Protein AF-A0A2T1DE05-F1 (afdb_monomer)

Nearest PDB structures (foldseek):
  3ro3-assembly1_A  TM=8.526E-01  e=2.669E-02  Mus musculus
  5a7d-assembly4_D  TM=4.311E-01  e=5.921E-03  Drosophila melanogaster
  4jhr-assembly1_B  TM=5.896E-01  e=4.409E-02  Mus musculus
  4g2v-assembly1_A  TM=4.194E-01  e=1.081E-02  Mus musculus
  4i1a-assembly3_B  TM=4.640E-01  e=3.607E-02  Bacillus subtilis subsp. subtilis str. 168

Secondary structure (DSSP, 8-state):
----S--HHHHHHHTEEEEE-SS-EEEEEEEETTEEEE-GGGTTT--GGG-EEEETTEEEE-SEEEEPPTTT-TT---EEEE-S---SPPPPBPS---TT-BEEEEE-SSTT-EEE-PEEEEE-TTSSSEEEE-TT--TT-TT-EEEETTTTEEEEEEEEEPPPP-STT------EEEEETHHHHTTSTTHHHHHHHHHTT--HHHHHSPPEEEEEEETTEEEEEETTTEEEEEEPPTTS--PPPPBPSS-S-PPPPPTT--S-HHHHHHHHHHHTSSSS--EEEEE-STTSSHHHHHHHHTTSGGGGG-TT-EEEEEGGG--SHHHHHHHHHHTSB---TTEE--HHHHHHHHTT---EEEEES--S-HHHHHHHHHHSTTSEEEEE-SS--GGG--EEEE-PPPPHHHHHHHHHHHHHTTSPPPHHHHHHHTTSS-SHHHHS-HHHHHHHHHHHHHHTT-HHHHHHHHHHHHHTT--HHHHHHHHHH-TTTTHHHHHHHHHS-HHHHHHHHHHHHHSSEEHHHHHHHHTTSSS--TTHHHHHHHHHHTTSEEEETTEEEE-TTHHHHHTT-TTHHHHHHHHHHHHHHHHHHHTT-HHHHHHTHHHHHHHHHHHHHTT-HHHHHHHHHHHHHHHHHHT-HHHHHHHHHHHHHHHHHHT-HHHHHHHHHHHHHHHHHTT-HHHHHHHHHHHHHHHHHTT-TTHHHHHHHHHHTTSPPPP-GGGS-TTHHHHHHHHHHHGGG---------------TTTTSGGGSS------------PPPPPPPPPPPPPEEE-----BEEEEETTEEEEEEEEEETTEEEEEEEEEE--TT---EEE-SS--TT-----------TTS---TTS-EEEEE----SEEEETTTTEEEE---S----EEEEEEEETTEEEEEPPTT--EEEPPPSS-------B--------------------------------PPPPPPPS-S--S-HHHHHHHHHHHHTT-HHHHHHHHHHHTTT--HHHHHHHHHHHHHHHHHHHHHHTS---PPP-

Structure (mmCIF, N/CA/C/O backbone):
data_AF-A0A2T1DE05-F1
#
_entry.id   AF-A0A2T1DE05-F1
#
loop_
_atom_site.group_PDB
_atom_site.id
_atom_site.type_symbol
_atom_site.label_atom_id
_atom_site.label_alt_id
_atom_site.label_comp_id
_atom_site.label_asym_id
_atom_site.label_entity_id
_atom_site.label_seq_id
_atom_site.pdbx_PDB_ins_code
_atom_site.Cartn_x
_atom_site.Cartn_y
_atom_site.Cartn_z
_atom_site.occupancy
_atom_site.B_iso_or_equiv
_atom_site.auth_seq_id
_atom_site.auth_comp_id
_atom_site.auth_asym_id
_atom_site.auth_atom_id
_atom_site.pdbx_PDB_model_num
ATOM 1 N N . MET A 1 1 ? 9.457 22.914 -15.495 1.00 26.39 1 MET A N 1
ATOM 2 C CA . MET A 1 1 ? 9.789 23.442 -16.839 1.00 26.39 1 MET A CA 1
ATOM 3 C C . MET A 1 1 ? 9.599 22.292 -17.816 1.00 26.39 1 MET A C 1
ATOM 5 O O . MET A 1 1 ? 10.045 21.200 -17.484 1.00 26.39 1 MET A O 1
ATOM 9 N N . TYR A 1 2 ? 8.863 22.474 -18.914 1.00 27.28 2 TYR A N 1
ATOM 10 C CA . TYR A 1 2 ? 8.518 21.359 -19.807 1.00 27.28 2 TYR A CA 1
ATOM 11 C C . TYR A 1 2 ? 9.760 20.832 -20.541 1.00 27.28 2 TYR A C 1
ATOM 13 O O . TYR A 1 2 ? 10.489 21.609 -21.149 1.00 27.28 2 TYR A O 1
ATOM 21 N N . VAL A 1 3 ? 9.958 19.512 -20.502 1.00 31.17 3 VAL A N 1
ATOM 22 C CA . VAL A 1 3 ? 10.811 18.767 -21.444 1.00 31.17 3 VAL A CA 1
ATOM 23 C C . VAL A 1 3 ? 9.915 17.753 -22.154 1.00 31.17 3 VAL A C 1
ATOM 25 O O . VAL A 1 3 ? 9.996 16.547 -21.944 1.00 31.17 3 VAL A O 1
ATOM 28 N N . ALA A 1 4 ? 8.996 18.308 -22.936 1.00 38.88 4 ALA A N 1
ATOM 29 C CA . ALA A 1 4 ? 8.362 17.653 -24.067 1.00 38.88 4 ALA A CA 1
ATOM 30 C C . ALA A 1 4 ? 8.983 18.310 -25.324 1.00 38.88 4 ALA A C 1
ATOM 32 O O . ALA A 1 4 ? 9.328 19.491 -25.269 1.00 38.88 4 ALA A O 1
ATOM 33 N N . ASP A 1 5 ? 9.261 17.617 -26.426 1.00 49.41 5 ASP A N 1
ATOM 34 C CA . ASP A 1 5 ? 8.710 16.315 -26.834 1.00 49.41 5 ASP A CA 1
ATOM 35 C C . ASP A 1 5 ? 9.757 15.194 -27.042 1.00 49.41 5 ASP A C 1
ATOM 37 O O . ASP A 1 5 ? 9.394 14.107 -27.483 1.00 49.41 5 ASP A O 1
ATOM 41 N N . GLN A 1 6 ? 11.048 15.424 -26.746 1.00 61.12 6 GLN A N 1
ATOM 42 C CA . GLN A 1 6 ? 12.131 14.523 -27.191 1.00 61.12 6 GLN A CA 1
ATOM 43 C C . GLN A 1 6 ? 11.990 13.076 -26.677 1.00 61.12 6 GLN A C 1
ATOM 45 O O . GLN A 1 6 ? 12.090 12.818 -25.473 1.00 61.12 6 GLN A O 1
ATOM 50 N N . SER A 1 7 ? 11.854 12.115 -27.597 1.00 80.19 7 SER A N 1
ATOM 51 C CA . SER A 1 7 ? 11.805 10.689 -27.252 1.00 80.19 7 SER A CA 1
ATOM 52 C C . SER A 1 7 ? 13.190 10.110 -26.931 1.00 80.19 7 SER A C 1
ATOM 54 O O . SER A 1 7 ? 14.233 10.623 -27.346 1.00 80.19 7 SER A O 1
ATOM 56 N N . ILE A 1 8 ? 13.228 8.975 -26.223 1.00 82.94 8 ILE A N 1
ATOM 57 C CA . ILE A 1 8 ? 14.495 8.282 -25.930 1.00 82.94 8 ILE A CA 1
ATOM 58 C C . ILE A 1 8 ? 15.179 7.748 -27.198 1.00 82.94 8 ILE A C 1
ATOM 60 O O . ILE A 1 8 ? 16.405 7.667 -27.250 1.00 82.94 8 ILE A O 1
ATOM 64 N N . TYR A 1 9 ? 14.403 7.450 -28.246 1.00 85.50 9 TYR A N 1
ATOM 65 C CA . TYR A 1 9 ? 14.923 7.052 -29.552 1.00 85.50 9 TYR A CA 1
ATOM 66 C C . TYR A 1 9 ? 15.558 8.234 -30.296 1.00 85.50 9 TYR A C 1
ATOM 68 O O . TYR A 1 9 ? 16.567 8.041 -30.969 1.00 85.50 9 TYR A O 1
ATOM 76 N N . GLU A 1 10 ? 15.020 9.450 -30.172 1.00 88.81 10 GLU A N 1
ATOM 77 C CA . GLU A 1 10 ? 15.656 10.669 -30.698 1.00 88.81 10 GLU A CA 1
ATOM 78 C C . GLU A 1 10 ? 16.924 11.019 -29.925 1.00 88.81 10 GLU A C 1
ATOM 80 O O . GLU A 1 10 ? 17.948 11.272 -30.548 1.00 88.81 10 GLU A O 1
ATOM 85 N N . LEU A 1 11 ? 16.893 10.983 -28.586 1.00 91.31 11 LEU A N 1
ATOM 86 C CA . LEU A 1 11 ? 18.084 11.228 -27.763 1.00 91.31 11 LEU A CA 1
ATOM 87 C C . LEU A 1 11 ? 19.205 10.230 -28.096 1.00 91.31 11 LEU A C 1
ATOM 89 O O . LEU A 1 11 ? 20.366 10.615 -28.200 1.00 91.31 11 LEU A O 1
ATOM 93 N N . PHE A 1 12 ? 18.855 8.961 -28.315 1.00 93.38 12 PHE A N 1
ATOM 94 C CA . PHE A 1 12 ? 19.778 7.925 -28.771 1.00 93.38 12 PHE A CA 1
ATOM 95 C C . PHE A 1 12 ? 20.348 8.203 -30.173 1.00 93.38 12 PHE A C 1
ATOM 97 O O . PHE A 1 12 ? 21.558 8.083 -30.361 1.00 93.38 12 PHE A O 1
ATOM 104 N N . GLN A 1 13 ? 19.512 8.597 -31.141 1.00 93.38 13 GLN A N 1
ATOM 105 C CA . GLN A 1 13 ? 19.956 8.986 -32.488 1.00 93.38 13 GLN A CA 1
ATOM 106 C C . GLN A 1 13 ? 20.909 10.188 -32.437 1.00 93.38 13 GLN A C 1
ATOM 108 O O . GLN A 1 13 ? 21.958 10.171 -33.081 1.00 93.38 13 GLN A O 1
ATOM 113 N N . ASP A 1 14 ? 20.599 11.177 -31.600 1.00 93.69 14 ASP A N 1
ATOM 114 C CA . ASP A 1 14 ? 21.413 12.369 -31.357 1.00 93.69 14 ASP A CA 1
ATOM 115 C C . ASP A 1 14 ? 22.808 12.061 -30.781 1.00 93.69 14 ASP A C 1
ATOM 117 O O . ASP A 1 14 ? 23.713 12.882 -30.928 1.00 93.69 14 ASP A O 1
ATOM 121 N N . CYS A 1 15 ? 23.017 10.891 -30.167 1.00 95.56 15 CYS A N 1
ATOM 122 C CA . CYS A 1 15 ? 24.335 10.436 -29.711 1.00 95.56 15 CYS A CA 1
ATOM 123 C C . CYS A 1 15 ? 25.194 9.811 -30.826 1.00 95.56 15 CYS A C 1
ATOM 125 O O . CYS A 1 15 ? 26.375 9.549 -30.594 1.00 95.56 15 CYS A O 1
ATOM 127 N N . THR A 1 16 ? 24.633 9.517 -32.004 1.00 95.94 16 THR A N 1
ATOM 128 C CA . THR A 1 16 ? 25.344 8.829 -33.100 1.00 95.94 16 THR A CA 1
ATOM 129 C C . THR A 1 16 ? 26.055 9.799 -34.045 1.00 95.94 16 THR A C 1
ATOM 131 O O . THR A 1 16 ? 25.610 10.924 -34.262 1.00 95.94 16 THR A O 1
ATOM 134 N N . VAL A 1 17 ? 27.162 9.353 -34.642 1.00 95.31 17 VAL A N 1
ATOM 135 C CA . VAL A 1 17 ? 27.951 10.114 -35.624 1.00 95.31 17 VAL A CA 1
ATOM 136 C C . VAL A 1 17 ? 28.217 9.286 -36.880 1.00 95.31 17 VAL A C 1
ATOM 138 O O . VAL A 1 17 ? 28.370 8.063 -36.819 1.00 95.31 17 VAL A O 1
ATOM 141 N N . ARG A 1 18 ? 28.318 9.956 -38.031 1.00 94.00 18 ARG A N 1
ATOM 142 C CA . ARG A 1 18 ? 28.722 9.342 -39.302 1.00 94.00 18 ARG A CA 1
ATOM 143 C C . ARG A 1 18 ? 30.229 9.496 -39.478 1.00 94.00 18 ARG A C 1
ATOM 145 O O . ARG A 1 18 ? 30.728 10.615 -39.572 1.00 94.00 18 ARG A O 1
ATOM 152 N N . ILE A 1 19 ? 30.941 8.379 -39.572 1.00 91.31 19 ILE A N 1
ATOM 153 C CA . ILE A 1 19 ? 32.386 8.333 -39.814 1.00 91.31 19 ILE A CA 1
ATOM 154 C C . ILE A 1 19 ? 32.620 8.036 -41.296 1.00 91.31 19 ILE A C 1
ATOM 156 O O . ILE A 1 19 ? 31.982 7.157 -41.882 1.00 91.31 19 ILE A O 1
ATOM 160 N N . LYS A 1 20 ? 33.528 8.782 -41.921 1.00 87.62 20 LYS A N 1
ATOM 161 C CA . LYS A 1 20 ? 33.917 8.611 -43.320 1.00 87.62 20 LYS A CA 1
ATOM 162 C C . LYS A 1 20 ? 35.438 8.645 -43.427 1.00 87.62 20 LYS A C 1
ATOM 164 O O . LYS A 1 20 ? 36.074 9.566 -42.924 1.00 87.62 20 LYS A O 1
ATOM 169 N N . THR A 1 21 ? 36.002 7.658 -44.110 1.00 83.12 21 THR A N 1
ATOM 170 C CA . THR A 1 21 ? 37.425 7.606 -44.457 1.00 83.12 21 THR A CA 1
ATOM 171 C C . THR A 1 21 ? 37.603 7.679 -45.972 1.00 83.12 21 THR A C 1
ATOM 173 O O . THR A 1 21 ? 36.633 7.769 -46.730 1.00 83.12 21 THR A O 1
ATOM 176 N N . SER A 1 22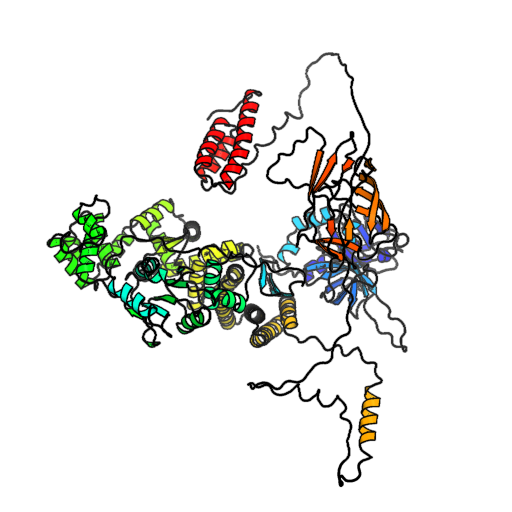 ? 38.848 7.621 -46.446 1.00 72.12 22 SER A N 1
ATOM 177 C CA . SER A 1 22 ? 39.172 7.579 -47.875 1.00 72.12 22 SER A CA 1
ATOM 178 C C . SER A 1 22 ? 38.724 6.286 -48.587 1.00 72.12 22 SER A C 1
ATOM 180 O O . SER A 1 22 ? 38.819 6.218 -49.814 1.00 72.12 22 SER A O 1
ATOM 182 N N . ARG A 1 23 ? 38.221 5.268 -47.860 1.00 67.50 23 ARG A N 1
ATOM 183 C CA . ARG A 1 23 ? 37.743 3.990 -48.435 1.00 67.50 23 ARG A CA 1
ATOM 184 C C . ARG A 1 23 ? 36.460 3.414 -47.828 1.00 67.50 23 ARG A C 1
ATOM 186 O O . ARG A 1 23 ? 35.752 2.713 -48.546 1.00 67.50 23 ARG A O 1
ATOM 193 N N . GLU A 1 24 ? 36.142 3.693 -46.564 1.00 71.81 24 GLU A N 1
ATOM 194 C CA . GLU A 1 24 ? 34.945 3.163 -45.893 1.00 71.81 24 GLU A CA 1
ATOM 195 C C . GLU A 1 24 ? 34.020 4.268 -45.350 1.00 71.81 24 GLU A C 1
ATOM 197 O O . GLU A 1 24 ? 34.419 5.411 -45.111 1.00 71.81 24 GLU A O 1
ATOM 202 N N . LYS A 1 25 ? 32.752 3.898 -45.140 1.00 81.94 25 LYS A N 1
ATOM 203 C CA . LYS A 1 25 ? 31.771 4.636 -44.334 1.00 81.94 25 LYS A CA 1
ATOM 204 C C . LYS A 1 25 ? 31.401 3.761 -43.137 1.00 81.94 25 LYS A C 1
ATOM 206 O O . LYS A 1 25 ? 31.239 2.552 -43.301 1.00 81.94 25 LYS A O 1
ATOM 211 N N . GLY A 1 26 ? 31.225 4.365 -41.969 1.00 87.75 26 GLY A N 1
ATOM 212 C CA . GLY A 1 26 ? 30.833 3.674 -40.745 1.00 87.75 26 GLY A CA 1
ATOM 213 C C . GLY A 1 26 ? 30.063 4.572 -39.788 1.00 87.75 26 GLY A C 1
ATOM 214 O O . GLY A 1 26 ? 29.876 5.768 -40.021 1.00 87.75 26 GLY A O 1
ATOM 215 N N . THR A 1 27 ? 29.629 3.981 -38.684 1.00 93.88 27 THR A N 1
ATOM 216 C CA . THR A 1 27 ? 28.955 4.678 -37.591 1.00 93.88 27 THR A CA 1
ATOM 217 C C . THR A 1 27 ? 29.900 4.771 -36.398 1.00 93.88 27 THR A C 1
ATOM 219 O O . THR A 1 27 ? 30.726 3.889 -36.167 1.00 93.88 27 THR A O 1
ATOM 222 N N . GLY A 1 28 ? 29.777 5.834 -35.619 1.00 94.69 28 GLY A N 1
ATOM 223 C CA . GLY A 1 28 ? 30.246 5.863 -34.240 1.00 94.69 28 GLY A CA 1
ATOM 224 C C . GLY A 1 28 ? 29.173 6.450 -33.335 1.00 94.69 28 GLY A C 1
ATOM 225 O O . GLY A 1 28 ? 28.091 6.821 -33.794 1.00 94.69 28 GLY A O 1
ATOM 226 N N . PHE A 1 29 ? 29.471 6.575 -32.050 1.00 97.06 29 PHE A N 1
ATOM 227 C CA . PHE A 1 29 ? 28.606 7.284 -31.111 1.00 97.06 29 PHE A CA 1
ATOM 228 C C . PHE A 1 29 ? 29.404 7.860 -29.944 1.00 97.06 29 PHE A C 1
ATOM 230 O O . PHE A 1 29 ? 30.441 7.322 -29.555 1.00 97.06 29 PHE A O 1
ATOM 237 N N . PHE A 1 30 ? 28.907 8.953 -29.374 1.00 97.38 30 PHE A N 1
ATOM 238 C CA . PHE A 1 30 ? 29.501 9.587 -28.205 1.00 97.38 30 PHE A CA 1
ATOM 239 C C . PHE A 1 30 ? 29.299 8.737 -26.948 1.00 97.38 30 PHE A C 1
ATOM 241 O O . PHE A 1 30 ? 28.168 8.382 -26.605 1.00 97.38 30 PHE A O 1
ATOM 248 N N . VAL A 1 31 ? 30.390 8.447 -26.239 1.00 95.00 31 VAL A N 1
ATOM 249 C CA . VAL A 1 31 ? 30.390 7.706 -24.964 1.00 95.00 31 VAL A CA 1
ATOM 250 C C . VAL A 1 31 ? 30.657 8.620 -23.765 1.00 95.00 31 VAL A C 1
ATOM 252 O O . VAL A 1 31 ? 30.077 8.408 -22.703 1.00 95.00 31 VAL A O 1
ATOM 255 N N . ALA A 1 32 ? 31.470 9.658 -23.947 1.00 93.69 32 ALA A N 1
ATOM 256 C CA . ALA A 1 32 ? 31.763 10.712 -22.978 1.00 93.69 32 ALA A CA 1
ATOM 257 C C . ALA A 1 32 ? 32.048 12.027 -23.748 1.00 93.69 32 ALA A C 1
ATOM 259 O O . ALA A 1 32 ? 32.173 11.974 -24.977 1.00 93.69 32 ALA A O 1
ATOM 260 N N . PRO A 1 33 ? 32.120 13.203 -23.094 1.00 94.94 33 PRO A N 1
ATOM 261 C CA . PRO A 1 33 ? 32.383 14.478 -23.768 1.00 94.94 33 PRO A CA 1
ATOM 262 C C . PRO A 1 33 ? 33.648 14.432 -24.635 1.00 94.94 33 PRO A C 1
ATOM 264 O O . PRO A 1 33 ? 34.708 14.029 -24.167 1.00 94.94 33 PRO A O 1
ATOM 267 N N . GLY A 1 34 ? 33.525 14.785 -25.916 1.00 94.31 34 GLY A N 1
ATOM 268 C CA . GLY A 1 34 ? 34.613 14.721 -26.895 1.00 94.31 34 GLY A CA 1
ATOM 269 C C . GLY A 1 34 ? 35.074 13.307 -27.281 1.00 94.31 34 GLY A C 1
ATOM 270 O O . GLY A 1 34 ? 35.957 13.180 -28.123 1.00 94.31 34 GLY A O 1
ATOM 271 N N . LYS A 1 35 ? 34.499 12.235 -26.715 1.00 95.44 35 LYS A N 1
ATOM 272 C CA . LYS A 1 35 ? 34.943 10.840 -26.889 1.00 95.44 35 LYS A CA 1
ATOM 273 C C . LYS A 1 35 ? 33.909 10.007 -27.660 1.00 95.44 35 LYS A C 1
ATOM 275 O O . LYS A 1 35 ? 32.781 9.806 -27.201 1.00 95.44 35 LYS A O 1
ATOM 280 N N . ILE A 1 36 ? 34.306 9.482 -28.821 1.00 96.25 36 ILE A N 1
ATOM 281 C CA . ILE A 1 36 ? 33.471 8.703 -29.754 1.00 96.25 36 ILE A CA 1
ATOM 282 C C . ILE A 1 36 ? 33.989 7.265 -29.862 1.00 96.25 36 ILE A C 1
ATOM 284 O O . ILE A 1 36 ? 35.162 7.056 -30.1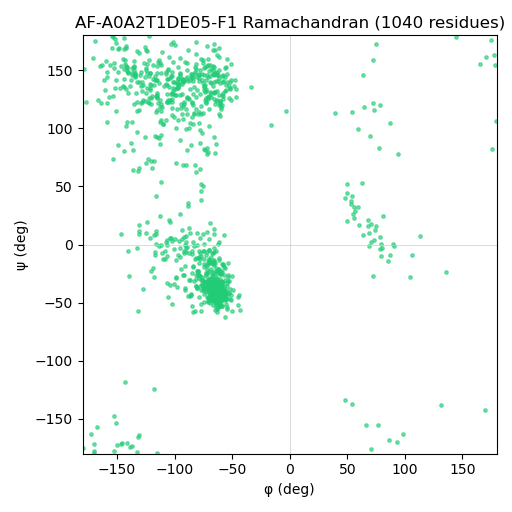55 1.00 96.25 36 ILE A O 1
ATOM 288 N N . LEU A 1 37 ? 33.111 6.271 -29.720 1.00 94.50 37 LEU A N 1
ATOM 289 C CA . LEU A 1 37 ? 33.423 4.865 -30.002 1.00 94.50 37 LEU A CA 1
ATOM 290 C C . LEU A 1 37 ? 33.002 4.449 -31.413 1.00 94.50 37 LEU A C 1
ATOM 292 O O . LEU A 1 37 ? 31.959 4.868 -31.914 1.00 94.50 37 LEU A O 1
ATOM 296 N N . THR A 1 38 ? 33.795 3.567 -32.022 1.00 93.31 38 THR A N 1
ATOM 297 C CA . THR A 1 38 ? 33.478 2.845 -33.266 1.00 93.31 38 THR A CA 1
ATOM 298 C C . THR A 1 38 ? 34.229 1.500 -33.315 1.00 93.31 38 THR A C 1
ATOM 300 O O . THR A 1 38 ? 34.940 1.143 -32.373 1.00 93.31 38 THR A O 1
ATOM 303 N N . CYS A 1 39 ? 34.085 0.732 -34.398 1.00 89.19 39 CYS A N 1
ATOM 304 C CA . CYS A 1 39 ? 34.911 -0.452 -34.654 1.00 89.19 39 CYS A CA 1
ATOM 305 C C . CYS A 1 39 ? 36.243 -0.065 -35.313 1.00 89.19 39 CYS A C 1
ATOM 307 O O . CYS A 1 39 ? 36.258 0.773 -36.213 1.00 89.19 39 CYS A O 1
ATOM 309 N N . ASN A 1 40 ? 37.350 -0.709 -34.924 1.00 87.12 40 ASN A N 1
ATOM 310 C CA . ASN A 1 40 ? 38.684 -0.368 -35.441 1.00 87.12 40 ASN A CA 1
ATOM 311 C C . ASN A 1 40 ? 38.760 -0.513 -36.972 1.00 87.12 40 ASN A C 1
ATOM 313 O O . ASN A 1 40 ? 39.343 0.327 -37.652 1.00 87.12 40 ASN A O 1
ATOM 317 N N . HIS A 1 41 ? 38.089 -1.518 -37.542 1.00 83.44 41 HIS A N 1
ATOM 318 C CA . HIS A 1 41 ? 38.113 -1.747 -38.991 1.00 83.44 41 HIS A CA 1
ATOM 319 C C . HIS A 1 41 ? 37.568 -0.600 -39.850 1.00 83.44 41 HIS A C 1
ATOM 321 O O . HIS A 1 41 ? 38.028 -0.422 -40.973 1.00 83.44 41 HIS A O 1
ATOM 327 N N . VAL A 1 42 ? 36.674 0.237 -39.309 1.00 83.56 42 VAL A N 1
ATOM 328 C CA . VAL A 1 42 ? 36.184 1.454 -39.986 1.00 83.56 42 VAL A CA 1
ATOM 329 C C . VAL A 1 42 ? 37.334 2.448 -40.246 1.00 83.56 42 VAL A C 1
ATOM 331 O O . VAL A 1 42 ? 37.252 3.288 -41.145 1.00 83.56 42 VAL A O 1
ATOM 334 N N . LEU A 1 43 ? 38.423 2.341 -39.473 1.00 82.94 43 LEU A N 1
ATOM 335 C CA . LEU A 1 43 ? 39.601 3.212 -39.489 1.00 82.94 43 LEU A CA 1
ATOM 336 C C . LEU A 1 43 ? 40.858 2.547 -40.092 1.00 82.94 43 LEU A C 1
ATOM 338 O O . LEU A 1 43 ? 41.828 3.248 -40.371 1.00 82.94 43 LEU A O 1
ATOM 342 N N . GLU A 1 44 ? 40.864 1.223 -40.302 1.00 65.81 44 GLU A N 1
ATOM 343 C CA . GLU A 1 44 ? 42.061 0.397 -40.593 1.00 65.81 44 GLU A CA 1
ATOM 344 C C . GLU A 1 44 ? 42.872 0.806 -41.837 1.00 65.81 44 GLU A C 1
ATOM 346 O O . GLU A 1 44 ? 44.018 0.386 -41.988 1.00 65.81 44 GLU A O 1
ATOM 351 N N . VAL A 1 45 ? 42.292 1.592 -42.748 1.00 55.66 45 VAL A N 1
ATOM 352 C CA . VAL A 1 45 ? 42.920 1.976 -44.028 1.00 55.66 45 VAL A CA 1
ATOM 353 C C . VAL A 1 45 ? 43.140 3.489 -44.161 1.00 55.66 45 VAL A C 1
ATOM 355 O O . VAL A 1 45 ? 43.517 3.960 -45.234 1.00 55.66 45 VAL A O 1
ATOM 358 N N . ALA A 1 46 ? 42.915 4.249 -43.087 1.00 57.97 46 ALA A N 1
ATOM 359 C CA . ALA A 1 46 ? 43.083 5.698 -43.045 1.00 57.97 46 ALA A CA 1
ATOM 360 C C . ALA A 1 46 ? 44.347 6.102 -42.272 1.00 57.97 46 ALA A C 1
ATOM 362 O O . ALA A 1 46 ? 44.657 5.542 -41.219 1.00 57.97 46 ALA A O 1
ATOM 363 N N . LYS A 1 47 ? 45.035 7.141 -42.755 1.00 60.31 47 LYS A N 1
ATOM 364 C CA . LYS A 1 47 ? 45.878 7.972 -41.882 1.00 60.31 47 LYS A CA 1
ATOM 365 C C . LYS A 1 47 ? 44.969 8.795 -40.976 1.00 60.31 47 LYS A C 1
ATOM 367 O O . LYS A 1 47 ? 43.850 9.117 -41.365 1.00 60.31 47 LYS A O 1
ATOM 372 N N . ASP A 1 48 ? 45.455 9.195 -39.811 1.00 58.22 48 ASP A N 1
ATOM 373 C CA . ASP A 1 48 ? 44.596 9.817 -38.795 1.00 58.22 48 ASP A CA 1
ATOM 374 C C . ASP A 1 48 ? 44.004 11.164 -39.278 1.00 58.22 48 ASP A C 1
ATOM 376 O O . ASP A 1 48 ? 42.830 11.453 -39.054 1.00 58.22 48 ASP A O 1
ATOM 380 N N . ASN A 1 49 ? 44.749 11.897 -40.117 1.00 61.97 49 ASN A N 1
ATOM 381 C CA . ASN A 1 49 ? 44.302 13.115 -40.812 1.00 61.97 49 ASN A CA 1
ATOM 382 C C . ASN A 1 49 ? 43.255 12.883 -41.937 1.00 61.97 49 ASN A C 1
ATOM 384 O O . ASN A 1 49 ? 42.801 13.852 -42.543 1.00 61.97 49 ASN A O 1
ATOM 388 N N . GLU A 1 50 ? 42.898 11.637 -42.274 1.00 69.00 50 GLU A N 1
ATOM 389 C CA . GLU A 1 50 ? 41.923 11.279 -43.328 1.00 69.00 50 GLU A CA 1
ATOM 390 C C . GLU A 1 50 ? 40.543 10.862 -42.769 1.00 69.00 50 GLU A C 1
ATOM 392 O O . GLU A 1 50 ? 39.676 10.420 -43.528 1.00 69.00 50 GLU A O 1
ATOM 397 N N . ILE A 1 51 ? 40.327 10.980 -41.453 1.00 85.19 51 ILE A N 1
ATOM 398 C CA . ILE A 1 51 ? 39.094 10.552 -40.775 1.00 85.19 51 ILE A CA 1
ATOM 399 C C . ILE A 1 51 ? 38.153 11.751 -40.590 1.00 85.19 51 ILE A C 1
ATOM 401 O O . ILE A 1 51 ? 38.373 12.630 -39.755 1.00 85.19 51 ILE A O 1
ATOM 405 N N . GLU A 1 52 ? 37.077 11.779 -41.378 1.00 89.44 52 GLU A N 1
ATOM 406 C CA . GLU A 1 52 ? 36.032 12.800 -41.315 1.00 89.44 52 GLU A CA 1
ATOM 407 C C . GLU A 1 52 ? 34.873 12.329 -40.426 1.00 89.44 52 GLU A C 1
ATOM 409 O O . GLU A 1 52 ? 34.177 11.359 -40.743 1.00 89.44 52 GLU A O 1
ATOM 414 N N . ILE A 1 53 ? 34.631 13.047 -39.329 1.00 93.19 53 ILE A N 1
ATOM 415 C CA . ILE A 1 53 ? 33.529 12.791 -38.397 1.00 93.19 53 ILE A CA 1
ATOM 416 C C . ILE A 1 53 ? 32.420 13.806 -38.679 1.00 93.19 53 ILE A C 1
ATOM 418 O O . ILE A 1 53 ? 32.672 15.008 -38.727 1.00 93.19 53 ILE A O 1
ATOM 422 N N . TYR A 1 54 ? 31.186 13.341 -38.848 1.00 92.94 54 TYR A N 1
ATOM 423 C CA . TYR A 1 54 ? 30.014 14.191 -39.053 1.00 92.94 54 TYR A CA 1
ATOM 424 C C . TYR A 1 54 ? 28.989 13.955 -37.942 1.00 92.94 54 TYR A C 1
ATOM 426 O O . TYR A 1 54 ? 28.564 12.818 -37.719 1.00 92.94 54 TYR A O 1
ATOM 434 N N . TRP A 1 55 ? 28.571 15.029 -37.273 1.00 93.25 55 TRP A N 1
ATOM 435 C CA . TRP A 1 55 ? 27.506 15.013 -36.271 1.00 93.25 55 TRP A CA 1
ATOM 436 C C . TRP A 1 55 ? 26.504 16.126 -36.568 1.00 93.25 55 TRP A C 1
ATOM 438 O O . TRP A 1 55 ? 26.854 17.310 -36.547 1.00 93.25 55 TRP A O 1
ATOM 448 N N . LYS A 1 56 ? 25.263 15.733 -36.880 1.00 87.00 56 LYS A N 1
ATOM 449 C CA . LYS A 1 56 ? 24.279 16.604 -37.544 1.00 87.00 56 LYS A CA 1
ATOM 450 C C . LYS A 1 56 ? 24.950 17.287 -38.754 1.00 87.00 56 LYS A C 1
ATOM 452 O O . LYS A 1 56 ? 25.690 16.626 -39.484 1.00 87.00 56 LYS A O 1
ATOM 457 N N . ASP A 1 57 ? 24.770 18.590 -38.936 1.00 84.06 57 ASP A N 1
ATOM 458 C CA . ASP A 1 57 ? 25.385 19.357 -40.030 1.00 84.06 57 ASP A CA 1
ATOM 459 C C . ASP A 1 57 ? 26.851 19.771 -39.773 1.00 84.06 57 ASP A C 1
ATOM 461 O O . ASP A 1 57 ? 27.474 20.422 -40.614 1.00 84.06 57 ASP A O 1
ATOM 465 N N . LYS A 1 58 ? 27.432 19.420 -38.614 1.00 89.62 58 LYS A N 1
ATOM 466 C CA . LYS A 1 58 ? 28.809 19.790 -38.245 1.00 89.62 58 LYS A CA 1
ATOM 467 C C . LYS A 1 58 ? 29.812 18.712 -38.670 1.00 89.62 58 LYS A C 1
ATOM 469 O O . LYS A 1 58 ? 29.569 17.516 -38.501 1.00 89.62 58 LYS A O 1
ATOM 474 N N . LYS A 1 59 ? 30.978 19.147 -39.159 1.00 92.50 59 LYS A N 1
ATOM 475 C CA . LYS A 1 59 ? 32.133 18.294 -39.482 1.00 92.50 59 LYS A CA 1
ATOM 476 C C . LYS A 1 59 ? 33.262 18.520 -38.474 1.00 92.50 59 LYS A C 1
ATOM 478 O O . LYS A 1 59 ? 33.602 19.663 -38.184 1.00 92.50 59 LYS A O 1
ATOM 483 N N . PHE A 1 60 ? 33.878 17.430 -38.033 1.00 91.50 60 PHE A N 1
ATOM 484 C CA . PHE A 1 60 ? 35.040 17.385 -37.150 1.00 91.50 60 PHE A CA 1
ATOM 485 C C . PHE A 1 60 ? 36.120 16.453 -37.724 1.00 91.50 60 PHE A C 1
ATOM 487 O O . PHE A 1 60 ? 35.863 15.641 -38.619 1.00 91.50 60 PHE A O 1
ATOM 494 N N . THR A 1 61 ? 37.329 16.566 -37.187 1.00 87.94 61 THR A N 1
ATOM 495 C CA . THR A 1 61 ? 38.462 15.654 -37.401 1.00 87.94 61 THR A CA 1
ATOM 496 C C . THR A 1 61 ? 38.887 15.095 -36.052 1.00 87.94 61 THR A C 1
ATOM 498 O O . THR A 1 61 ? 38.764 15.798 -35.050 1.00 87.94 61 THR A O 1
ATOM 501 N N . ALA A 1 62 ? 39.381 13.860 -36.012 1.00 84.88 62 ALA A N 1
ATOM 502 C CA . ALA A 1 62 ? 39.935 13.303 -34.782 1.00 84.88 62 ALA A CA 1
ATOM 503 C C . ALA A 1 62 ? 41.247 14.009 -34.395 1.00 84.88 62 ALA A C 1
ATOM 505 O O . ALA A 1 62 ? 42.075 14.304 -35.256 1.00 84.88 62 ALA A O 1
ATOM 506 N N . GLU A 1 63 ? 41.420 14.269 -33.102 1.00 84.56 63 GLU A N 1
ATOM 507 C CA . GLU A 1 63 ? 42.626 14.863 -32.506 1.00 84.56 63 GLU A CA 1
ATOM 508 C C . GLU A 1 63 ? 43.546 13.797 -31.896 1.00 84.56 63 GLU A C 1
ATOM 510 O O . GLU A 1 63 ? 44.763 13.965 -31.886 1.00 84.56 63 GLU A O 1
ATOM 515 N N . ASP A 1 64 ? 42.965 12.686 -31.435 1.00 83.75 64 ASP A N 1
ATOM 516 C CA . ASP A 1 64 ? 43.661 11.503 -30.922 1.00 83.75 64 ASP A CA 1
ATOM 517 C C . ASP A 1 64 ? 42.824 10.239 -31.196 1.00 83.75 64 ASP A C 1
ATOM 519 O O . ASP A 1 64 ? 41.589 10.316 -31.258 1.00 83.75 64 ASP A O 1
ATOM 523 N N . ILE A 1 65 ? 43.483 9.091 -31.403 1.00 86.25 65 ILE A N 1
ATOM 524 C CA . ILE A 1 65 ? 42.855 7.838 -31.853 1.00 86.25 65 ILE A CA 1
ATOM 525 C C . ILE A 1 65 ? 43.471 6.608 -31.172 1.00 86.25 65 ILE A C 1
ATOM 527 O O . ILE A 1 65 ? 44.495 6.069 -31.595 1.00 86.25 65 ILE A O 1
ATOM 531 N N . GLU A 1 66 ? 42.765 6.082 -30.178 1.00 85.62 66 GLU A N 1
ATOM 532 C CA . GLU A 1 66 ? 43.154 4.893 -29.423 1.00 85.62 66 GLU A CA 1
ATOM 533 C C . GLU A 1 66 ? 42.565 3.637 -30.102 1.00 85.62 66 GLU A C 1
ATOM 535 O O . GLU A 1 66 ? 41.379 3.324 -29.956 1.00 85.62 66 GLU A O 1
ATOM 540 N N . LYS A 1 67 ? 43.381 2.922 -30.891 1.00 82.56 67 LYS A N 1
ATOM 541 C CA . LYS A 1 67 ? 42.988 1.721 -31.661 1.00 82.56 67 LYS A CA 1
ATOM 542 C C . LYS A 1 67 ? 43.377 0.441 -30.913 1.00 82.56 67 LYS A C 1
ATOM 544 O O . LYS A 1 67 ? 44.492 0.352 -30.408 1.00 82.56 67 LYS A O 1
ATOM 549 N N . ILE A 1 68 ? 42.505 -0.573 -30.895 1.00 71.56 68 ILE A N 1
ATOM 550 C CA . ILE A 1 68 ? 42.831 -1.901 -30.344 1.00 71.56 68 ILE A CA 1
ATOM 551 C C . ILE A 1 68 ? 43.117 -2.875 -31.485 1.00 71.56 68 ILE A C 1
ATOM 553 O O . ILE A 1 68 ? 42.283 -3.079 -32.372 1.00 71.56 68 ILE A O 1
ATOM 557 N N . ASP A 1 69 ? 44.304 -3.473 -31.473 1.00 56.22 69 ASP A N 1
ATOM 558 C CA . ASP A 1 69 ? 44.800 -4.234 -32.615 1.00 56.22 69 ASP A CA 1
ATOM 559 C C . ASP A 1 69 ? 44.192 -5.647 -32.719 1.00 56.22 69 ASP A C 1
ATOM 561 O O . ASP A 1 69 ? 44.028 -6.367 -31.729 1.00 56.22 69 ASP A O 1
ATOM 565 N N . ARG A 1 70 ? 43.887 -6.079 -33.950 1.00 54.09 70 ARG A N 1
ATOM 566 C CA . ARG A 1 70 ? 43.264 -7.388 -34.245 1.00 54.09 70 ARG A CA 1
ATOM 567 C C . ARG A 1 70 ? 44.198 -8.580 -34.016 1.00 54.09 70 ARG A C 1
ATOM 569 O O . ARG A 1 70 ? 43.747 -9.728 -34.054 1.00 54.09 70 ARG A O 1
ATOM 576 N N . VAL A 1 71 ? 45.498 -8.318 -33.890 1.00 47.34 71 VAL A N 1
ATOM 577 C CA . VAL A 1 71 ? 46.553 -9.339 -33.927 1.00 47.34 71 VAL A CA 1
ATOM 578 C C . VAL A 1 71 ? 46.792 -9.953 -32.548 1.00 47.34 71 VAL A C 1
ATOM 580 O O . VAL A 1 71 ? 46.859 -11.176 -32.440 1.00 47.34 71 VAL A O 1
ATOM 583 N N . GLU A 1 72 ? 46.855 -9.135 -31.492 1.00 46.25 72 GLU A N 1
ATOM 584 C CA . GLU A 1 72 ? 47.059 -9.618 -30.116 1.00 46.25 72 GLU A CA 1
ATOM 585 C C . GLU A 1 72 ? 45.780 -10.202 -29.497 1.00 46.25 72 GLU A C 1
ATOM 587 O O . GLU A 1 72 ? 45.847 -11.116 -28.675 1.00 46.25 72 GLU A O 1
ATOM 592 N N . SER A 1 73 ? 44.598 -9.758 -29.943 1.00 47.56 73 SER A N 1
ATOM 593 C CA . SER A 1 73 ? 43.344 -10.472 -29.689 1.00 47.56 73 SER A CA 1
ATOM 594 C C . SER A 1 73 ? 42.406 -10.411 -30.895 1.00 47.56 73 SER A C 1
ATOM 596 O O . SER A 1 73 ? 42.110 -9.344 -31.428 1.00 47.56 73 SER A O 1
ATOM 598 N N . LYS A 1 74 ? 41.816 -11.551 -31.274 1.00 49.28 74 LYS A N 1
ATOM 599 C CA . LYS A 1 74 ? 40.766 -11.624 -32.318 1.00 49.28 74 LYS A CA 1
ATOM 600 C C . LYS A 1 74 ? 39.410 -11.048 -31.859 1.00 49.28 74 LYS A C 1
ATOM 602 O O . LYS A 1 74 ? 38.378 -11.249 -32.506 1.00 49.28 74 LYS A O 1
ATOM 607 N N . GLU A 1 75 ? 39.398 -10.375 -30.712 1.00 55.41 75 GLU A N 1
ATOM 608 C CA . GLU A 1 75 ? 38.243 -10.265 -29.822 1.00 55.41 75 GLU A CA 1
ATOM 609 C C . GLU A 1 75 ? 37.767 -8.814 -29.656 1.00 55.41 75 GLU A C 1
ATOM 611 O O . GLU A 1 75 ? 36.569 -8.585 -29.497 1.00 55.41 75 GLU A O 1
ATOM 616 N N . ARG A 1 76 ? 38.666 -7.827 -29.788 1.00 65.69 76 ARG A N 1
ATOM 617 C CA . ARG A 1 76 ? 38.406 -6.406 -29.486 1.00 65.69 76 ARG A CA 1
ATOM 618 C C . ARG A 1 76 ? 38.556 -5.503 -30.720 1.00 65.69 76 ARG A C 1
ATOM 620 O O . ARG A 1 76 ? 39.493 -4.731 -30.838 1.00 65.69 76 ARG A O 1
ATOM 627 N N . ASP A 1 77 ? 37.608 -5.598 -31.652 1.00 81.31 77 ASP A N 1
ATOM 628 C CA . ASP A 1 77 ? 37.536 -4.750 -32.860 1.00 81.31 77 ASP A CA 1
ATOM 629 C C . ASP A 1 77 ? 36.865 -3.400 -32.532 1.00 81.31 77 ASP A C 1
ATOM 631 O O . ASP A 1 77 ? 35.727 -3.151 -32.929 1.00 81.31 77 ASP A O 1
ATOM 635 N N . LEU A 1 78 ? 37.548 -2.563 -31.740 1.00 88.06 78 LEU A N 1
ATOM 636 C CA . LEU A 1 78 ? 37.084 -1.243 -31.286 1.00 88.06 78 LEU A CA 1
ATOM 637 C C . LEU A 1 78 ? 38.183 -0.177 -31.408 1.00 88.06 78 LEU A C 1
ATOM 639 O O . LEU A 1 78 ? 39.371 -0.477 -31.287 1.00 88.06 78 LEU A O 1
ATOM 643 N N . ALA A 1 79 ? 37.762 1.073 -31.582 1.00 90.38 79 ALA A N 1
ATOM 644 C CA . ALA A 1 79 ? 38.611 2.251 -31.461 1.00 90.38 79 ALA A CA 1
ATOM 645 C C . ALA A 1 79 ? 37.857 3.396 -30.766 1.00 90.38 79 ALA A C 1
ATOM 647 O O . ALA A 1 79 ? 36.636 3.526 -30.917 1.00 90.38 79 ALA A O 1
ATOM 648 N N . LEU A 1 80 ? 38.599 4.223 -30.030 1.00 92.75 80 LEU A N 1
ATOM 649 C CA . LEU A 1 80 ? 38.118 5.429 -29.359 1.00 92.75 80 LEU A CA 1
ATOM 650 C C . LEU A 1 80 ? 38.753 6.657 -30.028 1.00 92.75 80 LEU A C 1
ATOM 652 O O . LEU A 1 80 ? 39.970 6.747 -30.163 1.00 92.75 80 LEU A O 1
ATOM 656 N N . LEU A 1 81 ? 37.912 7.583 -30.479 1.00 92.88 81 LEU A N 1
ATOM 657 C CA . LEU A 1 81 ? 38.280 8.825 -31.158 1.00 92.88 81 LEU A CA 1
ATOM 658 C C . LEU A 1 81 ? 38.058 10.003 -30.204 1.00 92.88 81 LEU A C 1
ATOM 660 O O . LEU A 1 81 ? 37.009 10.075 -29.559 1.00 92.88 81 LEU A O 1
ATOM 664 N N . THR A 1 82 ? 38.999 10.945 -30.159 1.00 92.31 82 THR A N 1
ATOM 665 C CA . THR A 1 82 ? 38.878 12.192 -29.384 1.00 92.31 82 THR A CA 1
ATOM 666 C C . THR A 1 82 ? 38.668 13.390 -30.315 1.00 92.31 82 THR A C 1
ATOM 668 O O . THR A 1 82 ? 39.334 13.484 -31.346 1.00 92.31 82 THR A O 1
ATOM 671 N N . ILE A 1 83 ? 37.768 14.310 -29.956 1.00 93.38 83 ILE A N 1
ATOM 672 C CA . ILE A 1 83 ? 37.539 15.605 -30.617 1.00 93.38 83 ILE A CA 1
ATOM 673 C C . ILE A 1 83 ? 37.366 16.728 -29.579 1.00 93.38 83 ILE A C 1
ATOM 675 O O . ILE A 1 83 ? 36.835 16.502 -28.493 1.00 93.38 83 ILE A O 1
ATOM 679 N N . SER A 1 84 ? 37.708 17.964 -29.939 1.00 88.75 84 SER A N 1
ATOM 680 C CA . SER A 1 84 ? 37.544 19.154 -29.085 1.00 88.75 84 SER A CA 1
ATOM 681 C C . SER A 1 84 ? 36.092 19.580 -28.814 1.00 88.75 84 SER A C 1
ATOM 683 O O . SER A 1 84 ? 35.854 20.429 -27.951 1.00 88.75 84 SER A O 1
ATOM 685 N N . HIS A 1 85 ? 35.092 19.026 -29.512 1.00 90.88 85 HIS A N 1
ATOM 686 C CA . HIS A 1 85 ? 33.691 19.400 -29.296 1.00 90.88 85 HIS A CA 1
ATOM 687 C C . HIS A 1 85 ? 33.053 18.617 -28.142 1.00 90.88 85 HIS A C 1
ATOM 689 O O . HIS A 1 85 ? 32.758 17.434 -28.273 1.00 90.88 85 HIS A O 1
ATOM 695 N N . MET A 1 86 ? 32.789 19.317 -27.036 1.00 89.12 86 MET A N 1
ATOM 696 C CA . MET A 1 86 ? 32.269 18.745 -25.784 1.00 89.12 86 MET A CA 1
ATOM 697 C C . MET A 1 86 ? 30.737 18.856 -25.617 1.00 89.12 86 MET A C 1
ATOM 699 O O . MET A 1 86 ? 30.181 18.295 -24.677 1.00 89.12 86 MET A O 1
ATOM 703 N N . GLU A 1 87 ? 30.041 19.599 -26.488 1.00 90.69 87 GLU A N 1
ATOM 704 C CA . GLU A 1 87 ? 28.615 19.944 -26.330 1.00 90.69 87 GLU A CA 1
ATOM 705 C C . GLU A 1 87 ? 27.688 19.037 -27.156 1.00 90.69 87 GLU A C 1
ATOM 707 O O . GLU A 1 87 ? 27.070 19.449 -28.139 1.00 90.69 87 GLU A O 1
ATOM 712 N N . HIS A 1 88 ? 27.578 17.779 -26.739 1.00 92.81 88 HIS A N 1
ATOM 713 C CA . HIS A 1 88 ? 26.710 16.772 -27.352 1.00 92.81 88 HIS A CA 1
ATOM 714 C C . HIS A 1 88 ? 26.100 15.863 -26.266 1.00 92.81 88 HIS A C 1
ATOM 716 O O . HIS A 1 88 ? 26.638 15.770 -25.159 1.00 92.81 88 HIS A O 1
ATOM 722 N N . PRO A 1 89 ? 24.976 15.170 -26.527 1.00 93.62 89 PRO A N 1
ATOM 723 C CA . PRO A 1 89 ? 24.562 14.068 -25.671 1.00 93.62 89 PRO A CA 1
ATOM 724 C C . PRO A 1 89 ? 25.533 12.889 -25.831 1.00 93.62 89 PRO A C 1
ATOM 726 O O . PRO A 1 89 ? 26.059 12.637 -26.916 1.00 93.62 89 PRO A O 1
ATOM 729 N N . CYS A 1 90 ? 25.776 12.162 -24.744 1.00 95.06 90 CYS A N 1
ATOM 730 C CA . CYS A 1 90 ? 26.472 10.874 -24.772 1.00 95.06 90 CYS A CA 1
ATOM 731 C C . CYS A 1 90 ? 25.439 9.752 -24.650 1.00 95.06 90 CYS A C 1
ATOM 733 O O . CYS A 1 90 ? 24.443 9.907 -23.941 1.00 95.06 90 CYS A O 1
ATOM 735 N N . ALA A 1 91 ? 25.650 8.613 -25.306 1.00 95.19 91 ALA A N 1
ATOM 736 C CA . ALA A 1 91 ? 24.822 7.431 -25.082 1.00 95.19 91 ALA A CA 1
ATOM 737 C C . ALA A 1 91 ? 25.038 6.907 -23.653 1.00 95.19 91 ALA A C 1
ATOM 739 O O . ALA A 1 91 ? 26.149 7.005 -23.131 1.00 95.19 91 ALA A O 1
ATOM 740 N N . TYR A 1 92 ? 24.008 6.354 -23.007 1.00 93.00 92 TYR A N 1
ATOM 741 C CA . TYR A 1 92 ? 24.158 5.738 -21.682 1.00 93.00 92 TYR A CA 1
ATOM 742 C C . TYR A 1 92 ? 24.448 4.243 -21.834 1.00 93.00 92 TYR A C 1
ATOM 744 O O . TYR A 1 92 ? 23.672 3.537 -22.481 1.00 93.00 92 TYR A O 1
ATOM 752 N N . LEU A 1 93 ? 25.562 3.751 -21.281 1.00 91.62 93 LEU A N 1
ATOM 753 C CA . LEU A 1 93 ? 25.957 2.351 -21.435 1.00 91.62 93 LEU A CA 1
ATOM 754 C C . LEU A 1 93 ? 25.282 1.435 -20.402 1.00 91.62 93 LEU A C 1
ATOM 756 O O . LEU A 1 93 ? 25.012 1.800 -19.249 1.00 91.62 93 LEU A O 1
ATOM 760 N N . ASP A 1 94 ? 25.021 0.215 -20.856 1.00 80.19 94 ASP A N 1
ATOM 761 C CA . ASP A 1 94 ? 24.751 -0.971 -20.052 1.00 80.19 94 ASP A CA 1
ATOM 762 C C . ASP A 1 94 ? 26.021 -1.826 -19.962 1.00 80.19 94 ASP A C 1
ATOM 764 O O . ASP A 1 94 ? 26.997 -1.594 -20.682 1.00 80.19 94 ASP A O 1
ATOM 768 N N . ARG A 1 95 ? 26.001 -2.860 -19.122 1.00 67.56 95 ARG A N 1
ATOM 769 C CA . ARG A 1 95 ? 27.072 -3.856 -19.056 1.00 67.56 95 ARG A CA 1
ATOM 770 C C . ARG A 1 95 ? 26.748 -5.121 -19.854 1.00 67.56 95 ARG A C 1
ATOM 772 O O . ARG A 1 95 ? 27.664 -5.649 -20.472 1.00 67.56 95 ARG A O 1
ATOM 779 N N . GLU A 1 96 ? 25.505 -5.612 -19.901 1.00 68.62 96 GLU A N 1
ATOM 780 C CA . GLU A 1 96 ? 25.172 -6.868 -20.609 1.00 68.62 96 GLU A CA 1
ATOM 781 C C . GLU A 1 96 ? 23.812 -6.838 -21.341 1.00 68.62 96 GLU A C 1
ATOM 783 O O . GLU A 1 96 ? 23.021 -5.912 -21.188 1.00 68.62 96 GLU A O 1
ATOM 788 N N . ALA A 1 97 ? 23.560 -7.856 -22.172 1.00 78.81 97 ALA A N 1
ATOM 789 C CA . ALA A 1 97 ? 22.278 -8.130 -22.823 1.00 78.81 97 ALA A CA 1
ATOM 790 C C . ALA A 1 97 ? 21.947 -9.621 -22.701 1.00 78.81 97 ALA A C 1
ATOM 792 O O . ALA A 1 97 ? 22.850 -10.466 -22.752 1.00 78.81 97 ALA A O 1
ATOM 793 N N . ASP A 1 98 ? 20.660 -9.932 -22.589 1.00 75.75 98 ASP A N 1
ATOM 794 C CA . ASP A 1 98 ? 20.151 -11.284 -22.388 1.00 75.75 98 ASP A CA 1
ATOM 795 C C . ASP A 1 98 ? 19.601 -11.880 -23.698 1.00 75.75 98 ASP A C 1
ATOM 797 O O . ASP A 1 98 ? 19.265 -11.145 -24.635 1.00 75.75 98 ASP A O 1
ATOM 801 N N . PRO A 1 99 ? 19.526 -13.219 -23.829 1.00 75.69 99 PRO A N 1
ATOM 802 C CA . PRO A 1 99 ? 18.888 -13.851 -24.978 1.00 75.69 99 PRO A CA 1
ATOM 803 C C . PRO A 1 99 ? 17.424 -13.410 -25.117 1.00 75.69 99 PRO A C 1
ATOM 805 O O . PRO A 1 99 ? 16.696 -13.324 -24.133 1.00 75.69 99 PRO A O 1
ATOM 808 N N . HIS A 1 100 ? 16.993 -13.181 -26.356 1.00 73.62 100 HIS A N 1
ATOM 809 C CA . HIS A 1 100 ? 15.667 -12.693 -26.758 1.00 73.62 100 HIS A CA 1
ATOM 810 C C . HIS A 1 100 ? 15.344 -11.223 -26.428 1.00 73.62 100 HIS A C 1
ATOM 812 O O . HIS A 1 100 ? 14.265 -10.759 -26.810 1.00 73.62 100 HIS A O 1
ATOM 818 N N . ASP A 1 101 ? 16.278 -10.461 -25.839 1.00 78.44 101 ASP A N 1
ATOM 819 C CA . ASP A 1 101 ? 16.142 -9.003 -25.707 1.00 78.44 101 ASP A CA 1
ATOM 820 C C . ASP A 1 101 ? 15.824 -8.344 -27.059 1.00 78.44 101 ASP A C 1
ATOM 822 O O . ASP A 1 101 ? 16.448 -8.634 -28.088 1.00 78.44 101 ASP A O 1
ATOM 826 N N . GLN A 1 102 ? 14.850 -7.433 -27.043 1.00 83.00 102 GLN A N 1
ATOM 827 C CA . GLN A 1 102 ? 14.510 -6.589 -28.185 1.00 83.00 102 GLN A CA 1
ATOM 828 C C . GLN A 1 102 ? 15.422 -5.367 -28.188 1.00 83.00 102 GLN A C 1
ATOM 830 O O . GLN A 1 102 ? 15.461 -4.609 -27.216 1.00 83.00 102 GLN A O 1
ATOM 835 N N . LEU A 1 103 ? 16.153 -5.171 -29.281 1.00 89.38 103 LEU A N 1
ATOM 836 C CA . LEU A 1 103 ? 17.134 -4.105 -29.420 1.00 89.38 103 LEU A CA 1
ATOM 837 C C . LEU A 1 103 ? 16.683 -3.101 -30.487 1.00 89.38 103 LEU A C 1
ATOM 839 O O . LEU A 1 103 ? 15.900 -3.422 -31.380 1.00 89.38 103 LEU A O 1
ATOM 843 N N . TYR A 1 104 ? 17.226 -1.893 -30.415 1.00 91.50 104 TYR A N 1
ATOM 844 C CA . TYR A 1 104 ? 17.135 -0.864 -31.445 1.00 91.50 104 TYR A CA 1
ATOM 845 C C . TYR A 1 104 ? 18.546 -0.397 -31.811 1.00 91.50 104 TYR A C 1
ATOM 847 O O . TYR A 1 104 ? 19.430 -0.326 -30.958 1.00 91.50 104 TYR A O 1
ATOM 855 N N . SER A 1 105 ? 18.781 -0.082 -33.079 1.00 93.44 105 SER A N 1
ATOM 856 C CA . SER A 1 105 ? 20.033 0.514 -33.541 1.00 93.44 105 SER A CA 1
ATOM 857 C C . SER A 1 105 ? 19.758 1.563 -34.602 1.00 93.44 105 SER A C 1
ATOM 859 O O . SER A 1 105 ? 18.810 1.441 -35.378 1.00 93.44 105 SER A O 1
ATOM 861 N N . TYR A 1 106 ? 20.622 2.569 -34.644 1.00 92.88 106 TYR A N 1
ATOM 862 C CA . TYR A 1 106 ? 20.644 3.598 -35.666 1.00 92.88 106 TYR A CA 1
ATOM 863 C C . TYR A 1 106 ? 22.094 3.870 -36.062 1.00 92.88 106 TYR A C 1
ATOM 865 O O . TYR A 1 106 ? 22.991 3.858 -35.216 1.00 92.88 106 TYR A O 1
ATOM 873 N N . GLY A 1 107 ? 22.323 4.090 -37.351 1.00 91.06 107 GLY A N 1
ATOM 874 C CA . GLY A 1 107 ? 23.642 4.376 -37.897 1.00 91.06 107 GLY A CA 1
ATOM 875 C C . GLY A 1 107 ? 23.577 4.827 -39.348 1.00 91.06 107 GLY A C 1
ATOM 876 O O . GLY A 1 107 ? 22.500 5.064 -39.888 1.00 91.06 107 GLY A O 1
ATOM 877 N N . PHE A 1 108 ? 24.735 4.940 -39.991 1.00 90.00 108 PHE A N 1
ATOM 878 C CA . PHE A 1 108 ? 24.895 5.631 -41.270 1.00 90.00 108 PHE A CA 1
ATOM 879 C C . PHE A 1 108 ? 25.489 4.728 -42.369 1.00 90.00 108 PHE A C 1
ATOM 881 O O . PHE A 1 108 ? 26.648 4.903 -42.754 1.00 90.00 108 PHE A O 1
ATOM 888 N N . PRO A 1 109 ? 24.709 3.769 -42.916 1.00 81.38 109 PRO A N 1
ATOM 889 C CA . PRO A 1 109 ? 25.058 3.118 -44.182 1.00 81.38 109 PRO A CA 1
ATOM 890 C C . PRO A 1 109 ? 25.056 4.138 -45.333 1.00 81.38 109 PRO A C 1
ATOM 892 O O . PRO A 1 109 ? 25.954 4.153 -46.174 1.00 81.38 109 PRO A O 1
ATOM 895 N N . ASP A 1 110 ? 24.079 5.042 -45.288 1.00 80.88 110 ASP A N 1
ATOM 896 C CA . ASP A 1 110 ? 23.813 6.118 -46.231 1.00 80.88 110 ASP A CA 1
ATOM 897 C C . ASP A 1 110 ? 23.748 7.458 -45.474 1.00 80.88 110 ASP A C 1
ATOM 899 O O . ASP A 1 110 ? 23.758 7.505 -44.241 1.00 80.88 110 ASP A O 1
ATOM 903 N N . GLU A 1 111 ? 23.714 8.579 -46.196 1.00 76.88 111 GLU A N 1
ATOM 904 C CA . GLU A 1 111 ? 23.920 9.907 -45.588 1.00 76.88 111 GLU A CA 1
ATOM 905 C C . GLU A 1 111 ? 22.740 10.398 -44.739 1.00 76.88 111 GLU A C 1
ATOM 907 O O . GLU A 1 111 ? 22.963 11.154 -43.798 1.00 76.88 111 GLU A O 1
ATOM 912 N N . GLY A 1 112 ? 21.524 9.908 -45.009 1.00 78.44 112 GLY A N 1
ATOM 913 C CA . GLY A 1 112 ? 20.318 10.187 -44.219 1.00 78.44 112 GLY A CA 1
ATOM 914 C C . GLY A 1 112 ? 20.122 9.300 -42.981 1.00 78.44 112 GLY A C 1
ATOM 915 O O . GLY A 1 112 ? 19.109 9.443 -42.308 1.00 78.44 112 GLY A O 1
ATOM 916 N N . GLY A 1 113 ? 21.056 8.387 -42.687 1.00 83.94 113 GLY A N 1
ATOM 917 C CA . GLY A 1 113 ? 20.923 7.426 -41.587 1.00 83.94 113 GLY A CA 1
ATOM 918 C C . GLY A 1 113 ? 19.954 6.269 -41.871 1.00 83.94 113 GLY A C 1
ATOM 919 O O . GLY A 1 113 ? 19.302 6.205 -42.913 1.00 83.94 113 GLY A O 1
ATOM 920 N N . PHE A 1 114 ? 19.915 5.294 -40.961 1.00 86.38 114 PHE A N 1
ATOM 921 C CA . PHE A 1 114 ? 19.121 4.070 -41.083 1.00 86.38 114 PHE A CA 1
ATOM 922 C C . PHE A 1 114 ? 18.917 3.410 -39.714 1.00 86.38 114 PHE A C 1
ATOM 924 O O . PHE A 1 114 ? 19.880 3.224 -38.966 1.00 86.38 114 PHE A O 1
ATOM 931 N N . SER A 1 115 ? 17.681 3.011 -39.406 1.00 88.69 115 SER A N 1
ATOM 932 C CA . SER A 1 115 ? 17.315 2.298 -38.177 1.00 88.69 115 SER A CA 1
ATOM 933 C C . SER A 1 115 ? 17.036 0.811 -38.421 1.00 88.69 115 SER A C 1
ATOM 935 O O . SER A 1 115 ? 16.583 0.411 -39.494 1.00 88.69 115 SER A O 1
ATOM 937 N N . ILE A 1 116 ? 17.295 -0.020 -37.408 1.00 87.31 116 ILE A N 1
ATOM 938 C CA . ILE A 1 116 ? 16.916 -1.441 -37.364 1.00 87.31 116 ILE A CA 1
ATOM 939 C C . ILE A 1 116 ? 16.480 -1.846 -35.950 1.00 87.31 116 ILE A C 1
ATOM 941 O O . ILE A 1 116 ? 16.969 -1.289 -34.967 1.00 87.31 116 ILE A O 1
ATOM 945 N N . SER A 1 117 ? 15.635 -2.877 -35.847 1.00 85.94 117 SER A N 1
ATOM 946 C CA . SER A 1 117 ? 15.173 -3.431 -34.562 1.00 85.94 117 SER A CA 1
ATOM 947 C C . SER A 1 117 ? 15.554 -4.915 -34.418 1.00 85.94 117 SER A C 1
ATOM 949 O O . SER A 1 117 ? 14.702 -5.792 -34.580 1.00 85.94 117 SER A O 1
ATOM 951 N N . PRO A 1 118 ? 16.845 -5.244 -34.204 1.00 86.75 118 PRO A N 1
ATOM 952 C CA . PRO A 1 118 ? 17.298 -6.625 -34.077 1.00 86.75 118 PRO A CA 1
ATOM 953 C C . PRO A 1 118 ? 16.824 -7.292 -32.779 1.00 86.75 118 PRO A C 1
ATOM 955 O O . PRO A 1 118 ? 16.740 -6.665 -31.727 1.00 86.75 118 PRO A O 1
ATOM 958 N N . THR A 1 119 ? 16.614 -8.609 -32.825 1.00 82.31 119 THR A N 1
ATOM 959 C CA . THR A 1 119 ? 16.483 -9.437 -31.611 1.00 82.31 119 THR A CA 1
ATOM 960 C C . THR A 1 119 ? 17.840 -10.023 -31.223 1.00 82.31 119 THR A C 1
ATOM 962 O O . THR A 1 119 ? 18.582 -10.495 -32.086 1.00 82.31 119 THR A O 1
ATOM 965 N N . CYS A 1 120 ? 18.164 -10.035 -29.930 1.00 84.44 120 CYS A N 1
ATOM 966 C CA . CYS A 1 120 ? 19.317 -10.752 -29.390 1.00 84.44 120 CYS A CA 1
ATOM 967 C C . CYS A 1 120 ? 19.080 -12.276 -29.440 1.00 84.44 120 CYS A C 1
ATOM 969 O O . CYS A 1 120 ? 18.111 -12.772 -28.874 1.00 84.44 120 CYS A O 1
ATOM 971 N N . GLU A 1 121 ? 19.972 -13.050 -30.062 1.00 83.00 121 GLU A N 1
ATOM 972 C CA . GLU A 1 121 ? 19.972 -14.527 -29.976 1.00 83.00 121 GLU A CA 1
ATOM 973 C C . GLU A 1 121 ? 20.829 -15.042 -28.800 1.00 83.00 121 GLU A C 1
ATOM 975 O O . GLU A 1 121 ? 20.971 -16.246 -28.599 1.00 83.00 121 GLU A O 1
ATOM 980 N N . GLY A 1 122 ? 21.404 -14.132 -28.007 1.00 78.62 122 GLY A N 1
ATOM 981 C CA . GLY A 1 122 ? 22.332 -14.434 -26.921 1.00 78.62 122 GLY A CA 1
ATOM 982 C C . GLY A 1 122 ? 23.804 -14.387 -27.346 1.00 78.62 122 GLY A C 1
ATOM 983 O O . GLY A 1 122 ? 24.171 -13.904 -28.421 1.00 78.62 122 GLY A O 1
ATOM 984 N N . LYS A 1 123 ? 24.682 -14.863 -26.460 1.00 77.81 123 LYS A N 1
ATOM 985 C CA . LYS A 1 123 ? 26.139 -14.823 -26.654 1.00 77.81 123 LYS A CA 1
ATOM 986 C C . LYS A 1 123 ? 26.604 -15.939 -27.600 1.00 77.81 123 LYS A C 1
ATOM 988 O O . LYS A 1 123 ? 26.033 -17.025 -27.628 1.00 77.81 123 LYS A O 1
ATOM 993 N N . SER A 1 124 ? 27.650 -15.668 -28.379 1.00 71.31 124 SER A N 1
ATOM 994 C CA . SER A 1 124 ? 28.253 -16.621 -29.321 1.00 71.31 124 SER A CA 1
ATOM 995 C C . SER A 1 124 ? 28.817 -17.869 -28.615 1.00 71.31 124 SER A C 1
ATOM 997 O O . SER A 1 124 ? 28.977 -17.882 -27.395 1.00 71.31 124 SER A O 1
ATOM 999 N N . LYS A 1 125 ? 29.189 -18.918 -29.372 1.00 54.06 125 LYS A N 1
ATOM 1000 C CA . LYS A 1 125 ? 29.707 -20.201 -28.830 1.00 54.06 125 LYS A CA 1
ATOM 1001 C C . LYS A 1 125 ? 30.911 -20.089 -27.872 1.00 54.06 125 LYS A C 1
ATOM 1003 O O . LYS A 1 125 ? 31.189 -21.051 -27.166 1.00 54.06 125 LYS A O 1
ATOM 1008 N N . HIS A 1 126 ? 31.602 -18.948 -27.839 1.00 59.09 126 HIS A N 1
ATOM 1009 C CA . HIS A 1 126 ? 32.731 -18.675 -26.938 1.00 59.09 126 HIS A CA 1
ATOM 1010 C C . HIS A 1 126 ? 32.454 -17.528 -25.944 1.00 59.09 126 HIS A C 1
ATOM 1012 O O . HIS A 1 126 ? 33.362 -17.072 -25.263 1.00 59.09 126 HIS A O 1
ATOM 1018 N N . GLY A 1 127 ? 31.215 -17.027 -25.863 1.00 60.12 127 GLY A N 1
ATOM 1019 C CA . GLY A 1 127 ? 30.803 -15.947 -24.954 1.00 60.12 127 GLY A CA 1
ATOM 1020 C C . GLY A 1 127 ? 31.171 -14.521 -25.394 1.00 60.12 127 GLY A C 1
ATOM 1021 O O . GLY A 1 127 ? 30.679 -13.566 -24.801 1.00 60.12 127 GLY A O 1
ATOM 1022 N N . GLN A 1 128 ? 31.998 -14.373 -26.433 1.00 69.44 128 GLN A N 1
ATOM 1023 C CA . GLN A 1 128 ? 32.714 -13.134 -26.784 1.00 69.44 128 GLN A CA 1
ATOM 1024 C C . GLN A 1 128 ? 31.882 -12.059 -27.503 1.00 69.44 128 GLN A C 1
ATOM 1026 O O . GLN A 1 128 ? 32.180 -10.874 -27.384 1.00 69.44 128 GLN A O 1
ATOM 1031 N N . PHE A 1 129 ? 30.852 -12.450 -28.259 1.00 80.69 129 PHE A N 1
ATOM 1032 C CA . PHE A 1 129 ? 30.034 -11.528 -29.057 1.00 80.69 129 PHE A CA 1
ATOM 1033 C C . PHE A 1 129 ? 28.549 -11.764 -28.795 1.00 80.69 129 PHE A C 1
ATOM 1035 O O . PHE A 1 129 ? 28.133 -12.910 -28.615 1.00 80.69 129 PHE A O 1
ATOM 1042 N N . LEU A 1 130 ? 27.745 -10.702 -28.835 1.00 84.69 130 LEU A N 1
ATOM 1043 C CA . LEU A 1 130 ? 26.295 -10.816 -28.964 1.00 84.69 130 LEU A CA 1
ATOM 1044 C C . LEU A 1 130 ? 25.966 -11.254 -30.395 1.00 84.69 130 LEU A C 1
ATOM 1046 O O . LEU A 1 130 ? 26.502 -10.707 -31.363 1.00 84.69 130 LEU A O 1
ATOM 1050 N N . THR A 1 131 ? 25.082 -12.236 -30.529 1.00 85.62 131 THR A N 1
ATOM 1051 C CA . THR A 1 131 ? 24.517 -12.663 -31.813 1.00 85.62 131 THR A CA 1
ATOM 1052 C C . THR A 1 131 ? 23.189 -11.938 -31.998 1.00 85.62 131 THR A C 1
ATOM 1054 O O . THR A 1 131 ? 22.360 -11.954 -31.090 1.00 85.62 131 THR A O 1
ATOM 1057 N N . ILE A 1 132 ? 22.986 -11.279 -33.140 1.00 87.75 132 ILE A N 1
ATOM 1058 C CA . ILE A 1 132 ? 21.776 -10.490 -33.409 1.00 87.75 132 ILE A CA 1
ATOM 1059 C C . ILE A 1 132 ? 21.073 -10.945 -34.689 1.00 87.75 132 ILE A C 1
ATOM 1061 O O . ILE A 1 132 ? 21.704 -11.130 -35.733 1.00 87.75 132 ILE A O 1
ATOM 1065 N N . LYS A 1 133 ? 19.748 -11.089 -34.617 1.00 83.19 133 LYS A N 1
ATOM 1066 C CA . LYS A 1 133 ? 18.892 -11.490 -35.735 1.00 83.19 133 LYS A CA 1
ATOM 1067 C C . LYS A 1 133 ? 18.170 -10.282 -36.320 1.00 83.19 133 LYS A C 1
ATOM 1069 O O . LYS A 1 133 ? 17.286 -9.713 -35.681 1.00 83.19 133 LYS A O 1
ATOM 1074 N N . HIS A 1 134 ? 18.549 -9.914 -37.542 1.00 79.31 134 HIS A N 1
ATOM 1075 C CA . HIS A 1 134 ? 17.837 -8.970 -38.403 1.00 79.31 134 HIS A CA 1
ATOM 1076 C C . HIS A 1 134 ? 18.312 -9.159 -39.851 1.00 79.31 134 HIS A C 1
ATOM 1078 O O . HIS A 1 134 ? 19.500 -9.380 -40.082 1.00 79.31 134 HIS A O 1
ATOM 1084 N N . GLU A 1 135 ? 17.407 -9.064 -40.821 1.00 69.75 135 GLU A N 1
ATOM 1085 C CA . GLU A 1 135 ? 17.709 -9.271 -42.248 1.00 69.75 135 GLU A CA 1
ATOM 1086 C C . GLU A 1 135 ? 18.458 -8.081 -42.878 1.00 69.75 135 GLU A C 1
ATOM 1088 O O . GLU A 1 135 ? 19.413 -8.252 -43.635 1.00 69.75 135 GLU A O 1
ATOM 1093 N N . SER A 1 136 ? 18.086 -6.851 -42.507 1.00 72.69 136 SER A N 1
ATOM 1094 C CA . SER A 1 136 ? 18.603 -5.617 -43.119 1.00 72.69 136 SER A CA 1
ATOM 1095 C C . SER A 1 136 ? 19.887 -5.073 -42.468 1.00 72.69 136 SER A C 1
ATOM 1097 O O . SER A 1 136 ? 20.094 -3.863 -42.429 1.00 72.69 136 SER A O 1
ATOM 1099 N N . ILE A 1 137 ? 20.782 -5.930 -41.961 1.00 76.12 137 ILE A N 1
ATOM 1100 C CA . ILE A 1 137 ? 22.103 -5.480 -41.476 1.00 76.12 137 ILE A CA 1
ATOM 1101 C C . ILE A 1 137 ? 22.995 -5.177 -42.693 1.00 76.12 137 ILE A C 1
ATOM 1103 O O . ILE A 1 137 ? 23.333 -6.078 -43.465 1.00 76.12 137 ILE A O 1
ATOM 1107 N N . ARG A 1 138 ? 23.351 -3.900 -42.893 1.00 74.62 138 ARG A N 1
ATOM 1108 C CA . ARG A 1 138 ? 24.066 -3.362 -44.072 1.00 74.62 138 ARG A CA 1
ATOM 1109 C C . ARG A 1 138 ? 25.497 -2.906 -43.732 1.00 74.62 138 ARG A C 1
ATOM 1111 O O . ARG A 1 138 ? 25.846 -2.778 -42.563 1.00 74.62 138 ARG A O 1
ATOM 1118 N N . HIS A 1 139 ? 26.341 -2.685 -44.749 1.00 73.00 139 HIS A N 1
ATOM 1119 C CA . HIS A 1 139 ? 27.641 -2.017 -44.544 1.00 73.00 139 HIS A CA 1
ATOM 1120 C C . HIS A 1 139 ? 27.420 -0.573 -44.077 1.00 73.00 139 HIS A C 1
ATOM 1122 O O . HIS A 1 139 ? 26.407 0.020 -44.425 1.00 73.00 139 HIS A O 1
ATOM 1128 N N . GLY A 1 140 ? 28.335 -0.037 -43.267 1.00 76.06 140 GLY A N 1
ATOM 1129 C CA . GLY A 1 140 ? 28.210 1.280 -42.628 1.00 76.06 140 GLY A CA 1
ATOM 1130 C C . GLY A 1 140 ? 27.434 1.301 -41.303 1.00 76.06 140 GLY A C 1
ATOM 1131 O O . GLY A 1 140 ? 27.611 2.228 -40.518 1.00 76.06 140 GLY A O 1
ATOM 1132 N N . LEU A 1 141 ? 26.688 0.236 -40.971 1.00 86.44 141 LEU A N 1
ATOM 1133 C CA . LEU A 1 141 ? 26.223 -0.010 -39.593 1.00 86.44 141 LEU A CA 1
ATOM 1134 C C . LEU A 1 141 ? 27.336 -0.536 -38.664 1.00 86.44 141 LEU A C 1
ATOM 1136 O O . LEU A 1 141 ? 27.108 -0.677 -37.467 1.00 86.44 141 LEU A O 1
ATOM 1140 N N . SER A 1 142 ? 28.538 -0.822 -39.176 1.00 89.56 142 SER A N 1
ATOM 1141 C CA . SER A 1 142 ? 29.711 -1.088 -38.333 1.00 89.56 142 SER A CA 1
ATOM 1142 C C . SER A 1 142 ? 29.970 0.092 -37.393 1.00 89.56 142 SER A C 1
ATOM 1144 O O . SER A 1 142 ? 29.965 1.240 -37.835 1.00 89.56 142 SER A O 1
ATOM 1146 N N . GLY A 1 143 ? 30.182 -0.193 -36.108 1.00 89.50 143 GLY A N 1
ATOM 1147 C CA . GLY A 1 143 ? 30.333 0.810 -35.053 1.00 89.50 143 GLY A CA 1
ATOM 1148 C C . GLY A 1 143 ? 29.018 1.423 -34.543 1.00 89.50 143 GLY A C 1
ATOM 1149 O O . GLY A 1 143 ? 29.059 2.261 -33.644 1.00 89.50 143 GLY A O 1
ATOM 1150 N N . ALA A 1 144 ? 27.850 1.013 -35.058 1.00 93.75 144 ALA A N 1
ATOM 1151 C CA . ALA A 1 144 ? 26.560 1.508 -34.575 1.00 93.75 144 ALA A CA 1
ATOM 1152 C C . ALA A 1 144 ? 26.196 0.916 -33.195 1.00 93.75 144 ALA A C 1
ATOM 1154 O O . ALA A 1 144 ? 26.371 -0.290 -32.984 1.00 93.75 144 ALA A O 1
ATOM 1155 N N . PRO A 1 145 ? 25.666 1.718 -32.254 1.00 95.56 145 PRO A N 1
ATOM 1156 C CA . PRO A 1 145 ? 25.263 1.234 -30.936 1.00 95.56 145 PRO A CA 1
ATOM 1157 C C . PRO A 1 145 ? 23.967 0.403 -30.984 1.00 95.56 145 PRO A C 1
ATOM 1159 O O . PRO A 1 145 ? 23.103 0.612 -31.837 1.00 95.56 145 PRO A O 1
ATOM 1162 N N . LEU A 1 146 ? 23.809 -0.521 -30.035 1.00 93.81 146 LEU A N 1
ATOM 1163 C CA . LEU A 1 146 ? 22.594 -1.309 -29.790 1.00 93.81 146 LEU A CA 1
ATOM 1164 C C . LEU A 1 146 ? 21.941 -0.878 -28.474 1.00 93.81 146 LEU A C 1
ATOM 1166 O O . LEU A 1 146 ? 22.408 -1.261 -27.404 1.00 93.81 146 LEU A O 1
ATOM 1170 N N . LEU A 1 147 ? 20.858 -0.108 -28.554 1.00 92.56 147 LEU A N 1
ATOM 1171 C CA . LEU A 1 147 ? 19.988 0.223 -27.426 1.00 92.56 147 LEU A CA 1
ATOM 1172 C C . LEU A 1 147 ? 19.155 -1.007 -27.043 1.00 92.56 147 LEU A C 1
ATOM 1174 O O . LEU A 1 147 ? 18.409 -1.530 -27.869 1.00 92.56 147 LEU A O 1
ATOM 1178 N N . ASN A 1 148 ? 19.243 -1.457 -25.796 1.00 88.25 148 ASN A N 1
ATOM 1179 C CA . ASN A 1 148 ? 18.394 -2.521 -25.271 1.00 88.25 148 ASN A CA 1
ATOM 1180 C C . ASN A 1 148 ? 17.059 -1.939 -24.787 1.00 88.25 148 ASN A C 1
ATOM 1182 O O . ASN A 1 148 ? 17.044 -1.119 -23.870 1.00 88.25 148 ASN A O 1
ATOM 1186 N N . ARG A 1 149 ? 15.926 -2.375 -25.353 1.00 82.50 149 ARG A N 1
ATOM 1187 C CA . ARG A 1 149 ? 14.591 -1.864 -24.977 1.00 82.50 149 ARG A CA 1
ATOM 1188 C C . ARG A 1 149 ? 14.112 -2.359 -23.604 1.00 82.50 149 ARG A C 1
ATOM 1190 O O . ARG A 1 149 ? 13.112 -1.866 -23.094 1.00 82.50 149 ARG A O 1
ATOM 1197 N N . ARG A 1 150 ? 14.818 -3.314 -22.980 1.00 75.19 150 ARG A N 1
ATOM 1198 C CA . ARG A 1 150 ? 14.559 -3.760 -21.598 1.00 75.19 150 ARG A CA 1
ATOM 1199 C C . ARG A 1 150 ? 15.160 -2.826 -20.545 1.00 75.19 150 ARG A C 1
ATOM 1201 O O . ARG A 1 150 ? 14.560 -2.656 -19.486 1.00 75.19 150 ARG A O 1
ATOM 1208 N N . THR A 1 151 ? 16.345 -2.277 -20.807 1.00 76.88 151 THR A N 1
ATOM 1209 C CA . THR A 1 151 ? 17.147 -1.507 -19.832 1.00 76.88 151 THR A CA 1
ATOM 1210 C C . THR A 1 151 ? 17.368 -0.052 -20.235 1.00 76.88 151 THR A C 1
ATOM 1212 O O . THR A 1 151 ? 17.849 0.742 -19.429 1.00 76.88 151 THR A O 1
ATOM 1215 N N . TRP A 1 152 ? 16.994 0.302 -21.468 1.00 82.88 152 TRP A N 1
ATOM 1216 C CA . TRP A 1 152 ? 17.079 1.641 -22.049 1.00 82.88 152 TRP A CA 1
ATOM 1217 C C . TRP A 1 152 ? 18.489 2.225 -22.098 1.00 82.88 152 TRP A C 1
ATOM 1219 O O . TRP A 1 152 ? 18.702 3.433 -22.010 1.00 82.88 152 TRP A O 1
ATOM 1229 N N . LYS A 1 153 ? 19.455 1.327 -22.274 1.00 89.38 153 LYS A N 1
ATOM 1230 C CA . LYS A 1 153 ? 20.887 1.598 -22.323 1.00 89.38 153 LYS A CA 1
ATOM 1231 C C . LYS A 1 153 ? 21.533 0.845 -23.479 1.00 89.38 153 LYS A C 1
ATOM 1233 O O . LYS A 1 153 ? 20.998 -0.151 -23.968 1.00 89.38 153 LYS A O 1
ATOM 1238 N N . VAL A 1 154 ? 22.686 1.320 -23.932 1.00 93.88 154 VAL A N 1
ATOM 1239 C CA . VAL A 1 154 ? 23.442 0.680 -25.011 1.00 93.88 154 VAL A CA 1
ATOM 1240 C C . VAL A 1 154 ? 24.174 -0.540 -24.465 1.00 93.88 154 VAL A C 1
ATOM 1242 O O . VAL A 1 154 ? 25.009 -0.404 -23.577 1.00 93.88 154 VAL A O 1
ATOM 1245 N N . CYS A 1 155 ? 23.868 -1.722 -24.996 1.00 91.69 155 CYS A N 1
ATOM 1246 C CA . CYS A 1 155 ? 24.380 -3.010 -24.518 1.00 91.69 155 CYS A CA 1
ATOM 1247 C C . CYS A 1 155 ? 25.442 -3.640 -25.439 1.00 91.69 155 CYS A C 1
ATOM 1249 O O . CYS A 1 155 ? 26.066 -4.650 -25.098 1.00 91.69 155 CYS A O 1
ATOM 1251 N N . GLY A 1 156 ? 25.639 -3.079 -26.635 1.00 91.00 156 GLY A N 1
ATOM 1252 C CA . GLY A 1 156 ? 26.644 -3.545 -27.584 1.00 91.00 156 GLY A CA 1
ATOM 1253 C C . GLY A 1 156 ? 26.872 -2.601 -28.762 1.00 91.00 156 GLY A C 1
ATOM 1254 O O . GLY A 1 156 ? 26.169 -1.606 -28.923 1.00 91.00 156 GLY A O 1
ATOM 1255 N N . ILE A 1 157 ? 27.858 -2.941 -29.591 1.00 92.25 157 ILE A N 1
ATOM 1256 C CA . ILE A 1 157 ? 28.273 -2.196 -30.788 1.00 92.25 157 ILE A CA 1
ATOM 1257 C C . ILE A 1 157 ? 28.295 -3.160 -31.980 1.00 92.25 157 ILE A C 1
ATOM 1259 O O . ILE A 1 157 ? 28.954 -4.200 -31.910 1.00 92.25 157 ILE A O 1
ATOM 1263 N N . ILE A 1 158 ? 27.580 -2.854 -33.065 1.00 91.19 158 ILE A N 1
ATOM 1264 C CA . ILE A 1 158 ? 27.506 -3.709 -34.261 1.00 91.19 158 ILE A CA 1
ATOM 1265 C C . ILE A 1 158 ? 28.890 -3.818 -34.912 1.00 91.19 158 ILE A C 1
ATOM 1267 O O . ILE A 1 158 ? 29.492 -2.815 -35.286 1.00 91.19 158 ILE A O 1
ATOM 1271 N N . LYS A 1 159 ? 29.376 -5.053 -35.081 1.00 83.88 159 LYS A N 1
ATOM 1272 C CA . LYS A 1 159 ? 30.701 -5.360 -35.641 1.00 83.88 159 LYS A CA 1
ATOM 1273 C C . LYS A 1 159 ? 30.629 -5.808 -37.096 1.00 83.88 159 LYS A C 1
ATOM 1275 O O . LYS A 1 159 ? 31.379 -5.319 -37.930 1.00 83.88 159 LYS A O 1
ATOM 1280 N N . SER A 1 160 ? 29.786 -6.791 -37.408 1.00 72.00 160 SER A N 1
ATOM 1281 C CA . SER A 1 160 ? 29.821 -7.450 -38.719 1.00 72.00 160 SER A CA 1
ATOM 1282 C C . SER A 1 160 ? 28.521 -8.175 -39.064 1.00 72.00 160 SER A C 1
ATOM 1284 O O . SER A 1 160 ? 27.746 -8.575 -38.192 1.00 72.00 160 SER A O 1
ATOM 1286 N N . ARG A 1 161 ? 28.298 -8.395 -40.366 1.00 68.31 161 ARG A N 1
ATOM 1287 C CA . ARG A 1 161 ? 27.293 -9.355 -40.842 1.00 68.31 161 ARG A CA 1
ATOM 1288 C C . ARG A 1 161 ? 27.810 -10.781 -40.677 1.00 68.31 161 ARG A C 1
ATOM 1290 O O . ARG A 1 161 ? 28.989 -11.044 -40.919 1.00 68.31 161 ARG A O 1
ATOM 1297 N N . ARG A 1 162 ? 26.910 -11.720 -40.402 1.00 58.50 162 ARG A N 1
ATOM 1298 C CA . ARG A 1 162 ? 27.176 -13.152 -40.526 1.00 58.50 162 ARG A CA 1
ATOM 1299 C C . ARG A 1 162 ? 26.793 -13.589 -41.942 1.00 58.50 162 ARG A C 1
ATOM 1301 O O . ARG A 1 162 ? 25.633 -13.493 -42.330 1.00 58.50 162 ARG A O 1
ATOM 1308 N N . LYS A 1 163 ? 27.763 -14.060 -42.730 1.00 48.59 163 LYS A N 1
ATOM 1309 C CA . LYS A 1 163 ? 27.453 -14.841 -43.939 1.00 48.59 163 LYS A CA 1
ATOM 1310 C C . LYS A 1 163 ? 27.027 -16.243 -43.499 1.00 48.59 163 LYS A C 1
ATOM 1312 O O . LYS A 1 163 ? 27.621 -16.782 -42.566 1.00 48.59 163 LYS A O 1
ATOM 1317 N N . ALA A 1 164 ? 26.005 -16.803 -44.138 1.00 45.91 164 ALA A N 1
ATOM 1318 C CA . ALA A 1 164 ? 25.654 -18.207 -43.958 1.00 45.91 164 ALA A CA 1
ATOM 1319 C C . ALA A 1 164 ? 26.656 -19.113 -44.689 1.00 45.91 164 ALA A C 1
ATOM 1321 O O . ALA A 1 164 ? 27.234 -18.719 -45.707 1.00 45.91 164 ALA A O 1
ATOM 1322 N N . ASP A 1 165 ? 26.827 -20.330 -44.178 1.00 41.47 165 ASP A N 1
ATOM 1323 C CA . ASP A 1 165 ? 27.481 -21.409 -44.911 1.00 41.47 165 ASP A CA 1
ATOM 1324 C C . ASP A 1 165 ? 26.570 -21.885 -46.055 1.00 41.47 165 ASP A C 1
ATOM 1326 O O . ASP A 1 165 ? 25.346 -21.920 -45.920 1.00 41.47 165 ASP A O 1
ATOM 1330 N N . LEU A 1 166 ? 27.162 -22.249 -47.195 1.00 39.91 166 LEU A N 1
ATOM 1331 C CA . LEU A 1 166 ? 26.420 -22.683 -48.381 1.00 39.91 166 LEU A CA 1
ATOM 1332 C C . LEU A 1 166 ? 25.768 -24.056 -48.162 1.00 39.91 166 LEU A C 1
ATOM 1334 O O . LEU A 1 166 ? 26.415 -25.094 -48.292 1.00 39.91 166 LEU A O 1
ATOM 1338 N N . ILE A 1 167 ? 24.461 -24.054 -47.901 1.00 42.09 167 ILE A N 1
ATOM 1339 C CA . ILE A 1 167 ? 23.613 -25.248 -47.916 1.00 42.09 167 ILE A CA 1
ATOM 1340 C C . ILE A 1 167 ? 22.652 -25.128 -49.105 1.00 42.09 167 ILE A C 1
ATOM 1342 O O . ILE A 1 167 ? 21.888 -24.173 -49.208 1.00 42.09 167 ILE A O 1
ATOM 1346 N N . LEU A 1 168 ? 22.707 -26.101 -50.023 1.00 39.34 168 LEU A N 1
ATOM 1347 C CA . LEU A 1 168 ? 21.772 -26.257 -51.152 1.00 39.34 168 LEU A CA 1
ATOM 1348 C C . LEU A 1 168 ? 21.589 -25.007 -52.050 1.00 39.34 168 LEU A C 1
ATOM 1350 O O . LEU A 1 168 ? 20.517 -24.787 -52.604 1.00 39.34 168 LEU A O 1
ATOM 1354 N N . ASN A 1 169 ? 22.656 -24.223 -52.250 1.00 40.75 169 ASN A N 1
ATOM 1355 C CA . ASN A 1 169 ? 22.723 -23.069 -53.167 1.00 40.75 169 ASN A CA 1
ATOM 1356 C C . ASN A 1 169 ? 21.737 -21.909 -52.897 1.00 40.75 169 ASN A C 1
ATOM 1358 O O . ASN A 1 169 ? 21.575 -21.046 -53.761 1.00 40.75 169 ASN A O 1
ATOM 1362 N N . VAL A 1 170 ? 21.136 -21.822 -51.705 1.00 40.72 170 VAL A N 1
ATOM 1363 C CA . VAL A 1 170 ? 20.336 -20.656 -51.286 1.00 40.72 170 VAL A CA 1
ATOM 1364 C C . VAL A 1 170 ? 21.152 -19.785 -50.327 1.00 40.72 170 VAL A C 1
ATOM 1366 O O . VAL A 1 170 ? 21.652 -20.259 -49.311 1.00 40.72 170 VAL A O 1
ATOM 1369 N N . LEU A 1 171 ? 21.294 -18.495 -50.648 1.00 40.69 171 LEU A N 1
ATOM 1370 C CA . LEU A 1 171 ? 21.964 -17.506 -49.795 1.00 40.69 171 LEU A CA 1
ATOM 1371 C C . LEU A 1 171 ? 20.966 -16.846 -48.832 1.00 40.69 171 LEU A C 1
ATOM 1373 O O . LEU A 1 171 ? 20.513 -15.726 -49.067 1.00 40.69 171 LEU A O 1
ATOM 1377 N N . GLU A 1 172 ? 20.648 -17.517 -47.726 1.00 43.84 172 GLU A N 1
ATOM 1378 C CA . GLU A 1 172 ? 19.958 -16.866 -46.604 1.00 43.84 172 GLU A CA 1
ATOM 1379 C C . GLU A 1 172 ? 20.921 -15.952 -45.821 1.00 43.84 172 GLU A C 1
ATOM 1381 O O . GLU A 1 172 ? 22.056 -16.320 -45.510 1.00 43.84 172 GLU A O 1
ATOM 1386 N N . VAL A 1 173 ? 20.478 -14.737 -45.478 1.00 45.06 173 VAL A N 1
ATOM 1387 C CA . VAL A 1 173 ? 21.283 -13.755 -44.727 1.00 45.06 173 VAL A CA 1
ATOM 1388 C C . VAL A 1 173 ? 20.957 -13.855 -43.236 1.00 45.06 173 VAL A C 1
ATOM 1390 O O . VAL A 1 173 ? 20.059 -13.190 -42.723 1.00 45.06 173 VAL A O 1
ATOM 1393 N N . VAL A 1 174 ? 21.691 -14.713 -42.524 1.00 58.06 174 VAL A N 1
ATOM 1394 C CA . VAL A 1 174 ? 21.376 -15.098 -41.136 1.00 58.06 174 VAL A CA 1
ATOM 1395 C C . VAL A 1 174 ? 22.096 -14.210 -40.105 1.00 58.06 174 VAL A C 1
ATOM 1397 O O . VAL A 1 174 ? 22.975 -14.656 -39.367 1.00 58.06 174 VAL A O 1
ATOM 1400 N N . GLY A 1 175 ? 21.689 -12.939 -40.033 1.00 71.69 175 GLY A N 1
ATOM 1401 C CA . GLY A 1 175 ? 21.990 -12.031 -38.915 1.00 71.69 175 GLY A CA 1
ATOM 1402 C C . GLY A 1 175 ? 23.406 -11.433 -38.863 1.00 71.69 175 GLY A C 1
ATOM 1403 O O . GLY A 1 175 ? 24.092 -11.263 -39.875 1.00 71.69 175 GLY A O 1
ATOM 1404 N N . GLY A 1 176 ? 23.838 -11.049 -37.660 1.00 80.81 176 GLY A N 1
ATOM 1405 C CA . GLY A 1 176 ? 25.084 -10.315 -37.420 1.00 80.81 176 GLY A CA 1
ATOM 1406 C C . GLY A 1 176 ? 25.682 -10.524 -36.028 1.00 80.81 176 GLY A C 1
ATOM 1407 O O . GLY A 1 176 ? 25.136 -11.244 -35.191 1.00 80.81 176 GLY A O 1
ATOM 1408 N N . GLN A 1 177 ? 26.832 -9.892 -35.799 1.00 86.94 177 GLN A N 1
ATOM 1409 C CA . GLN A 1 177 ? 27.579 -9.927 -34.541 1.00 86.94 177 GLN A CA 1
ATOM 1410 C C . GLN A 1 177 ? 27.781 -8.521 -33.979 1.00 86.94 177 GLN A C 1
ATOM 1412 O O . GLN A 1 177 ? 28.017 -7.570 -34.730 1.00 86.94 177 GLN A O 1
ATOM 1417 N N . ALA A 1 178 ? 27.763 -8.414 -32.653 1.00 89.00 178 ALA A N 1
ATOM 1418 C CA . ALA A 1 178 ? 28.064 -7.190 -31.927 1.00 89.00 178 ALA A CA 1
ATOM 1419 C C . ALA A 1 178 ? 28.989 -7.438 -30.725 1.00 89.00 178 ALA A C 1
ATOM 1421 O O . ALA A 1 178 ? 28.992 -8.512 -30.122 1.00 89.00 178 ALA A O 1
ATOM 1422 N N . ILE A 1 179 ? 29.785 -6.430 -30.382 1.00 88.69 179 ILE A N 1
ATOM 1423 C CA . ILE A 1 179 ? 30.715 -6.434 -29.250 1.00 88.69 179 ILE A CA 1
ATOM 1424 C C . ILE A 1 179 ? 29.943 -5.961 -28.007 1.00 88.69 179 ILE A C 1
ATOM 1426 O O . ILE A 1 179 ? 29.343 -4.888 -28.086 1.00 88.69 179 ILE A O 1
ATOM 1430 N N . PRO A 1 180 ? 29.902 -6.712 -26.887 1.00 87.69 180 PRO A N 1
ATOM 1431 C CA . PRO A 1 180 ? 29.198 -6.285 -25.675 1.00 87.69 180 PRO A CA 1
ATOM 1432 C C . PRO A 1 180 ? 29.852 -5.044 -25.056 1.00 87.69 180 PRO A C 1
ATOM 1434 O O . PRO A 1 180 ? 31.077 -4.986 -24.958 1.00 87.69 180 PRO A O 1
ATOM 1437 N N . THR A 1 181 ? 29.066 -4.086 -24.564 1.00 87.62 181 THR A N 1
ATOM 1438 C CA . THR A 1 181 ? 29.602 -2.836 -23.983 1.00 87.62 181 THR A CA 1
ATOM 1439 C C . THR A 1 181 ? 30.446 -3.037 -22.726 1.00 87.62 181 THR A C 1
ATOM 1441 O O . THR A 1 181 ? 31.297 -2.200 -22.439 1.00 87.62 181 THR A O 1
ATOM 1444 N N . LYS A 1 182 ? 30.306 -4.174 -22.029 1.00 81.44 182 LYS A N 1
ATOM 1445 C CA . LYS A 1 182 ? 31.167 -4.576 -20.901 1.00 81.44 182 LYS A CA 1
ATOM 1446 C C . LYS A 1 182 ? 32.660 -4.345 -21.150 1.00 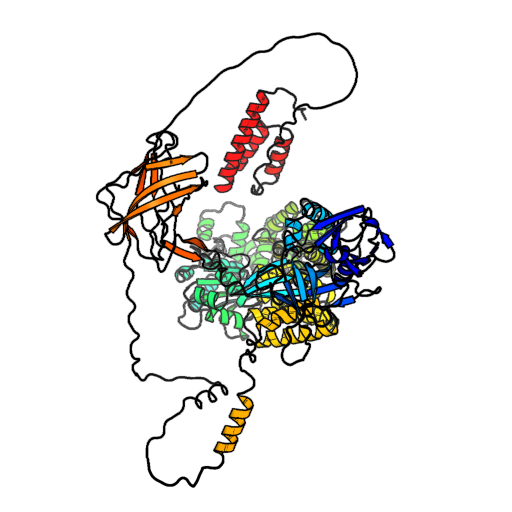81.44 182 LYS A C 1
ATOM 1448 O O . LYS A 1 182 ? 33.354 -3.840 -20.277 1.00 81.44 182 LYS A O 1
ATOM 1453 N N . VAL A 1 183 ? 33.137 -4.682 -22.353 1.00 80.69 183 VAL A N 1
ATOM 1454 C CA . VAL A 1 183 ? 34.575 -4.685 -22.672 1.00 80.69 183 VAL A CA 1
ATOM 1455 C C . VAL A 1 183 ? 35.170 -3.284 -22.850 1.00 80.69 183 VAL A C 1
ATOM 1457 O O . VAL A 1 183 ? 36.374 -3.174 -23.037 1.00 80.69 183 VAL A O 1
ATOM 1460 N N . ILE A 1 184 ? 34.350 -2.227 -22.824 1.00 83.81 184 ILE A N 1
ATOM 1461 C CA . ILE A 1 184 ? 34.775 -0.831 -23.010 1.00 83.81 184 ILE A CA 1
ATOM 1462 C C . ILE A 1 184 ? 35.437 -0.300 -21.732 1.00 83.81 184 ILE A C 1
ATOM 1464 O O . ILE A 1 184 ? 36.552 0.218 -21.775 1.00 83.81 184 ILE A O 1
ATOM 1468 N N . PHE A 1 185 ? 34.774 -0.453 -20.582 1.00 78.31 185 PHE A N 1
ATOM 1469 C CA . PHE A 1 185 ? 35.303 0.020 -19.298 1.00 78.31 185 PHE A CA 1
ATOM 1470 C C . PHE A 1 185 ? 36.484 -0.839 -18.810 1.00 78.31 185 PHE A C 1
ATOM 1472 O O . PHE A 1 185 ? 37.436 -0.304 -18.251 1.00 78.31 185 PHE A O 1
ATOM 1479 N N . ASP A 1 186 ? 36.494 -2.137 -19.146 1.00 75.25 186 ASP A N 1
ATOM 1480 C CA . ASP A 1 186 ? 37.631 -3.057 -18.944 1.00 75.25 186 ASP A CA 1
ATOM 1481 C C . ASP A 1 186 ? 38.880 -2.710 -19.800 1.00 75.25 186 ASP A C 1
ATOM 1483 O O . ASP A 1 186 ? 39.886 -3.423 -19.745 1.00 75.25 186 ASP A O 1
ATOM 1487 N N . GLN A 1 187 ? 38.811 -1.684 -20.657 1.00 81.06 187 GLN A N 1
ATOM 1488 C CA . GLN A 1 187 ? 39.798 -1.400 -21.705 1.00 81.06 187 GLN A CA 1
ATOM 1489 C C . GLN A 1 187 ? 40.338 0.036 -21.680 1.00 81.06 187 GLN A C 1
ATOM 1491 O O . GLN A 1 187 ? 41.533 0.223 -21.908 1.00 81.06 187 GLN A O 1
ATOM 1496 N N . TRP A 1 188 ? 39.492 1.029 -21.394 1.00 86.25 188 TRP A N 1
ATOM 1497 C CA . TRP A 1 188 ? 39.884 2.438 -21.291 1.00 86.25 188 TRP A CA 1
ATOM 1498 C C . TRP A 1 188 ? 39.771 2.928 -19.846 1.00 86.25 188 TRP A C 1
ATOM 1500 O O . TRP A 1 188 ? 38.710 3.352 -19.381 1.00 86.25 188 TRP A O 1
ATOM 1510 N N . ILE A 1 189 ? 40.891 2.856 -19.123 1.00 77.50 189 ILE A N 1
ATOM 1511 C CA . ILE A 1 189 ? 40.987 3.268 -17.717 1.00 77.50 189 ILE A CA 1
ATOM 1512 C C . ILE A 1 189 ? 40.672 4.767 -17.606 1.00 77.50 189 ILE A C 1
ATOM 1514 O O . ILE A 1 189 ? 41.367 5.593 -18.186 1.00 77.50 189 ILE A O 1
ATOM 1518 N N . GLY A 1 190 ? 39.635 5.106 -16.838 1.00 81.38 190 GLY A N 1
ATOM 1519 C CA . GLY A 1 190 ? 39.151 6.481 -16.652 1.00 81.38 190 GLY A CA 1
ATOM 1520 C C . GLY A 1 190 ? 37.858 6.798 -17.410 1.00 81.38 190 GLY A C 1
ATOM 1521 O O . GLY A 1 190 ? 37.046 7.570 -16.899 1.00 81.38 190 GLY A O 1
ATOM 1522 N N . LEU A 1 191 ? 37.586 6.123 -18.534 1.00 87.31 191 LEU A N 1
ATOM 1523 C CA . LEU A 1 191 ? 36.411 6.395 -19.375 1.00 87.31 191 LEU A CA 1
ATOM 1524 C C . LEU A 1 191 ? 35.078 6.174 -18.637 1.00 87.31 191 LEU A C 1
ATOM 1526 O O . LEU A 1 191 ? 34.118 6.899 -18.878 1.00 87.31 191 LEU A O 1
ATOM 1530 N N . GLU A 1 192 ? 35.018 5.221 -17.699 1.00 84.62 192 GLU A N 1
ATOM 1531 C CA . GLU A 1 192 ? 33.840 5.009 -16.838 1.00 84.62 192 GLU A CA 1
ATOM 1532 C C . GLU A 1 192 ? 33.561 6.224 -15.929 1.00 84.62 192 GLU A C 1
ATOM 1534 O O . GLU A 1 192 ? 32.411 6.626 -15.769 1.00 84.62 192 GLU A O 1
ATOM 1539 N N . SER A 1 193 ? 34.609 6.879 -15.417 1.00 83.19 193 SER A N 1
ATOM 1540 C CA . SER A 1 193 ? 34.499 8.082 -14.577 1.00 83.19 193 SER A CA 1
ATOM 1541 C C . SER A 1 193 ? 34.019 9.299 -15.376 1.00 83.19 193 SER A C 1
ATOM 1543 O O . SER A 1 193 ? 33.166 10.058 -14.916 1.00 83.19 193 SER A O 1
ATOM 1545 N N . GLU A 1 194 ? 34.514 9.472 -16.606 1.00 89.56 194 GLU A N 1
ATOM 1546 C CA . GLU A 1 194 ? 34.052 10.532 -17.513 1.00 89.56 194 GLU A CA 1
ATOM 1547 C C . GLU A 1 194 ? 32.601 10.306 -17.967 1.00 89.56 194 GLU A C 1
ATOM 1549 O O . GLU A 1 194 ? 31.808 11.250 -18.012 1.00 89.56 194 GLU A O 1
ATOM 1554 N N . HIS A 1 195 ? 32.237 9.051 -18.244 1.00 90.38 195 HIS A N 1
ATOM 1555 C CA . HIS A 1 195 ? 30.888 8.629 -18.615 1.00 90.38 195 HIS A CA 1
ATOM 1556 C C . HIS A 1 195 ? 29.873 8.886 -17.493 1.00 90.38 195 HIS A C 1
ATOM 1558 O O . HIS A 1 195 ? 28.889 9.605 -17.693 1.00 90.38 195 HIS A O 1
ATOM 1564 N N . ASP A 1 196 ? 30.122 8.359 -16.293 1.00 81.19 196 ASP A N 1
ATOM 1565 C CA . ASP A 1 196 ? 29.238 8.566 -15.143 1.00 81.19 196 ASP A CA 1
ATOM 1566 C C . ASP A 1 196 ? 29.246 10.032 -14.690 1.00 81.19 196 ASP A C 1
ATOM 1568 O O . ASP A 1 196 ? 28.197 10.576 -14.341 1.00 81.19 196 ASP A O 1
ATOM 1572 N N . GLY A 1 197 ? 30.387 10.721 -14.788 1.00 80.56 197 GLY A N 1
ATOM 1573 C CA . GLY A 1 197 ? 30.509 12.158 -14.544 1.00 80.56 197 GLY A CA 1
ATOM 1574 C C . GLY A 1 197 ? 29.765 13.033 -15.562 1.00 80.56 197 GLY A C 1
ATOM 1575 O O . GLY A 1 197 ? 29.407 14.168 -15.238 1.00 80.56 197 GLY A O 1
ATOM 1576 N N . PHE A 1 198 ? 29.498 12.548 -16.778 1.00 89.62 198 PHE A N 1
ATOM 1577 C CA . PHE A 1 198 ? 28.563 13.178 -17.715 1.00 89.62 198 PHE A CA 1
ATOM 1578 C C . PHE A 1 198 ? 27.115 12.884 -17.314 1.00 89.62 198 PHE A C 1
ATOM 1580 O O . PHE A 1 198 ? 26.369 13.819 -17.027 1.00 89.62 198 PHE A O 1
ATOM 1587 N N . HIS A 1 199 ? 26.732 11.607 -17.203 1.00 83.94 199 HIS A N 1
ATOM 1588 C CA . HIS A 1 199 ? 25.351 11.195 -16.897 1.00 83.94 199 HIS A CA 1
ATOM 1589 C C . HIS A 1 199 ? 24.884 11.593 -15.487 1.00 83.94 199 HIS A C 1
ATOM 1591 O O . HIS A 1 199 ? 23.689 11.577 -15.209 1.00 83.94 199 HIS A O 1
ATOM 1597 N N . TYR A 1 200 ? 25.791 11.971 -14.581 1.00 74.88 200 TYR A N 1
ATOM 1598 C CA . TYR A 1 200 ? 25.457 12.615 -13.308 1.00 74.88 200 TYR A CA 1
ATOM 1599 C C . TYR A 1 200 ? 24.935 14.049 -13.486 1.00 74.88 200 TYR A C 1
ATOM 1601 O O . TYR A 1 200 ? 24.042 14.464 -12.750 1.00 74.88 200 TYR A O 1
ATOM 1609 N N . ARG A 1 201 ? 25.478 14.795 -14.457 1.00 79.50 201 ARG A N 1
ATOM 1610 C CA . ARG A 1 201 ? 25.119 16.194 -14.746 1.00 79.50 201 ARG A CA 1
ATOM 1611 C C . ARG A 1 201 ? 24.000 16.306 -15.783 1.00 79.50 201 ARG A C 1
ATOM 1613 O O . ARG A 1 201 ? 23.121 17.147 -15.627 1.00 79.50 201 ARG A O 1
ATOM 1620 N N . ASP A 1 202 ? 24.016 15.465 -16.815 1.00 81.44 202 ASP A N 1
ATOM 1621 C CA . ASP A 1 202 ? 22.963 15.405 -17.829 1.00 81.44 202 ASP A CA 1
ATOM 1622 C C . ASP A 1 202 ? 21.861 14.424 -17.410 1.00 81.44 202 ASP A C 1
ATOM 1624 O O . ASP A 1 202 ? 22.055 13.209 -17.346 1.00 81.44 202 ASP A O 1
ATOM 1628 N N . THR A 1 203 ? 20.676 14.955 -17.121 1.00 78.88 203 THR A N 1
ATOM 1629 C CA . THR A 1 203 ? 19.542 14.165 -16.635 1.00 78.88 203 THR A CA 1
ATOM 1630 C C . THR A 1 203 ? 18.647 13.613 -17.745 1.00 78.88 203 THR A C 1
ATOM 1632 O O . THR A 1 203 ? 17.733 12.857 -17.419 1.00 78.88 203 THR A O 1
ATOM 1635 N N . ARG A 1 204 ? 18.891 13.914 -19.033 1.00 84.38 204 ARG A N 1
ATOM 1636 C CA . ARG A 1 204 ? 17.975 13.575 -20.145 1.00 84.38 204 ARG A CA 1
ATOM 1637 C C . ARG A 1 204 ? 17.726 12.076 -20.289 1.00 84.38 204 ARG A C 1
ATOM 1639 O O . ARG A 1 204 ? 16.582 11.649 -20.400 1.00 84.38 204 ARG A O 1
ATOM 1646 N N . TRP A 1 205 ? 18.766 11.248 -20.191 1.00 82.31 205 TRP A N 1
ATOM 1647 C CA . TRP A 1 205 ? 18.578 9.792 -20.135 1.00 82.31 205 TRP A CA 1
ATOM 1648 C C . TRP A 1 205 ? 17.805 9.382 -18.874 1.00 82.31 205 TRP A C 1
ATOM 1650 O O . TRP A 1 205 ? 16.824 8.646 -18.945 1.00 82.31 205 TRP A O 1
ATOM 1660 N N . ARG A 1 206 ? 18.189 9.915 -17.709 1.00 73.94 206 ARG A N 1
ATOM 1661 C CA . ARG A 1 206 ? 17.585 9.584 -16.405 1.00 73.94 206 ARG A CA 1
ATOM 1662 C C . ARG A 1 206 ? 16.125 10.044 -16.250 1.00 73.94 206 ARG A C 1
ATOM 1664 O O . ARG A 1 206 ? 15.464 9.584 -15.317 1.00 73.94 206 ARG A O 1
ATOM 1671 N N . SER A 1 207 ? 15.628 10.953 -17.091 1.00 69.94 207 SER A N 1
ATOM 1672 C CA . SER A 1 207 ? 14.232 11.420 -17.114 1.00 69.94 207 SER A CA 1
ATOM 1673 C C . SER A 1 207 ? 13.371 10.744 -18.187 1.00 69.94 207 SER A C 1
ATOM 1675 O O . SER A 1 207 ? 12.144 10.853 -18.127 1.00 69.94 207 SER A O 1
ATOM 1677 N N . LEU A 1 208 ? 13.985 10.039 -19.144 1.00 75.25 208 LEU A N 1
ATOM 1678 C CA . LEU A 1 208 ? 13.287 9.290 -20.191 1.00 75.25 208 LEU A CA 1
ATOM 1679 C C . LEU A 1 208 ? 13.199 7.784 -19.901 1.00 75.25 208 LEU A C 1
ATOM 1681 O O . LEU A 1 208 ? 12.180 7.174 -20.220 1.00 75.25 208 LEU A O 1
ATOM 1685 N N . ILE A 1 209 ? 14.212 7.201 -19.250 1.00 76.00 209 ILE A N 1
ATOM 1686 C CA . ILE A 1 209 ? 14.217 5.793 -18.820 1.00 76.00 209 ILE A CA 1
ATOM 1687 C C . ILE A 1 209 ? 13.091 5.545 -17.788 1.00 76.00 209 ILE A C 1
ATOM 1689 O O . ILE A 1 209 ? 13.086 6.209 -16.745 1.00 76.00 209 ILE A O 1
ATOM 1693 N N . PRO A 1 210 ? 12.170 4.580 -18.009 1.00 69.88 210 PRO A N 1
ATOM 1694 C CA . PRO A 1 210 ? 11.197 4.152 -17.003 1.00 69.88 210 PRO A CA 1
ATOM 1695 C C . PRO A 1 210 ? 11.903 3.658 -15.736 1.00 69.88 210 PRO A C 1
ATOM 1697 O O . PRO A 1 210 ? 12.753 2.768 -15.798 1.00 69.88 210 PRO A O 1
ATOM 1700 N N . ARG A 1 211 ? 11.562 4.232 -14.579 1.00 70.94 211 ARG A N 1
ATOM 1701 C CA . ARG A 1 211 ? 12.220 3.904 -13.308 1.00 70.94 211 ARG A CA 1
ATOM 1702 C C . ARG A 1 211 ? 11.468 2.792 -12.590 1.00 70.94 211 ARG A C 1
ATOM 1704 O O . ARG A 1 211 ? 10.239 2.815 -12.549 1.00 70.94 211 ARG A O 1
ATOM 1711 N N . ALA A 1 212 ? 12.213 1.867 -11.989 1.00 77.19 212 ALA A N 1
ATOM 1712 C CA . ALA A 1 212 ? 11.662 0.945 -11.007 1.00 77.19 212 ALA A CA 1
ATOM 1713 C C . ALA A 1 212 ? 11.314 1.724 -9.729 1.00 77.19 212 ALA A C 1
ATOM 1715 O O . ALA A 1 212 ? 12.196 2.298 -9.095 1.00 77.19 212 ALA A O 1
ATOM 1716 N N . ILE A 1 213 ? 10.029 1.751 -9.386 1.00 82.19 213 ILE A N 1
ATOM 1717 C CA . ILE A 1 213 ? 9.490 2.289 -8.129 1.00 82.19 213 ILE A CA 1
ATOM 1718 C C . ILE A 1 213 ? 9.764 1.312 -6.976 1.00 82.19 213 ILE A C 1
ATOM 1720 O O . ILE A 1 213 ? 10.045 1.716 -5.854 1.00 82.19 213 ILE A O 1
ATOM 1724 N N . GLY A 1 214 ? 9.707 0.012 -7.262 1.00 82.25 214 GLY A N 1
ATOM 1725 C CA . GLY A 1 214 ? 9.985 -1.053 -6.308 1.00 82.25 214 GLY A CA 1
ATOM 1726 C C . GLY A 1 214 ? 9.709 -2.429 -6.906 1.00 82.25 214 GLY A C 1
ATOM 1727 O O . GLY A 1 214 ? 9.216 -2.544 -8.034 1.00 82.25 214 GLY A O 1
ATOM 1728 N N . GLU A 1 215 ? 10.008 -3.471 -6.133 1.00 86.88 215 GLU A N 1
ATOM 1729 C CA . GLU A 1 215 ? 9.772 -4.864 -6.511 1.00 86.88 215 GLU A CA 1
ATOM 1730 C C . GLU A 1 215 ? 9.050 -5.630 -5.400 1.00 86.88 215 GLU A C 1
ATOM 1732 O O . GLU A 1 215 ? 9.375 -5.480 -4.221 1.00 86.88 215 GLU A O 1
ATOM 1737 N N . ILE A 1 216 ? 8.093 -6.483 -5.777 1.00 89.44 216 ILE A N 1
ATOM 1738 C CA . ILE A 1 216 ? 7.435 -7.429 -4.866 1.00 89.44 216 ILE A CA 1
ATOM 1739 C C . ILE A 1 216 ? 7.488 -8.846 -5.433 1.00 89.44 216 ILE A C 1
ATOM 1741 O O . ILE A 1 216 ? 7.274 -9.075 -6.623 1.00 89.44 216 ILE A O 1
ATOM 1745 N N . ILE A 1 217 ? 7.787 -9.813 -4.572 1.00 87.75 217 ILE A N 1
ATOM 1746 C CA . ILE A 1 217 ? 7.732 -11.237 -4.888 1.00 87.75 217 ILE A CA 1
ATOM 1747 C C . ILE A 1 217 ? 6.324 -11.737 -4.564 1.00 87.75 217 ILE A C 1
ATOM 1749 O O . ILE A 1 217 ? 5.861 -11.593 -3.434 1.00 87.75 217 ILE A O 1
ATOM 1753 N N . PHE A 1 218 ? 5.655 -12.366 -5.529 1.00 88.06 218 PHE A N 1
ATOM 1754 C CA . PHE A 1 218 ? 4.401 -13.082 -5.288 1.00 88.06 218 PHE A CA 1
ATOM 1755 C C . PHE A 1 218 ? 4.460 -14.458 -5.952 1.00 88.06 218 PHE A C 1
ATOM 1757 O O . PHE A 1 218 ? 4.592 -14.584 -7.174 1.00 88.06 218 PHE A O 1
ATOM 1764 N N . GLY A 1 219 ? 4.426 -15.509 -5.130 1.00 83.00 219 GLY A N 1
ATOM 1765 C CA . GLY A 1 219 ? 4.750 -16.865 -5.573 1.00 83.00 219 GLY A CA 1
ATOM 1766 C C . GLY A 1 219 ? 6.133 -16.928 -6.239 1.00 83.00 219 GLY A C 1
ATOM 1767 O O . GLY A 1 219 ? 7.092 -16.313 -5.783 1.00 83.00 219 GLY A O 1
ATOM 1768 N N . ARG A 1 220 ? 6.248 -17.654 -7.357 1.00 81.00 220 ARG A N 1
ATOM 1769 C CA . ARG A 1 220 ? 7.488 -17.760 -8.159 1.00 81.00 220 ARG A CA 1
ATOM 1770 C C . ARG A 1 220 ? 7.616 -16.652 -9.223 1.00 81.00 220 ARG A C 1
ATOM 1772 O O . ARG A 1 220 ? 8.115 -16.905 -10.317 1.00 81.00 220 ARG A O 1
ATOM 1779 N N . ARG A 1 221 ? 7.161 -15.431 -8.927 1.00 85.19 221 ARG A N 1
ATOM 1780 C CA . ARG A 1 221 ? 7.234 -14.265 -9.827 1.00 85.19 221 ARG A CA 1
ATOM 1781 C C . ARG A 1 221 ? 7.718 -13.014 -9.095 1.00 85.19 221 ARG A C 1
ATOM 1783 O O . ARG A 1 221 ? 7.431 -12.833 -7.914 1.00 85.19 221 ARG A O 1
ATOM 1790 N N . LEU A 1 222 ? 8.437 -12.170 -9.825 1.00 83.56 222 LEU A N 1
ATOM 1791 C CA . LEU A 1 222 ? 8.890 -10.844 -9.421 1.00 83.56 222 LEU A CA 1
ATOM 1792 C C . LEU A 1 222 ? 8.047 -9.801 -10.161 1.00 83.56 222 LEU A C 1
ATOM 1794 O O . LEU A 1 222 ? 7.889 -9.895 -11.376 1.00 83.56 222 LEU A O 1
ATOM 1798 N N . PHE A 1 223 ? 7.498 -8.835 -9.436 1.00 90.69 223 PHE A N 1
ATOM 1799 C CA . PHE A 1 223 ? 6.669 -7.762 -9.978 1.00 90.69 223 PHE A CA 1
ATOM 1800 C C . PHE A 1 223 ? 7.418 -6.444 -9.813 1.00 90.69 223 PHE A C 1
ATOM 1802 O O . PHE A 1 223 ? 7.509 -5.925 -8.699 1.00 90.69 223 PHE A O 1
ATOM 1809 N N . THR A 1 224 ? 7.956 -5.915 -10.910 1.00 88.06 224 THR A N 1
ATOM 1810 C CA . THR A 1 224 ? 8.704 -4.652 -10.932 1.00 88.06 224 THR A CA 1
ATOM 1811 C C . THR A 1 224 ? 7.763 -3.533 -11.378 1.00 88.06 224 THR A C 1
ATOM 1813 O O . THR A 1 224 ? 7.242 -3.547 -12.498 1.00 88.06 224 THR A O 1
ATOM 1816 N N . PHE A 1 225 ? 7.527 -2.560 -10.498 1.00 90.19 225 PHE A N 1
ATOM 1817 C CA . PHE A 1 225 ? 6.647 -1.416 -10.757 1.00 90.19 225 PHE A CA 1
ATOM 1818 C C . PHE A 1 225 ? 7.412 -0.354 -11.551 1.00 90.19 225 PHE A C 1
ATOM 1820 O O . PHE A 1 225 ? 8.402 0.172 -11.049 1.00 90.19 225 PHE A O 1
ATOM 1827 N N . LEU A 1 226 ? 6.986 -0.044 -12.782 1.00 86.44 226 LEU A N 1
ATOM 1828 C CA . LEU A 1 226 ? 7.692 0.883 -13.676 1.00 86.44 226 LEU A CA 1
ATOM 1829 C C . LEU A 1 226 ? 6.865 2.147 -13.942 1.00 86.44 226 LEU A C 1
ATOM 1831 O O . LEU A 1 226 ? 5.777 2.075 -14.515 1.00 86.44 226 LEU A O 1
ATOM 1835 N N . SER A 1 227 ? 7.429 3.314 -13.617 1.00 78.31 227 SER A N 1
ATOM 1836 C CA . SER A 1 227 ? 6.732 4.616 -13.540 1.00 78.31 227 SER A CA 1
ATOM 1837 C C . SER A 1 227 ? 6.104 5.172 -14.833 1.00 78.31 227 SER A C 1
ATOM 1839 O O . SER A 1 227 ? 5.560 6.273 -14.817 1.00 78.31 227 SER A O 1
ATOM 1841 N N . ARG A 1 228 ? 6.200 4.465 -15.968 1.00 77.19 228 ARG A N 1
ATOM 1842 C CA . ARG A 1 228 ? 5.663 4.900 -17.277 1.00 77.19 228 ARG A CA 1
ATOM 1843 C C . ARG A 1 228 ? 5.012 3.813 -18.134 1.00 77.19 228 ARG A C 1
ATOM 1845 O O . ARG A 1 228 ? 4.456 4.139 -19.174 1.00 77.19 228 ARG A O 1
ATOM 1852 N N . VAL A 1 229 ? 5.066 2.543 -17.730 1.00 83.19 229 VAL A N 1
ATOM 1853 C CA . VAL A 1 229 ? 4.591 1.411 -18.561 1.00 83.19 229 VAL A CA 1
ATOM 1854 C C . VAL A 1 229 ? 3.702 0.410 -17.808 1.00 83.19 229 VAL A C 1
ATOM 1856 O O . VAL A 1 229 ? 3.150 -0.510 -18.422 1.00 83.19 229 VAL A O 1
ATOM 1859 N N . GLY A 1 230 ? 3.505 0.616 -16.503 1.00 89.62 230 GLY A N 1
ATOM 1860 C CA . GLY A 1 230 ? 2.811 -0.296 -15.597 1.00 89.62 230 GLY A CA 1
ATOM 1861 C C . GLY A 1 230 ? 3.744 -1.367 -15.027 1.00 89.62 230 GLY A C 1
ATOM 1862 O O . GLY A 1 230 ? 4.968 -1.291 -15.148 1.00 89.62 230 GLY A O 1
ATOM 1863 N N . VAL A 1 231 ? 3.176 -2.385 -14.389 1.00 93.50 231 VAL A N 1
ATOM 1864 C CA . VAL A 1 231 ? 3.951 -3.465 -13.758 1.00 93.50 231 VAL A CA 1
ATOM 1865 C C . VAL A 1 231 ? 4.457 -4.461 -14.803 1.00 93.50 231 VAL A C 1
ATOM 1867 O O . VAL A 1 231 ? 3.667 -4.987 -15.593 1.00 93.50 231 VAL A O 1
ATOM 1870 N N . ARG A 1 232 ? 5.757 -4.786 -14.783 1.00 89.75 232 ARG A N 1
ATOM 1871 C CA . ARG A 1 232 ? 6.294 -5.972 -15.475 1.00 89.75 232 ARG A CA 1
ATOM 1872 C C . ARG A 1 232 ? 6.347 -7.150 -14.508 1.00 89.75 232 ARG A C 1
ATOM 1874 O O . ARG A 1 232 ? 6.659 -6.970 -13.332 1.00 89.75 232 ARG A O 1
ATOM 1881 N N . VAL A 1 233 ? 6.043 -8.343 -15.011 1.00 88.50 233 VAL A N 1
ATOM 1882 C CA . VAL A 1 233 ? 6.111 -9.591 -14.246 1.00 88.50 233 VAL A CA 1
ATOM 1883 C C . VAL A 1 233 ? 7.177 -10.492 -14.843 1.00 88.50 233 VAL A C 1
ATOM 1885 O O . VAL A 1 233 ? 7.002 -10.969 -15.956 1.00 88.50 233 VAL A O 1
ATOM 1888 N N . ASP A 1 234 ? 8.231 -10.779 -14.089 1.00 80.12 234 ASP A N 1
ATOM 1889 C CA . ASP A 1 234 ? 9.281 -11.725 -14.467 1.00 80.12 234 ASP A CA 1
ATOM 1890 C C . ASP A 1 234 ? 9.150 -13.039 -13.668 1.00 80.12 234 ASP A C 1
ATOM 1892 O O . ASP A 1 234 ? 8.677 -13.039 -12.525 1.00 80.12 234 ASP A O 1
ATOM 1896 N N . PRO A 1 235 ? 9.585 -14.191 -14.211 1.00 72.62 235 PRO A N 1
ATOM 1897 C CA . PRO A 1 235 ? 9.732 -15.410 -13.423 1.00 72.62 235 PRO A CA 1
ATOM 1898 C C . PRO A 1 235 ? 10.845 -15.236 -12.377 1.00 72.62 235 PRO A C 1
ATOM 1900 O O . PRO A 1 235 ? 11.965 -14.843 -12.703 1.00 72.62 235 PRO A O 1
ATOM 1903 N N . LEU A 1 236 ? 10.564 -15.569 -11.114 1.00 69.12 236 LEU A N 1
ATOM 1904 C CA . LEU A 1 236 ? 11.576 -15.525 -10.058 1.00 69.12 236 LEU A CA 1
ATOM 1905 C C . LEU A 1 236 ? 12.621 -16.633 -10.316 1.00 69.12 236 LEU A C 1
ATOM 1907 O O . LEU A 1 236 ? 12.224 -17.795 -10.457 1.00 69.12 236 LEU A O 1
ATOM 1911 N N . PRO A 1 237 ? 13.934 -16.327 -10.358 1.00 53.28 237 PRO A N 1
ATOM 1912 C CA . PRO A 1 237 ? 14.969 -17.334 -10.580 1.00 53.28 237 PRO A CA 1
ATOM 1913 C C . PRO A 1 237 ? 14.858 -18.509 -9.602 1.00 53.28 237 PRO A C 1
ATOM 1915 O O . PRO A 1 237 ? 14.666 -18.313 -8.403 1.00 53.28 237 PRO A O 1
ATOM 1918 N N . PHE A 1 238 ? 14.996 -19.745 -10.096 1.00 49.84 238 PHE A N 1
ATOM 1919 C CA . PHE A 1 238 ? 14.769 -20.956 -9.291 1.00 49.84 238 PHE A CA 1
ATOM 1920 C C . PHE A 1 238 ? 15.657 -21.064 -8.039 1.00 49.84 238 PHE A C 1
ATOM 1922 O O . PHE A 1 238 ? 15.263 -21.740 -7.092 1.00 49.84 238 PHE A O 1
ATOM 1929 N N . ASN A 1 239 ? 16.807 -20.383 -8.050 1.00 43.81 239 ASN A N 1
ATOM 1930 C CA . ASN A 1 239 ? 17.813 -20.285 -6.990 1.00 43.81 239 ASN A CA 1
ATOM 1931 C C . ASN A 1 239 ? 17.645 -19.068 -6.054 1.00 43.81 239 ASN A C 1
ATOM 1933 O O . ASN A 1 239 ? 18.525 -18.826 -5.230 1.00 43.81 239 ASN A O 1
ATOM 1937 N N . LYS A 1 240 ? 16.580 -18.270 -6.205 1.00 48.25 240 LYS A N 1
ATOM 1938 C CA . LYS A 1 240 ? 16.206 -17.215 -5.257 1.00 48.25 240 LYS A CA 1
ATOM 1939 C C . LYS A 1 240 ? 15.106 -17.767 -4.356 1.00 48.25 240 LYS A C 1
ATOM 1941 O O . LYS A 1 240 ? 13.946 -17.843 -4.763 1.00 48.25 240 LYS A O 1
ATOM 1946 N N . ASP A 1 241 ? 15.488 -18.182 -3.153 1.00 64.19 241 ASP A N 1
ATOM 1947 C CA . ASP A 1 241 ? 14.530 -18.601 -2.136 1.00 64.19 241 ASP A CA 1
ATOM 1948 C C . ASP A 1 241 ? 13.591 -17.452 -1.759 1.00 64.19 241 ASP A C 1
ATOM 1950 O O . ASP A 1 241 ? 13.943 -16.273 -1.836 1.00 64.19 241 ASP A O 1
ATOM 1954 N N . ILE A 1 242 ? 12.370 -17.816 -1.371 1.00 74.25 242 ILE A N 1
ATOM 1955 C CA . ILE A 1 242 ? 11.340 -16.883 -0.918 1.00 74.25 242 ILE A CA 1
ATOM 1956 C C . ILE A 1 242 ? 11.346 -16.952 0.612 1.00 74.25 242 ILE A C 1
ATOM 1958 O O . ILE A 1 242 ? 10.934 -17.992 1.144 1.00 74.25 242 ILE A O 1
ATOM 1962 N N . PRO A 1 243 ? 11.807 -15.904 1.324 1.00 76.81 243 PRO A N 1
ATOM 1963 C CA . PRO A 1 243 ? 11.770 -15.857 2.780 1.00 76.81 243 PRO A CA 1
ATOM 1964 C C . PRO A 1 243 ? 10.408 -16.290 3.326 1.00 76.81 243 PRO A C 1
ATOM 1966 O O . PRO A 1 243 ? 9.363 -15.808 2.886 1.00 76.81 243 PRO A O 1
ATOM 1969 N N . GLN A 1 244 ? 10.424 -17.251 4.247 1.00 79.56 244 GLN A N 1
ATOM 1970 C CA . GLN A 1 244 ? 9.225 -17.680 4.960 1.00 79.56 244 GLN A CA 1
ATOM 1971 C C . GLN A 1 244 ? 9.054 -16.800 6.202 1.00 79.56 244 GLN A C 1
ATOM 1973 O O . GLN A 1 244 ? 10.056 -16.482 6.845 1.00 79.56 244 GLN A O 1
ATOM 1978 N N . PRO A 1 245 ? 7.821 -16.403 6.548 1.00 82.94 245 PRO A N 1
ATOM 1979 C CA . PRO A 1 245 ? 7.589 -15.526 7.679 1.00 82.94 245 PRO A CA 1
ATOM 1980 C C . PRO A 1 245 ? 7.792 -16.284 8.991 1.00 82.94 245 PRO A C 1
ATOM 1982 O O . PRO A 1 245 ? 7.441 -17.462 9.112 1.00 82.94 245 PRO A O 1
ATOM 1985 N N . ILE A 1 246 ? 8.379 -15.601 9.971 1.00 84.19 246 ILE A N 1
ATOM 1986 C CA . ILE A 1 246 ? 8.633 -16.164 11.295 1.00 84.19 246 ILE A CA 1
ATOM 1987 C C . ILE A 1 246 ? 7.340 -16.074 12.110 1.00 84.19 246 ILE A C 1
ATOM 1989 O O . ILE A 1 246 ? 6.745 -15.002 12.230 1.00 84.19 246 ILE A O 1
ATOM 1993 N N . ALA A 1 247 ? 6.902 -17.204 12.667 1.00 84.69 247 ALA A N 1
ATOM 1994 C CA . ALA A 1 247 ? 5.721 -17.256 13.520 1.00 84.69 247 ALA A CA 1
ATOM 1995 C C . ALA A 1 247 ? 5.981 -16.545 14.860 1.00 84.69 247 ALA A C 1
ATOM 1997 O O . ALA A 1 247 ? 6.978 -16.805 15.537 1.00 84.69 247 ALA A O 1
ATOM 1998 N N . LEU A 1 248 ? 5.061 -15.665 15.248 1.00 81.38 248 LEU A N 1
ATOM 1999 C CA . LEU A 1 248 ? 5.125 -14.883 16.480 1.00 81.38 248 LEU A CA 1
ATOM 2000 C C . LEU A 1 248 ? 4.629 -15.709 17.678 1.00 81.38 248 LEU A C 1
ATOM 2002 O O . LEU A 1 248 ? 3.753 -16.563 17.544 1.00 81.38 248 LEU A O 1
ATOM 2006 N N . GLN A 1 249 ? 5.184 -15.450 18.867 1.00 71.56 249 GLN A N 1
ATOM 2007 C CA . GLN A 1 249 ? 4.847 -16.205 20.086 1.00 71.56 249 GLN A CA 1
ATOM 2008 C C . GLN A 1 249 ? 3.445 -15.884 20.639 1.00 71.56 249 GLN A C 1
ATOM 2010 O O . GLN A 1 249 ? 2.834 -16.744 21.267 1.00 71.56 249 GLN A O 1
ATOM 2015 N N . SER A 1 250 ? 2.939 -14.677 20.369 1.00 67.56 250 SER A N 1
ATOM 2016 C CA . SER A 1 250 ? 1.612 -14.177 20.758 1.00 67.56 250 SER A CA 1
ATOM 2017 C C . SER A 1 250 ? 1.087 -13.221 19.677 1.00 67.56 250 SER A C 1
ATOM 2019 O O . SER A 1 250 ? 1.911 -12.604 18.995 1.00 67.56 250 SER A O 1
ATOM 2021 N N . PRO A 1 251 ? -0.242 -13.052 19.521 1.00 70.44 251 PRO A N 1
ATOM 2022 C CA . PRO A 1 251 ? -0.799 -12.061 18.604 1.00 70.44 251 PRO A CA 1
ATOM 2023 C C . PRO A 1 251 ? -0.440 -10.625 19.012 1.00 70.44 251 PRO A C 1
ATOM 2025 O O . PRO A 1 251 ? -0.469 -10.283 20.194 1.00 70.44 251 PRO A O 1
ATOM 2028 N N . LEU A 1 252 ? -0.138 -9.778 18.024 1.00 60.66 252 LEU A N 1
ATOM 2029 C CA . LEU A 1 252 ? 0.373 -8.412 18.235 1.00 60.66 252 LEU A CA 1
ATOM 2030 C C . LEU A 1 252 ? -0.631 -7.393 18.815 1.00 60.66 252 LEU A C 1
ATOM 2032 O O . LEU A 1 252 ? -0.195 -6.350 19.297 1.00 60.66 252 LEU A O 1
ATOM 2036 N N . SER A 1 253 ? -1.943 -7.668 18.788 1.00 64.00 253 SER A N 1
ATOM 2037 C CA . SER A 1 253 ? -2.976 -6.637 19.008 1.00 64.00 253 SER A CA 1
ATOM 2038 C C . SER A 1 253 ? -4.136 -7.098 19.899 1.00 64.00 253 SER A C 1
ATOM 2040 O O . SER A 1 253 ? -5.193 -7.517 19.416 1.00 64.00 253 SER A O 1
ATOM 2042 N N . LEU A 1 254 ? -3.959 -6.934 21.212 1.00 71.19 254 LEU A N 1
ATOM 2043 C CA . LEU A 1 254 ? -5.047 -6.820 22.189 1.00 71.19 254 LEU A CA 1
ATOM 2044 C C . LEU A 1 254 ? -5.262 -5.328 22.511 1.00 71.19 254 LEU A C 1
ATOM 2046 O O . LEU A 1 254 ? -4.291 -4.651 22.854 1.00 71.19 254 LEU A O 1
ATOM 2050 N N . PRO A 1 255 ? -6.494 -4.786 22.443 1.00 73.31 255 PRO A N 1
ATOM 2051 C CA . PRO A 1 255 ? -6.748 -3.412 22.866 1.00 73.31 255 PRO A CA 1
ATOM 2052 C C . PRO A 1 255 ? -6.543 -3.292 24.387 1.00 73.31 255 PRO A C 1
ATOM 2054 O O . PRO A 1 255 ? -6.836 -4.246 25.111 1.00 73.31 255 PRO A O 1
ATOM 2057 N N . PRO A 1 256 ? -6.071 -2.149 24.916 1.00 69.31 256 PRO A N 1
ATOM 2058 C CA . PRO A 1 256 ? -5.865 -1.990 26.354 1.00 69.31 256 PRO A CA 1
ATOM 2059 C C . PRO A 1 256 ? -7.194 -2.096 27.113 1.00 69.31 256 PRO A C 1
ATOM 2061 O O . PRO A 1 256 ? -8.175 -1.450 26.740 1.00 69.31 256 PRO A O 1
ATOM 2064 N N . LEU A 1 257 ? -7.212 -2.898 28.185 1.00 67.56 257 LEU A N 1
ATOM 2065 C CA . LEU A 1 257 ? -8.378 -3.056 29.057 1.00 67.56 257 LEU A CA 1
ATOM 2066 C C . LEU A 1 257 ? -8.781 -1.703 29.653 1.00 67.56 257 LEU A C 1
ATOM 2068 O O . LEU A 1 257 ? -7.961 -1.013 30.263 1.00 67.56 257 LEU A O 1
ATOM 2072 N N . ARG A 1 258 ? -10.063 -1.366 29.522 1.00 62.69 258 ARG A N 1
ATOM 2073 C CA . ARG A 1 258 ? -10.693 -0.235 30.196 1.00 62.69 258 ARG A CA 1
ATOM 2074 C C . ARG A 1 258 ? -11.500 -0.761 31.386 1.00 62.69 258 ARG A C 1
ATOM 2076 O O . ARG A 1 258 ? -12.410 -1.552 31.180 1.00 62.69 258 ARG A O 1
ATOM 2083 N N . PRO A 1 259 ? -11.173 -0.390 32.637 1.00 51.31 259 PRO A N 1
ATOM 2084 C CA . PRO A 1 259 ? -11.872 -0.905 33.817 1.00 51.31 259 PRO A CA 1
ATOM 2085 C C . PRO A 1 259 ? -13.240 -0.233 34.051 1.00 51.31 259 PRO A C 1
ATOM 2087 O O . PRO A 1 259 ? -13.856 -0.461 35.087 1.00 51.31 259 PRO A O 1
ATOM 2090 N N . ASP A 1 260 ? -13.681 0.632 33.133 1.00 58.50 260 ASP A N 1
ATOM 2091 C CA . ASP A 1 260 ? -14.707 1.653 33.344 1.00 58.50 260 ASP A CA 1
ATOM 2092 C C . ASP A 1 260 ? -15.906 1.563 32.372 1.00 58.50 260 ASP A C 1
ATOM 2094 O O . ASP A 1 260 ? -16.654 2.532 32.213 1.00 58.50 260 ASP A O 1
ATOM 2098 N N . LEU A 1 261 ? -16.121 0.407 31.728 1.00 68.25 261 LEU A N 1
ATOM 2099 C CA . LEU A 1 261 ? -17.316 0.168 30.915 1.00 68.25 261 LEU A CA 1
ATOM 2100 C C . LEU A 1 261 ? -18.586 0.174 31.780 1.00 68.25 261 LEU A C 1
ATOM 2102 O O . LEU A 1 261 ? -18.766 -0.649 32.682 1.00 68.25 261 LEU A O 1
ATOM 2106 N N . LEU A 1 262 ? -19.496 1.082 31.435 1.00 68.94 262 LEU A N 1
ATOM 2107 C CA . LEU A 1 262 ? -20.822 1.191 32.030 1.00 68.94 262 LEU A CA 1
ATOM 2108 C C . LEU A 1 262 ? -21.858 0.403 31.229 1.00 68.94 262 LEU A C 1
ATOM 2110 O O . LEU A 1 262 ? -21.841 0.421 29.994 1.00 68.94 262 LEU A O 1
ATOM 2114 N N . GLY A 1 263 ? -22.795 -0.211 31.950 1.00 72.06 263 GLY A N 1
ATOM 2115 C CA . GLY A 1 263 ? -23.942 -0.886 31.354 1.00 72.06 263 GLY A CA 1
ATOM 2116 C C . GLY A 1 263 ? -23.594 -2.120 30.521 1.00 72.06 263 GLY A C 1
ATOM 2117 O O . GLY A 1 263 ? -22.575 -2.779 30.736 1.00 72.06 263 GLY A O 1
ATOM 2118 N N . ARG A 1 264 ? -24.490 -2.447 29.586 1.00 81.94 264 ARG A N 1
ATOM 2119 C CA . ARG A 1 264 ? -24.335 -3.419 28.482 1.00 81.94 264 ARG A CA 1
ATOM 2120 C C . ARG A 1 264 ? -23.814 -4.825 28.796 1.00 81.94 264 ARG A C 1
ATOM 2122 O O . ARG A 1 264 ? -23.353 -5.553 27.913 1.00 81.94 264 ARG A O 1
ATOM 2129 N N . ARG A 1 265 ? -23.905 -5.253 30.056 1.00 79.38 265 ARG A N 1
ATOM 2130 C CA . ARG A 1 265 ? -23.523 -6.612 30.477 1.00 79.38 265 ARG A CA 1
ATOM 2131 C C . ARG A 1 265 ? -24.400 -7.679 29.816 1.00 79.38 265 ARG A C 1
ATOM 2133 O O . ARG A 1 265 ? -23.908 -8.772 29.559 1.00 79.38 265 ARG A O 1
ATOM 2140 N N . VAL A 1 266 ? -25.661 -7.349 29.522 1.00 84.06 266 VAL A N 1
ATOM 2141 C CA . VAL A 1 266 ? -26.596 -8.239 28.820 1.00 84.06 266 VAL A CA 1
ATOM 2142 C C . VAL A 1 266 ? -26.129 -8.452 27.383 1.00 84.06 266 VAL A C 1
ATOM 2144 O O . VAL A 1 266 ? -25.904 -9.591 27.001 1.00 84.06 266 VAL A O 1
ATOM 2147 N N . GLU A 1 267 ? -25.854 -7.389 26.624 1.00 88.38 267 GLU A N 1
ATOM 2148 C CA . GLU A 1 267 ? -25.395 -7.498 25.232 1.00 88.38 267 GLU A CA 1
ATOM 2149 C C . GLU A 1 267 ? -24.039 -8.214 25.093 1.00 88.38 267 GLU A C 1
ATOM 2151 O O . GLU A 1 267 ? -23.816 -8.926 24.111 1.00 88.38 267 GLU A O 1
ATOM 2156 N N . LEU A 1 268 ? -23.136 -8.073 26.073 1.00 88.38 268 LEU A N 1
ATOM 2157 C CA . LEU A 1 268 ? -21.875 -8.829 26.119 1.00 88.38 268 LEU A CA 1
ATOM 2158 C C . LEU A 1 268 ? -22.099 -10.330 26.365 1.00 88.38 268 LEU A C 1
ATOM 2160 O O . LEU A 1 268 ? -21.453 -11.155 25.714 1.00 88.38 268 LEU A O 1
ATOM 2164 N N . GLU A 1 269 ? -22.992 -10.702 27.285 1.00 88.12 269 GLU A N 1
ATOM 2165 C CA . GLU A 1 269 ? -23.292 -12.111 27.575 1.00 88.12 269 GLU A CA 1
ATOM 2166 C C . GLU A 1 269 ? -24.196 -12.744 26.497 1.00 88.12 269 GLU A C 1
ATOM 2168 O O . GLU A 1 269 ? -24.003 -13.914 26.178 1.00 88.12 269 GLU A O 1
ATOM 2173 N N . ASP A 1 270 ? -25.087 -11.986 25.846 1.00 87.50 270 ASP A N 1
ATOM 2174 C CA . ASP A 1 270 ? -25.857 -12.419 24.666 1.00 87.50 270 ASP A CA 1
ATOM 2175 C C . ASP A 1 270 ? -24.936 -12.690 23.467 1.00 87.50 270 ASP A C 1
ATOM 2177 O O . ASP A 1 270 ? -25.064 -13.723 22.802 1.00 87.50 270 ASP A O 1
ATOM 2181 N N . LEU A 1 271 ? -23.951 -11.816 23.221 1.00 89.50 271 LEU A N 1
ATOM 2182 C CA . LEU A 1 271 ? -22.905 -12.059 22.227 1.00 89.50 271 LEU A CA 1
ATOM 2183 C C . LEU A 1 271 ? -22.067 -13.295 22.595 1.00 89.50 271 LEU A C 1
ATOM 2185 O O . LEU A 1 271 ? -21.827 -14.157 21.748 1.00 89.50 271 LEU A O 1
ATOM 2189 N N . ALA A 1 272 ? -21.648 -13.425 23.857 1.00 89.50 272 ALA A N 1
ATOM 2190 C CA . ALA A 1 272 ? -20.901 -14.595 24.314 1.00 89.50 272 ALA A CA 1
ATOM 2191 C C . ALA A 1 272 ? -21.720 -15.893 24.178 1.00 89.50 272 ALA A C 1
ATOM 2193 O O . ALA A 1 272 ? -21.188 -16.926 23.772 1.00 89.50 272 ALA A O 1
ATOM 2194 N N . PHE A 1 273 ? -23.019 -15.852 24.473 1.00 86.81 273 PHE A N 1
ATOM 2195 C CA . PHE A 1 273 ? -23.940 -16.974 24.319 1.00 86.81 273 PHE A CA 1
ATOM 2196 C C . PHE A 1 273 ? -24.181 -17.328 22.846 1.00 86.81 273 PHE A C 1
ATOM 2198 O O . PHE A 1 273 ? -24.230 -18.512 22.508 1.00 86.81 273 PHE A O 1
ATOM 2205 N N . ALA A 1 274 ? -24.264 -16.332 21.958 1.00 85.56 274 ALA A N 1
ATOM 2206 C CA . ALA A 1 274 ? -24.358 -16.550 20.519 1.00 85.56 274 ALA A CA 1
ATOM 2207 C C . ALA A 1 274 ? -23.135 -17.308 19.977 1.00 85.56 274 ALA A C 1
ATOM 2209 O O . ALA A 1 274 ? -23.319 -18.282 19.249 1.00 85.56 274 ALA A O 1
ATOM 2210 N N . LEU A 1 275 ? -21.919 -16.919 20.387 1.00 85.12 275 LEU A N 1
ATOM 2211 C CA . LEU A 1 275 ? -20.665 -17.565 19.970 1.00 85.12 275 LEU A CA 1
ATOM 2212 C C . LEU A 1 275 ? -20.427 -18.950 20.602 1.00 85.12 275 LEU A C 1
ATOM 2214 O O . LEU A 1 275 ? -19.717 -19.770 20.019 1.00 85.12 275 LEU A O 1
ATOM 2218 N N . LYS A 1 276 ? -21.006 -19.223 21.780 1.00 79.38 276 LYS A N 1
ATOM 2219 C CA . LYS A 1 276 ? -20.881 -20.506 22.503 1.00 79.38 276 LYS A CA 1
ATOM 2220 C C . LYS A 1 276 ? -21.698 -21.657 21.911 1.00 79.38 276 LYS A C 1
ATOM 2222 O O . LYS A 1 276 ? -21.514 -22.801 22.323 1.00 79.38 276 LYS A O 1
ATOM 2227 N N . ARG A 1 277 ? -22.625 -21.391 20.986 1.00 69.81 277 ARG A N 1
ATOM 2228 C CA . ARG A 1 277 ? -23.468 -22.437 20.386 1.00 69.81 277 ARG A CA 1
ATOM 2229 C C . ARG A 1 277 ? -22.663 -23.297 19.412 1.00 69.81 277 ARG A C 1
ATOM 2231 O O . ARG A 1 277 ? -22.120 -22.802 18.425 1.00 69.81 277 ARG A O 1
ATOM 2238 N N . GLU A 1 278 ? -22.617 -24.604 19.667 1.00 54.62 278 GLU A N 1
ATOM 2239 C CA . GLU A 1 278 ? -21.996 -25.561 18.750 1.00 54.62 278 GLU A CA 1
ATOM 2240 C C . GLU A 1 278 ? -22.716 -25.564 17.393 1.00 54.62 278 GLU A C 1
ATOM 2242 O O . GLU A 1 278 ? -23.935 -25.720 17.319 1.00 54.62 278 GLU A O 1
ATOM 2247 N N . GLY A 1 279 ? -21.958 -25.414 16.303 1.00 58.50 279 GLY A N 1
ATOM 2248 C CA . GLY A 1 279 ? -22.486 -25.465 14.941 1.00 58.50 279 GLY A CA 1
ATOM 2249 C C . GLY A 1 279 ? -22.028 -24.304 14.061 1.00 58.50 279 GLY A C 1
ATOM 2250 O O . GLY A 1 279 ? -20.854 -23.935 14.046 1.00 58.50 279 GLY A O 1
ATOM 2251 N N . LYS A 1 280 ? -22.960 -23.766 13.266 1.00 52.16 280 LYS A N 1
ATOM 2252 C CA . LYS A 1 280 ? -22.691 -22.808 12.177 1.00 52.16 280 LYS A CA 1
ATOM 2253 C C . LYS A 1 280 ? -22.650 -21.330 12.606 1.00 52.16 280 LYS A C 1
ATOM 2255 O O . LYS A 1 280 ? -22.617 -20.473 11.736 1.00 52.16 280 LYS A O 1
ATOM 2260 N N . GLU A 1 281 ? -22.651 -21.011 13.898 1.00 61.34 281 GLU A N 1
ATOM 2261 C CA . GLU A 1 281 ? -23.059 -19.683 14.397 1.00 61.34 281 GLU A CA 1
ATOM 2262 C C . GLU A 1 281 ? -21.921 -18.909 15.099 1.00 61.34 281 GLU A C 1
ATOM 2264 O O . GLU A 1 281 ? -22.120 -18.284 16.135 1.00 61.34 281 GLU A O 1
ATOM 2269 N N . LYS A 1 282 ? -20.703 -18.955 14.536 1.00 77.56 282 LYS A N 1
ATOM 2270 C CA . LYS A 1 282 ? -19.505 -18.266 15.073 1.00 77.56 282 LYS A CA 1
ATOM 2271 C C . LYS A 1 282 ? -19.241 -16.868 14.494 1.00 77.56 282 LYS A C 1
ATOM 2273 O O . LYS A 1 282 ? -18.142 -16.338 14.654 1.00 77.56 282 LYS A O 1
ATOM 2278 N N . VAL A 1 283 ? -20.206 -16.304 13.778 1.00 86.81 283 VAL A N 1
ATOM 2279 C CA . VAL A 1 283 ? -20.168 -14.923 13.288 1.00 86.81 283 VAL A CA 1
ATOM 2280 C C . VAL A 1 283 ? -21.298 -14.187 13.990 1.00 86.81 283 VAL A C 1
ATOM 2282 O O . VAL A 1 283 ? -22.436 -14.650 13.983 1.00 86.81 283 VAL A O 1
ATOM 2285 N N . ALA A 1 284 ? -20.970 -13.081 14.645 1.00 89.31 284 ALA A N 1
ATOM 2286 C CA . ALA A 1 284 ? -21.936 -12.233 15.327 1.00 89.31 284 ALA A CA 1
ATOM 2287 C C . ALA A 1 284 ? -21.446 -10.779 15.341 1.00 89.31 284 ALA A C 1
ATOM 2289 O O . ALA A 1 284 ? -20.313 -10.495 14.951 1.00 89.31 284 ALA A O 1
ATOM 2290 N N . GLY A 1 285 ? -22.264 -9.835 15.801 1.00 90.12 285 GLY A N 1
ATOM 2291 C CA . GLY A 1 285 ? -21.800 -8.454 15.902 1.00 90.12 285 GLY A CA 1
ATOM 2292 C C . GLY A 1 285 ? -22.807 -7.454 16.439 1.00 90.12 285 GLY A C 1
ATOM 2293 O O . GLY A 1 285 ? -23.919 -7.799 16.834 1.00 90.12 285 GLY A O 1
ATOM 2294 N N . PHE A 1 286 ? -22.394 -6.191 16.422 1.00 91.38 286 PHE A N 1
ATOM 2295 C CA . PHE A 1 286 ? -23.169 -5.048 16.888 1.00 91.38 286 PHE A CA 1
ATOM 2296 C C . PHE A 1 286 ? -23.368 -4.026 15.770 1.00 91.38 286 PHE A C 1
ATOM 2298 O O . PHE A 1 286 ? -22.409 -3.616 15.114 1.00 91.38 286 PHE A O 1
ATOM 2305 N N . TRP A 1 287 ? -24.597 -3.550 15.598 1.00 90.50 287 TRP A N 1
ATOM 2306 C CA . TRP A 1 287 ? -24.908 -2.437 14.700 1.00 90.50 287 TRP A CA 1
ATOM 2307 C C . TRP A 1 287 ? -25.622 -1.306 15.446 1.00 90.50 287 TRP A C 1
ATOM 2309 O O . TRP A 1 287 ? -26.040 -1.472 16.592 1.00 90.50 287 TRP A O 1
ATOM 2319 N N . GLY A 1 288 ? -25.717 -0.130 14.827 1.00 87.75 288 GLY A N 1
ATOM 2320 C CA . GLY A 1 288 ? -26.415 1.025 15.396 1.00 87.75 288 GLY A CA 1
ATOM 2321 C C . GLY A 1 288 ? -25.752 2.363 15.070 1.00 87.75 288 GLY A C 1
ATOM 2322 O O . GLY A 1 288 ? -24.698 2.421 14.431 1.00 87.75 288 GLY A O 1
ATOM 2323 N N . LYS A 1 289 ? -26.373 3.450 15.545 1.00 81.50 289 LYS A N 1
ATOM 2324 C CA . LYS A 1 289 ? -26.017 4.849 15.230 1.00 81.50 289 LYS A CA 1
ATOM 2325 C C . LYS A 1 289 ? -24.530 5.178 15.542 1.00 81.50 289 LYS A C 1
ATOM 2327 O O . LYS A 1 289 ? -23.933 4.560 16.438 1.00 81.50 289 LYS A O 1
ATOM 2332 N N . PRO A 1 290 ? -23.899 6.146 14.848 1.00 77.00 290 PRO A N 1
ATOM 2333 C CA . PRO A 1 290 ? -22.566 6.638 15.204 1.00 77.00 290 PRO A CA 1
ATOM 2334 C C . PRO A 1 290 ? -22.509 7.096 16.667 1.00 77.00 290 PRO A C 1
ATOM 2336 O O . PRO A 1 290 ? -23.444 7.700 17.178 1.00 77.00 290 PRO A O 1
ATOM 2339 N N . GLY A 1 291 ? -21.421 6.802 17.380 1.00 73.50 291 GLY A N 1
ATOM 2340 C CA . GLY A 1 291 ? -21.237 7.245 18.772 1.00 73.50 291 GLY A CA 1
ATOM 2341 C C . GLY A 1 291 ? -22.084 6.522 19.830 1.00 73.50 291 GLY A C 1
ATOM 2342 O O . GLY A 1 291 ? -21.980 6.859 21.010 1.00 73.50 291 GLY A O 1
ATOM 2343 N N . VAL A 1 292 ? -22.874 5.503 19.464 1.00 82.31 292 VAL A N 1
ATOM 2344 C CA . VAL A 1 292 ? -23.666 4.716 20.433 1.00 82.31 292 VAL A CA 1
ATOM 2345 C C . VAL A 1 292 ? -22.808 3.808 21.336 1.00 82.31 292 VAL A C 1
ATOM 2347 O O . VAL A 1 292 ? -23.287 3.314 22.355 1.00 82.31 292 VAL A O 1
ATOM 2350 N N . GLY A 1 293 ? -21.523 3.617 21.004 1.00 81.12 293 GLY A N 1
ATOM 2351 C CA . GLY A 1 293 ? -20.529 2.915 21.834 1.00 81.12 293 GLY A CA 1
ATOM 2352 C C . GLY A 1 293 ? -20.002 1.582 21.284 1.00 81.12 293 GLY A C 1
ATOM 2353 O O . GLY A 1 293 ? -19.260 0.911 21.995 1.00 81.12 293 GLY A O 1
ATOM 2354 N N . LYS A 1 294 ? -20.343 1.215 20.038 1.00 87.44 294 LYS A N 1
ATOM 2355 C CA . LYS A 1 294 ? -19.980 -0.060 19.377 1.00 87.44 294 LYS A CA 1
ATOM 2356 C C . LYS A 1 294 ? -18.514 -0.472 19.600 1.00 87.44 294 LYS A C 1
ATOM 2358 O O . LYS A 1 294 ? -18.240 -1.526 20.165 1.00 87.44 294 LYS A O 1
ATOM 2363 N N . SER A 1 295 ? -17.586 0.410 19.235 1.00 83.88 295 SER A N 1
ATOM 2364 C CA . SER A 1 295 ? -16.135 0.200 19.321 1.00 83.88 295 SER A CA 1
ATOM 2365 C C . SER A 1 295 ? -15.586 0.141 20.749 1.00 83.88 295 SER A C 1
ATOM 2367 O O . SER A 1 295 ? -14.504 -0.396 20.959 1.00 83.88 295 SER A O 1
ATOM 2369 N N . MET A 1 296 ? -16.303 0.686 21.741 1.00 82.06 296 MET A N 1
ATOM 2370 C CA . MET A 1 296 ? -15.946 0.498 23.152 1.00 82.06 296 MET A CA 1
ATOM 2371 C C . MET A 1 296 ? -16.324 -0.918 23.587 1.00 82.06 296 MET A C 1
ATOM 2373 O O . MET A 1 296 ? -15.481 -1.655 24.082 1.00 82.06 296 MET A O 1
ATOM 2377 N N . LEU A 1 297 ? -17.565 -1.323 23.299 1.00 87.38 297 LEU A N 1
ATOM 2378 C CA . LEU A 1 297 ? -18.096 -2.638 23.658 1.00 87.38 297 LEU A CA 1
ATOM 2379 C C . LEU A 1 297 ? -17.272 -3.780 23.039 1.00 87.38 297 LEU A C 1
ATOM 2381 O O . LEU A 1 297 ? -17.013 -4.782 23.698 1.00 87.38 297 LEU A O 1
ATOM 2385 N N . LEU A 1 298 ? -16.793 -3.599 21.802 1.00 88.81 298 LEU A N 1
ATOM 2386 C CA . LEU A 1 298 ? -15.893 -4.542 21.135 1.00 88.81 298 LEU A CA 1
ATOM 2387 C C . LEU A 1 298 ? -14.510 -4.634 21.814 1.00 88.81 298 LEU A C 1
ATOM 2389 O O . LEU A 1 298 ? -13.962 -5.728 21.930 1.00 88.81 298 LEU A O 1
ATOM 2393 N N . LYS A 1 299 ? -13.947 -3.508 22.278 1.00 86.44 299 LYS A N 1
ATOM 2394 C CA . LYS A 1 299 ? -12.645 -3.480 22.975 1.00 86.44 299 LYS A CA 1
ATOM 2395 C C . LYS A 1 299 ? -12.721 -4.119 24.358 1.00 86.44 299 LYS A C 1
ATOM 2397 O O . LYS A 1 299 ? -11.804 -4.843 24.729 1.00 86.44 299 LYS A O 1
ATOM 2402 N N . ASP A 1 300 ? -13.824 -3.928 25.073 1.00 86.12 300 ASP A N 1
ATOM 2403 C CA . ASP A 1 300 ? -14.099 -4.627 26.330 1.00 86.12 300 ASP A CA 1
ATOM 2404 C C . ASP A 1 300 ? -14.334 -6.130 26.122 1.00 86.12 300 ASP A C 1
ATOM 2406 O O . ASP A 1 300 ? -13.804 -6.951 26.874 1.00 86.12 300 ASP A O 1
ATOM 2410 N N . PHE A 1 301 ? -15.044 -6.522 25.056 1.00 89.38 301 PHE A N 1
ATOM 2411 C CA . PHE A 1 301 ? -15.261 -7.937 24.733 1.00 89.38 301 PHE A CA 1
ATOM 2412 C C . PHE A 1 301 ? -13.952 -8.703 24.462 1.00 89.38 301 PHE A C 1
ATOM 2414 O O . PHE A 1 301 ? -13.895 -9.910 24.697 1.00 89.38 301 PHE A O 1
ATOM 2421 N N . ALA A 1 302 ? -12.871 -8.016 24.069 1.00 89.56 302 ALA A N 1
ATOM 2422 C CA . ALA A 1 302 ? -11.534 -8.606 23.944 1.00 89.56 302 ALA A CA 1
ATOM 2423 C C . ALA A 1 302 ? -10.984 -9.190 25.259 1.00 89.56 302 ALA A C 1
ATOM 2425 O O . ALA A 1 302 ? -10.178 -10.117 25.227 1.00 89.56 302 ALA A O 1
ATOM 2426 N N . HIS A 1 303 ? -11.447 -8.680 26.403 1.00 87.00 303 HIS A N 1
ATOM 2427 C CA . HIS A 1 303 ? -11.079 -9.146 27.746 1.00 87.00 303 HIS A CA 1
ATOM 2428 C C . HIS A 1 303 ? -12.177 -9.996 28.395 1.00 87.00 303 HIS A C 1
ATOM 2430 O O . HIS A 1 303 ? -12.072 -10.375 29.564 1.00 87.00 303 HIS A O 1
ATOM 2436 N N . HIS A 1 304 ? -13.251 -10.306 27.661 1.00 88.94 304 HIS A N 1
ATOM 2437 C CA . HIS A 1 304 ? -14.347 -11.100 28.193 1.00 88.94 304 HIS A CA 1
ATOM 2438 C C . HIS A 1 304 ? -13.916 -12.552 28.454 1.00 88.94 304 HIS A C 1
ATOM 2440 O O . HIS A 1 304 ? -13.075 -13.109 27.751 1.00 88.94 304 HIS A O 1
ATOM 2446 N N . LYS A 1 305 ? -14.543 -13.217 29.436 1.00 88.75 305 LYS A N 1
ATOM 2447 C CA . LYS A 1 305 ? -14.198 -14.586 29.874 1.00 88.75 305 LYS A CA 1
ATOM 2448 C C . LYS A 1 305 ? -14.162 -15.599 28.723 1.00 88.75 305 LYS A C 1
ATOM 2450 O O . LYS A 1 305 ? -13.369 -16.537 28.765 1.00 88.75 305 LYS A O 1
ATOM 2455 N N . ILE A 1 306 ? -14.986 -15.393 27.692 1.00 88.44 306 ILE A N 1
ATOM 2456 C CA . ILE A 1 306 ? -15.031 -16.234 26.489 1.00 88.44 306 ILE A CA 1
ATOM 2457 C C . ILE A 1 306 ? -13.710 -16.240 25.697 1.00 88.44 306 ILE A C 1
ATOM 2459 O O . ILE A 1 306 ? -13.427 -17.222 25.022 1.00 88.44 306 ILE A O 1
ATOM 2463 N N . ALA A 1 307 ? -12.850 -15.221 25.829 1.00 87.44 307 ALA A N 1
ATOM 2464 C CA . ALA A 1 307 ? -11.514 -15.209 25.227 1.00 87.44 307 ALA A CA 1
ATOM 2465 C C . ALA A 1 307 ? -10.664 -16.422 25.658 1.00 87.44 307 ALA A C 1
ATOM 2467 O O . ALA A 1 307 ? -9.880 -16.934 24.864 1.00 87.44 307 ALA A O 1
ATOM 2468 N N . SER A 1 308 ? -10.880 -16.954 26.870 1.00 87.31 308 SER A N 1
ATOM 2469 C CA . SER A 1 308 ? -10.213 -18.179 27.347 1.00 87.31 308 SER A CA 1
ATOM 2470 C C . SER A 1 308 ? -10.577 -19.447 26.558 1.00 87.31 308 SER A C 1
ATOM 2472 O O . SER A 1 308 ? -9.855 -20.440 26.620 1.00 87.31 308 SER A O 1
ATOM 2474 N N . GLU A 1 309 ? -11.654 -19.421 25.766 1.00 88.94 309 GLU A N 1
ATOM 2475 C CA . GLU A 1 309 ? -12.018 -20.514 24.863 1.00 88.94 309 GLU A CA 1
ATOM 2476 C C . GLU A 1 309 ? -11.187 -20.503 23.565 1.00 88.94 309 GLU A C 1
ATOM 2478 O O . GLU A 1 309 ? -11.223 -21.485 22.818 1.00 88.94 309 GLU A O 1
ATOM 2483 N N . PHE A 1 310 ? -10.428 -19.436 23.290 1.00 90.12 310 PHE A N 1
ATOM 2484 C CA . PHE A 1 310 ? -9.636 -19.232 22.075 1.00 90.12 310 PHE A CA 1
ATOM 2485 C C . PHE A 1 310 ? -8.131 -19.261 22.412 1.00 90.12 310 PHE A C 1
ATOM 2487 O O . PHE A 1 310 ? -7.534 -18.220 22.678 1.00 90.12 310 PHE A O 1
ATOM 2494 N N . PRO A 1 311 ? -7.492 -20.450 22.441 1.00 88.81 311 PRO A N 1
ATOM 2495 C CA . PRO A 1 311 ? -6.132 -20.626 22.961 1.00 88.81 311 PRO A CA 1
ATOM 2496 C C . PRO A 1 311 ? -5.034 -19.995 22.096 1.00 88.81 311 PRO A C 1
ATOM 2498 O O . PRO A 1 311 ? -3.925 -19.810 22.586 1.00 88.81 311 PRO A O 1
ATOM 2501 N N . ASP A 1 312 ? -5.319 -19.649 20.836 1.00 88.62 312 ASP A N 1
ATOM 2502 C CA . ASP A 1 312 ? -4.406 -18.852 20.005 1.00 88.62 312 ASP A CA 1
ATOM 2503 C C . ASP A 1 312 ? -4.544 -17.337 20.255 1.00 88.62 312 ASP A C 1
ATOM 2505 O O . ASP A 1 312 ? -3.804 -16.545 19.676 1.00 88.62 312 ASP A O 1
ATOM 2509 N N . GLY A 1 313 ? -5.463 -16.929 21.135 1.00 88.94 313 GLY A N 1
ATOM 2510 C CA . GLY A 1 313 ? -5.643 -15.559 21.598 1.00 88.94 313 GLY A CA 1
ATOM 2511 C C . GLY A 1 313 ? -6.752 -14.782 20.888 1.00 88.94 313 GLY A C 1
ATOM 2512 O O . GLY A 1 313 ? -7.650 -15.335 20.244 1.00 88.94 313 GLY A O 1
ATOM 2513 N N . VAL A 1 314 ? -6.677 -13.462 21.045 1.00 91.06 314 VAL A N 1
ATOM 2514 C CA . VAL A 1 314 ? -7.628 -12.481 20.515 1.00 91.06 314 VAL A CA 1
ATOM 2515 C C . VAL A 1 314 ? -6.891 -11.557 19.549 1.00 91.06 314 VAL A C 1
ATOM 2517 O O . VAL A 1 314 ? -5.739 -11.201 19.794 1.00 91.06 314 VAL A O 1
ATOM 2520 N N . VAL A 1 315 ? -7.552 -11.170 18.462 1.00 92.06 315 VAL A N 1
ATOM 2521 C CA . VAL A 1 315 ? -7.035 -10.249 17.443 1.00 92.06 315 VAL A CA 1
ATOM 2522 C C . VAL A 1 315 ? -8.057 -9.141 17.221 1.00 92.06 315 VAL A C 1
ATOM 2524 O O . VAL A 1 315 ? -9.199 -9.426 16.867 1.00 92.06 315 VAL A O 1
ATOM 2527 N N . TYR A 1 316 ? -7.652 -7.887 17.416 1.00 91.00 316 TYR A N 1
ATOM 2528 C CA . TYR A 1 316 ? -8.472 -6.704 17.146 1.00 91.00 316 TYR A CA 1
ATOM 2529 C C . TYR A 1 316 ? -7.981 -5.979 15.885 1.00 91.00 316 TYR A C 1
ATOM 2531 O O . TYR A 1 316 ? -6.830 -5.553 15.834 1.00 91.00 316 TYR A O 1
ATOM 2539 N N . VAL A 1 317 ? -8.862 -5.801 14.895 1.00 90.06 317 VAL A N 1
ATOM 2540 C CA . VAL A 1 317 ? -8.556 -5.157 13.607 1.00 90.06 317 VAL A CA 1
ATOM 2541 C C . VAL A 1 317 ? -9.485 -3.958 13.363 1.00 90.06 317 VAL A C 1
ATOM 2543 O O . VAL A 1 317 ? -10.705 -4.138 13.295 1.00 90.06 317 VAL A O 1
ATOM 2546 N N . PRO A 1 318 ? -8.947 -2.739 13.160 1.00 86.25 318 PRO A N 1
ATOM 2547 C CA . PRO A 1 318 ? -9.687 -1.608 12.596 1.00 86.25 318 PRO A CA 1
ATOM 2548 C C . PRO A 1 318 ? -10.067 -1.892 11.130 1.00 86.25 318 PRO A C 1
ATOM 2550 O O . PRO A 1 318 ? -9.301 -1.649 10.198 1.00 86.25 318 PRO A O 1
ATOM 2553 N N . ALA A 1 319 ? -11.259 -2.441 10.914 1.00 87.94 319 ALA A N 1
ATOM 2554 C CA . ALA A 1 319 ? -11.667 -3.049 9.652 1.00 87.94 319 ALA A CA 1
ATOM 2555 C C . ALA A 1 319 ? -12.065 -2.042 8.552 1.00 87.94 319 ALA A C 1
ATOM 2557 O O . ALA A 1 319 ? -12.173 -2.424 7.387 1.00 87.94 319 ALA A O 1
ATOM 2558 N N . LYS A 1 320 ? -12.249 -0.756 8.888 1.00 82.12 320 LYS A N 1
ATOM 2559 C CA . LYS A 1 320 ? -12.762 0.291 7.977 1.00 82.12 320 LYS A CA 1
ATOM 2560 C C . LYS A 1 320 ? -12.007 0.432 6.649 1.00 82.12 320 LYS A C 1
ATOM 2562 O O . LYS A 1 320 ? -12.618 0.807 5.652 1.00 82.12 320 LYS A O 1
ATOM 2567 N N . ARG A 1 321 ? -10.697 0.152 6.626 1.00 80.69 321 ARG A N 1
ATOM 2568 C CA . ARG A 1 321 ? -9.843 0.288 5.428 1.00 80.69 321 ARG A CA 1
ATOM 2569 C C . ARG A 1 321 ? -9.863 -0.922 4.483 1.00 80.69 321 ARG A C 1
ATOM 2571 O O . ARG A 1 321 ? -9.299 -0.848 3.395 1.00 80.69 321 ARG A O 1
ATOM 2578 N N . PHE A 1 322 ? -10.492 -2.031 4.876 1.00 87.12 322 PHE A N 1
ATOM 2579 C CA . PHE A 1 322 ? -10.501 -3.266 4.091 1.00 87.12 322 PHE A CA 1
ATOM 2580 C C . PHE A 1 322 ? -11.751 -3.346 3.207 1.00 87.12 322 PHE A C 1
ATOM 2582 O O . PHE A 1 322 ? -12.879 -3.339 3.700 1.00 87.12 322 PHE A O 1
ATOM 2589 N N . TYR A 1 323 ? -11.532 -3.447 1.892 1.00 81.75 323 TYR A N 1
ATOM 2590 C CA . TYR A 1 323 ? -12.586 -3.534 0.868 1.00 81.75 323 TYR A CA 1
ATOM 2591 C C . TYR A 1 323 ? -12.708 -4.921 0.216 1.00 81.75 323 TYR A C 1
ATOM 2593 O O . TYR A 1 323 ? -13.632 -5.134 -0.565 1.00 81.75 323 TYR A O 1
ATOM 2601 N N . MET A 1 324 ? -11.804 -5.853 0.545 1.00 87.12 324 MET A N 1
ATOM 2602 C CA . MET A 1 324 ? -11.891 -7.272 0.189 1.00 87.12 324 MET A CA 1
ATOM 2603 C C . MET A 1 324 ? -11.497 -8.151 1.383 1.00 87.12 324 MET A C 1
ATOM 2605 O O . MET A 1 324 ? -10.560 -7.818 2.111 1.00 87.12 324 MET A O 1
ATOM 2609 N N . GLU A 1 325 ? -12.137 -9.313 1.520 1.00 89.06 325 GLU A N 1
ATOM 2610 C CA . GLU A 1 325 ? -11.758 -10.382 2.464 1.00 89.06 325 GLU A CA 1
ATOM 2611 C C . GLU A 1 325 ? -10.270 -10.764 2.411 1.00 89.06 325 GLU A C 1
ATOM 2613 O O . GLU A 1 325 ? -9.649 -10.975 3.449 1.00 89.06 325 GLU A O 1
ATOM 2618 N N . ALA A 1 326 ? -9.679 -10.803 1.213 1.00 87.44 326 ALA A N 1
ATOM 2619 C CA . ALA A 1 326 ? -8.305 -11.246 0.985 1.00 87.44 326 ALA A CA 1
ATOM 2620 C C . ALA A 1 326 ? -7.261 -10.373 1.705 1.00 87.44 326 ALA A C 1
ATOM 2622 O O . ALA A 1 326 ? -6.309 -10.898 2.281 1.00 87.44 326 ALA A O 1
ATOM 2623 N N . ASP A 1 327 ? -7.463 -9.052 1.713 1.00 90.56 327 ASP A N 1
ATOM 2624 C CA . ASP A 1 327 ? -6.572 -8.112 2.404 1.00 90.56 327 ASP A CA 1
ATOM 2625 C C . ASP A 1 327 ? -6.718 -8.248 3.932 1.00 90.56 327 ASP A C 1
ATOM 2627 O O . ASP A 1 327 ? -5.741 -8.119 4.666 1.00 90.56 327 ASP A O 1
ATOM 2631 N N . LEU A 1 328 ? -7.927 -8.562 4.415 1.00 91.50 328 LEU A N 1
ATOM 2632 C CA . LEU A 1 328 ? -8.207 -8.763 5.839 1.00 91.50 328 LEU A CA 1
ATOM 2633 C C . LEU A 1 328 ? -7.690 -10.119 6.354 1.00 91.50 328 LEU A C 1
ATOM 2635 O O . LEU A 1 328 ? -7.199 -10.192 7.479 1.00 91.50 328 LEU A O 1
ATOM 2639 N N . LEU A 1 329 ? -7.727 -11.183 5.542 1.00 91.25 329 LEU A N 1
ATOM 2640 C CA . LEU A 1 329 ? -7.056 -12.454 5.858 1.00 91.25 329 LEU A CA 1
ATOM 2641 C C . LEU A 1 329 ? -5.538 -12.280 5.958 1.00 91.25 329 LEU A C 1
ATOM 2643 O O . LEU A 1 329 ? -4.918 -12.867 6.844 1.00 91.25 329 LEU A O 1
ATOM 2647 N N . GLU A 1 330 ? -4.940 -11.469 5.084 1.00 90.38 330 GLU A N 1
ATOM 2648 C CA . GLU A 1 330 ? -3.509 -11.170 5.139 1.00 90.38 330 GLU A CA 1
ATOM 2649 C C . GLU A 1 330 ? -3.140 -10.280 6.346 1.00 90.38 330 GLU A C 1
ATOM 2651 O O . GLU A 1 330 ? -2.118 -10.513 6.991 1.00 90.38 330 GLU A O 1
ATOM 2656 N N . GLU A 1 331 ? -4.002 -9.345 6.753 1.00 90.25 331 GLU A N 1
ATOM 2657 C CA . GLU A 1 331 ? -3.829 -8.603 8.011 1.00 90.25 331 GLU A CA 1
ATOM 2658 C C . GLU A 1 331 ? -3.911 -9.527 9.244 1.00 90.25 331 GLU A C 1
ATOM 2660 O O . GLU A 1 331 ? -3.042 -9.492 10.120 1.00 90.25 331 GLU A O 1
ATOM 2665 N N . ILE A 1 332 ? -4.913 -10.416 9.304 1.00 91.62 332 ILE A N 1
ATOM 2666 C CA . ILE A 1 332 ? -5.049 -11.425 10.372 1.00 91.62 332 ILE A CA 1
ATOM 2667 C C . ILE A 1 332 ? -3.845 -12.383 10.372 1.00 91.62 332 ILE A C 1
ATOM 2669 O O . ILE A 1 332 ? -3.397 -12.813 11.434 1.00 91.62 332 ILE A O 1
ATOM 2673 N N . PHE A 1 333 ? -3.273 -12.692 9.207 1.00 91.31 333 PHE A N 1
ATOM 2674 C CA . PHE A 1 333 ? -2.056 -13.491 9.090 1.00 91.31 333 PHE A CA 1
ATOM 2675 C C . PHE A 1 333 ? -0.845 -12.807 9.738 1.00 91.31 333 PHE A C 1
ATOM 2677 O O . PHE A 1 333 ? -0.153 -13.452 10.532 1.00 91.31 333 PHE A O 1
ATOM 2684 N N . TYR A 1 334 ? -0.614 -11.516 9.472 1.00 90.56 334 TYR A N 1
ATOM 2685 C CA . TYR A 1 334 ? 0.510 -10.772 10.058 1.00 90.56 334 TYR A CA 1
ATOM 2686 C C . TYR A 1 334 ? 0.371 -10.509 11.567 1.00 90.56 334 TYR A C 1
ATOM 2688 O O . TYR A 1 334 ? 1.372 -10.271 12.238 1.00 90.56 334 TYR A O 1
ATOM 2696 N N . HIS A 1 335 ? -0.817 -10.676 12.158 1.00 90.06 335 HIS A N 1
ATOM 2697 C CA . HIS A 1 335 ? -0.941 -10.709 13.622 1.00 90.06 335 HIS A CA 1
ATOM 2698 C C . HIS A 1 335 ? -0.205 -11.901 14.261 1.00 90.06 335 HIS A C 1
ATOM 2700 O O . HIS A 1 335 ? 0.162 -11.815 15.429 1.00 90.06 335 HIS A O 1
ATOM 2706 N N . PHE A 1 336 ? 0.043 -12.985 13.512 1.00 89.00 336 PHE A N 1
ATOM 2707 C CA . PHE A 1 336 ? 0.745 -14.195 13.972 1.00 89.00 336 PHE A CA 1
ATOM 2708 C C . PHE A 1 336 ? 2.096 -14.434 13.285 1.00 89.00 336 PHE A C 1
ATOM 2710 O O . PHE A 1 336 ? 2.755 -15.432 13.580 1.00 89.00 336 PHE A O 1
ATOM 2717 N N . ASN A 1 337 ? 2.500 -13.573 12.351 1.00 88.69 337 ASN A N 1
ATOM 2718 C CA . ASN A 1 337 ? 3.628 -13.802 11.451 1.00 88.69 337 ASN A CA 1
ATOM 2719 C C . ASN A 1 337 ? 4.362 -12.487 11.170 1.00 88.69 337 ASN A C 1
ATOM 2721 O O . ASN A 1 337 ? 3.726 -11.479 10.880 1.00 88.69 337 ASN A O 1
ATOM 2725 N N . GLU A 1 338 ? 5.694 -12.495 11.187 1.00 87.00 338 GLU A N 1
ATOM 2726 C CA . GLU A 1 338 ? 6.487 -11.320 10.815 1.00 87.00 338 GLU A CA 1
ATOM 2727 C C . GLU A 1 338 ? 6.171 -10.853 9.378 1.00 87.00 338 GLU A C 1
ATOM 2729 O O . GLU A 1 338 ? 6.212 -11.638 8.424 1.00 87.00 338 GLU A O 1
ATOM 2734 N N . LYS A 1 339 ? 5.860 -9.558 9.214 1.00 85.56 339 LYS A N 1
ATOM 2735 C CA . LYS A 1 339 ? 5.521 -8.954 7.918 1.00 85.56 339 LYS A CA 1
ATOM 2736 C C . LYS A 1 339 ? 6.782 -8.691 7.095 1.00 85.56 339 LYS A C 1
ATOM 2738 O O . LYS A 1 339 ? 7.456 -7.677 7.271 1.00 85.56 339 LYS A O 1
ATOM 2743 N N . ILE A 1 340 ? 7.096 -9.596 6.167 1.00 82.75 340 ILE A N 1
ATOM 2744 C CA . ILE A 1 340 ? 8.275 -9.464 5.302 1.00 82.75 340 ILE A CA 1
ATOM 2745 C C . ILE A 1 340 ? 7.995 -8.487 4.152 1.00 82.75 340 ILE A C 1
ATOM 2747 O O . ILE A 1 340 ? 7.233 -8.781 3.231 1.00 82.75 340 ILE A O 1
ATOM 2751 N N . ARG A 1 341 ? 8.669 -7.332 4.178 1.00 77.06 341 ARG A N 1
ATOM 2752 C CA . ARG A 1 341 ? 8.617 -6.321 3.111 1.00 77.06 341 ARG A CA 1
ATOM 2753 C C . ARG A 1 341 ? 8.990 -6.915 1.747 1.00 77.06 341 ARG A C 1
ATOM 2755 O O . ARG A 1 341 ? 9.982 -7.629 1.622 1.00 77.06 341 ARG A O 1
ATOM 2762 N N . GLY A 1 342 ? 8.241 -6.545 0.706 1.00 78.88 342 GLY A N 1
ATOM 2763 C CA . GLY A 1 342 ? 8.534 -6.960 -0.670 1.00 78.88 342 GLY A CA 1
ATOM 2764 C C . GLY A 1 342 ? 8.168 -8.416 -0.974 1.00 78.88 342 GLY A C 1
ATOM 2765 O O . GLY A 1 342 ? 8.605 -8.950 -1.993 1.00 78.88 342 GLY A O 1
ATOM 2766 N N . ILE A 1 343 ? 7.347 -9.054 -0.134 1.00 84.50 343 ILE A N 1
ATOM 2767 C CA . ILE A 1 343 ? 6.737 -10.362 -0.392 1.00 84.50 343 ILE A CA 1
ATOM 2768 C C . ILE A 1 343 ? 5.228 -10.255 -0.159 1.00 84.50 343 ILE A C 1
ATOM 2770 O O . ILE A 1 343 ? 4.796 -9.641 0.811 1.00 84.50 343 ILE A O 1
ATOM 2774 N N . LYS A 1 344 ? 4.434 -10.893 -1.022 1.00 88.12 344 LYS A N 1
ATOM 2775 C CA . LYS A 1 344 ? 3.045 -11.272 -0.730 1.00 88.12 344 LYS A CA 1
ATOM 2776 C C . LYS A 1 344 ? 2.930 -12.796 -0.748 1.00 88.12 344 LYS A C 1
ATOM 2778 O O . LYS A 1 344 ? 3.545 -13.465 -1.586 1.00 88.12 344 LYS A O 1
ATOM 2783 N N . PHE A 1 345 ? 2.132 -13.347 0.160 1.00 85.56 345 PHE A N 1
ATOM 2784 C CA . PHE A 1 345 ? 1.890 -14.786 0.255 1.00 85.56 345 PHE A CA 1
ATOM 2785 C C . PHE A 1 345 ? 0.614 -15.195 -0.492 1.00 85.56 345 PHE A C 1
ATOM 2787 O O . PHE A 1 345 ? -0.346 -14.435 -0.572 1.00 85.56 345 PHE A O 1
ATOM 2794 N N . ASP A 1 346 ? 0.615 -16.403 -1.062 1.00 83.94 346 ASP A N 1
ATOM 2795 C CA . ASP A 1 346 ? -0.578 -17.000 -1.676 1.00 83.94 346 ASP A CA 1
ATOM 2796 C C . ASP A 1 346 ? -1.690 -17.163 -0.626 1.00 83.94 346 ASP A C 1
ATOM 2798 O O . ASP A 1 346 ? -1.419 -17.586 0.502 1.00 83.94 346 ASP A O 1
ATOM 2802 N N . LEU A 1 347 ? -2.940 -16.878 -0.998 1.00 85.12 347 LEU A N 1
ATOM 2803 C CA . LEU A 1 347 ? -4.090 -16.975 -0.095 1.00 85.12 347 LEU A CA 1
ATOM 2804 C C . LEU A 1 347 ? -4.218 -18.389 0.479 1.00 85.12 347 LEU A C 1
ATOM 2806 O O . LEU A 1 347 ? -4.358 -18.540 1.686 1.00 85.12 347 LEU A O 1
ATOM 2810 N N . LYS A 1 348 ? -3.963 -19.432 -0.320 1.00 85.88 348 LYS A N 1
ATOM 2811 C CA . LYS A 1 348 ? -3.959 -20.829 0.157 1.00 85.88 348 LYS A CA 1
ATOM 2812 C C . LYS A 1 348 ? -2.875 -21.109 1.202 1.00 85.88 348 LYS A C 1
ATOM 2814 O O . LYS A 1 348 ? -3.037 -21.988 2.052 1.00 85.88 348 LYS A O 1
ATOM 2819 N N . LYS A 1 349 ? -1.754 -20.379 1.169 1.00 86.19 349 LYS A N 1
ATOM 2820 C CA . LYS A 1 349 ? -0.680 -20.462 2.175 1.00 86.19 349 LYS A CA 1
ATOM 2821 C C . LYS A 1 349 ? -1.054 -19.702 3.455 1.00 86.19 349 LYS A C 1
ATOM 2823 O O . LYS A 1 349 ? -0.730 -20.176 4.544 1.00 86.19 349 LYS A O 1
ATOM 2828 N N . ILE A 1 350 ? -1.763 -18.581 3.333 1.00 90.19 350 ILE A N 1
ATOM 2829 C CA . ILE A 1 350 ? -2.354 -17.845 4.461 1.00 90.19 350 ILE A CA 1
ATOM 2830 C C . ILE A 1 350 ? -3.438 -18.704 5.139 1.00 90.19 350 ILE A C 1
ATOM 2832 O O . ILE A 1 350 ? -3.301 -19.047 6.313 1.00 90.19 350 ILE A O 1
ATOM 2836 N N . GLU A 1 351 ? -4.440 -19.152 4.378 1.00 90.31 351 GLU A N 1
ATOM 2837 C CA . GLU A 1 351 ? -5.524 -20.051 4.794 1.00 90.31 351 GLU A CA 1
ATOM 2838 C C . GLU A 1 351 ? -4.986 -21.292 5.509 1.00 90.31 351 GLU A C 1
ATOM 2840 O O . GLU A 1 351 ? -5.307 -21.510 6.670 1.00 90.31 351 GLU A O 1
ATOM 2845 N N . SER A 1 352 ? -4.111 -22.085 4.879 1.00 88.44 352 SER A N 1
ATOM 2846 C CA . SER A 1 352 ? -3.577 -23.314 5.499 1.00 88.44 352 SER A CA 1
ATOM 2847 C C . SER A 1 352 ? -2.771 -23.071 6.784 1.00 88.44 352 SER A C 1
ATOM 2849 O O . SER A 1 352 ? -2.649 -23.979 7.608 1.00 88.44 352 SER A O 1
ATOM 2851 N N . THR A 1 353 ? -2.261 -21.854 6.996 1.00 87.88 353 THR A N 1
ATOM 2852 C CA . THR A 1 353 ? -1.609 -21.454 8.254 1.00 87.88 353 THR A CA 1
ATOM 2853 C C . THR A 1 353 ? -2.641 -21.064 9.326 1.00 87.88 353 THR A C 1
ATOM 2855 O O . THR A 1 353 ? -2.451 -21.376 10.503 1.00 87.88 353 THR A O 1
ATOM 2858 N N . LEU A 1 354 ? -3.758 -20.437 8.938 1.00 91.19 354 LEU A N 1
ATOM 2859 C CA . LEU A 1 354 ? -4.815 -19.973 9.846 1.00 91.19 354 LEU A CA 1
ATOM 2860 C C . LEU A 1 354 ? -5.893 -21.035 10.151 1.00 91.19 354 LEU A C 1
ATOM 2862 O O . LEU A 1 354 ? -6.401 -21.063 11.266 1.00 91.19 354 LEU A O 1
ATOM 2866 N N . GLN A 1 355 ? -6.199 -21.968 9.244 1.00 90.50 355 GLN A N 1
ATOM 2867 C CA . GLN A 1 355 ? -7.212 -23.031 9.415 1.00 90.50 355 GLN A CA 1
ATOM 2868 C C . GLN A 1 355 ? -7.016 -23.882 10.682 1.00 90.50 355 GLN A C 1
ATOM 2870 O O . GLN A 1 355 ? -7.971 -24.438 11.237 1.00 90.50 355 GLN A O 1
ATOM 2875 N N . LEU A 1 356 ? -5.771 -24.013 11.150 1.00 86.38 356 LEU A N 1
ATOM 2876 C CA . LEU A 1 356 ? -5.451 -24.762 12.361 1.00 86.38 356 LEU A CA 1
ATOM 2877 C C . LEU A 1 356 ? -5.715 -23.978 13.655 1.00 86.38 356 LEU A C 1
ATOM 2879 O O . LEU A 1 356 ? -5.922 -24.628 14.685 1.00 86.38 356 LEU A O 1
ATOM 2883 N N . LYS A 1 357 ? -5.747 -22.642 13.595 1.00 89.25 357 LYS A N 1
ATOM 2884 C CA . LYS A 1 357 ? -5.833 -21.709 14.725 1.00 89.25 357 LYS A CA 1
ATOM 2885 C C . LYS A 1 357 ? -7.264 -21.543 15.250 1.00 89.25 357 LYS A C 1
ATOM 2887 O O . LYS A 1 357 ? -8.203 -21.518 14.461 1.00 89.25 357 LYS A O 1
ATOM 2892 N N . LYS A 1 358 ? -7.440 -21.387 16.567 1.00 91.38 358 LYS A N 1
ATOM 2893 C CA . LYS A 1 358 ? -8.715 -21.045 17.230 1.00 91.38 358 LYS A CA 1
ATOM 2894 C C . LYS A 1 358 ? -8.585 -19.685 17.932 1.00 91.38 358 LYS A C 1
ATOM 2896 O O . LYS A 1 358 ? -8.158 -19.617 19.083 1.00 91.38 358 LYS A O 1
ATOM 2901 N N . ILE A 1 359 ? -8.974 -18.630 17.217 1.00 91.31 359 ILE A N 1
ATOM 2902 C CA . ILE A 1 359 ? -8.783 -17.207 17.553 1.00 91.31 359 ILE A CA 1
ATOM 2903 C C . ILE A 1 359 ? -10.147 -16.534 17.775 1.00 91.31 359 ILE A C 1
ATOM 2905 O O . ILE A 1 359 ? -11.122 -16.887 17.106 1.00 91.31 359 ILE A O 1
ATOM 2909 N N . LEU A 1 360 ? -10.216 -15.543 18.666 1.00 92.25 360 LEU A N 1
ATOM 2910 C CA . LEU A 1 360 ? -11.326 -14.586 18.711 1.00 92.25 360 LEU A CA 1
ATOM 2911 C C . LEU A 1 360 ? -10.957 -13.341 17.891 1.00 92.25 360 LEU A C 1
ATOM 2913 O O . LEU A 1 360 ? -10.050 -12.601 18.262 1.00 92.25 360 LEU A O 1
ATOM 2917 N N . ILE A 1 361 ? -11.635 -13.125 16.767 1.00 93.12 361 ILE A N 1
ATOM 2918 C CA . ILE A 1 361 ? -11.326 -12.063 15.803 1.00 93.12 361 ILE A CA 1
ATOM 2919 C C . ILE A 1 361 ? -12.366 -10.949 15.952 1.00 93.12 361 ILE A C 1
ATOM 2921 O O . ILE A 1 361 ? -13.566 -11.191 15.833 1.00 93.12 361 ILE A O 1
ATOM 2925 N N . LEU A 1 362 ? -11.906 -9.732 16.228 1.00 93.69 362 LEU A N 1
ATOM 2926 C CA . LEU A 1 362 ? -12.723 -8.561 16.532 1.00 93.69 362 LEU A CA 1
ATOM 2927 C C . LEU A 1 362 ? -12.507 -7.503 15.445 1.00 93.69 362 LEU A C 1
ATOM 2929 O O . LEU A 1 362 ? -11.410 -6.967 15.308 1.00 93.69 362 LEU A O 1
ATOM 2933 N N . LEU A 1 363 ? -13.544 -7.215 14.664 1.00 92.69 363 LEU A N 1
ATOM 2934 C CA . LEU A 1 363 ? -13.494 -6.364 13.478 1.00 92.69 363 LEU A CA 1
ATOM 2935 C C . LEU A 1 363 ? -14.268 -5.061 13.732 1.00 92.69 363 LEU A C 1
ATOM 2937 O O . LEU A 1 363 ? -15.498 -5.070 13.779 1.00 92.69 363 LEU A O 1
ATOM 2941 N N . ASP A 1 364 ? -13.567 -3.942 13.907 1.00 90.25 364 ASP A N 1
ATOM 2942 C CA . ASP A 1 364 ? -14.199 -2.655 14.229 1.00 90.25 364 ASP A CA 1
ATOM 2943 C C . ASP A 1 364 ? -14.486 -1.820 12.969 1.00 90.25 364 ASP A C 1
ATOM 2945 O O . ASP A 1 364 ? -13.579 -1.595 12.169 1.00 90.25 364 ASP A O 1
ATOM 2949 N N . ASP A 1 365 ? -15.716 -1.316 12.819 1.00 86.62 365 ASP A N 1
ATOM 2950 C CA . ASP A 1 365 ? -16.150 -0.413 11.737 1.00 86.62 365 ASP A CA 1
ATOM 2951 C C . ASP A 1 365 ? -16.039 -1.068 10.340 1.00 86.62 365 ASP A C 1
ATOM 2953 O O . ASP A 1 365 ? -15.395 -0.560 9.423 1.00 86.62 365 ASP A O 1
ATOM 2957 N N . VAL A 1 366 ? -16.637 -2.259 10.190 1.00 88.50 366 VAL A N 1
ATOM 2958 C CA . VAL A 1 366 ? -16.521 -3.095 8.980 1.00 88.50 366 VAL A CA 1
ATOM 2959 C C . VAL A 1 366 ? -17.325 -2.525 7.811 1.00 88.50 366 VAL A C 1
ATOM 2961 O O . VAL A 1 366 ? -18.544 -2.395 7.900 1.00 88.50 366 VAL A O 1
ATOM 2964 N N . ARG A 1 367 ? -16.661 -2.291 6.668 1.00 83.94 367 ARG A N 1
ATOM 2965 C CA . ARG A 1 367 ? -17.315 -1.924 5.394 1.00 83.94 367 ARG A CA 1
ATOM 2966 C C . ARG A 1 367 ? -17.651 -3.121 4.487 1.00 83.94 367 ARG A C 1
ATOM 2968 O O . ARG A 1 367 ? -18.595 -3.022 3.708 1.00 83.94 367 ARG A O 1
ATOM 2975 N N . LEU A 1 368 ? -16.921 -4.238 4.595 1.00 83.75 368 LEU A N 1
ATOM 2976 C CA . LEU A 1 368 ? -17.077 -5.443 3.755 1.00 83.75 368 LEU A CA 1
ATOM 2977 C C . LEU A 1 368 ? -18.531 -5.957 3.680 1.00 83.75 368 LEU A C 1
ATOM 2979 O O . LEU A 1 368 ? -19.201 -5.974 4.712 1.00 83.75 368 LEU A O 1
ATOM 2983 N N . PRO A 1 369 ? -19.019 -6.441 2.523 1.00 83.69 369 PRO A N 1
ATOM 2984 C CA . PRO A 1 369 ? -20.259 -7.222 2.440 1.00 83.69 369 PRO A CA 1
ATOM 2985 C C . PRO A 1 369 ? -20.240 -8.441 3.383 1.00 83.69 369 PRO A C 1
ATOM 2987 O O . PRO A 1 369 ? -19.177 -9.016 3.623 1.00 83.69 369 PRO A O 1
ATOM 2990 N N . LEU A 1 370 ? -21.386 -8.844 3.949 1.00 77.88 370 LEU A N 1
ATOM 2991 C CA . LEU A 1 370 ? -21.402 -9.916 4.961 1.00 77.88 370 LEU A CA 1
ATOM 2992 C C . LEU A 1 370 ? -21.056 -11.290 4.381 1.00 77.88 370 LEU A C 1
ATOM 2994 O O . LEU A 1 370 ? -20.467 -12.103 5.084 1.00 77.88 370 LEU A O 1
ATOM 2998 N N . ASP A 1 371 ? -21.370 -11.538 3.111 1.00 82.81 371 ASP A N 1
ATOM 2999 C CA . ASP A 1 371 ? -20.942 -12.724 2.368 1.00 82.81 371 ASP A CA 1
ATOM 3000 C C . ASP A 1 371 ? -19.414 -12.878 2.388 1.00 82.81 371 ASP A C 1
ATOM 3002 O O . ASP A 1 371 ? -18.914 -13.959 2.691 1.00 82.81 371 ASP A O 1
ATOM 3006 N N . GLN A 1 372 ? -18.667 -11.781 2.233 1.00 87.19 372 GLN A N 1
ATOM 3007 C CA . GLN A 1 372 ? -17.211 -11.799 2.391 1.00 87.19 372 GLN A CA 1
ATOM 3008 C C . GLN A 1 372 ? -16.775 -12.102 3.834 1.00 87.19 372 GLN A C 1
ATOM 3010 O O . GLN A 1 372 ? -15.803 -12.821 4.050 1.00 87.19 372 GLN A O 1
ATOM 3015 N N . ILE A 1 373 ? -17.510 -11.623 4.848 1.00 82.69 373 ILE A N 1
ATOM 3016 C CA . ILE A 1 373 ? -17.244 -11.967 6.261 1.00 82.69 373 ILE A CA 1
ATOM 3017 C C . ILE A 1 373 ? -17.512 -13.463 6.524 1.00 82.69 373 ILE A C 1
ATOM 3019 O O . ILE A 1 373 ? -16.808 -14.089 7.319 1.00 82.69 373 ILE A O 1
ATOM 3023 N N . LEU A 1 374 ? -18.486 -14.067 5.838 1.00 82.94 374 LEU A N 1
ATOM 3024 C CA . LEU A 1 374 ? -18.740 -15.508 5.902 1.00 82.94 374 LEU A CA 1
ATOM 3025 C C . LEU A 1 374 ? -17.625 -16.318 5.219 1.00 82.94 374 LEU A C 1
ATOM 3027 O O . LEU A 1 374 ? -17.221 -17.346 5.766 1.00 82.94 374 LEU A O 1
ATOM 3031 N N . ASN A 1 375 ? -17.041 -15.825 4.123 1.00 85.88 375 ASN A N 1
ATOM 3032 C CA . ASN A 1 375 ? -15.871 -16.447 3.488 1.00 85.88 375 ASN A CA 1
ATOM 3033 C C . ASN A 1 375 ? -14.641 -16.463 4.424 1.00 85.88 375 ASN A C 1
ATOM 3035 O O . ASN A 1 375 ? -13.956 -17.485 4.517 1.00 85.88 375 ASN A O 1
ATOM 3039 N N . LEU A 1 376 ? -14.411 -15.403 5.222 1.00 85.19 376 LEU A N 1
ATOM 3040 C CA . LEU A 1 376 ? -13.361 -15.396 6.267 1.00 85.19 376 LEU A CA 1
ATOM 3041 C C . LEU A 1 376 ? -13.507 -16.574 7.246 1.00 85.19 376 LEU A C 1
ATOM 3043 O O . LEU A 1 376 ? -12.517 -17.130 7.726 1.00 85.19 376 LEU A O 1
ATOM 3047 N N . ARG A 1 377 ? -14.748 -16.968 7.552 1.00 84.50 377 ARG A N 1
ATOM 3048 C CA . ARG A 1 377 ? -15.041 -18.106 8.427 1.00 84.50 377 ARG A CA 1
ATOM 3049 C C . ARG A 1 377 ? -14.795 -19.446 7.737 1.00 84.50 377 ARG A C 1
ATOM 3051 O O . ARG A 1 377 ? -14.387 -20.381 8.422 1.00 84.50 377 ARG A O 1
ATOM 3058 N N . GLU A 1 378 ? -14.998 -19.565 6.428 1.00 84.88 378 GLU A N 1
ATOM 3059 C CA . GLU A 1 378 ? -14.600 -20.775 5.692 1.00 84.88 378 GLU A CA 1
ATOM 3060 C C . GLU A 1 378 ? -13.069 -20.920 5.650 1.00 84.88 378 GLU A C 1
ATOM 3062 O O . GLU A 1 378 ? -12.549 -22.022 5.838 1.00 84.88 378 GLU A O 1
ATOM 3067 N N . ALA A 1 379 ? -12.342 -19.802 5.538 1.00 87.81 379 ALA A N 1
ATOM 3068 C CA . ALA A 1 379 ? -10.884 -19.759 5.647 1.00 87.81 379 ALA A CA 1
ATOM 3069 C C . ALA A 1 379 ? -10.354 -20.071 7.066 1.00 87.81 379 ALA A C 1
ATOM 3071 O O . ALA A 1 379 ? -9.271 -20.642 7.198 1.00 87.81 379 ALA A O 1
ATOM 3072 N N . ILE A 1 380 ? -11.087 -19.724 8.137 1.00 90.44 380 ILE A N 1
ATOM 3073 C CA . ILE A 1 380 ? -10.644 -19.899 9.538 1.00 90.44 380 ILE A CA 1
ATOM 3074 C C . ILE A 1 380 ? -11.736 -20.572 10.418 1.00 90.44 380 ILE A C 1
ATOM 3076 O O . ILE A 1 380 ? -12.210 -19.990 11.399 1.00 90.44 380 ILE A O 1
ATOM 3080 N N . PRO A 1 381 ? -12.143 -21.829 10.138 1.00 88.31 381 PRO A N 1
ATOM 3081 C CA . PRO A 1 381 ? -13.398 -22.420 10.643 1.00 88.31 381 PRO A CA 1
ATOM 3082 C C . PRO A 1 381 ? -13.433 -22.737 12.150 1.00 88.31 381 PRO A C 1
ATOM 3084 O O . PRO A 1 381 ? -14.499 -22.973 12.739 1.00 88.31 381 PRO A O 1
ATOM 3087 N N . LYS A 1 382 ? -12.276 -22.761 12.818 1.00 89.06 382 LYS A N 1
ATOM 3088 C CA . LYS A 1 382 ? -12.208 -22.962 14.273 1.00 89.06 382 LYS A CA 1
ATOM 3089 C C . LYS A 1 382 ? -12.436 -21.662 15.052 1.00 89.06 382 LYS A C 1
ATOM 3091 O O . LYS A 1 382 ? -13.007 -21.739 16.142 1.00 89.06 382 LYS A O 1
ATOM 3096 N N . SER A 1 383 ? -12.037 -20.524 14.492 1.00 90.94 383 SER A N 1
ATOM 3097 C CA . SER A 1 383 ? -12.133 -19.185 15.084 1.00 90.94 383 SER A CA 1
ATOM 3098 C C . SER A 1 383 ? -13.567 -18.653 15.135 1.00 90.94 383 SER A C 1
ATOM 3100 O O . SER A 1 383 ? -14.486 -19.256 14.576 1.00 90.94 383 SER A O 1
ATOM 3102 N N . ALA A 1 384 ? -13.755 -17.533 15.831 1.00 91.12 384 ALA A N 1
ATOM 3103 C CA . ALA A 1 384 ? -15.001 -16.773 15.862 1.00 91.12 384 ALA A CA 1
ATOM 3104 C C . ALA A 1 384 ? -14.757 -15.319 15.452 1.00 91.12 384 ALA A C 1
ATOM 3106 O O . ALA A 1 384 ? -13.675 -14.786 15.692 1.00 91.12 384 ALA A O 1
ATOM 3107 N N . PHE A 1 385 ? -15.772 -14.691 14.861 1.00 90.62 385 PHE A N 1
ATOM 3108 C CA . PHE A 1 385 ? -15.720 -13.324 14.352 1.00 90.62 385 PHE A CA 1
ATOM 3109 C C . PHE A 1 385 ? -16.800 -12.479 15.027 1.00 90.62 385 PHE A C 1
ATOM 3111 O O . PHE A 1 385 ? -17.982 -12.825 14.983 1.00 90.62 385 PHE A O 1
ATOM 3118 N N . VAL A 1 386 ? -16.391 -11.357 15.616 1.00 92.56 386 VAL A N 1
ATOM 3119 C CA . VAL A 1 386 ? -17.282 -10.309 16.125 1.00 92.56 386 VAL A CA 1
ATOM 3120 C C . VAL A 1 386 ? -17.050 -9.048 15.312 1.00 92.56 386 VAL A C 1
ATOM 3122 O O . VAL A 1 386 ? -15.913 -8.593 15.226 1.00 92.56 386 VAL A O 1
ATOM 3125 N N . PHE A 1 387 ? -18.101 -8.461 14.746 1.00 91.62 387 PHE A N 1
ATOM 3126 C CA . PHE A 1 387 ? -18.001 -7.207 13.994 1.00 91.62 387 PHE A CA 1
ATOM 3127 C C . PHE A 1 387 ? -18.744 -6.037 14.652 1.00 91.62 387 PHE A C 1
ATOM 3129 O O . PHE A 1 387 ? -19.716 -6.234 15.384 1.00 91.62 387 PHE A O 1
ATOM 3136 N N . THR A 1 388 ? -18.347 -4.804 14.327 1.00 91.62 388 THR A N 1
ATOM 3137 C CA . THR A 1 388 ? -19.180 -3.605 14.512 1.00 91.62 388 THR A CA 1
ATOM 3138 C C . THR A 1 388 ? -19.494 -2.943 13.167 1.00 91.62 388 THR A C 1
ATOM 3140 O O . THR A 1 388 ? -18.654 -2.907 12.266 1.00 91.62 388 THR A O 1
ATOM 3143 N N . ARG A 1 389 ? -20.723 -2.434 13.017 1.00 89.06 389 ARG A N 1
ATOM 3144 C CA . ARG A 1 389 ? -21.244 -1.784 11.796 1.00 89.06 389 ARG A CA 1
ATOM 3145 C C . ARG A 1 389 ? -22.172 -0.613 12.106 1.00 89.06 389 ARG A C 1
ATOM 3147 O O . ARG A 1 389 ? -22.584 -0.428 13.248 1.00 89.06 389 ARG A O 1
ATOM 3154 N N . GLU A 1 390 ? -22.510 0.190 11.103 1.00 85.06 390 GLU A N 1
ATOM 3155 C CA . GLU A 1 390 ? -23.459 1.309 11.256 1.00 85.06 390 GLU A CA 1
ATOM 3156 C C . GLU A 1 390 ? -24.835 0.978 10.659 1.00 85.06 390 GLU A C 1
ATOM 3158 O O . GLU A 1 390 ? -25.864 1.366 11.209 1.00 85.06 390 GLU A O 1
ATOM 3163 N N . ASP A 1 391 ? -24.834 0.211 9.572 1.00 83.12 391 ASP A N 1
ATOM 3164 C CA . ASP A 1 391 ? -25.980 -0.335 8.854 1.00 83.12 391 ASP A CA 1
ATOM 3165 C C . ASP A 1 391 ? -26.547 -1.606 9.512 1.00 83.12 391 ASP A C 1
ATOM 3167 O O . ASP A 1 391 ? -25.820 -2.370 10.145 1.00 83.12 391 ASP A O 1
ATOM 3171 N N . ASP A 1 392 ? -27.855 -1.833 9.343 1.00 82.75 392 ASP A N 1
ATOM 3172 C CA . ASP A 1 392 ? -28.565 -3.019 9.840 1.00 82.75 392 ASP A CA 1
ATOM 3173 C C . ASP A 1 392 ? -28.335 -4.246 8.927 1.00 82.75 392 ASP A C 1
ATOM 3175 O O . ASP A 1 392 ? -28.823 -4.263 7.790 1.00 82.75 392 ASP A O 1
ATOM 3179 N N . PRO A 1 393 ? -27.655 -5.302 9.411 1.00 76.69 393 PRO A N 1
ATOM 3180 C CA . PRO A 1 393 ? -27.412 -6.527 8.657 1.00 76.69 393 PRO A CA 1
ATOM 3181 C C . PRO A 1 393 ? -28.571 -7.540 8.727 1.00 76.69 393 PRO A C 1
ATOM 3183 O O . PRO A 1 393 ? -28.506 -8.567 8.052 1.00 76.69 393 PRO A O 1
ATOM 3186 N N . SER A 1 394 ? -29.624 -7.303 9.525 1.00 65.88 394 SER A N 1
ATOM 3187 C CA . SER A 1 394 ? -30.662 -8.301 9.858 1.00 65.88 394 SER A CA 1
ATOM 3188 C C . SER A 1 394 ? -31.326 -8.950 8.636 1.00 65.88 394 SER A C 1
ATOM 3190 O O . SER A 1 394 ? -31.637 -10.143 8.639 1.00 65.88 394 SER A O 1
ATOM 3192 N N . LYS A 1 395 ? -31.461 -8.188 7.543 1.00 59.53 395 LYS A N 1
ATOM 3193 C CA . LYS A 1 395 ? -32.009 -8.623 6.245 1.00 59.53 395 LYS A CA 1
ATOM 3194 C C . LYS A 1 395 ? -31.218 -9.752 5.573 1.00 59.53 395 LYS A C 1
ATOM 3196 O O . LYS A 1 395 ? -31.710 -10.326 4.606 1.00 59.53 395 LYS A O 1
ATOM 3201 N N . GLN A 1 396 ? -30.008 -10.042 6.049 1.00 56.62 396 GLN A N 1
ATOM 3202 C CA . GLN A 1 396 ? -29.095 -11.046 5.496 1.00 56.62 396 GLN A CA 1
ATOM 3203 C C . GLN A 1 396 ? -28.993 -12.308 6.382 1.00 56.62 396 GLN A C 1
ATOM 3205 O O . GLN A 1 396 ? -28.269 -13.236 6.041 1.00 56.62 396 GLN A O 1
ATOM 3210 N N . GLY A 1 397 ? -29.770 -12.387 7.474 1.00 53.41 397 GLY A N 1
ATOM 3211 C CA . GLY A 1 397 ? -30.028 -13.629 8.222 1.00 53.41 397 GLY A CA 1
ATOM 3212 C C . GLY A 1 397 ? -29.057 -13.978 9.358 1.00 53.41 397 GLY A C 1
ATOM 3213 O O . GLY A 1 397 ? -29.257 -14.998 10.014 1.00 53.41 397 GLY A O 1
ATOM 3214 N N . GLU A 1 398 ? -28.044 -13.150 9.617 1.00 62.53 398 GLU A N 1
ATOM 3215 C CA . GLU A 1 398 ? -27.007 -13.397 10.632 1.00 62.53 398 GLU A CA 1
ATOM 3216 C C . GLU A 1 398 ? -27.283 -12.725 11.993 1.00 62.53 398 GLU A C 1
ATOM 3218 O O . GLU A 1 398 ? -28.060 -11.772 12.103 1.00 62.53 398 GLU A O 1
ATOM 3223 N N . ARG A 1 399 ? -26.626 -13.212 13.059 1.00 75.75 399 ARG A N 1
ATOM 3224 C CA . ARG A 1 399 ? -26.810 -12.698 14.433 1.00 75.75 399 ARG A CA 1
ATOM 3225 C C . ARG A 1 399 ? -26.078 -11.380 14.688 1.00 75.75 399 ARG A C 1
ATOM 3227 O O . ARG A 1 399 ? -24.982 -11.366 15.246 1.00 75.75 399 ARG A O 1
ATOM 3234 N N . ALA A 1 400 ? -26.725 -10.263 14.377 1.00 83.12 400 ALA A N 1
ATOM 3235 C CA . ALA A 1 400 ? -26.292 -8.956 14.861 1.00 83.12 400 ALA A CA 1
ATOM 3236 C C . ALA A 1 400 ? -27.304 -8.330 15.825 1.00 83.12 400 ALA A C 1
ATOM 3238 O O . ALA A 1 400 ? -28.513 -8.364 15.591 1.00 83.12 400 ALA A O 1
ATOM 3239 N N . PHE A 1 401 ? -26.791 -7.710 16.882 1.00 87.56 401 PHE A N 1
ATOM 3240 C CA . PHE A 1 401 ? -27.581 -7.053 17.915 1.00 87.56 401 PHE A CA 1
ATOM 3241 C C . PHE A 1 401 ? -27.587 -5.533 17.693 1.00 87.56 401 PHE A C 1
ATOM 3243 O O . PHE A 1 401 ? -26.545 -4.924 17.433 1.00 87.56 401 PHE A O 1
ATOM 3250 N N . GLU A 1 402 ? -28.764 -4.916 17.793 1.00 89.88 402 GLU A N 1
ATOM 3251 C CA . GLU A 1 402 ? -28.926 -3.461 17.716 1.00 89.88 402 GLU A CA 1
ATOM 3252 C C . GLU A 1 402 ? -28.490 -2.823 19.042 1.00 89.88 402 GLU A C 1
ATOM 3254 O O . GLU A 1 402 ? -29.166 -2.983 20.060 1.00 89.88 402 GLU A O 1
ATOM 3259 N N . LEU A 1 403 ? -27.393 -2.060 19.042 1.00 89.50 403 LEU A N 1
ATOM 3260 C CA . LEU A 1 403 ? -27.013 -1.260 20.205 1.00 89.50 403 LEU A CA 1
ATOM 3261 C C . LEU A 1 403 ? -27.849 0.018 20.258 1.00 89.50 403 LEU A C 1
ATOM 3263 O O . LEU A 1 403 ? -27.613 0.982 19.525 1.00 89.50 403 LEU A O 1
ATOM 3267 N N . LYS A 1 404 ? -28.816 0.008 21.174 1.00 87.62 404 LYS A N 1
ATOM 3268 C CA . LYS A 1 404 ? -29.691 1.137 21.505 1.00 87.62 404 LYS A CA 1
ATOM 3269 C C . LYS A 1 404 ? -28.995 2.104 22.458 1.00 87.62 404 LYS A C 1
ATOM 3271 O O . LYS A 1 404 ? -27.876 1.858 22.916 1.00 87.62 404 LYS A O 1
ATOM 3276 N N . GLY A 1 405 ? -29.635 3.236 22.738 1.00 86.25 405 GLY A N 1
ATOM 3277 C CA . GLY A 1 405 ? -29.206 4.087 23.842 1.00 86.25 405 GLY A CA 1
ATOM 3278 C C . GLY A 1 405 ? -29.341 3.385 25.193 1.00 86.25 405 GLY A C 1
ATOM 3279 O O . GLY A 1 405 ? -30.020 2.367 25.312 1.00 86.25 405 GLY A O 1
ATOM 3280 N N . PHE A 1 406 ? -28.660 3.936 26.190 1.00 89.06 406 PHE A N 1
ATOM 3281 C CA . PHE A 1 406 ? -28.694 3.470 27.570 1.00 89.06 406 PHE A CA 1
ATOM 3282 C C . PHE A 1 406 ? -30.094 3.579 28.184 1.00 89.06 406 PHE A C 1
ATOM 3284 O O . PHE A 1 406 ? -30.846 4.518 27.907 1.00 89.06 406 PHE A O 1
ATOM 3291 N N . SER A 1 407 ? -30.401 2.619 29.052 1.00 88.94 407 SER A N 1
ATOM 3292 C CA . SER A 1 407 ? -31.529 2.650 29.984 1.00 88.94 407 SER A CA 1
ATOM 3293 C C . SER A 1 407 ? -31.376 3.755 31.041 1.00 88.94 407 SER A C 1
ATOM 3295 O O . SER A 1 407 ? -30.335 4.404 31.141 1.00 88.94 407 SER A O 1
ATOM 3297 N N . GLU A 1 408 ? -32.413 3.983 31.852 1.00 88.19 408 GLU A N 1
ATOM 3298 C CA . GLU A 1 408 ? -32.373 5.003 32.909 1.00 88.19 408 GLU A CA 1
ATOM 3299 C C . GLU A 1 408 ? -31.250 4.756 33.932 1.00 88.19 408 GLU A C 1
ATOM 3301 O O . GLU A 1 408 ? -30.503 5.681 34.253 1.00 88.19 408 GLU A O 1
ATOM 3306 N N . GLU A 1 409 ? -31.079 3.507 34.376 1.00 84.12 409 GLU A N 1
ATOM 3307 C CA . GLU A 1 409 ? -30.019 3.106 35.310 1.00 84.12 409 GLU A CA 1
ATOM 3308 C C . GLU A 1 409 ? -28.624 3.374 34.721 1.00 84.12 409 GLU A C 1
ATOM 3310 O O . GLU A 1 409 ? -27.799 4.039 35.344 1.00 84.12 409 GLU A O 1
ATOM 3315 N N . GLU A 1 410 ? -28.384 2.952 33.476 1.00 86.50 410 GLU A N 1
ATOM 3316 C CA . GLU A 1 410 ? -27.115 3.170 32.768 1.00 86.50 410 GLU A CA 1
ATOM 3317 C C . GLU A 1 410 ? -26.834 4.659 32.484 1.00 86.50 410 GLU A C 1
ATOM 3319 O O . GLU A 1 410 ? -25.677 5.084 32.442 1.00 86.50 410 GLU A O 1
ATOM 3324 N N . VAL A 1 411 ? -27.878 5.477 32.307 1.00 88.00 411 VAL A N 1
ATOM 3325 C CA . VAL A 1 411 ? -27.751 6.938 32.207 1.00 88.00 411 VAL A CA 1
ATOM 3326 C C . VAL A 1 411 ? -27.374 7.555 33.555 1.00 88.00 411 VAL A C 1
ATOM 3328 O O . VAL A 1 411 ? -26.534 8.456 33.581 1.00 88.00 411 VAL A O 1
ATOM 3331 N N . PHE A 1 412 ? -27.925 7.079 34.674 1.00 87.19 412 PHE A N 1
ATOM 3332 C CA . PHE A 1 412 ? -27.519 7.546 36.003 1.00 87.19 412 PHE A CA 1
ATOM 3333 C C . PHE A 1 412 ? -26.087 7.117 36.352 1.00 87.19 412 PHE A C 1
ATOM 3335 O O . PHE A 1 412 ? -25.317 7.946 36.841 1.00 87.19 412 PHE A O 1
ATOM 3342 N N . ASP A 1 413 ? -25.699 5.878 36.035 1.00 81.00 413 ASP A N 1
ATOM 3343 C CA . ASP A 1 413 ? -24.315 5.394 36.135 1.00 81.00 413 ASP A CA 1
ATOM 3344 C C . ASP A 1 413 ? -23.356 6.286 35.317 1.00 81.00 413 ASP A C 1
ATOM 3346 O O . ASP A 1 413 ? -22.291 6.673 35.802 1.00 81.00 413 ASP A O 1
ATOM 3350 N N . LEU A 1 414 ? -23.750 6.686 34.099 1.00 83.56 414 LEU A N 1
ATOM 3351 C CA . LEU A 1 414 ? -22.964 7.570 33.227 1.00 83.56 414 LEU A CA 1
ATOM 3352 C C . LEU A 1 414 ? -22.802 8.988 33.785 1.00 83.56 414 LEU A C 1
ATOM 3354 O O . LEU A 1 414 ? -21.715 9.562 33.691 1.00 83.56 414 LEU A O 1
ATOM 3358 N N . VAL A 1 415 ? -23.855 9.554 34.377 1.00 86.06 415 VAL A N 1
ATOM 3359 C CA . VAL A 1 415 ? -23.777 10.863 35.043 1.00 86.06 415 VAL A CA 1
ATOM 3360 C C . VAL A 1 415 ? -22.866 10.778 36.268 1.00 86.06 415 VAL A C 1
ATOM 3362 O O . VAL A 1 415 ? -21.979 11.619 36.415 1.00 86.06 415 VAL A O 1
ATOM 3365 N N . ALA A 1 416 ? -23.025 9.741 37.096 1.00 80.62 416 ALA A N 1
ATOM 3366 C CA . ALA A 1 416 ? -22.207 9.518 38.286 1.00 80.62 416 ALA A CA 1
ATOM 3367 C C . ALA A 1 416 ? -20.715 9.365 37.937 1.00 80.62 416 ALA A C 1
ATOM 3369 O O . ALA A 1 416 ? -19.868 10.007 38.560 1.00 80.62 416 ALA A O 1
ATOM 3370 N N . GLN A 1 417 ? -20.391 8.581 36.901 1.00 78.12 417 GLN A N 1
ATOM 3371 C CA . GLN A 1 417 ? -19.021 8.410 36.416 1.00 78.12 417 GLN A CA 1
ATOM 3372 C C . GLN A 1 417 ? -18.410 9.742 35.956 1.00 78.12 417 GLN A C 1
ATOM 3374 O O . GLN A 1 417 ? -17.330 10.115 36.412 1.00 78.12 417 GLN A O 1
ATOM 3379 N N . GLU A 1 418 ? -19.090 10.494 35.085 1.00 78.94 418 GLU A N 1
ATOM 3380 C CA . GLU A 1 418 ? -18.566 11.760 34.548 1.00 78.94 418 GLU A CA 1
ATOM 3381 C C . GLU A 1 418 ? -18.431 12.862 35.613 1.00 78.94 418 GLU A C 1
ATOM 3383 O O . GLU A 1 418 ? -17.518 13.689 35.530 1.00 78.94 418 GLU A O 1
ATOM 3388 N N . GLN A 1 419 ? -19.285 12.866 36.640 1.00 77.25 419 GLN A N 1
ATOM 3389 C CA . GLN A 1 419 ? -19.148 13.740 37.814 1.00 77.25 419 GLN A CA 1
ATOM 3390 C C . GLN A 1 419 ? -18.033 13.298 38.782 1.00 77.25 419 GLN A C 1
ATOM 3392 O O . GLN A 1 419 ? -17.617 14.078 39.642 1.00 77.25 419 GLN A O 1
ATOM 3397 N N . ALA A 1 420 ? -17.552 12.058 38.676 1.00 75.25 420 ALA A N 1
ATOM 3398 C CA . ALA A 1 420 ? -16.466 11.524 39.495 1.00 75.25 420 ALA A CA 1
ATOM 3399 C C . ALA A 1 420 ? -15.069 11.730 38.873 1.00 75.25 420 ALA A C 1
ATOM 3401 O O . ALA A 1 420 ? -14.064 11.710 39.587 1.00 75.25 420 ALA A O 1
ATOM 3402 N N . ILE A 1 421 ? -14.983 11.992 37.563 1.00 74.00 421 ILE A N 1
ATOM 3403 C CA . ILE A 1 421 ? -13.718 12.300 36.880 1.00 74.00 421 ILE A CA 1
ATOM 3404 C C . ILE A 1 421 ? -13.076 13.560 37.481 1.00 74.00 421 ILE A C 1
ATOM 3406 O O . ILE A 1 421 ? -13.662 14.640 37.489 1.00 74.00 421 ILE A O 1
ATOM 3410 N N . GLY A 1 422 ? -11.829 13.422 37.941 1.00 62.62 422 GLY A N 1
ATOM 3411 C CA . GLY A 1 422 ? -11.019 14.524 38.471 1.00 62.62 422 GLY A CA 1
ATOM 3412 C C . GLY A 1 422 ? -11.142 14.773 39.979 1.00 62.62 422 GLY A C 1
ATOM 3413 O O . GLY A 1 422 ? -10.429 15.635 40.491 1.00 62.62 422 GLY A O 1
ATOM 3414 N N . ARG A 1 423 ? -11.972 14.013 40.709 1.00 71.25 423 ARG A N 1
ATOM 3415 C CA . ARG A 1 423 ? -12.063 14.070 42.181 1.00 71.25 423 ARG A CA 1
ATOM 3416 C C . ARG A 1 423 ? -11.699 12.726 42.834 1.00 71.25 423 ARG A C 1
ATOM 3418 O O . ARG A 1 423 ? -11.842 11.684 42.197 1.00 71.25 423 ARG A O 1
ATOM 3425 N N . PRO A 1 424 ? -11.223 12.708 44.094 1.00 67.50 424 PRO A N 1
ATOM 3426 C CA . PRO A 1 424 ? -11.036 11.457 44.823 1.00 67.50 424 PRO A CA 1
ATOM 3427 C C . PRO A 1 424 ? -12.386 10.772 45.081 1.00 67.50 424 PRO A C 1
ATOM 3429 O O . PRO A 1 424 ? -13.317 11.405 45.578 1.00 67.50 424 PRO A O 1
ATOM 3432 N N . LEU A 1 425 ? -12.462 9.475 44.773 1.00 69.88 425 LEU A N 1
ATOM 3433 C CA . LEU A 1 425 ? -13.623 8.629 45.068 1.00 69.88 425 LEU A CA 1
ATOM 3434 C C . LEU A 1 425 ? -13.698 8.294 46.564 1.00 69.88 425 LEU A C 1
ATOM 3436 O O . LEU A 1 425 ? -12.677 7.902 47.152 1.00 69.88 425 LEU A O 1
ATOM 3440 N N . THR A 1 426 ? -14.898 8.371 47.145 1.00 73.88 426 THR A N 1
ATOM 3441 C CA . THR A 1 426 ? -15.218 7.806 48.469 1.00 73.88 426 THR A CA 1
ATOM 3442 C C . THR A 1 426 ? -15.151 6.275 48.449 1.00 73.88 426 THR A C 1
ATOM 3444 O O . THR A 1 426 ? -15.092 5.654 47.389 1.00 73.88 426 THR A O 1
ATOM 3447 N N . GLU A 1 427 ? -15.163 5.625 49.614 1.00 68.44 427 GLU A N 1
ATOM 3448 C CA . GLU A 1 427 ? -15.095 4.155 49.667 1.00 68.44 427 GLU A CA 1
ATOM 3449 C C . GLU A 1 427 ? -16.360 3.479 49.100 1.00 68.44 427 GLU A C 1
ATOM 3451 O O . GLU A 1 427 ? -16.280 2.414 48.491 1.00 68.44 427 GLU A O 1
ATOM 3456 N N . GLU A 1 428 ? -17.516 4.139 49.197 1.00 65.31 428 GLU A N 1
ATOM 3457 C CA . GLU A 1 428 ? -18.775 3.679 48.598 1.00 65.31 428 GLU A CA 1
ATOM 3458 C C . GLU A 1 428 ? -18.755 3.828 47.069 1.00 65.31 428 GLU A C 1
ATOM 3460 O O . GLU A 1 428 ? -19.134 2.900 46.352 1.00 65.31 428 GLU A O 1
ATOM 3465 N N . GLU A 1 429 ? -18.208 4.938 46.562 1.00 65.94 429 GLU A N 1
ATOM 3466 C CA . GLU A 1 429 ? -17.960 5.147 45.130 1.00 65.94 429 GLU A CA 1
ATOM 3467 C C . GLU A 1 429 ? -16.936 4.150 44.570 1.00 65.94 429 GLU A C 1
ATOM 3469 O O . GLU A 1 429 ? -17.077 3.698 43.438 1.00 65.94 429 GLU A O 1
ATOM 3474 N N . ARG A 1 430 ? -15.929 3.743 45.355 1.00 67.00 430 ARG A N 1
ATOM 3475 C CA . ARG A 1 430 ? -14.964 2.695 44.966 1.00 67.00 430 ARG A CA 1
ATOM 3476 C C . ARG A 1 430 ? -15.586 1.304 44.935 1.00 67.00 430 ARG A C 1
ATOM 3478 O O . ARG A 1 430 ? -15.263 0.515 44.050 1.00 67.00 430 ARG A O 1
ATOM 3485 N N . GLU A 1 431 ? -16.480 0.982 45.868 1.00 65.12 431 GLU A N 1
ATOM 3486 C CA . GLU A 1 431 ? -17.230 -0.278 45.826 1.00 65.12 431 GLU A CA 1
ATOM 3487 C C . GLU A 1 431 ? -18.157 -0.356 44.604 1.00 65.12 431 GLU A C 1
ATOM 3489 O O . GLU A 1 431 ? -18.249 -1.417 43.981 1.00 65.12 431 GLU A O 1
ATOM 3494 N N . ALA A 1 432 ? -18.788 0.762 44.227 1.00 63.44 432 ALA A N 1
ATOM 3495 C CA . ALA A 1 432 ? -19.534 0.882 42.976 1.00 63.44 432 ALA A CA 1
ATOM 3496 C C . ALA A 1 432 ? -18.605 0.772 41.748 1.00 63.44 432 ALA A C 1
ATOM 3498 O O . ALA A 1 432 ? -18.879 -0.013 40.841 1.00 63.44 432 ALA A O 1
ATOM 3499 N N . PHE A 1 433 ? -17.452 1.458 41.750 1.00 57.56 433 PHE A N 1
ATOM 3500 C CA . PHE A 1 433 ? -16.438 1.388 40.685 1.00 57.56 433 PHE A CA 1
ATOM 3501 C C . PHE A 1 433 ? -15.964 -0.047 40.419 1.00 57.56 433 PHE A C 1
ATOM 3503 O O . PHE A 1 433 ? -15.815 -0.453 39.272 1.00 57.56 433 PHE A O 1
ATOM 3510 N N . LEU A 1 434 ? -15.792 -0.852 41.471 1.00 58.50 434 LEU A N 1
ATOM 3511 C CA . LEU A 1 434 ? -15.437 -2.273 41.373 1.00 58.50 434 LEU A CA 1
ATOM 3512 C C . LEU A 1 434 ? -16.609 -3.184 40.945 1.00 58.50 434 LEU A C 1
ATOM 3514 O O . LEU A 1 434 ? -16.486 -4.408 41.005 1.00 58.50 434 LEU A O 1
ATOM 3518 N N . GLY A 1 435 ? -17.749 -2.619 40.537 1.00 56.34 435 GLY A N 1
ATOM 3519 C CA . GLY A 1 435 ? -18.914 -3.348 40.035 1.00 56.34 435 GLY A CA 1
ATOM 3520 C C . GLY A 1 435 ? -19.675 -4.146 41.097 1.00 56.34 435 GLY A C 1
ATOM 3521 O O . GLY A 1 435 ? -20.431 -5.048 40.741 1.00 56.34 435 GLY A O 1
ATOM 3522 N N . LYS A 1 436 ? -19.479 -3.856 42.393 1.00 57.75 436 LYS A N 1
ATOM 3523 C CA . LYS A 1 436 ? -20.146 -4.581 43.493 1.00 57.75 436 LYS A CA 1
ATOM 3524 C C . LYS A 1 436 ? -21.552 -4.057 43.808 1.00 57.75 436 LYS A C 1
ATOM 3526 O O . LYS A 1 436 ? -22.316 -4.745 44.481 1.00 57.75 436 LYS A O 1
ATOM 3531 N N . LYS A 1 437 ? -21.860 -2.828 43.385 1.00 59.22 437 LYS A N 1
ATOM 3532 C CA . LYS A 1 437 ? -23.103 -2.080 43.638 1.00 59.22 437 LYS A CA 1
ATOM 3533 C C . LYS A 1 437 ? -23.448 -1.246 42.388 1.00 59.22 437 LYS A C 1
ATOM 3535 O O . LYS A 1 437 ? -22.510 -0.846 41.696 1.00 59.22 437 LYS A O 1
ATOM 3540 N N . PRO A 1 438 ? -24.733 -0.959 42.102 1.00 57.34 438 PRO A N 1
ATOM 3541 C CA . PRO A 1 438 ? -25.116 0.054 41.112 1.00 57.34 438 PRO A CA 1
ATOM 3542 C C . PRO A 1 438 ? -24.535 1.426 41.486 1.00 57.34 438 PRO A C 1
ATOM 3544 O O . PRO A 1 438 ? -24.440 1.734 42.677 1.00 57.34 438 PRO A O 1
ATOM 3547 N N . TRP A 1 439 ? -24.159 2.256 40.507 1.00 62.72 439 TRP A N 1
ATOM 3548 C CA . TRP A 1 439 ? -23.641 3.602 40.790 1.00 62.72 439 TRP A CA 1
ATOM 3549 C C . TRP A 1 439 ? -24.779 4.616 40.961 1.00 62.72 439 TRP A C 1
ATOM 3551 O O . TRP A 1 439 ? -24.834 5.354 41.945 1.00 62.72 439 TRP A O 1
ATOM 3561 N N . GLY A 1 440 ? -25.676 4.679 39.977 1.00 56.28 440 GLY A N 1
ATOM 3562 C CA . GLY A 1 440 ? -26.548 5.823 39.745 1.00 56.28 440 GLY A CA 1
ATOM 3563 C C . GLY A 1 440 ? -27.517 6.129 40.885 1.00 56.28 440 GLY A C 1
ATOM 3564 O O . GLY A 1 440 ? -27.529 7.241 41.414 1.00 56.28 440 GLY A O 1
ATOM 3565 N N . GLU A 1 441 ? -28.316 5.144 41.304 1.00 57.97 441 GLU A N 1
ATOM 3566 C CA . GLU A 1 441 ? -29.459 5.383 42.201 1.00 57.97 441 GLU A CA 1
ATOM 3567 C C . GLU A 1 441 ? -29.080 5.759 43.651 1.00 57.97 441 GLU A C 1
ATOM 3569 O O . GLU A 1 441 ? -29.948 6.138 44.441 1.00 57.97 441 GLU A O 1
ATOM 3574 N N . PHE A 1 442 ? -27.792 5.744 44.008 1.00 59.16 442 PHE A N 1
ATOM 3575 C CA . PHE A 1 442 ? -27.307 6.179 45.326 1.00 59.16 442 PHE A CA 1
ATOM 3576 C C . PHE A 1 442 ? -26.310 7.345 45.281 1.00 59.16 442 PHE A C 1
ATOM 3578 O O . PHE A 1 442 ? -26.209 8.063 46.273 1.00 59.16 442 PHE A O 1
ATOM 3585 N N . LEU A 1 443 ? -25.613 7.578 44.160 1.00 67.38 443 LEU A N 1
ATOM 3586 C CA . LEU A 1 443 ? -24.521 8.561 44.098 1.00 67.38 443 LEU A CA 1
ATOM 3587 C C . LEU A 1 443 ? -24.911 9.924 43.504 1.00 67.38 443 LEU A C 1
ATOM 3589 O O . LEU A 1 443 ? -24.311 10.927 43.889 1.00 67.38 443 LEU A O 1
ATOM 3593 N N . ILE A 1 444 ? -25.910 10.002 42.613 1.00 76.69 444 ILE A N 1
ATOM 3594 C CA . ILE A 1 444 ? -26.382 11.294 42.074 1.00 76.69 444 ILE A CA 1
ATOM 3595 C C . ILE A 1 444 ? -27.590 11.836 42.846 1.00 76.69 444 ILE A C 1
ATOM 3597 O O . ILE A 1 444 ? -28.494 11.091 43.235 1.00 76.69 444 ILE A O 1
ATOM 3601 N N . GLY A 1 445 ? -27.613 13.152 43.069 1.00 81.62 445 GLY A N 1
ATOM 3602 C CA . GLY A 1 445 ? -28.705 13.845 43.759 1.00 81.62 445 GLY A CA 1
ATOM 3603 C C . GLY A 1 445 ? -29.987 13.923 42.923 1.00 81.62 445 GLY A C 1
ATOM 3604 O O . GLY A 1 445 ? -29.951 13.812 41.700 1.00 81.62 445 GLY A O 1
ATOM 3605 N N . GLU A 1 446 ? -31.130 14.146 43.576 1.00 83.62 446 GLU A N 1
ATOM 3606 C CA . GLU A 1 446 ? -32.447 14.141 42.916 1.00 83.62 446 GLU A CA 1
ATOM 3607 C C . GLU A 1 446 ? -32.555 15.158 41.764 1.00 83.62 446 GLU A C 1
ATOM 3609 O O . GLU A 1 446 ? -33.098 14.840 40.709 1.00 83.62 446 GLU A O 1
ATOM 3614 N N . GLU A 1 447 ? -31.974 16.355 41.901 1.00 84.25 447 GLU A N 1
ATOM 3615 C CA . GLU A 1 447 ? -31.981 17.345 40.811 1.00 84.25 447 GLU A CA 1
ATOM 3616 C C . GLU A 1 447 ? -31.214 16.867 39.567 1.00 84.25 447 GLU A C 1
ATOM 3618 O O . GLU A 1 447 ? -31.668 17.093 38.442 1.00 84.25 447 GLU A O 1
ATOM 3623 N N . ASP A 1 448 ? -30.101 16.154 39.757 1.00 86.06 448 ASP A N 1
ATOM 3624 C CA . ASP A 1 448 ? -29.327 15.575 38.658 1.00 86.06 448 ASP A CA 1
ATOM 3625 C C . ASP A 1 448 ? -30.014 14.334 38.071 1.00 86.06 448 ASP A C 1
ATOM 3627 O O . ASP A 1 448 ? -29.930 14.131 36.862 1.00 86.06 448 ASP A O 1
ATOM 3631 N N . ARG A 1 449 ? -30.780 13.555 38.856 1.00 88.19 449 ARG A N 1
ATOM 3632 C CA . ARG A 1 449 ? -31.649 12.477 38.328 1.00 88.19 449 ARG A CA 1
ATOM 3633 C C . ARG A 1 449 ? -32.733 13.033 37.414 1.00 88.19 449 ARG A C 1
ATOM 3635 O O . ARG A 1 449 ? -32.935 12.515 36.319 1.00 88.19 449 ARG A O 1
ATOM 3642 N N . GLN A 1 450 ? -33.406 14.109 37.821 1.00 88.94 450 GLN A N 1
ATOM 3643 C CA . GLN A 1 450 ? -34.433 14.762 36.999 1.00 88.94 450 GLN A CA 1
ATOM 3644 C C . GLN A 1 450 ? -33.829 15.397 35.734 1.00 88.94 450 GLN A C 1
ATOM 3646 O O . GLN A 1 450 ? -34.410 15.301 34.648 1.00 88.94 450 GLN A O 1
ATOM 3651 N N . ALA A 1 451 ? -32.627 15.975 35.835 1.00 89.62 451 ALA A N 1
ATOM 3652 C CA . ALA A 1 451 ? -31.871 16.440 34.675 1.00 89.62 451 ALA A CA 1
ATOM 3653 C C . ALA A 1 451 ? -31.501 15.281 33.730 1.00 89.62 451 ALA A C 1
ATOM 3655 O O . ALA A 1 451 ? -31.715 15.378 32.522 1.00 89.62 451 ALA A O 1
ATOM 3656 N N . ALA A 1 452 ? -31.012 14.166 34.278 1.00 90.00 452 ALA A N 1
ATOM 3657 C CA . ALA A 1 452 ? -30.611 12.971 33.546 1.00 90.00 452 ALA A CA 1
ATOM 3658 C C . ALA A 1 452 ? -31.792 12.282 32.841 1.00 90.00 452 ALA A C 1
ATOM 3660 O O . ALA A 1 452 ? -31.681 11.991 31.652 1.00 90.00 452 ALA A O 1
ATOM 3661 N N . LYS A 1 453 ? -32.952 12.131 33.501 1.00 91.12 453 LYS A N 1
ATOM 3662 C CA . LYS A 1 453 ? -34.218 11.699 32.870 1.00 91.12 453 LYS A CA 1
ATOM 3663 C C . LYS A 1 453 ? -34.578 12.598 31.682 1.00 91.12 453 LYS A C 1
ATOM 3665 O O . LYS A 1 453 ? -34.827 12.118 30.581 1.00 91.12 453 LYS A O 1
ATOM 3670 N N . SER A 1 454 ? -34.494 13.921 31.851 1.00 89.19 454 SER A N 1
ATOM 3671 C CA . SER A 1 454 ? -34.786 14.854 30.755 1.00 89.19 454 SER A CA 1
ATOM 3672 C C . SER A 1 454 ? -33.742 14.854 29.621 1.00 89.19 454 SER A C 1
ATOM 3674 O O . SER A 1 454 ? -34.026 15.419 28.561 1.00 89.19 454 SER A O 1
ATOM 3676 N N . LEU A 1 455 ? -32.560 14.258 29.818 1.00 87.38 455 LEU A N 1
ATOM 3677 C CA . LEU A 1 455 ? -31.555 14.010 28.775 1.00 87.38 455 LEU A CA 1
ATOM 3678 C C . LEU A 1 455 ? -31.752 12.635 28.109 1.00 87.38 455 LEU A C 1
ATOM 3680 O O . LEU A 1 455 ? -31.604 12.539 26.891 1.00 87.38 455 LEU A O 1
ATOM 3684 N N . LEU A 1 456 ? -32.138 11.611 28.880 1.00 90.06 456 LEU A N 1
ATOM 3685 C CA . LEU A 1 456 ? -32.570 10.2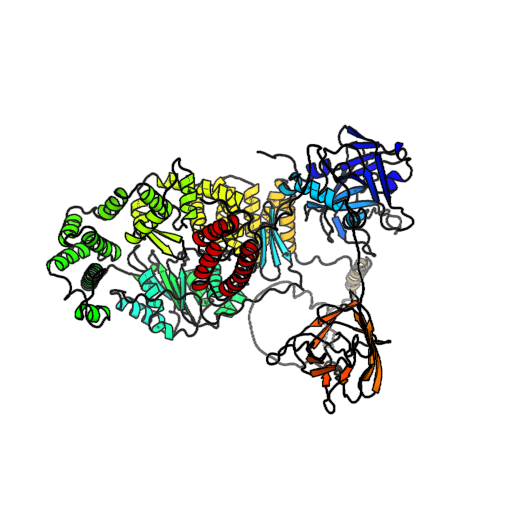87 28.412 1.00 90.06 456 LEU A CA 1
ATOM 3686 C C . LEU A 1 456 ? -33.712 10.425 27.394 1.00 90.06 456 LEU A C 1
ATOM 3688 O O . LEU A 1 456 ? -33.540 10.007 26.248 1.00 90.06 456 LEU A O 1
ATOM 3692 N N . ASP A 1 457 ? -34.805 11.100 27.774 1.00 87.44 457 ASP A N 1
ATOM 3693 C CA . ASP A 1 457 ? -35.973 11.364 26.916 1.00 87.44 457 ASP A CA 1
ATOM 3694 C C . ASP A 1 457 ? -35.584 12.062 25.601 1.00 87.44 457 ASP A C 1
ATOM 3696 O O . ASP A 1 457 ? -36.067 11.735 24.519 1.00 87.44 457 ASP A O 1
ATOM 3700 N N . LYS A 1 458 ? -34.707 13.068 25.697 1.00 84.19 458 LYS A N 1
ATOM 3701 C CA . LYS A 1 458 ? -34.363 13.975 24.593 1.00 84.19 458 LYS A CA 1
ATOM 3702 C C . LYS A 1 458 ? -33.336 13.389 23.621 1.00 84.19 458 LYS A C 1
ATOM 3704 O O . LYS A 1 458 ? -33.296 13.801 22.458 1.00 84.19 458 LYS A O 1
ATOM 3709 N N . TYR A 1 459 ? -32.494 12.467 24.080 1.00 82.69 459 TYR A N 1
ATOM 3710 C CA . TYR A 1 459 ? -31.440 11.854 23.272 1.00 82.69 459 TYR A CA 1
ATOM 3711 C C . TYR A 1 459 ? -31.622 10.350 23.054 1.00 82.69 459 TYR A C 1
ATOM 3713 O O . TYR A 1 459 ? -30.687 9.723 22.561 1.00 82.69 459 TYR A O 1
ATOM 3721 N N . GLU A 1 460 ? -32.783 9.773 23.381 1.00 85.94 460 GLU A N 1
ATOM 3722 C CA . GLU A 1 460 ? -33.053 8.329 23.256 1.00 85.94 460 GLU A CA 1
ATOM 3723 C C . GLU A 1 460 ? -31.981 7.486 23.982 1.00 85.94 460 GLU A C 1
ATOM 3725 O O . GLU A 1 460 ? -31.513 6.478 23.458 1.00 85.94 460 GLU A O 1
ATOM 3730 N N . GLY A 1 461 ? -31.496 7.958 25.138 1.00 84.56 461 GLY A N 1
ATOM 3731 C CA . GLY A 1 461 ? -30.408 7.320 25.898 1.00 84.56 461 GLY A CA 1
ATOM 3732 C C . GLY A 1 461 ? -29.012 7.365 25.250 1.00 84.56 461 GLY A C 1
ATOM 3733 O O . GLY A 1 461 ? -28.103 6.683 25.714 1.00 84.56 461 GLY A O 1
ATOM 3734 N N . HIS A 1 462 ? -28.796 8.119 24.166 1.00 84.06 462 HIS A N 1
ATOM 3735 C CA . HIS A 1 462 ? -27.557 8.056 23.379 1.00 84.06 462 HIS A CA 1
ATOM 3736 C C . HIS A 1 462 ? -26.286 8.414 24.195 1.00 84.06 462 HIS A C 1
ATOM 3738 O O . HIS A 1 462 ? -26.058 9.601 24.473 1.00 84.06 462 HIS A O 1
ATOM 3744 N N . PRO A 1 463 ? -25.374 7.456 24.487 1.00 83.88 463 PRO A N 1
ATOM 3745 C CA . PRO A 1 463 ? -24.352 7.631 25.526 1.00 83.88 463 PRO A CA 1
ATOM 3746 C C . PRO A 1 463 ? -23.405 8.810 25.292 1.00 83.88 463 PRO A C 1
ATOM 3748 O O . PRO A 1 463 ? -23.164 9.599 26.200 1.00 83.88 463 PRO A O 1
ATOM 3751 N N . TRP A 1 464 ? -22.915 9.003 24.059 1.00 77.69 464 TRP A N 1
ATOM 3752 C CA . TRP A 1 464 ? -22.023 10.130 23.750 1.00 77.69 464 TRP A CA 1
ATOM 3753 C C . TRP A 1 464 ? -22.682 11.503 23.985 1.00 77.69 464 TRP A C 1
ATOM 3755 O O . TRP A 1 464 ? -22.040 12.405 24.518 1.00 77.69 464 TRP A O 1
ATOM 3765 N N . LYS A 1 465 ? -23.972 11.662 23.646 1.00 78.00 465 LYS A N 1
ATOM 3766 C CA . LYS A 1 465 ? -24.694 12.943 23.774 1.00 78.00 465 LYS A CA 1
ATOM 3767 C C . LYS A 1 465 ? -24.933 13.293 25.244 1.00 78.00 465 LYS A C 1
ATOM 3769 O O . LYS A 1 465 ? -24.801 14.452 25.627 1.00 78.00 465 LYS A O 1
ATOM 3774 N N . ILE A 1 466 ? -25.215 12.283 26.068 1.00 83.12 466 ILE A N 1
ATOM 3775 C CA . ILE A 1 466 ? -25.394 12.434 27.516 1.00 83.12 466 ILE A CA 1
ATOM 3776 C C . ILE A 1 466 ? -24.048 12.724 28.195 1.00 83.12 466 ILE A C 1
ATOM 3778 O O . ILE A 1 466 ? -23.936 13.728 28.894 1.00 83.12 466 ILE A O 1
ATOM 3782 N N . ARG A 1 467 ? -22.995 11.945 27.897 1.00 81.62 467 ARG A N 1
ATOM 3783 C CA . ARG A 1 467 ? -21.616 12.191 28.368 1.00 81.62 467 ARG A CA 1
ATOM 3784 C C . ARG A 1 467 ? -21.162 13.628 28.091 1.00 81.62 467 ARG A C 1
ATOM 3786 O O . ARG A 1 467 ? -20.611 14.282 28.968 1.00 81.62 467 ARG A O 1
ATOM 3793 N N . GLN A 1 468 ? -21.452 14.152 26.901 1.00 76.00 468 GLN A N 1
ATOM 3794 C CA . GLN A 1 468 ? -21.124 15.530 26.524 1.00 76.00 468 GLN A CA 1
ATOM 3795 C C . GLN A 1 468 ? -21.948 16.588 27.270 1.00 76.00 468 GLN A C 1
ATOM 3797 O O . GLN A 1 468 ? -21.403 17.637 27.602 1.00 76.00 468 GLN A O 1
ATOM 3802 N N . ALA A 1 469 ? -23.220 16.327 27.589 1.00 79.62 469 ALA A N 1
ATOM 3803 C CA . ALA A 1 469 ? -24.023 17.226 28.422 1.00 79.62 469 ALA A CA 1
ATOM 3804 C C . ALA A 1 469 ? -23.499 17.295 29.871 1.00 79.62 469 ALA A C 1
ATOM 3806 O O . ALA A 1 469 ? -23.403 18.387 30.432 1.00 79.62 469 ALA A O 1
ATOM 3807 N N . VAL A 1 470 ? -23.086 16.160 30.451 1.00 84.50 470 VAL A N 1
ATOM 3808 C CA . VAL A 1 470 ? -22.487 16.114 31.801 1.00 84.50 470 VAL A CA 1
ATOM 3809 C C . VAL A 1 470 ? -21.101 16.755 31.813 1.00 84.50 470 VAL A C 1
ATOM 3811 O O . VAL A 1 470 ? -20.825 17.608 32.658 1.00 84.50 470 VAL A O 1
ATOM 3814 N N . LYS A 1 471 ? -20.256 16.439 30.822 1.00 79.12 471 LYS A N 1
ATOM 3815 C CA . LYS A 1 471 ? -18.967 17.110 30.625 1.00 79.12 471 LYS A CA 1
ATOM 3816 C C . LYS A 1 471 ? -19.134 18.621 30.479 1.00 79.12 471 LYS A C 1
ATOM 3818 O O . LYS A 1 471 ? -18.377 19.358 31.089 1.00 79.12 471 LYS A O 1
ATOM 3823 N N . LEU A 1 472 ? -20.132 19.104 29.739 1.00 75.12 472 LEU A N 1
ATOM 3824 C CA . LEU A 1 472 ? -20.402 20.539 29.615 1.00 75.12 472 LEU A CA 1
ATOM 3825 C C . LEU A 1 472 ? -20.795 21.185 30.953 1.00 75.12 472 LEU A C 1
ATOM 3827 O O . LEU A 1 472 ? -20.327 22.282 31.248 1.00 75.12 472 LEU A O 1
ATOM 3831 N N . ALA A 1 473 ? -21.642 20.528 31.752 1.00 81.00 473 ALA A N 1
ATOM 3832 C CA . ALA A 1 473 ? -22.023 21.014 33.078 1.00 81.00 473 ALA A CA 1
ATOM 3833 C C . ALA A 1 473 ? -20.783 21.176 33.979 1.00 81.00 473 ALA A C 1
ATOM 3835 O O . ALA A 1 473 ? -20.577 22.240 34.565 1.00 81.00 473 ALA A O 1
ATOM 3836 N N . ARG A 1 474 ? -19.896 20.169 33.976 1.00 80.69 474 ARG A N 1
ATOM 3837 C CA . ARG A 1 474 ? -18.588 20.181 34.654 1.00 80.69 474 ARG A CA 1
ATOM 3838 C C . ARG A 1 474 ? -17.659 21.279 34.113 1.00 80.69 474 ARG A C 1
ATOM 3840 O O . ARG A 1 474 ? -17.191 22.108 34.885 1.00 80.69 474 ARG A O 1
ATOM 3847 N N . ASP A 1 475 ? -17.445 21.330 32.797 1.00 73.81 475 ASP A N 1
ATOM 3848 C CA . ASP A 1 475 ? -16.570 22.292 32.104 1.00 73.81 475 ASP A CA 1
ATOM 3849 C C . ASP A 1 475 ? -17.023 23.759 32.310 1.00 73.81 475 ASP A C 1
ATOM 3851 O O . ASP A 1 475 ? -16.192 24.665 32.300 1.00 73.81 475 ASP A O 1
ATOM 3855 N N . GLN A 1 476 ? -18.328 24.014 32.494 1.00 76.62 476 GLN A N 1
ATOM 3856 C CA . GLN A 1 476 ? -18.884 25.347 32.789 1.00 76.62 476 GLN A CA 1
ATOM 3857 C C . GLN A 1 476 ? -19.099 25.625 34.287 1.00 76.62 476 GLN A C 1
ATOM 3859 O O . GLN A 1 476 ? -19.532 26.727 34.626 1.00 76.62 476 GLN A O 1
ATOM 3864 N N . ASN A 1 477 ? -18.831 24.653 35.167 1.00 80.81 477 ASN A N 1
ATOM 3865 C CA . ASN A 1 477 ? -19.146 24.689 36.599 1.00 80.81 477 ASN A CA 1
ATOM 3866 C C . ASN A 1 477 ? -20.615 25.085 36.891 1.00 80.81 477 ASN A C 1
ATOM 3868 O O . ASN A 1 477 ? -20.887 26.020 37.648 1.00 80.81 477 ASN A O 1
ATOM 3872 N N . LYS A 1 478 ? -21.563 24.390 36.246 1.00 83.38 478 LYS A N 1
ATOM 3873 C CA . LYS A 1 478 ? -23.021 24.591 36.366 1.00 83.38 478 LYS A CA 1
ATOM 3874 C C . LYS A 1 478 ? -23.747 23.302 36.773 1.00 83.38 478 LYS A C 1
ATOM 3876 O O . LYS A 1 478 ? -23.263 22.221 36.438 1.00 83.38 478 LYS A O 1
ATOM 3881 N N . PRO A 1 479 ? -24.934 23.391 37.405 1.00 86.25 479 PRO A N 1
ATOM 3882 C CA . PRO A 1 479 ? -25.817 22.241 37.606 1.00 86.25 479 PRO A CA 1
ATOM 3883 C C . PRO A 1 479 ? -26.175 21.549 36.282 1.00 86.25 479 PRO A C 1
ATOM 3885 O O . PRO A 1 479 ? -26.407 22.219 35.271 1.00 86.25 479 PRO A O 1
ATOM 3888 N N . LEU A 1 480 ? -26.309 20.215 36.283 1.00 88.06 480 LEU A N 1
ATOM 3889 C CA . LEU A 1 480 ? -26.739 19.474 35.087 1.00 88.06 480 LEU A CA 1
ATOM 3890 C C . LEU A 1 480 ? -28.157 19.881 34.656 1.00 88.06 480 LEU A C 1
ATOM 3892 O O . LEU A 1 480 ? -28.459 19.933 33.464 1.00 88.06 480 LEU A O 1
ATOM 3896 N N . LYS A 1 481 ? -28.997 20.233 35.634 1.00 89.50 481 LYS A N 1
ATOM 3897 C CA . LYS A 1 481 ? -30.353 20.772 35.474 1.00 89.50 481 LYS A CA 1
ATOM 3898 C C . LYS A 1 481 ? -30.419 21.974 34.527 1.00 89.50 481 LYS A C 1
ATOM 3900 O O . LYS A 1 481 ? -31.230 21.962 33.606 1.00 89.50 481 LYS A O 1
ATOM 3905 N N . ASP A 1 482 ? -29.531 22.958 34.675 1.00 85.25 482 ASP A N 1
ATOM 3906 C CA . ASP A 1 482 ? -29.500 24.158 33.822 1.00 85.25 482 ASP A CA 1
ATOM 3907 C C . ASP A 1 482 ? -29.181 23.803 32.361 1.00 85.25 482 ASP A C 1
ATOM 3909 O O . ASP A 1 482 ? -29.749 24.366 31.416 1.00 85.25 482 ASP A O 1
ATOM 3913 N N . ILE A 1 483 ? -28.281 22.835 32.169 1.00 84.25 483 ILE A N 1
ATOM 3914 C CA . ILE A 1 483 ? -27.896 22.321 30.852 1.00 84.25 483 ILE A CA 1
ATOM 3915 C C . ILE A 1 483 ? -29.050 21.524 30.230 1.00 84.25 483 ILE A C 1
ATOM 3917 O O . ILE A 1 483 ? -29.401 21.762 29.073 1.00 84.25 483 ILE A O 1
ATOM 3921 N N . ALA A 1 484 ? -29.697 20.644 30.998 1.00 86.06 484 ALA A N 1
ATOM 3922 C CA . ALA A 1 484 ? -30.862 19.877 30.563 1.00 86.06 484 ALA A CA 1
ATOM 3923 C C . ALA A 1 484 ? -32.059 20.783 30.216 1.00 86.06 484 ALA A C 1
ATOM 3925 O O . ALA A 1 484 ? -32.674 20.608 29.165 1.00 86.06 484 ALA A O 1
ATOM 3926 N N . GLU A 1 485 ? -32.353 21.808 31.024 1.00 83.81 485 GLU A N 1
ATOM 3927 C CA . GLU A 1 485 ? -33.383 22.807 30.716 1.00 83.81 485 GLU A CA 1
ATOM 3928 C C . GLU A 1 485 ? -33.059 23.607 29.449 1.00 83.81 485 GLU A C 1
ATOM 3930 O O . GLU A 1 485 ? -33.957 23.868 28.648 1.00 83.81 485 GLU A O 1
ATOM 3935 N N . THR A 1 486 ? -31.792 23.972 29.235 1.00 77.50 486 THR A N 1
ATOM 3936 C CA . THR A 1 486 ? -31.351 24.644 28.002 1.00 77.50 486 THR A CA 1
ATOM 3937 C C . THR A 1 486 ? -31.588 23.748 26.782 1.00 77.50 486 THR A C 1
ATOM 3939 O O . THR A 1 486 ? -32.174 24.190 25.797 1.00 77.50 486 THR A O 1
ATOM 3942 N N . ILE A 1 487 ? -31.224 22.466 26.882 1.00 75.44 487 ILE A N 1
ATOM 3943 C CA . ILE A 1 487 ? -31.421 21.439 25.845 1.00 75.44 487 ILE A CA 1
ATOM 3944 C C . ILE A 1 487 ? -32.912 21.119 25.593 1.00 75.44 487 ILE A C 1
ATOM 3946 O O . ILE A 1 487 ? -33.291 20.715 24.490 1.00 75.44 487 ILE A O 1
ATOM 3950 N N . LYS A 1 488 ? -33.774 21.315 26.598 1.00 75.38 488 LYS A N 1
ATOM 3951 C CA . LYS A 1 488 ? -35.231 21.131 26.504 1.00 75.38 488 LYS A CA 1
ATOM 3952 C C . LYS A 1 488 ? -35.936 22.331 25.862 1.00 75.38 488 LYS A C 1
ATOM 3954 O O . LYS A 1 488 ? -36.880 22.139 25.100 1.00 75.38 488 LYS A O 1
ATOM 3959 N N . LYS A 1 489 ? -35.476 23.554 26.156 1.00 71.56 489 LYS A N 1
ATOM 3960 C CA . LYS A 1 489 ? -36.003 24.820 25.605 1.00 71.56 489 LYS A CA 1
ATOM 3961 C C . LYS A 1 489 ? -35.554 25.061 24.162 1.00 71.56 489 LYS A C 1
ATOM 3963 O O . LYS A 1 489 ? -36.317 25.612 23.377 1.00 71.56 489 LYS A O 1
ATOM 3968 N N . ASP A 1 490 ? -34.345 24.626 23.816 1.00 61.53 490 ASP A N 1
ATOM 3969 C CA . ASP A 1 490 ? -33.790 24.657 22.463 1.00 61.53 490 ASP A CA 1
ATOM 3970 C C . ASP A 1 490 ? -33.560 23.217 21.963 1.00 61.53 490 ASP A C 1
ATOM 3972 O O . ASP A 1 490 ? -32.490 22.645 22.183 1.00 61.53 490 ASP A O 1
ATOM 3976 N N . PRO A 1 491 ? -34.531 22.604 21.254 1.00 52.91 491 PRO A N 1
ATOM 3977 C CA . PRO A 1 491 ? -34.378 21.258 20.711 1.00 52.91 491 PRO A CA 1
ATOM 3978 C C . PRO A 1 491 ? -33.186 21.088 19.762 1.00 52.91 491 PRO A C 1
ATOM 3980 O O . PRO A 1 491 ? -32.804 19.939 19.515 1.00 52.91 491 PRO A O 1
ATOM 3983 N N . SER A 1 492 ? -32.612 22.185 19.248 1.00 51.88 492 SER A N 1
ATOM 3984 C CA . SER A 1 492 ? -31.426 22.171 18.395 1.00 51.88 492 SER A CA 1
ATOM 3985 C C . SER A 1 492 ? -30.122 21.982 19.167 1.00 51.88 492 SER A C 1
ATOM 3987 O O . SER A 1 492 ? -29.114 21.797 18.504 1.00 51.88 492 SER A O 1
ATOM 3989 N N . ALA A 1 493 ? -30.114 21.987 20.512 1.00 48.62 493 ALA A N 1
ATOM 3990 C CA . ALA A 1 493 ? -28.944 22.075 21.410 1.00 48.62 493 ALA A CA 1
ATOM 3991 C C . ALA A 1 493 ? -27.824 21.009 21.283 1.00 48.62 493 ALA A C 1
ATOM 3993 O O . ALA A 1 493 ? -26.832 21.063 22.007 1.00 48.62 493 ALA A O 1
ATOM 3994 N N . ILE A 1 494 ? -27.868 20.149 20.263 1.00 48.56 494 ILE A N 1
ATOM 3995 C CA . ILE A 1 494 ? -26.656 19.701 19.540 1.00 48.56 494 ILE A CA 1
ATOM 3996 C C . ILE A 1 494 ? -25.797 20.922 19.126 1.00 48.56 494 ILE A C 1
ATOM 3998 O O . ILE A 1 494 ? -24.567 20.872 19.105 1.00 48.56 494 ILE A O 1
ATOM 4002 N N . SER A 1 495 ? -26.446 22.072 18.937 1.00 54.41 495 SER A N 1
ATOM 4003 C CA . SER A 1 495 ? -25.882 23.404 18.814 1.00 54.41 495 SER A CA 1
ATOM 4004 C C . SER A 1 495 ? -25.119 23.888 20.053 1.00 54.41 495 SER A C 1
ATOM 4006 O O . SER A 1 495 ? -24.601 24.995 20.024 1.00 54.41 495 SER A O 1
ATOM 4008 N N . ILE A 1 496 ? -24.973 23.097 21.122 1.00 55.72 496 ILE A N 1
ATOM 4009 C CA . ILE A 1 496 ? -23.931 23.299 22.141 1.00 55.72 496 ILE A CA 1
ATOM 4010 C C . ILE A 1 496 ? -22.588 22.771 21.626 1.00 55.72 496 ILE A C 1
ATOM 4012 O O . ILE A 1 496 ? -21.603 23.492 21.719 1.00 55.72 496 ILE A O 1
ATOM 4016 N N . THR A 1 497 ? -22.521 21.578 21.022 1.00 60.44 497 THR A N 1
ATOM 4017 C CA . THR A 1 497 ? -21.304 21.124 20.323 1.00 60.44 497 THR A CA 1
ATOM 4018 C C . THR A 1 497 ? -20.999 22.054 19.148 1.00 60.44 497 THR A C 1
ATOM 4020 O O . THR A 1 497 ? -19.851 22.451 18.977 1.00 60.44 497 THR A O 1
ATOM 4023 N N . GLN A 1 498 ? -22.019 22.507 18.408 1.00 68.38 498 GLN A N 1
ATOM 4024 C CA . GLN A 1 498 ? -21.838 23.509 17.350 1.00 68.38 498 GLN A CA 1
ATOM 4025 C C . GLN A 1 498 ? -21.395 24.877 17.904 1.00 68.38 498 GLN A C 1
ATOM 4027 O O . GLN A 1 498 ? -20.448 25.439 17.372 1.00 68.38 498 GLN A O 1
ATOM 4032 N N . ARG A 1 499 ? -21.986 25.392 18.999 1.00 66.94 499 ARG A N 1
ATOM 4033 C CA . ARG A 1 499 ? -21.518 26.626 19.673 1.00 66.94 499 ARG A CA 1
ATOM 4034 C C . ARG A 1 499 ? -20.101 26.470 20.227 1.00 66.94 499 ARG A C 1
ATOM 4036 O O . ARG A 1 499 ? -19.320 27.406 20.116 1.00 66.94 499 ARG A O 1
ATOM 4043 N N . ARG A 1 500 ? -19.740 25.294 20.761 1.00 72.19 500 ARG A N 1
ATOM 4044 C CA . ARG A 1 500 ? -18.377 24.962 21.209 1.00 72.19 500 ARG A CA 1
ATOM 4045 C C . ARG A 1 500 ? -17.416 25.061 20.028 1.00 72.19 500 ARG A C 1
ATOM 4047 O O . ARG A 1 500 ? -16.483 25.849 20.109 1.00 72.19 500 ARG A O 1
ATOM 4054 N N . ILE A 1 501 ? -17.710 24.383 18.913 1.00 78.12 501 ILE A N 1
ATOM 4055 C CA . ILE A 1 501 ? -16.948 24.467 17.655 1.00 78.12 501 ILE A CA 1
ATOM 4056 C C . ILE A 1 501 ? -16.851 25.920 17.164 1.00 78.12 501 ILE A C 1
ATOM 4058 O O . ILE A 1 501 ? -15.748 26.401 16.945 1.00 78.12 501 ILE A O 1
ATOM 4062 N N . GLN A 1 502 ? -17.960 26.658 17.065 1.00 76.06 502 GLN A N 1
ATOM 4063 C CA . GLN A 1 502 ? -17.990 28.072 16.656 1.00 76.06 502 GLN A CA 1
ATOM 4064 C C . GLN A 1 502 ? -17.145 28.977 17.572 1.00 76.06 502 GLN A C 1
ATOM 4066 O O . GLN A 1 502 ? -16.512 29.911 17.082 1.00 76.06 502 GLN A O 1
ATOM 4071 N N . SER A 1 503 ? -17.106 28.686 18.877 1.00 80.25 503 SER A N 1
ATOM 4072 C CA . SER A 1 503 ? -16.290 29.398 19.871 1.00 80.25 503 SER A CA 1
ATOM 4073 C C . SER A 1 503 ? -14.815 28.983 19.898 1.00 80.25 503 SER A C 1
ATOM 4075 O O . SER A 1 503 ? -14.012 29.667 20.532 1.00 80.25 503 SER A O 1
ATOM 4077 N N . LEU A 1 504 ? -14.433 27.889 19.224 1.00 86.06 504 LEU A N 1
ATOM 4078 C CA . LEU A 1 504 ? -13.027 27.509 19.117 1.00 86.06 504 LEU A CA 1
ATOM 4079 C C . LEU A 1 504 ? -12.245 28.567 18.316 1.00 86.06 5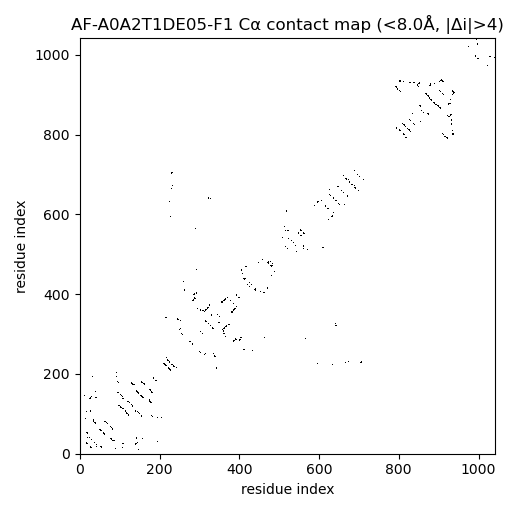04 LEU A C 1
ATOM 4081 O O . LEU A 1 504 ? -12.770 29.115 17.332 1.00 86.06 504 LEU A O 1
ATOM 4085 N N . PRO A 1 505 ? -10.959 28.784 18.666 1.00 86.94 505 PRO A N 1
ATOM 4086 C CA . PRO A 1 505 ? -10.017 29.494 17.813 1.00 86.94 505 PRO A CA 1
ATOM 4087 C C . PRO A 1 505 ? -10.078 28.975 16.377 1.00 86.94 505 PRO A C 1
ATOM 4089 O O . PRO A 1 505 ? -10.206 27.771 16.146 1.00 86.94 505 PRO A O 1
ATOM 4092 N N . GLU A 1 506 ? -9.968 29.884 15.414 1.00 86.69 506 GLU A N 1
ATOM 4093 C CA . GLU A 1 506 ? -10.107 29.564 13.991 1.00 86.69 506 GLU A CA 1
ATOM 4094 C C . GLU A 1 506 ? -9.189 28.403 13.529 1.00 86.69 506 GLU A C 1
ATOM 4096 O O . GLU A 1 506 ? -9.723 27.473 12.916 1.00 86.69 506 GLU A O 1
ATOM 4101 N N . PRO A 1 507 ? -7.907 28.306 13.952 1.00 88.31 507 PRO A N 1
ATOM 4102 C CA . PRO A 1 507 ? -7.057 27.171 13.582 1.00 88.31 507 PRO A CA 1
ATOM 4103 C C . PRO A 1 507 ? -7.554 25.824 14.131 1.00 88.31 507 PRO A C 1
ATOM 4105 O O . PRO A 1 507 ? -7.474 24.804 13.451 1.00 88.31 507 PRO A O 1
ATOM 4108 N N . ALA A 1 508 ? -8.149 25.806 15.330 1.00 88.56 508 ALA A N 1
ATOM 4109 C CA . ALA A 1 508 ? -8.751 24.594 15.889 1.00 88.56 508 ALA A CA 1
ATOM 4110 C C . ALA A 1 508 ? -10.030 24.181 15.136 1.00 88.56 508 ALA A C 1
ATOM 4112 O O . ALA A 1 508 ? -10.307 22.988 15.020 1.00 88.56 508 ALA A O 1
ATOM 4113 N N . ARG A 1 509 ? -10.779 25.135 14.556 1.00 87.88 509 ARG A N 1
ATOM 4114 C CA . ARG A 1 509 ? -11.858 24.817 13.604 1.00 87.88 509 ARG A CA 1
ATOM 4115 C C . ARG A 1 509 ? -11.316 24.254 12.290 1.00 87.88 509 ARG A C 1
ATOM 4117 O O . ARG A 1 509 ? -11.869 23.263 11.818 1.00 87.88 509 ARG A O 1
ATOM 4124 N N . ARG A 1 510 ? -10.234 24.814 11.726 1.00 87.31 510 ARG A N 1
ATOM 4125 C CA . ARG A 1 510 ? -9.601 24.274 10.502 1.00 87.31 510 ARG A CA 1
ATOM 4126 C C . ARG A 1 510 ? -9.187 22.814 10.670 1.00 87.31 510 ARG A C 1
ATOM 4128 O O . ARG A 1 510 ? -9.550 22.000 9.827 1.00 87.31 510 ARG A O 1
ATOM 4135 N N . ILE A 1 511 ? -8.531 22.471 11.782 1.00 90.56 511 ILE A N 1
ATOM 4136 C CA . ILE A 1 511 ? -8.143 21.085 12.108 1.00 90.56 511 ILE A CA 1
ATOM 4137 C C . ILE A 1 511 ? -9.362 20.153 12.104 1.00 90.56 511 ILE A C 1
ATOM 4139 O O . ILE A 1 511 ? -9.324 19.093 11.484 1.00 90.56 511 ILE A O 1
ATOM 4143 N N . LEU A 1 512 ? -10.469 20.544 12.749 1.00 90.38 512 LEU A N 1
ATOM 4144 C CA . LEU A 1 512 ? -11.687 19.727 12.767 1.00 90.38 512 LEU A CA 1
ATOM 4145 C C . LEU A 1 512 ? -12.292 19.546 11.363 1.00 90.38 512 LEU A C 1
ATOM 4147 O O . LEU A 1 512 ? -12.701 18.437 11.019 1.00 90.38 512 LEU A O 1
ATOM 4151 N N . LYS A 1 513 ? -12.302 20.591 10.525 1.00 89.06 513 LYS A N 1
ATOM 4152 C CA . LYS A 1 513 ? -12.776 20.491 9.134 1.00 89.06 513 LYS A CA 1
ATOM 4153 C C . LYS A 1 513 ? -11.872 19.609 8.274 1.00 89.06 513 LYS A C 1
ATOM 4155 O O . LYS A 1 513 ? -12.382 18.735 7.577 1.00 89.06 513 LYS A O 1
ATOM 4160 N N . GLN A 1 514 ? -10.553 19.759 8.378 1.00 90.00 514 GLN A N 1
ATOM 4161 C CA . GLN A 1 514 ? -9.585 18.884 7.709 1.00 90.00 514 GLN A CA 1
ATOM 4162 C C . GLN A 1 514 ? -9.778 17.424 8.135 1.00 90.00 514 GLN A C 1
ATOM 4164 O O . GLN A 1 514 ? -9.897 16.555 7.279 1.00 90.00 514 GLN A O 1
ATOM 4169 N N . LEU A 1 515 ? -9.941 17.142 9.430 1.00 90.38 515 LEU A N 1
ATOM 4170 C CA . LEU A 1 515 ? -10.228 15.788 9.917 1.00 90.38 515 LEU A CA 1
ATOM 4171 C C . LEU A 1 515 ? -11.613 15.257 9.495 1.00 90.38 515 LEU A C 1
ATOM 4173 O O . LEU A 1 515 ? -11.773 14.043 9.386 1.00 90.38 515 LEU A O 1
ATOM 4177 N N . SER A 1 516 ? -12.593 16.122 9.204 1.00 88.19 516 SER A N 1
ATOM 4178 C CA . SER A 1 516 ? -13.878 15.709 8.604 1.00 88.19 516 SER A CA 1
ATOM 4179 C C . SER A 1 516 ? -13.750 15.289 7.136 1.00 88.19 516 SER A C 1
ATOM 4181 O O . SER A 1 516 ? -14.484 14.417 6.680 1.00 88.19 516 SER A O 1
ATOM 4183 N N . VAL A 1 517 ? -12.800 15.894 6.418 1.00 90.00 517 VAL A N 1
ATOM 4184 C CA . VAL A 1 517 ? -12.533 15.675 4.990 1.00 90.00 517 VAL A CA 1
ATOM 4185 C C . VAL A 1 517 ? -11.592 14.487 4.768 1.00 90.00 517 VAL A C 1
ATOM 4187 O O . VAL A 1 517 ? -11.836 13.662 3.894 1.00 90.00 517 VAL A O 1
ATOM 4190 N N . LEU A 1 518 ? -10.544 14.379 5.585 1.00 89.75 518 LEU A N 1
ATOM 4191 C CA . LEU A 1 518 ? -9.513 13.341 5.502 1.00 89.75 518 LEU A CA 1
ATOM 4192 C C . LEU A 1 518 ? -9.917 12.055 6.245 1.00 89.75 518 LEU A C 1
ATOM 4194 O O . LEU A 1 518 ? -9.411 10.979 5.942 1.00 89.75 518 LEU A O 1
ATOM 4198 N N . GLY A 1 519 ? -10.809 12.145 7.240 1.00 86.38 519 GLY A N 1
ATOM 4199 C CA . GLY A 1 519 ? -11.276 11.032 8.083 1.00 86.38 519 GLY A CA 1
ATOM 4200 C C . GLY A 1 519 ? -10.252 10.517 9.110 1.00 86.38 519 GLY A C 1
ATOM 4201 O O . GLY A 1 519 ? -10.628 9.996 10.166 1.00 86.38 519 GLY A O 1
ATOM 4202 N N . VAL A 1 520 ? -8.960 10.669 8.821 1.00 86.12 520 VAL A N 1
ATOM 4203 C CA . VAL A 1 520 ? -7.818 10.457 9.718 1.00 86.12 520 VAL A CA 1
ATOM 4204 C C . VAL A 1 520 ? -6.612 11.233 9.167 1.00 86.12 520 VAL A C 1
ATOM 4206 O O . VAL A 1 520 ? -6.485 11.349 7.952 1.00 86.12 520 VAL A O 1
ATOM 4209 N N . ALA A 1 521 ? -5.759 11.804 10.021 1.00 89.38 521 ALA A N 1
ATOM 4210 C CA . ALA A 1 521 ? -4.535 12.497 9.592 1.00 89.38 521 ALA A CA 1
ATOM 4211 C C . ALA A 1 521 ? -3.495 12.594 10.720 1.00 89.38 521 ALA A C 1
ATOM 4213 O O . ALA A 1 521 ? -3.866 12.735 11.885 1.00 89.38 521 ALA A O 1
ATOM 4214 N N . GLY A 1 522 ? -2.202 12.589 10.384 1.00 88.06 522 GLY A N 1
ATOM 4215 C CA . GLY A 1 522 ? -1.131 13.015 11.298 1.00 88.06 522 GLY A CA 1
ATOM 4216 C C . GLY A 1 522 ? -0.958 14.543 11.335 1.00 88.06 522 GLY A C 1
ATOM 4217 O O . GLY A 1 522 ? -1.409 15.253 10.433 1.00 88.06 522 GLY A O 1
ATOM 4218 N N . ALA A 1 523 ? -0.261 15.072 12.349 1.00 86.25 523 ALA A N 1
ATOM 4219 C CA . ALA A 1 523 ? -0.027 16.520 12.486 1.00 86.25 523 ALA A CA 1
ATOM 4220 C C . ALA A 1 523 ? 0.697 17.128 11.265 1.00 86.25 523 ALA A C 1
ATOM 4222 O O . ALA A 1 523 ? 0.341 18.215 10.809 1.00 86.25 523 ALA A O 1
ATOM 4223 N N . ALA A 1 524 ? 1.661 16.404 10.683 1.00 85.88 524 ALA A N 1
ATOM 4224 C CA . ALA A 1 524 ? 2.400 16.838 9.496 1.00 85.88 524 ALA A CA 1
ATOM 4225 C C . ALA A 1 524 ? 1.501 17.027 8.256 1.00 85.88 524 ALA A C 1
ATOM 4227 O O . ALA A 1 524 ? 1.664 18.012 7.532 1.00 85.88 524 ALA A O 1
ATOM 4228 N N . LEU A 1 525 ? 0.521 16.140 8.041 1.00 88.50 525 LEU A N 1
ATOM 4229 C CA . LEU A 1 525 ? -0.457 16.256 6.953 1.00 88.50 525 LEU A CA 1
ATOM 4230 C C . LEU A 1 525 ? -1.377 17.472 7.160 1.00 88.50 525 LEU A C 1
ATOM 4232 O O . LEU A 1 525 ? -1.589 18.256 6.235 1.00 88.50 525 LEU A O 1
ATOM 4236 N N . LEU A 1 526 ? -1.865 17.674 8.390 1.00 88.38 526 LEU A N 1
ATOM 4237 C CA . LEU A 1 526 ? -2.712 18.819 8.748 1.00 88.38 526 LEU A CA 1
ATOM 4238 C C . LEU A 1 526 ? -1.987 20.159 8.528 1.00 88.38 526 LEU A C 1
ATOM 4240 O O . LEU A 1 526 ? -2.556 21.076 7.934 1.00 88.38 526 LEU A O 1
ATOM 4244 N N . ILE A 1 527 ? -0.710 20.269 8.921 1.00 85.25 527 ILE A N 1
ATOM 4245 C CA . ILE A 1 527 ? 0.133 21.433 8.587 1.00 85.25 527 ILE A CA 1
ATOM 4246 C C . ILE A 1 527 ? 0.246 21.592 7.062 1.00 85.25 527 ILE A C 1
ATOM 4248 O O . ILE A 1 527 ? 0.072 22.692 6.538 1.00 85.25 527 ILE A O 1
ATOM 4252 N N . SER A 1 528 ? 0.536 20.507 6.343 1.00 84.62 528 SER A N 1
ATOM 4253 C CA . SER A 1 528 ? 0.859 20.557 4.912 1.00 84.62 528 SER A CA 1
ATOM 4254 C C . SER A 1 528 ? -0.323 20.985 4.042 1.00 84.62 528 SER A C 1
ATOM 4256 O O . SER A 1 528 ? -0.140 21.796 3.138 1.00 84.62 528 SER A O 1
ATOM 4258 N N . ILE A 1 529 ? -1.540 20.533 4.357 1.00 83.12 529 ILE A N 1
ATOM 4259 C CA . ILE A 1 529 ? -2.762 21.005 3.687 1.00 83.12 529 ILE A CA 1
ATOM 4260 C C . ILE A 1 529 ? -3.072 22.458 4.086 1.00 83.12 529 ILE A C 1
ATOM 4262 O O . ILE A 1 529 ? -3.462 23.256 3.233 1.00 83.12 529 ILE A O 1
ATOM 4266 N N . SER A 1 530 ? -2.831 22.847 5.345 1.00 76.62 530 SER A N 1
ATOM 4267 C CA . SER A 1 530 ? -3.031 24.233 5.812 1.00 76.62 530 SER A CA 1
ATOM 4268 C C . SER A 1 530 ? -2.129 25.251 5.106 1.00 76.62 530 SER A C 1
ATOM 4270 O O . SER A 1 530 ? -2.560 26.371 4.858 1.00 76.62 530 SER A O 1
ATOM 4272 N N . ARG A 1 531 ? -0.907 24.860 4.721 1.00 67.88 531 ARG A N 1
ATOM 4273 C CA . ARG A 1 531 ? 0.059 25.709 3.992 1.00 67.88 531 ARG A CA 1
ATOM 4274 C C . ARG A 1 531 ? -0.365 26.118 2.578 1.00 67.88 531 ARG A C 1
ATOM 4276 O O . ARG A 1 531 ? 0.332 26.911 1.952 1.00 67.88 531 ARG A O 1
ATOM 4283 N N . SER A 1 532 ? -1.480 25.590 2.071 1.00 56.12 532 SER A N 1
ATOM 4284 C CA . SER A 1 532 ? -2.107 26.090 0.841 1.00 56.12 532 SER A CA 1
ATOM 4285 C C . SER A 1 532 ? -2.833 27.431 1.038 1.00 56.12 532 SER A C 1
ATOM 4287 O O . SER A 1 532 ? -3.040 28.157 0.067 1.00 56.12 532 SER A O 1
ATOM 4289 N N . ASP A 1 533 ? -3.171 27.796 2.282 1.00 52.19 533 ASP A N 1
ATOM 4290 C CA . ASP A 1 533 ? -3.721 29.104 2.639 1.00 52.19 533 ASP A CA 1
ATOM 4291 C C . ASP A 1 533 ? -2.615 30.107 3.009 1.00 52.19 533 ASP A C 1
ATOM 4293 O O . ASP A 1 533 ? -1.544 29.745 3.491 1.00 52.19 533 ASP A O 1
ATOM 4297 N N . ALA A 1 534 ? -2.910 31.406 2.896 1.00 42.28 534 ALA A N 1
ATOM 4298 C CA . ALA A 1 534 ? -1.999 32.503 3.259 1.00 42.28 534 ALA A CA 1
ATOM 4299 C C . ALA A 1 534 ? -1.738 32.665 4.782 1.00 42.28 534 ALA A C 1
ATOM 4301 O O . ALA A 1 534 ? -1.320 33.733 5.229 1.00 42.28 534 ALA A O 1
ATOM 4302 N N . ALA A 1 535 ? -2.011 31.631 5.583 1.00 50.91 535 ALA A N 1
ATOM 4303 C CA . ALA A 1 535 ? -1.747 31.573 7.016 1.00 50.91 535 ALA A CA 1
ATOM 4304 C C . ALA A 1 535 ? -1.506 30.114 7.451 1.00 50.91 535 ALA A C 1
ATOM 4306 O O . ALA A 1 535 ? -2.429 29.299 7.404 1.00 50.91 535 ALA A O 1
ATOM 4307 N N . ASP A 1 536 ? -0.285 29.807 7.910 1.00 66.25 536 ASP A N 1
ATOM 4308 C CA . ASP A 1 536 ? 0.022 28.571 8.648 1.00 66.25 536 ASP A CA 1
ATOM 4309 C C . ASP A 1 536 ? -0.911 28.409 9.868 1.00 66.25 536 ASP A C 1
ATOM 4311 O O . ASP A 1 536 ? -1.433 29.386 10.411 1.00 66.25 536 ASP A O 1
ATOM 4315 N N . ILE A 1 537 ? -1.038 27.177 10.371 1.00 74.19 537 ILE A N 1
ATOM 4316 C CA . ILE A 1 537 ? -1.566 26.917 11.717 1.00 74.19 537 ILE A CA 1
ATOM 4317 C C . ILE A 1 537 ? -0.395 26.978 12.717 1.00 74.19 537 ILE A C 1
ATOM 4319 O O . ILE A 1 537 ? 0.357 26.003 12.824 1.00 74.19 537 ILE A O 1
ATOM 4323 N N . PRO A 1 538 ? -0.198 28.088 13.460 1.00 75.12 538 PRO A N 1
ATOM 4324 C CA . PRO A 1 538 ? 0.795 28.129 14.527 1.00 75.12 538 PRO A CA 1
ATOM 4325 C C . PRO A 1 538 ? 0.393 27.182 15.662 1.00 75.12 538 PRO A C 1
ATOM 4327 O O . PRO A 1 538 ? -0.791 26.976 15.926 1.00 75.12 538 PRO A O 1
ATOM 4330 N N . ASN A 1 539 ? 1.387 26.638 16.365 1.00 83.81 539 ASN A N 1
ATOM 4331 C CA . ASN A 1 539 ? 1.208 25.821 17.570 1.00 83.81 539 ASN A CA 1
ATOM 4332 C C . ASN A 1 539 ? 0.176 24.682 17.408 1.00 83.81 539 ASN A C 1
ATOM 4334 O O . ASN A 1 539 ? -0.649 24.468 18.300 1.00 83.81 539 ASN A O 1
ATOM 4338 N N . ILE A 1 540 ? 0.207 23.943 16.288 1.00 87.38 540 ILE A N 1
ATOM 4339 C CA . ILE A 1 540 ? -0.792 22.897 16.000 1.00 87.38 540 ILE A CA 1
ATOM 4340 C C . ILE A 1 540 ? -0.947 21.891 17.155 1.00 87.38 540 ILE A C 1
ATOM 4342 O O . ILE A 1 540 ? -2.072 21.562 17.515 1.00 87.38 540 ILE A O 1
ATOM 4346 N N . GLU A 1 541 ? 0.146 21.511 17.824 1.00 87.81 541 GLU A N 1
ATOM 4347 C CA . GLU A 1 541 ? 0.138 20.617 18.993 1.00 87.81 541 GLU A CA 1
ATOM 4348 C C . GLU A 1 541 ? -0.666 21.163 20.181 1.00 87.81 541 GLU A C 1
ATOM 4350 O O . GLU A 1 541 ? -1.335 20.406 20.886 1.00 87.81 541 GLU A O 1
ATOM 4355 N N . GLN A 1 542 ? -0.669 22.483 20.393 1.00 89.25 542 GLN A N 1
ATOM 4356 C CA . GLN A 1 542 ? -1.480 23.130 21.427 1.00 89.25 542 GLN A CA 1
ATOM 4357 C C . GLN A 1 542 ? -2.974 23.045 21.078 1.00 89.25 542 GLN A C 1
ATOM 4359 O O . GLN A 1 542 ? -3.808 22.792 21.951 1.00 89.25 542 GLN A O 1
ATOM 4364 N N . HIS A 1 543 ? -3.317 23.211 19.798 1.00 90.50 543 HIS A N 1
ATOM 4365 C CA . HIS A 1 543 ? -4.687 23.062 19.315 1.00 90.50 543 HIS A CA 1
ATOM 4366 C C . HIS A 1 543 ? -5.150 21.598 19.341 1.00 90.50 543 HIS A C 1
ATOM 4368 O O . HIS A 1 543 ? -6.228 21.329 19.865 1.00 90.50 543 HIS A O 1
ATOM 4374 N N . LEU A 1 544 ? -4.331 20.648 18.882 1.00 90.19 544 LEU A N 1
ATOM 4375 C CA . LEU A 1 544 ? -4.599 19.205 18.946 1.00 90.19 544 LEU A CA 1
ATOM 4376 C C . LEU A 1 544 ? -4.778 18.736 20.397 1.00 90.19 544 LEU A C 1
ATOM 4378 O O . LEU A 1 544 ? -5.788 18.110 20.716 1.00 90.19 544 LEU A O 1
ATOM 4382 N N . SER A 1 545 ? -3.880 19.134 21.304 1.00 87.06 545 SER A N 1
ATOM 4383 C CA . SER A 1 545 ? -4.001 18.858 22.744 1.00 87.06 545 SER A CA 1
ATOM 4384 C C . SER A 1 545 ? -5.305 19.408 23.328 1.00 87.06 545 SER A C 1
ATOM 4386 O O . SER A 1 545 ? -5.987 18.716 24.083 1.00 87.06 545 SER A O 1
ATOM 4388 N N . SER A 1 546 ? -5.700 20.628 22.946 1.00 85.94 546 SER A N 1
ATOM 4389 C CA . SER A 1 546 ? -6.968 21.225 23.381 1.00 85.94 546 SER A CA 1
ATOM 4390 C C . SER A 1 546 ? -8.193 20.502 22.803 1.00 85.94 546 SER A C 1
ATOM 4392 O O . SER A 1 546 ? -9.194 20.352 23.499 1.00 85.94 546 SER A O 1
ATOM 4394 N N . LEU A 1 547 ? -8.137 20.017 21.560 1.00 89.06 547 LEU A N 1
ATOM 4395 C CA . LEU A 1 547 ? -9.220 19.242 20.944 1.00 89.06 547 LEU A CA 1
ATOM 4396 C C . LEU A 1 547 ? -9.369 17.848 21.580 1.00 89.06 547 LEU A C 1
ATOM 4398 O O . LEU A 1 547 ? -10.501 17.402 21.782 1.00 89.06 547 LEU A O 1
ATOM 4402 N N . ILE A 1 548 ? -8.259 17.201 21.960 1.00 84.12 548 ILE A N 1
ATOM 4403 C CA . ILE A 1 548 ? -8.251 15.944 22.731 1.00 84.12 548 ILE A CA 1
ATOM 4404 C C . ILE A 1 548 ? -8.854 16.172 24.120 1.00 84.12 548 ILE A C 1
ATOM 4406 O O . ILE A 1 548 ? -9.800 15.486 24.495 1.00 84.12 548 ILE A O 1
ATOM 4410 N N . GLN A 1 549 ? -8.391 17.185 24.862 1.00 78.38 549 GLN A N 1
ATOM 4411 C CA . GLN A 1 549 ? -8.945 17.536 26.180 1.00 78.38 549 GLN A CA 1
ATOM 4412 C C . GLN A 1 549 ? -10.453 17.834 26.135 1.00 78.38 549 GLN A C 1
ATOM 4414 O O . GLN A 1 549 ? -11.158 17.651 27.129 1.00 78.38 549 GLN A O 1
ATOM 4419 N N . GLN A 1 550 ? -10.977 18.263 24.984 1.00 74.25 550 GLN A N 1
ATOM 4420 C CA . GLN A 1 550 ? -12.398 18.538 24.769 1.00 74.25 550 GLN A CA 1
ATOM 4421 C C . GLN A 1 550 ? -13.208 17.335 24.241 1.00 74.25 550 GLN A C 1
ATOM 4423 O O . GLN A 1 550 ? -14.425 17.453 24.132 1.00 74.25 550 GLN A O 1
ATOM 4428 N N . ASP A 1 551 ? -12.595 16.164 24.018 1.00 72.75 551 ASP A N 1
ATOM 4429 C CA . ASP A 1 551 ? -13.192 14.977 23.368 1.00 72.75 551 ASP A CA 1
ATOM 4430 C C . ASP A 1 551 ? -13.762 15.260 21.960 1.00 72.75 551 ASP A C 1
ATOM 4432 O O . ASP A 1 551 ? -14.754 14.657 21.535 1.00 72.75 551 ASP A O 1
ATOM 4436 N N . LEU A 1 552 ? -13.144 16.197 21.230 1.00 79.94 552 LEU A N 1
ATOM 4437 C CA . LEU A 1 552 ? -13.518 16.549 19.852 1.00 79.94 552 LEU A CA 1
ATOM 4438 C C . LEU A 1 552 ? -12.700 15.785 18.797 1.00 79.94 552 LEU A C 1
ATOM 4440 O O . LEU A 1 552 ? -13.148 15.638 17.659 1.00 79.94 552 LEU A O 1
ATOM 4444 N N . ILE A 1 553 ? -11.529 15.272 19.183 1.00 85.75 553 ILE A N 1
ATOM 4445 C CA . ILE A 1 553 ? -10.736 14.319 18.400 1.00 85.75 553 ILE A CA 1
ATOM 4446 C C . ILE A 1 553 ? -10.228 13.195 19.306 1.00 85.75 553 ILE A C 1
ATOM 4448 O O . ILE A 1 553 ? -10.037 13.385 20.507 1.00 85.75 553 ILE A O 1
ATOM 4452 N N . GLN A 1 554 ? -9.978 12.034 18.713 1.00 81.25 554 GLN A N 1
ATOM 4453 C CA . GLN A 1 554 ? -9.274 10.907 19.319 1.00 81.25 554 GLN A CA 1
ATOM 4454 C C . GLN A 1 554 ? -7.927 10.716 18.617 1.00 81.25 554 GLN A C 1
ATOM 4456 O O . GLN A 1 554 ? -7.784 11.085 17.451 1.00 81.25 554 GLN A O 1
ATOM 4461 N N . VAL A 1 555 ? -6.960 10.126 19.320 1.00 81.00 555 VAL A N 1
ATOM 4462 C CA . VAL A 1 555 ? -5.645 9.762 18.778 1.00 81.00 555 VAL A CA 1
ATOM 4463 C C . VAL A 1 555 ? -5.444 8.247 18.855 1.00 81.00 555 VAL A C 1
ATOM 4465 O O . VAL A 1 555 ? -5.785 7.626 19.863 1.00 81.00 555 VAL A O 1
ATOM 4468 N N . SER A 1 556 ? -4.898 7.666 17.790 1.00 66.75 556 SER A N 1
ATOM 4469 C CA . SER A 1 556 ? -4.379 6.295 17.732 1.00 66.75 556 SER A CA 1
ATOM 4470 C C . SER A 1 556 ? -3.109 6.342 16.896 1.00 66.75 556 SER A C 1
ATOM 4472 O O . SER A 1 556 ? -3.129 6.938 15.823 1.00 66.75 556 SER A O 1
ATOM 4474 N N . ASP A 1 557 ? -2.012 5.762 17.382 1.00 66.38 557 ASP A N 1
ATOM 4475 C CA . ASP A 1 557 ? -0.812 5.515 16.563 1.00 66.38 557 ASP A CA 1
ATOM 4476 C C . ASP A 1 557 ? -0.268 6.785 15.865 1.00 66.38 557 ASP A C 1
ATOM 4478 O O . ASP A 1 557 ? 0.096 6.786 14.691 1.00 66.38 557 ASP A O 1
ATOM 4482 N N . SER A 1 558 ? -0.260 7.900 16.609 1.00 74.38 558 SER A N 1
ATOM 4483 C CA . SER A 1 558 ? 0.112 9.260 16.165 1.00 74.38 558 SER A CA 1
ATOM 4484 C C . SER A 1 558 ? -0.775 9.892 15.076 1.00 74.38 558 SER A C 1
ATOM 4486 O O . SER A 1 558 ? -0.471 10.983 14.591 1.00 74.38 558 SER A O 1
ATOM 4488 N N . GLN A 1 559 ? -1.902 9.268 14.729 1.00 83.56 559 GLN A N 1
ATOM 4489 C CA . GLN A 1 559 ? -2.932 9.825 13.853 1.00 83.56 559 GLN A CA 1
ATOM 4490 C C . GLN A 1 559 ? -4.160 10.293 14.647 1.00 83.56 559 GLN A C 1
ATOM 4492 O O . GLN A 1 559 ? -4.589 9.654 15.611 1.00 83.56 559 GLN A O 1
ATOM 4497 N N . TYR A 1 560 ? -4.765 11.398 14.213 1.00 87.06 560 TYR A N 1
ATOM 4498 C CA . TYR A 1 560 ? -5.968 11.979 14.806 1.00 87.06 560 TYR A CA 1
ATOM 4499 C C . TYR A 1 560 ? -7.207 11.661 13.961 1.00 87.06 560 TYR A C 1
ATOM 4501 O O . TYR A 1 560 ? -7.143 11.640 12.732 1.00 87.06 560 TYR A O 1
ATOM 4509 N N . ARG A 1 561 ?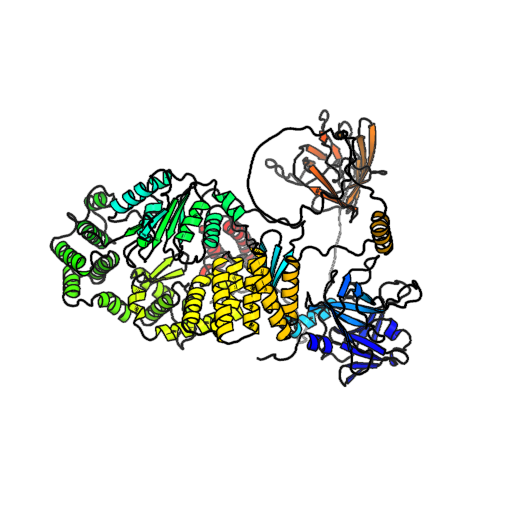 -8.358 11.458 14.612 1.00 86.25 561 ARG A N 1
ATOM 4510 C CA . ARG A 1 561 ? -9.674 11.239 13.980 1.00 86.25 561 ARG A CA 1
ATOM 4511 C C . ARG A 1 561 ? -10.767 11.977 14.758 1.00 86.25 561 ARG A C 1
ATOM 4513 O O . ARG A 1 561 ? -10.685 12.091 15.978 1.00 86.25 561 ARG A O 1
ATOM 4520 N N . LEU A 1 562 ? -11.805 12.458 14.070 1.00 83.69 562 LEU A N 1
ATOM 4521 C CA . LEU A 1 562 ? -12.971 13.072 14.718 1.00 83.69 562 LEU A CA 1
ATOM 4522 C C . LEU A 1 562 ? -13.742 12.090 15.606 1.00 83.69 562 LEU A C 1
ATOM 4524 O O . LEU A 1 562 ? -13.936 10.926 15.251 1.00 83.69 562 LEU A O 1
ATOM 4528 N N . THR A 1 563 ? -14.306 12.598 16.700 1.00 71.50 563 THR A N 1
ATOM 4529 C CA . THR A 1 563 ? -15.356 11.883 17.434 1.00 71.50 563 THR A CA 1
ATOM 4530 C C . THR A 1 563 ? -16.618 11.786 16.558 1.00 71.50 563 THR A C 1
ATOM 4532 O O . THR A 1 563 ? -16.996 12.743 15.882 1.00 71.50 563 THR A O 1
ATOM 4535 N N . SER A 1 564 ? -17.253 10.611 16.528 1.00 59.12 564 SER A N 1
ATOM 4536 C CA . SER A 1 564 ? -18.031 10.084 15.383 1.00 59.12 564 SER A CA 1
ATOM 4537 C C . SER A 1 564 ? -19.292 10.842 14.933 1.00 59.12 564 SER A C 1
ATOM 4539 O O . SER A 1 564 ? -19.909 10.448 13.953 1.00 59.12 564 SER A O 1
ATOM 4541 N N . ASN A 1 565 ? -19.706 11.886 15.645 1.00 62.69 565 ASN A N 1
ATOM 4542 C CA . ASN A 1 565 ? -20.861 12.736 15.328 1.00 62.69 565 ASN A CA 1
ATOM 4543 C C . ASN A 1 565 ? -20.457 14.160 14.895 1.00 62.69 565 ASN A C 1
ATOM 4545 O O . ASN A 1 565 ? -21.312 14.975 14.560 1.00 62.69 565 ASN A O 1
ATOM 4549 N N . ILE A 1 566 ? -19.172 14.513 14.987 1.00 72.31 566 ILE A N 1
ATOM 4550 C CA . ILE A 1 566 ? -18.678 15.852 14.633 1.00 72.31 566 ILE A CA 1
ATOM 4551 C C . ILE A 1 566 ? -18.609 15.986 13.108 1.00 72.31 566 ILE A C 1
ATOM 4553 O O . ILE A 1 566 ? -18.884 17.055 12.574 1.00 72.31 566 ILE A O 1
ATOM 4557 N N . SER A 1 567 ? -18.372 14.874 12.409 1.00 70.12 567 SER A N 1
ATOM 4558 C CA . SER A 1 567 ? -18.588 14.715 10.968 1.00 70.12 567 SER A CA 1
ATOM 4559 C C . SER A 1 567 ? -19.992 15.151 10.528 1.00 70.12 567 SER A C 1
ATOM 4561 O O . SER A 1 567 ? -20.101 15.933 9.592 1.00 70.12 567 SER A O 1
ATOM 4563 N N . GLU A 1 568 ? -21.058 14.715 11.214 1.00 67.44 568 GLU A N 1
ATOM 4564 C CA . GLU A 1 568 ? -22.449 15.106 10.902 1.00 67.44 568 GLU A CA 1
ATOM 4565 C C . GLU A 1 568 ? -22.707 16.611 11.089 1.00 67.44 568 GLU A C 1
ATOM 4567 O O . GLU A 1 568 ? -23.494 17.205 10.357 1.00 67.44 568 GLU A O 1
ATOM 4572 N N . ILE A 1 569 ? -22.064 17.231 12.085 1.00 72.56 569 ILE A N 1
ATOM 4573 C CA . ILE A 1 569 ? -22.214 18.665 12.375 1.00 72.56 569 ILE A CA 1
ATOM 4574 C C . ILE A 1 569 ? -21.462 19.502 11.332 1.00 72.56 569 ILE A C 1
ATOM 4576 O O . ILE A 1 569 ? -21.987 20.508 10.858 1.00 72.56 569 ILE A O 1
ATOM 4580 N N . LEU A 1 570 ? -20.245 19.087 10.970 1.00 78.00 570 LEU A N 1
ATOM 4581 C CA . LEU A 1 570 ? -19.400 19.789 10.002 1.00 78.00 570 LEU A CA 1
ATOM 4582 C C . LEU A 1 570 ? -19.856 19.574 8.554 1.00 78.00 570 LEU A C 1
ATOM 4584 O O . LEU A 1 570 ? -19.659 20.466 7.737 1.00 78.00 570 LEU A O 1
ATOM 4588 N N . SER A 1 571 ? -20.502 18.445 8.225 1.00 69.25 571 SER A N 1
ATOM 4589 C CA . SER A 1 571 ? -20.958 18.130 6.857 1.00 69.25 571 SER A CA 1
ATOM 4590 C C . SER A 1 571 ? -21.979 19.119 6.280 1.00 69.25 571 SER A C 1
ATOM 4592 O O . SER A 1 571 ? -22.247 19.094 5.080 1.00 69.25 571 SER A O 1
ATOM 4594 N N . GLN A 1 572 ? -22.529 19.995 7.124 1.00 68.12 572 GLN A N 1
ATOM 4595 C CA . GLN A 1 572 ? -23.457 21.063 6.759 1.00 68.12 572 GLN A CA 1
ATOM 4596 C C . GLN A 1 572 ? -22.751 22.398 6.442 1.00 68.12 572 GLN A C 1
ATOM 4598 O O . GLN A 1 572 ? -23.415 23.351 6.035 1.00 68.12 572 GLN A O 1
ATOM 4603 N N . GLU A 1 573 ? -21.427 22.500 6.624 1.00 72.50 573 GLU A N 1
ATOM 4604 C CA . GLU A 1 573 ? -20.652 23.708 6.312 1.00 72.50 573 GLU A CA 1
ATOM 4605 C C . GLU A 1 573 ? -20.196 23.736 4.839 1.00 72.50 573 GLU A C 1
ATOM 4607 O O . GLU A 1 573 ? -19.692 22.758 4.287 1.00 72.50 573 GLU A O 1
ATOM 4612 N N . SER A 1 574 ? -20.376 24.885 4.182 1.00 70.62 574 SER A N 1
ATOM 4613 C CA . SER A 1 574 ? -20.241 25.029 2.723 1.00 70.62 574 SER A CA 1
ATOM 4614 C C . SER A 1 574 ? -18.804 24.988 2.187 1.00 70.62 574 SER A C 1
ATOM 4616 O O . SER A 1 574 ? -18.610 24.796 0.989 1.00 70.62 574 SER A O 1
ATOM 4618 N N . ASP A 1 575 ? -17.801 25.180 3.043 1.00 79.25 575 ASP A N 1
ATOM 4619 C CA . ASP A 1 575 ? -16.376 25.239 2.690 1.00 79.25 575 ASP A CA 1
ATOM 4620 C C . ASP A 1 575 ? -15.682 23.865 2.669 1.00 79.25 575 ASP A C 1
ATOM 4622 O O . ASP A 1 575 ? -14.552 23.755 2.191 1.00 79.25 575 ASP A O 1
ATOM 4626 N N . LEU A 1 576 ? -16.348 22.785 3.104 1.00 86.38 576 LEU A N 1
ATOM 4627 C CA . LEU A 1 576 ? -15.755 21.441 3.061 1.00 86.38 576 LEU A CA 1
ATOM 4628 C C . LEU A 1 576 ? -15.377 20.992 1.642 1.00 86.38 576 LEU A C 1
ATOM 4630 O O . LEU A 1 576 ? -14.403 20.261 1.479 1.00 86.38 576 LEU A O 1
ATOM 4634 N N . ASN A 1 577 ? -16.109 21.431 0.615 1.00 87.88 577 ASN A N 1
ATOM 4635 C CA . ASN A 1 577 ? -15.758 21.122 -0.773 1.00 87.88 577 ASN A CA 1
ATOM 4636 C C . ASN A 1 577 ? -14.501 21.881 -1.232 1.00 87.88 577 ASN A C 1
ATOM 4638 O O . ASN A 1 577 ? -13.694 21.309 -1.953 1.00 87.88 577 ASN A O 1
ATOM 4642 N N . GLU A 1 578 ? -14.271 23.112 -0.764 1.00 88.38 578 GLU A N 1
ATOM 4643 C CA . GLU A 1 578 ? -13.023 23.841 -1.038 1.00 88.38 578 GLU A CA 1
ATOM 4644 C C . GLU A 1 578 ? -11.824 23.143 -0.374 1.00 88.38 578 GLU A C 1
ATOM 4646 O O . GLU A 1 578 ? -10.779 22.958 -0.996 1.00 88.38 578 GLU A O 1
ATOM 4651 N N . LEU A 1 579 ? -11.992 22.671 0.867 1.00 88.69 579 LEU A N 1
ATOM 4652 C CA . LEU A 1 579 ? -10.971 21.889 1.574 1.00 88.69 579 LEU A CA 1
ATOM 4653 C C . LEU A 1 579 ? -10.685 20.534 0.907 1.00 88.69 579 LEU A C 1
ATOM 4655 O O . LEU A 1 579 ? -9.545 20.076 0.939 1.00 88.69 579 LEU A O 1
ATOM 4659 N N . LYS A 1 580 ? -11.687 19.908 0.281 1.00 92.31 580 LYS A N 1
ATOM 4660 C CA . LYS A 1 580 ? -11.521 18.678 -0.509 1.00 92.31 580 LYS A CA 1
ATOM 4661 C C . LYS A 1 580 ? -10.722 18.908 -1.792 1.00 92.31 580 LYS A C 1
ATOM 4663 O O . LYS A 1 580 ? -9.812 18.131 -2.058 1.00 92.31 580 LYS A O 1
ATOM 4668 N N . GLU A 1 581 ? -10.992 19.983 -2.536 1.00 91.75 581 GLU A N 1
ATOM 4669 C CA . GLU A 1 581 ? -10.191 20.356 -3.717 1.00 91.75 581 GLU A CA 1
ATOM 4670 C C . GLU A 1 581 ? -8.737 20.680 -3.309 1.00 91.75 581 GLU A C 1
ATOM 4672 O O . GLU A 1 581 ? -7.800 20.168 -3.917 1.00 91.75 581 GLU A O 1
ATOM 4677 N N . LYS A 1 582 ? -8.524 21.431 -2.213 1.00 90.00 582 LYS A N 1
ATOM 4678 C CA . LYS A 1 582 ? -7.175 21.700 -1.664 1.00 90.00 582 LYS A CA 1
ATOM 4679 C C . LYS A 1 582 ? -6.438 20.422 -1.251 1.00 90.00 582 LYS A C 1
ATOM 4681 O O . LYS A 1 582 ? -5.247 20.288 -1.526 1.00 90.00 582 LYS A O 1
ATOM 4686 N N . ALA A 1 583 ? -7.128 19.476 -0.609 1.00 93.44 583 ALA A N 1
ATOM 4687 C CA . ALA A 1 583 ? -6.554 18.180 -0.250 1.00 93.44 583 ALA A CA 1
ATOM 4688 C C . ALA A 1 583 ? -6.237 17.324 -1.491 1.00 93.44 583 ALA A C 1
ATOM 4690 O O . ALA A 1 583 ? -5.200 16.666 -1.521 1.00 93.44 583 ALA A O 1
ATOM 4691 N N . LEU A 1 584 ? -7.080 17.368 -2.528 1.00 94.94 584 LEU A N 1
ATOM 4692 C CA . LEU A 1 584 ? -6.852 16.695 -3.808 1.00 94.94 584 LEU A CA 1
ATOM 4693 C C . LEU A 1 584 ? -5.614 17.253 -4.525 1.00 94.94 584 LEU A C 1
ATOM 4695 O O . LEU A 1 584 ? -4.740 16.475 -4.907 1.00 94.94 584 LEU A O 1
ATOM 4699 N N . ASP A 1 585 ? -5.489 18.576 -4.655 1.00 91.81 585 ASP A N 1
ATOM 4700 C CA . ASP A 1 585 ? -4.314 19.225 -5.256 1.00 91.81 585 ASP A CA 1
ATOM 4701 C C . ASP A 1 585 ? -3.030 18.986 -4.448 1.00 91.81 585 ASP A C 1
ATOM 4703 O O . ASP A 1 585 ? -1.985 18.685 -5.037 1.00 91.81 585 ASP A O 1
ATOM 4707 N N . TYR A 1 586 ? -3.106 19.031 -3.112 1.00 92.81 586 TYR A N 1
ATOM 4708 C CA . TYR A 1 586 ? -1.994 18.637 -2.247 1.00 92.81 586 TYR A CA 1
ATOM 4709 C C . TYR A 1 586 ? -1.575 17.184 -2.505 1.00 92.81 586 TYR A C 1
ATOM 4711 O O . TYR A 1 586 ? -0.402 16.927 -2.782 1.00 92.81 586 TYR A O 1
ATOM 4719 N N . PHE A 1 587 ? -2.517 16.235 -2.465 1.00 94.50 587 PHE A N 1
ATOM 4720 C CA . PHE A 1 587 ? -2.197 14.820 -2.626 1.00 94.50 587 PHE A CA 1
ATOM 4721 C C . PHE A 1 587 ? -1.697 14.480 -4.032 1.00 94.50 587 PHE A C 1
ATOM 4723 O O . PHE A 1 587 ? -0.767 13.688 -4.142 1.00 94.50 587 PHE A O 1
ATOM 4730 N N . LYS A 1 588 ? -2.209 15.124 -5.090 1.00 92.75 588 LYS A N 1
ATOM 4731 C CA . LYS A 1 588 ? -1.644 15.040 -6.451 1.00 92.75 588 LYS A CA 1
ATOM 4732 C C . LYS A 1 588 ? -0.164 15.422 -6.458 1.00 92.75 588 LYS A C 1
ATOM 4734 O O . LYS A 1 588 ? 0.667 14.634 -6.901 1.00 92.75 588 LYS A O 1
ATOM 4739 N N . GLY A 1 589 ? 0.175 16.595 -5.918 1.00 88.75 589 GLY A N 1
ATOM 4740 C CA . GLY A 1 589 ? 1.563 17.054 -5.831 1.00 88.75 589 GLY A CA 1
ATOM 4741 C C . GLY A 1 589 ? 2.440 16.145 -4.963 1.00 88.75 589 GLY A C 1
ATOM 4742 O O . GLY A 1 589 ? 3.586 15.881 -5.322 1.00 88.75 589 GLY A O 1
ATOM 4743 N N . PHE A 1 590 ? 1.899 15.638 -3.854 1.00 91.00 590 PHE A N 1
ATOM 4744 C CA . PHE A 1 590 ? 2.579 14.729 -2.933 1.00 91.00 590 PHE A CA 1
ATOM 4745 C C . PHE A 1 590 ? 2.878 13.365 -3.569 1.00 91.00 590 PHE A C 1
ATOM 4747 O O . PHE A 1 590 ? 4.024 12.921 -3.498 1.00 91.00 590 PHE A O 1
ATOM 4754 N N . VAL A 1 591 ? 1.915 12.715 -4.237 1.00 90.94 591 VAL A N 1
ATOM 4755 C CA . VAL A 1 591 ? 2.185 11.427 -4.900 1.00 90.94 591 VAL A CA 1
ATOM 4756 C C . VAL A 1 591 ? 3.074 11.597 -6.129 1.00 90.94 591 VAL A C 1
ATOM 4758 O O . VAL A 1 591 ? 3.955 10.772 -6.326 1.00 90.94 591 VAL A O 1
ATOM 4761 N N . GLU A 1 592 ? 2.932 12.676 -6.914 1.00 85.38 592 GLU A N 1
ATOM 4762 C CA . GLU A 1 592 ? 3.822 12.958 -8.056 1.00 85.38 592 GLU A CA 1
ATOM 4763 C C . GLU A 1 592 ? 5.284 13.175 -7.624 1.00 85.38 592 GLU A C 1
ATOM 4765 O O . GLU A 1 592 ? 6.199 12.774 -8.344 1.00 85.38 592 GLU A O 1
ATOM 4770 N N . GLN A 1 593 ? 5.522 13.756 -6.442 1.00 83.81 593 GLN A N 1
ATOM 4771 C CA . GLN A 1 593 ? 6.867 13.927 -5.878 1.00 83.81 593 GLN A CA 1
ATOM 4772 C C . GLN A 1 593 ? 7.426 12.628 -5.276 1.00 83.81 593 GLN A C 1
ATOM 4774 O O . GLN A 1 593 ? 8.605 12.329 -5.464 1.00 83.81 593 GLN A O 1
ATOM 4779 N N . ASN A 1 594 ? 6.588 11.841 -4.596 1.00 85.19 594 ASN A N 1
ATOM 4780 C CA . ASN A 1 594 ? 7.012 10.691 -3.789 1.00 85.19 594 ASN A CA 1
ATOM 4781 C C . ASN A 1 594 ? 6.725 9.325 -4.445 1.00 85.19 594 ASN A C 1
ATOM 4783 O O . ASN A 1 594 ? 6.718 8.304 -3.760 1.00 85.19 594 ASN A O 1
ATOM 4787 N N . GLN A 1 595 ? 6.547 9.264 -5.775 1.00 75.75 595 GLN A N 1
ATOM 4788 C CA . GLN A 1 595 ? 6.279 8.010 -6.511 1.00 75.75 595 GLN A CA 1
ATOM 4789 C C . GLN A 1 595 ? 7.300 6.891 -6.246 1.00 75.75 595 GLN A C 1
ATOM 4791 O O . GLN A 1 595 ? 6.971 5.722 -6.415 1.00 75.75 595 GLN A O 1
ATOM 4796 N N . VAL A 1 596 ? 8.538 7.234 -5.873 1.00 79.12 596 VAL A N 1
ATOM 4797 C CA . VAL A 1 596 ? 9.628 6.284 -5.573 1.00 79.12 596 VAL A CA 1
ATOM 4798 C C . VAL A 1 596 ? 9.781 5.967 -4.079 1.00 79.12 596 VAL A C 1
ATOM 4800 O O . VAL A 1 596 ? 10.663 5.194 -3.718 1.00 79.12 596 VAL A O 1
ATOM 4803 N N . GLU A 1 597 ? 8.906 6.499 -3.219 1.00 84.88 597 GLU A N 1
ATOM 4804 C CA . GLU A 1 597 ? 8.866 6.226 -1.775 1.00 84.88 597 GLU A CA 1
ATOM 4805 C C . GLU A 1 597 ? 7.466 5.730 -1.344 1.00 84.88 597 GLU A C 1
ATOM 4807 O O . GLU A 1 597 ? 6.722 6.438 -0.659 1.00 84.88 597 GLU A O 1
ATOM 4812 N N . PRO A 1 598 ? 7.065 4.497 -1.725 1.00 87.44 598 PRO A N 1
ATOM 4813 C CA . PRO A 1 598 ? 5.692 4.026 -1.532 1.00 87.44 598 PRO A CA 1
ATOM 4814 C C . PRO A 1 598 ? 5.259 3.916 -0.065 1.00 87.44 598 PRO A C 1
ATOM 4816 O O . PRO A 1 598 ? 4.069 4.000 0.222 1.00 87.44 598 PRO A O 1
ATOM 4819 N N . ASP A 1 599 ? 6.199 3.751 0.872 1.00 88.19 599 ASP A N 1
ATOM 4820 C CA . ASP A 1 599 ? 5.890 3.716 2.308 1.00 88.19 599 ASP A CA 1
ATOM 4821 C C . ASP A 1 599 ? 5.483 5.097 2.836 1.00 88.19 599 ASP A C 1
ATOM 4823 O O . ASP A 1 599 ? 4.638 5.185 3.721 1.00 88.19 599 ASP A O 1
ATOM 4827 N N . LEU A 1 600 ? 6.071 6.173 2.297 1.00 89.19 600 LEU A N 1
ATOM 4828 C CA . LEU A 1 600 ? 5.738 7.547 2.670 1.00 89.19 600 LEU A CA 1
ATOM 4829 C C . LEU A 1 600 ? 4.329 7.894 2.182 1.00 89.19 600 LEU A C 1
ATOM 4831 O O . LEU A 1 600 ? 3.519 8.407 2.948 1.00 89.19 600 LEU A O 1
ATOM 4835 N N . VAL A 1 601 ? 3.998 7.502 0.947 1.00 91.94 601 VAL A N 1
ATOM 4836 C CA . VAL A 1 601 ? 2.626 7.581 0.416 1.00 91.94 601 VAL A CA 1
ATOM 4837 C C . VAL A 1 601 ? 1.655 6.709 1.231 1.00 91.94 601 VAL A C 1
ATOM 4839 O O . VAL A 1 601 ? 0.498 7.083 1.414 1.00 91.94 601 VAL A O 1
ATOM 4842 N N . PHE A 1 602 ? 2.110 5.573 1.772 1.00 91.12 602 PHE A N 1
ATOM 4843 C CA . PHE A 1 602 ? 1.270 4.693 2.587 1.00 91.12 602 PHE A CA 1
ATOM 4844 C C . PHE A 1 602 ? 0.919 5.260 3.977 1.00 91.12 602 PHE A C 1
ATOM 4846 O O . PHE A 1 602 ? -0.118 4.891 4.524 1.00 91.12 602 PHE A O 1
ATOM 4853 N N . GLN A 1 603 ? 1.714 6.174 4.549 1.00 89.00 603 GLN A N 1
ATOM 4854 C CA . GLN A 1 603 ? 1.422 6.761 5.872 1.00 89.00 603 GLN A CA 1
ATOM 4855 C C . GLN A 1 603 ? 0.057 7.469 5.909 1.00 89.00 603 GLN A C 1
ATOM 4857 O O . GLN A 1 603 ? -0.682 7.330 6.884 1.00 89.00 603 GLN A O 1
ATOM 4862 N N . ASP A 1 604 ? -0.308 8.143 4.816 1.00 90.56 604 ASP A N 1
ATOM 4863 C CA . ASP A 1 604 ? -1.580 8.853 4.654 1.00 90.56 604 ASP A CA 1
ATOM 4864 C C . ASP A 1 604 ? -2.582 8.090 3.754 1.00 90.56 604 ASP A C 1
ATOM 4866 O O . ASP A 1 604 ? -3.548 8.672 3.258 1.00 90.56 604 ASP A O 1
ATOM 4870 N N . VAL A 1 605 ? -2.401 6.772 3.557 1.00 90.75 605 VAL A N 1
ATOM 4871 C CA . VAL A 1 605 ? -3.208 5.941 2.631 1.00 90.75 605 VAL A CA 1
ATOM 4872 C C . VAL A 1 605 ? -4.717 6.060 2.848 1.00 90.75 605 VAL A C 1
ATOM 4874 O O . VAL A 1 605 ? -5.464 6.166 1.875 1.00 90.75 605 VAL A O 1
ATOM 4877 N N . ASP A 1 606 ? -5.181 6.081 4.101 1.00 87.81 606 ASP A N 1
ATOM 4878 C CA . ASP A 1 606 ? -6.604 6.207 4.434 1.00 87.81 606 ASP A CA 1
ATOM 4879 C C . ASP A 1 606 ? -7.147 7.586 4.005 1.00 87.81 606 ASP A C 1
ATOM 4881 O O . ASP A 1 606 ? -8.252 7.680 3.470 1.00 87.81 606 ASP A O 1
ATOM 4885 N N . ALA A 1 607 ? -6.362 8.653 4.192 1.00 91.75 607 ALA A N 1
ATOM 4886 C CA . ALA A 1 607 ? -6.734 10.022 3.837 1.00 91.75 607 ALA A CA 1
ATOM 4887 C C . ALA A 1 607 ? -6.746 10.234 2.316 1.00 91.75 607 ALA A C 1
ATOM 4889 O O . ALA A 1 607 ? -7.713 10.771 1.773 1.00 91.75 607 ALA A O 1
ATOM 4890 N N . ILE A 1 608 ? -5.714 9.738 1.624 1.00 94.38 608 ILE A N 1
ATOM 4891 C CA . ILE A 1 608 ? -5.645 9.735 0.158 1.00 94.38 608 ILE A CA 1
ATOM 4892 C C . ILE A 1 608 ? -6.829 8.952 -0.421 1.00 94.38 608 ILE A C 1
ATOM 4894 O O . ILE A 1 608 ? -7.481 9.422 -1.350 1.00 94.38 608 ILE A O 1
ATOM 4898 N N . SER A 1 609 ? -7.156 7.791 0.158 1.00 92.12 609 SER A N 1
ATOM 4899 C CA . SER A 1 609 ? -8.276 6.951 -0.286 1.00 92.12 609 SER A CA 1
ATOM 4900 C C . SER A 1 609 ? -9.632 7.644 -0.137 1.00 92.12 609 SER A C 1
ATOM 4902 O O . SER A 1 609 ? -10.450 7.563 -1.051 1.00 92.12 609 SER A O 1
ATOM 4904 N N . ASN A 1 610 ? -9.865 8.360 0.969 1.00 90.50 610 ASN A N 1
ATOM 4905 C CA . ASN A 1 610 ? -11.100 9.126 1.182 1.00 90.50 610 ASN A CA 1
ATOM 4906 C C . ASN A 1 610 ? -11.247 10.278 0.167 1.00 90.50 610 ASN A C 1
ATOM 4908 O O . ASN A 1 610 ? -12.344 10.523 -0.338 1.00 90.50 610 ASN A O 1
ATOM 4912 N N . ILE A 1 611 ? -10.147 10.962 -0.169 1.00 95.62 611 ILE A N 1
ATOM 4913 C CA . ILE A 1 611 ? -10.136 12.013 -1.199 1.00 95.62 611 ILE A CA 1
ATOM 4914 C C . ILE A 1 611 ? -10.316 11.431 -2.607 1.00 95.62 611 ILE A C 1
ATOM 4916 O O . ILE A 1 611 ? -11.059 12.002 -3.400 1.00 95.62 611 ILE A O 1
ATOM 4920 N N . LEU A 1 612 ? -9.699 10.287 -2.910 1.00 95.94 612 LEU A N 1
ATOM 4921 C CA . LEU A 1 612 ? -9.827 9.591 -4.194 1.00 95.94 612 LEU A CA 1
ATOM 4922 C C . LEU A 1 612 ? -11.255 9.071 -4.436 1.00 95.94 612 LEU A C 1
ATOM 4924 O O . LEU A 1 612 ? -11.787 9.243 -5.533 1.00 95.94 612 LEU A O 1
ATOM 4928 N N . GLU A 1 613 ? -11.893 8.500 -3.408 1.00 93.88 613 GLU A N 1
ATOM 4929 C CA . GLU A 1 613 ? -13.299 8.064 -3.435 1.00 93.88 613 GLU A CA 1
ATOM 4930 C C . GLU A 1 613 ? -14.227 9.258 -3.732 1.00 93.88 613 GLU A C 1
ATOM 4932 O O . GLU A 1 613 ? -15.000 9.223 -4.690 1.00 93.88 613 GLU A O 1
ATOM 4937 N N . TRP A 1 614 ? -14.064 10.374 -3.008 1.00 94.81 614 TRP A N 1
ATOM 4938 C CA . TRP A 1 614 ? -14.825 11.604 -3.258 1.00 94.81 614 TRP A CA 1
ATOM 4939 C C . TRP A 1 614 ? -14.556 12.226 -4.644 1.00 94.81 614 TRP A C 1
ATOM 4941 O O . TRP A 1 614 ? -15.486 12.724 -5.287 1.00 94.81 614 TRP A O 1
ATOM 4951 N N . ALA A 1 615 ? -13.307 12.214 -5.117 1.00 97.31 615 ALA A N 1
ATOM 4952 C CA . ALA A 1 615 ? -12.931 12.740 -6.428 1.00 97.31 615 ALA A CA 1
ATOM 4953 C C . ALA A 1 615 ? -13.600 11.939 -7.560 1.00 97.31 615 ALA A C 1
ATOM 4955 O O . ALA A 1 615 ? -14.095 12.528 -8.525 1.00 97.31 615 ALA A O 1
ATOM 4956 N N . PHE A 1 616 ? -13.688 10.613 -7.407 1.00 97.12 616 PHE A N 1
ATOM 4957 C CA . PHE A 1 616 ? -14.412 9.733 -8.321 1.00 97.12 616 PHE A CA 1
ATOM 4958 C C . PHE A 1 616 ? -15.922 10.007 -8.316 1.00 97.12 616 PHE A C 1
ATOM 4960 O O . PHE A 1 616 ? -16.497 10.239 -9.381 1.00 97.12 616 PHE A O 1
ATOM 4967 N N . GLU A 1 617 ? -16.551 10.072 -7.137 1.00 95.38 617 GLU A N 1
ATOM 4968 C CA . GLU A 1 617 ? -17.975 10.426 -6.994 1.00 95.38 617 GLU A CA 1
ATOM 4969 C C . GLU A 1 617 ? -18.304 11.814 -7.574 1.00 95.38 617 GLU A C 1
ATOM 4971 O O . GLU A 1 617 ? -19.385 12.026 -8.123 1.00 95.38 617 GLU A O 1
ATOM 4976 N N . SER A 1 618 ? -17.357 12.755 -7.500 1.00 95.06 618 SER A N 1
ATOM 4977 C CA . SER A 1 618 ? -17.504 14.139 -7.978 1.00 95.06 618 SER A CA 1
ATOM 4978 C C . SER A 1 618 ? -17.088 14.350 -9.440 1.00 95.06 618 SER A C 1
ATOM 4980 O O . SER A 1 618 ? -17.009 15.495 -9.899 1.00 95.06 618 SER A O 1
ATOM 4982 N N . GLY A 1 619 ? -16.785 13.277 -10.179 1.00 96.00 619 GLY A N 1
ATOM 4983 C CA . GLY A 1 619 ? -16.426 13.338 -11.599 1.00 96.00 619 GLY A CA 1
ATOM 4984 C C . GLY A 1 619 ? -15.083 14.018 -11.905 1.00 96.00 619 GLY A C 1
ATOM 4985 O O . GLY A 1 619 ? -14.871 14.470 -13.029 1.00 96.00 619 GLY A O 1
ATOM 4986 N N . ARG A 1 620 ? -14.161 14.110 -10.934 1.00 97.25 620 ARG A N 1
ATOM 4987 C CA . ARG A 1 620 ? -12.796 14.661 -11.096 1.00 97.25 620 ARG A CA 1
ATOM 4988 C C . ARG A 1 620 ? -11.871 13.647 -11.789 1.00 97.25 620 ARG A C 1
ATOM 4990 O O . ARG A 1 620 ? -10.815 13.284 -11.283 1.00 97.25 620 ARG A O 1
ATOM 4997 N N . TYR A 1 621 ? -12.297 13.118 -12.936 1.00 97.44 621 TYR A N 1
ATOM 4998 C CA . TYR A 1 621 ? -11.714 11.913 -13.538 1.00 97.44 621 TYR A CA 1
ATOM 4999 C C . TYR A 1 621 ? -10.220 12.032 -13.882 1.00 97.44 621 TYR A C 1
ATOM 5001 O O . TYR A 1 621 ? -9.475 11.078 -13.672 1.00 97.44 621 TYR A O 1
ATOM 5009 N N . THR A 1 622 ? -9.751 13.202 -14.322 1.00 96.12 622 THR A N 1
ATOM 5010 C CA . THR A 1 622 ? -8.323 13.455 -14.600 1.00 96.12 622 THR A CA 1
ATOM 5011 C C . THR A 1 622 ? -7.465 13.323 -13.339 1.00 96.12 622 THR A C 1
ATOM 5013 O O . THR A 1 622 ? -6.330 12.846 -13.382 1.00 96.12 622 THR A O 1
ATOM 5016 N N . ASP A 1 623 ? -8.019 13.732 -12.201 1.00 95.88 623 ASP A N 1
ATOM 5017 C CA . ASP A 1 623 ? -7.359 13.735 -10.901 1.00 95.88 623 ASP A CA 1
ATOM 5018 C C . ASP A 1 623 ? -7.401 12.350 -10.248 1.00 95.88 623 ASP A C 1
ATOM 5020 O O . ASP A 1 623 ? -6.408 11.926 -9.662 1.00 95.88 623 ASP A O 1
ATOM 5024 N N . VAL A 1 624 ? -8.501 11.609 -10.437 1.00 97.75 624 VAL A N 1
ATOM 5025 C CA . VAL A 1 624 ? -8.628 10.187 -10.065 1.00 97.75 624 VAL A CA 1
ATOM 5026 C C . VAL A 1 624 ? -7.535 9.347 -10.723 1.00 97.75 624 VAL A C 1
ATOM 5028 O O . VAL A 1 624 ? -6.900 8.548 -10.043 1.00 97.75 624 VAL A O 1
ATOM 5031 N N . ILE A 1 625 ? -7.282 9.548 -12.022 1.00 95.44 625 ILE A N 1
ATOM 5032 C CA . ILE A 1 625 ? -6.241 8.819 -12.763 1.00 95.44 625 ILE A CA 1
ATOM 5033 C C . ILE A 1 625 ? -4.852 9.120 -12.181 1.00 95.44 625 ILE A C 1
ATOM 5035 O O . ILE A 1 625 ? -4.123 8.201 -11.816 1.00 95.44 625 ILE A O 1
ATOM 5039 N N . LYS A 1 626 ? -4.504 10.406 -12.032 1.00 92.69 626 LYS A N 1
ATOM 5040 C CA . LYS A 1 626 ? -3.215 10.845 -11.465 1.00 92.69 626 LYS A CA 1
ATOM 5041 C C . LYS A 1 626 ? -2.980 10.314 -10.050 1.00 92.69 626 LYS A C 1
ATOM 5043 O O . LYS A 1 626 ? -1.894 9.823 -9.744 1.00 92.69 626 LYS A O 1
ATOM 5048 N N . LEU A 1 627 ? -3.988 10.436 -9.187 1.00 95.44 627 LEU A N 1
ATOM 5049 C CA . LEU A 1 627 ? -3.878 10.067 -7.780 1.00 95.44 627 LEU A CA 1
ATOM 5050 C C . LEU A 1 627 ? -3.892 8.544 -7.585 1.00 95.44 627 LEU A C 1
ATOM 5052 O O . LEU A 1 627 ? -3.128 8.041 -6.765 1.00 95.44 627 LEU A O 1
ATOM 5056 N N . GLY A 1 628 ? -4.686 7.809 -8.372 1.00 95.06 628 GLY A N 1
ATOM 5057 C CA . GLY A 1 628 ? -4.703 6.343 -8.385 1.00 95.06 628 GLY A CA 1
ATOM 5058 C C . GLY A 1 628 ? -3.354 5.744 -8.787 1.00 95.06 628 GLY A C 1
ATOM 5059 O O . GLY A 1 628 ? -2.772 4.979 -8.016 1.00 95.06 628 GLY A O 1
ATOM 5060 N N . GLN A 1 629 ? -2.785 6.202 -9.908 1.00 91.88 629 GLN A N 1
ATOM 5061 C CA . GLN A 1 629 ? -1.483 5.741 -10.412 1.00 91.88 629 GLN A CA 1
ATOM 5062 C C . GLN A 1 629 ? -0.335 5.996 -9.422 1.00 91.88 629 GLN A C 1
ATOM 5064 O O . GLN A 1 629 ? 0.560 5.163 -9.273 1.00 91.88 629 GLN A O 1
ATOM 5069 N N . GLY A 1 630 ? -0.368 7.124 -8.703 1.00 90.81 630 GLY A N 1
ATOM 5070 C CA . GLY A 1 630 ? 0.583 7.415 -7.624 1.00 90.81 630 GLY A CA 1
ATOM 5071 C C . GLY A 1 630 ? 0.394 6.554 -6.365 1.00 90.81 630 GLY A C 1
ATOM 5072 O O . GLY A 1 630 ? 1.342 6.367 -5.604 1.00 90.81 630 GLY A O 1
ATOM 5073 N N . LEU A 1 631 ? -0.806 6.005 -6.154 1.00 93.19 631 LEU A N 1
ATOM 5074 C CA . LEU A 1 631 ? -1.184 5.213 -4.981 1.00 93.19 631 LEU A CA 1
ATOM 5075 C C . LEU A 1 631 ? -0.988 3.695 -5.180 1.00 93.19 631 LEU A C 1
ATOM 5077 O O . LEU A 1 631 ? -0.755 2.986 -4.199 1.00 93.19 631 LEU A O 1
ATOM 5081 N N . GLU A 1 632 ? -1.033 3.189 -6.423 1.00 93.31 632 GLU A N 1
ATOM 5082 C CA . GLU A 1 632 ? -0.906 1.756 -6.762 1.00 93.31 632 GLU A CA 1
ATOM 5083 C C . GLU A 1 632 ? 0.235 1.048 -6.011 1.00 93.31 632 GLU A C 1
ATOM 5085 O O . GLU A 1 632 ? 0.035 0.013 -5.370 1.00 93.31 632 GLU A O 1
ATOM 5090 N N . ALA A 1 633 ? 1.440 1.619 -6.077 1.00 91.06 633 ALA A N 1
ATOM 5091 C CA . ALA A 1 633 ? 2.641 1.049 -5.476 1.00 91.06 633 ALA A CA 1
ATOM 5092 C C . ALA A 1 633 ? 2.543 0.972 -3.942 1.00 91.06 633 ALA A C 1
ATOM 5094 O O . ALA A 1 633 ? 2.905 -0.044 -3.345 1.00 91.06 633 ALA A O 1
ATOM 5095 N N . ALA A 1 634 ? 2.015 2.021 -3.302 1.00 92.25 634 ALA A N 1
ATOM 5096 C CA . ALA A 1 634 ? 1.865 2.098 -1.850 1.00 92.25 634 ALA A CA 1
ATOM 5097 C C . ALA A 1 634 ? 0.915 1.012 -1.322 1.00 92.25 634 ALA A C 1
ATOM 5099 O O . ALA A 1 634 ? 1.227 0.340 -0.336 1.00 92.25 634 ALA A O 1
ATOM 5100 N N . LEU A 1 635 ? -0.202 0.788 -2.024 1.00 92.56 635 LEU A N 1
ATOM 5101 C CA . LEU A 1 635 ? -1.162 -0.277 -1.720 1.00 92.56 635 LEU A CA 1
ATOM 5102 C C . LEU A 1 635 ? -0.535 -1.665 -1.891 1.00 92.56 635 LEU A C 1
ATOM 5104 O O . LEU A 1 635 ? -0.646 -2.515 -1.004 1.00 92.56 635 LEU A O 1
ATOM 5108 N N . VAL A 1 636 ? 0.161 -1.893 -3.009 1.00 92.00 636 VAL A N 1
ATOM 5109 C CA . VAL A 1 636 ? 0.722 -3.207 -3.346 1.00 92.00 636 VAL A CA 1
ATOM 5110 C C . VAL A 1 636 ? 1.832 -3.639 -2.395 1.00 92.00 636 VAL A C 1
ATOM 5112 O O . VAL A 1 636 ? 1.803 -4.787 -1.944 1.00 92.00 636 VAL A O 1
ATOM 5115 N N . PHE A 1 637 ? 2.781 -2.757 -2.065 1.00 89.25 637 PHE A N 1
ATOM 5116 C CA . PHE A 1 637 ? 3.905 -3.109 -1.187 1.00 89.25 637 PHE A CA 1
ATOM 5117 C C . PHE A 1 637 ? 3.504 -3.284 0.282 1.00 89.25 637 PHE A C 1
ATOM 5119 O O . PHE A 1 637 ? 4.221 -3.956 1.023 1.00 89.25 637 PHE A O 1
ATOM 5126 N N . ASN A 1 638 ? 2.346 -2.753 0.689 1.00 87.88 638 ASN A N 1
ATOM 5127 C CA . ASN A 1 638 ? 1.815 -2.898 2.046 1.00 87.88 638 ASN A CA 1
ATOM 5128 C C . ASN A 1 638 ? 0.726 -3.976 2.189 1.00 87.88 638 ASN A C 1
ATOM 5130 O O . ASN A 1 638 ? 0.314 -4.263 3.315 1.00 87.88 638 ASN A O 1
ATOM 5134 N N . GLY A 1 639 ? 0.313 -4.615 1.088 1.00 87.38 639 GLY A N 1
ATOM 5135 C CA . GLY A 1 639 ? -0.553 -5.803 1.075 1.00 87.38 639 GLY A CA 1
ATOM 5136 C C . GLY A 1 639 ? -2.006 -5.571 0.640 1.00 87.38 639 GLY A C 1
ATOM 5137 O O . GLY A 1 639 ? -2.698 -6.553 0.377 1.00 87.38 639 GLY A O 1
ATOM 5138 N N . LEU A 1 640 ? -2.446 -4.316 0.474 1.00 89.81 640 LEU A N 1
ATOM 5139 C CA . LEU A 1 640 ? -3.834 -3.926 0.163 1.00 89.81 640 LEU A CA 1
ATOM 5140 C C . LEU A 1 640 ? -4.195 -4.140 -1.323 1.00 89.81 640 LEU A C 1
ATOM 5142 O O . LEU A 1 640 ? -4.432 -3.204 -2.091 1.00 89.81 640 LEU A O 1
ATOM 5146 N N . TRP A 1 641 ? -4.201 -5.398 -1.757 1.00 90.56 641 TRP A N 1
ATOM 5147 C CA . TRP A 1 641 ? -4.398 -5.797 -3.152 1.00 90.56 641 TRP A CA 1
ATOM 5148 C C . TRP A 1 641 ? -5.866 -5.791 -3.588 1.00 90.56 641 TRP A C 1
ATOM 5150 O O . TRP A 1 641 ? -6.151 -5.691 -4.782 1.00 90.56 641 TRP A O 1
ATOM 5160 N N . GLY A 1 642 ? -6.811 -5.893 -2.661 1.00 89.31 642 GLY A N 1
ATOM 5161 C CA . GLY A 1 642 ? -8.222 -5.593 -2.869 1.00 89.31 642 GLY A CA 1
ATOM 5162 C C . GLY A 1 642 ? -8.454 -4.103 -3.096 1.00 89.31 642 GLY A C 1
ATOM 5163 O O . GLY A 1 642 ? -9.117 -3.730 -4.064 1.00 89.31 642 GLY A O 1
ATOM 5164 N N . MET A 1 643 ? -7.834 -3.246 -2.278 1.00 90.75 643 MET A N 1
ATOM 5165 C CA . MET A 1 643 ? -7.900 -1.794 -2.486 1.00 90.75 643 MET A CA 1
ATOM 5166 C C . MET A 1 643 ? -7.245 -1.366 -3.808 1.00 90.75 643 MET A C 1
ATOM 5168 O O . MET A 1 643 ? -7.810 -0.547 -4.528 1.00 90.75 643 MET A O 1
ATOM 5172 N N . TRP A 1 644 ? -6.118 -1.978 -4.192 1.00 94.00 644 TRP A N 1
ATOM 5173 C CA . TRP A 1 644 ? -5.495 -1.758 -5.506 1.00 94.00 644 TRP A CA 1
ATOM 5174 C C . TRP A 1 644 ? -6.463 -2.043 -6.668 1.00 94.00 644 TRP A C 1
ATOM 5176 O O . TRP A 1 644 ? -6.537 -1.267 -7.615 1.00 94.00 644 TRP A O 1
ATOM 5186 N N . GLU A 1 645 ? -7.280 -3.098 -6.583 1.00 94.31 645 GLU A N 1
ATOM 5187 C CA . GLU A 1 645 ? -8.322 -3.358 -7.587 1.00 94.31 645 GLU A CA 1
ATOM 5188 C C . GLU A 1 645 ? -9.454 -2.325 -7.569 1.00 94.31 645 GLU A C 1
ATOM 5190 O O . GLU A 1 645 ? -9.899 -1.930 -8.644 1.00 94.31 645 GLU A O 1
ATOM 5195 N N . ARG A 1 646 ? -9.890 -1.843 -6.397 1.00 92.75 646 ARG A N 1
ATOM 5196 C CA . ARG A 1 646 ? -10.891 -0.763 -6.301 1.00 92.75 646 ARG A CA 1
ATOM 5197 C C . ARG A 1 646 ? -10.392 0.513 -6.989 1.00 92.75 646 ARG A C 1
ATOM 5199 O O . ARG A 1 646 ? -11.113 1.084 -7.802 1.00 92.75 646 ARG A O 1
ATOM 5206 N N . VAL A 1 647 ? -9.140 0.897 -6.732 1.00 95.75 647 VAL A N 1
ATOM 5207 C CA . VAL A 1 647 ? -8.481 2.051 -7.366 1.00 95.75 647 VAL A CA 1
ATOM 5208 C C . VAL A 1 647 ? -8.383 1.875 -8.880 1.00 95.75 647 VAL A C 1
ATOM 5210 O O . VAL A 1 647 ? -8.852 2.732 -9.622 1.00 95.75 647 VAL A O 1
ATOM 5213 N N . LEU A 1 648 ? -7.898 0.728 -9.358 1.00 97.12 648 LEU A N 1
ATOM 5214 C CA . LEU A 1 648 ? -7.815 0.446 -10.793 1.00 97.12 648 LEU A CA 1
ATOM 5215 C C . LEU A 1 648 ? -9.184 0.380 -11.497 1.00 97.12 648 LEU A C 1
ATOM 5217 O O . LEU A 1 648 ? -9.289 0.689 -12.685 1.00 97.12 648 LEU A O 1
ATOM 5221 N N . GLN A 1 649 ? -10.246 -0.025 -10.795 1.00 96.88 649 GLN A N 1
ATOM 5222 C CA . GLN A 1 649 ? -11.614 0.023 -11.319 1.00 96.88 649 GLN A CA 1
ATOM 5223 C C . GLN A 1 649 ? -12.131 1.464 -11.432 1.00 96.88 649 GLN A C 1
ATOM 5225 O O . GLN A 1 649 ? -12.832 1.767 -12.402 1.00 96.88 649 GLN A O 1
ATOM 5230 N N . TRP A 1 650 ? -11.780 2.350 -10.492 1.00 97.50 650 TRP A N 1
ATOM 5231 C CA . TRP A 1 650 ? -12.052 3.787 -10.593 1.00 97.50 650 TRP A CA 1
ATOM 5232 C C . TRP A 1 650 ? -11.249 4.440 -11.723 1.00 97.50 650 TRP A C 1
ATOM 5234 O O . TRP A 1 650 ? -11.838 5.158 -12.528 1.00 97.50 650 TRP A O 1
ATOM 5244 N N . GLU A 1 651 ? -9.951 4.140 -11.853 1.00 97.94 651 GLU A N 1
ATOM 5245 C CA . GLU A 1 651 ? -9.109 4.603 -12.966 1.00 97.94 651 GLU A CA 1
ATOM 5246 C C . GLU A 1 651 ? -9.679 4.191 -14.325 1.00 97.94 651 GLU A C 1
ATOM 5248 O O . GLU A 1 651 ? -9.785 5.026 -15.224 1.00 97.94 651 GLU A O 1
ATOM 5253 N N . LEU A 1 652 ? -10.083 2.925 -14.489 1.00 98.44 652 LEU A N 1
ATOM 5254 C CA . LEU A 1 652 ? -10.643 2.436 -15.751 1.00 98.44 652 LEU A CA 1
ATOM 5255 C C . LEU A 1 652 ? -11.935 3.178 -16.117 1.00 98.44 652 LEU A C 1
ATOM 5257 O O . LEU A 1 652 ? -12.084 3.609 -17.259 1.00 98.44 652 LEU A O 1
ATOM 5261 N N . GLN A 1 653 ? -12.844 3.365 -15.157 1.00 98.44 653 GLN A N 1
ATOM 5262 C CA . GLN A 1 653 ? -14.107 4.084 -15.368 1.00 98.44 653 GLN A CA 1
ATOM 5263 C C . GLN A 1 653 ? -13.881 5.578 -15.650 1.00 98.44 653 GLN A C 1
ATOM 5265 O O . GLN A 1 653 ? -14.483 6.124 -16.573 1.00 98.44 653 GLN A O 1
ATOM 5270 N N . ALA A 1 654 ? -12.969 6.223 -14.918 1.00 98.12 654 ALA A N 1
ATOM 5271 C CA . ALA A 1 654 ? -12.560 7.608 -15.143 1.00 98.12 654 ALA A CA 1
ATOM 5272 C C . ALA A 1 654 ? -11.950 7.802 -16.544 1.00 98.12 654 ALA A C 1
ATOM 5274 O O . ALA A 1 654 ? -12.340 8.708 -17.282 1.00 98.12 654 ALA A O 1
ATOM 5275 N N . SER A 1 655 ? -11.051 6.902 -16.949 1.00 97.88 655 SER A N 1
ATOM 5276 C CA . SER A 1 655 ? -10.399 6.938 -18.264 1.00 97.88 655 SER A CA 1
ATOM 5277 C C . SER A 1 655 ? -11.393 6.683 -19.400 1.00 97.88 655 SER A C 1
ATOM 5279 O O . SER A 1 655 ? -11.326 7.341 -20.436 1.00 97.88 655 SER A O 1
ATOM 5281 N N . GLN A 1 656 ? -12.359 5.778 -19.201 1.00 97.94 656 GLN A N 1
ATOM 5282 C CA . GLN A 1 656 ? -13.462 5.540 -20.140 1.00 97.94 656 GLN A CA 1
ATOM 5283 C C . GLN A 1 656 ? -14.373 6.765 -20.282 1.00 97.94 656 GLN A C 1
ATOM 5285 O O . GLN A 1 656 ? -14.699 7.141 -21.405 1.00 97.94 656 GLN A O 1
ATOM 5290 N N . ALA A 1 657 ? -14.733 7.430 -19.180 1.00 97.75 657 ALA A N 1
ATOM 5291 C CA . ALA A 1 657 ? -15.543 8.649 -19.211 1.00 97.75 657 ALA A CA 1
ATOM 5292 C C . ALA A 1 657 ? -14.841 9.812 -19.943 1.00 97.75 657 ALA A C 1
ATOM 5294 O O . ALA A 1 657 ? -15.494 10.587 -20.642 1.00 97.75 657 ALA A O 1
ATOM 5295 N N . LEU A 1 658 ? -13.511 9.905 -19.834 1.00 97.00 658 LEU A N 1
ATOM 5296 C CA . LEU A 1 658 ? -12.687 10.874 -20.568 1.00 97.00 658 LEU A CA 1
ATOM 5297 C C . LEU A 1 658 ? -12.341 10.450 -22.007 1.00 97.00 658 LEU A C 1
ATOM 5299 O O . LEU A 1 658 ? -11.870 11.280 -22.780 1.00 97.00 658 LEU A O 1
ATOM 5303 N N . ASN A 1 659 ? -12.582 9.189 -22.383 1.00 96.25 659 ASN A N 1
ATOM 5304 C CA . ASN A 1 659 ? -12.079 8.555 -23.611 1.00 96.25 659 ASN A CA 1
ATOM 5305 C C . ASN A 1 659 ? -10.536 8.589 -23.740 1.00 96.25 659 ASN A C 1
ATOM 5307 O O . ASN A 1 659 ? -9.993 8.581 -24.846 1.00 96.25 659 ASN A O 1
ATOM 5311 N N . ASP A 1 660 ? -9.817 8.597 -22.613 1.00 95.00 660 ASP A N 1
ATOM 5312 C CA . ASP A 1 660 ? -8.353 8.563 -22.576 1.00 95.00 660 ASP A CA 1
ATOM 5313 C C . ASP A 1 660 ? -7.838 7.147 -22.871 1.00 95.00 660 ASP A C 1
ATOM 5315 O O . ASP A 1 660 ? -7.725 6.294 -21.988 1.00 95.00 660 ASP A O 1
ATOM 5319 N N . GLY A 1 661 ? -7.490 6.898 -24.134 1.00 93.56 661 GLY A N 1
ATOM 5320 C CA . GLY A 1 661 ? -6.935 5.618 -24.568 1.00 93.56 661 GLY A CA 1
ATOM 5321 C C . GLY A 1 661 ? -5.642 5.216 -23.844 1.00 93.56 661 GLY A C 1
ATOM 5322 O O . GLY A 1 661 ? -5.424 4.022 -23.623 1.00 93.56 661 GLY A O 1
ATOM 5323 N N . GLN A 1 662 ? -4.798 6.169 -23.434 1.00 91.81 662 GLN A N 1
ATOM 5324 C CA . GLN A 1 662 ? -3.546 5.854 -22.746 1.00 91.81 662 GLN A CA 1
ATOM 5325 C C . GLN A 1 662 ? -3.847 5.299 -21.349 1.00 91.81 662 GLN A C 1
ATOM 5327 O O . GLN A 1 662 ? -3.390 4.199 -21.018 1.00 91.81 662 GLN A O 1
ATOM 5332 N N . SER A 1 663 ? -4.689 5.991 -20.578 1.00 94.25 663 SER A N 1
ATOM 5333 C CA . SER A 1 663 ? -5.059 5.588 -19.214 1.00 94.25 663 SER A CA 1
ATOM 5334 C C . SER A 1 663 ? -6.014 4.386 -19.175 1.00 94.25 663 SER A C 1
ATOM 5336 O O . SER A 1 663 ? -5.854 3.515 -18.319 1.00 94.25 663 SER A O 1
ATOM 5338 N N . ILE A 1 664 ? -6.907 4.219 -20.166 1.00 98.06 664 ILE A N 1
ATOM 5339 C CA . ILE A 1 664 ? -7.662 2.961 -20.356 1.00 98.06 664 ILE A CA 1
ATOM 5340 C C . ILE A 1 664 ? -6.685 1.789 -20.533 1.00 98.06 664 ILE A C 1
ATOM 5342 O O . ILE A 1 664 ? -6.847 0.741 -19.902 1.00 98.06 664 ILE A O 1
ATOM 5346 N N . SER A 1 665 ? -5.648 1.952 -21.364 1.00 97.12 665 SER A N 1
ATOM 5347 C CA . SER A 1 665 ? -4.660 0.892 -21.591 1.00 97.12 665 SER A CA 1
ATOM 5348 C C . SER A 1 665 ? -3.820 0.582 -20.348 1.00 97.12 665 SER A C 1
ATOM 5350 O O . SER A 1 665 ? -3.464 -0.575 -20.124 1.00 97.12 665 SER A O 1
ATOM 5352 N N . TRP A 1 666 ? -3.537 1.597 -19.523 1.00 96.38 666 TRP A N 1
ATOM 5353 C CA . TRP A 1 666 ? -2.864 1.445 -18.236 1.00 96.38 666 TRP A CA 1
ATOM 5354 C C . TRP A 1 666 ? -3.707 0.610 -17.274 1.00 96.38 666 TRP A C 1
ATOM 5356 O O . TRP A 1 666 ? -3.271 -0.465 -16.866 1.00 96.38 666 TRP A O 1
ATOM 5366 N N . ALA A 1 667 ? -4.936 1.038 -16.981 1.00 97.81 667 ALA A N 1
ATOM 5367 C CA . ALA A 1 667 ? -5.795 0.350 -16.023 1.00 97.81 667 ALA A CA 1
ATOM 5368 C C . ALA A 1 667 ? -6.108 -1.095 -16.464 1.00 97.81 667 ALA A C 1
ATOM 5370 O O . ALA A 1 667 ? -6.077 -2.015 -15.645 1.00 97.81 667 ALA A O 1
ATOM 5371 N N . LEU A 1 668 ? -6.308 -1.342 -17.767 1.00 98.44 668 LEU A N 1
ATOM 5372 C CA . LEU A 1 668 ? -6.433 -2.701 -18.314 1.00 98.44 668 LEU A CA 1
ATOM 5373 C C . LEU A 1 668 ? -5.144 -3.528 -18.157 1.00 98.44 668 LEU A C 1
ATOM 5375 O O . LEU A 1 668 ? -5.220 -4.710 -17.809 1.00 98.44 668 LEU A O 1
ATOM 5379 N N . HIS A 1 669 ? -3.965 -2.933 -18.376 1.00 97.81 669 HIS A N 1
ATOM 5380 C CA . HIS A 1 669 ? -2.679 -3.608 -18.171 1.00 97.81 669 HIS A CA 1
ATOM 5381 C C . HIS A 1 669 ? -2.475 -3.995 -16.702 1.00 97.81 669 HIS A C 1
ATOM 5383 O O . HIS A 1 669 ? -2.107 -5.137 -16.419 1.00 97.81 669 HIS A O 1
ATOM 5389 N N . GLN A 1 670 ? -2.768 -3.093 -15.763 1.00 97.62 670 GLN A N 1
ATOM 5390 C CA . GLN A 1 670 ? -2.625 -3.348 -14.328 1.00 97.62 670 GLN A CA 1
ATOM 5391 C C . GLN A 1 670 ? -3.662 -4.373 -13.828 1.00 97.62 670 GLN A C 1
ATOM 5393 O O . GLN A 1 670 ? -3.285 -5.367 -13.207 1.00 97.62 670 GLN A O 1
ATOM 5398 N N . LEU A 1 671 ? -4.950 -4.238 -14.183 1.00 98.12 671 LEU A N 1
ATOM 5399 C CA . LEU A 1 671 ? -6.005 -5.208 -13.828 1.00 98.12 671 LEU A CA 1
ATOM 5400 C C . LEU A 1 671 ? -5.776 -6.595 -14.449 1.00 98.12 671 LEU A C 1
ATOM 5402 O O . LEU A 1 671 ? -6.185 -7.610 -13.875 1.00 98.12 671 LEU A O 1
ATOM 5406 N N . GLY A 1 672 ? -5.159 -6.653 -15.631 1.00 97.56 672 GLY A N 1
ATOM 5407 C CA . GLY A 1 672 ? -4.728 -7.895 -16.269 1.00 97.56 672 GLY A CA 1
ATOM 5408 C C . GLY A 1 672 ? -3.492 -8.498 -15.602 1.00 97.56 672 GLY A C 1
ATOM 5409 O O . GLY A 1 672 ? -3.424 -9.711 -15.410 1.00 97.56 672 GLY A O 1
ATOM 5410 N N . THR A 1 673 ? -2.554 -7.657 -15.168 1.00 95.94 673 THR A N 1
ATOM 5411 C CA . THR A 1 673 ? -1.347 -8.065 -14.438 1.00 95.94 673 THR A CA 1
ATOM 5412 C C . THR A 1 673 ? -1.676 -8.573 -13.031 1.00 95.94 673 THR A C 1
ATOM 5414 O O . THR A 1 673 ? -1.148 -9.603 -12.621 1.00 95.94 673 THR A O 1
ATOM 5417 N N . ARG A 1 674 ? -2.624 -7.950 -12.322 1.00 94.19 674 ARG A N 1
ATOM 5418 C CA . ARG A 1 674 ? -3.146 -8.448 -11.039 1.00 94.19 674 ARG A CA 1
ATOM 5419 C C . ARG A 1 674 ? -3.884 -9.783 -11.187 1.00 94.19 674 ARG A C 1
ATOM 5421 O O . ARG A 1 674 ? -3.692 -10.679 -10.370 1.00 94.19 674 ARG A O 1
ATOM 5428 N N . ALA A 1 675 ? -4.696 -9.944 -12.235 1.00 93.19 675 ALA A N 1
ATOM 5429 C CA . ALA A 1 675 ? -5.347 -11.224 -12.531 1.00 93.19 675 ALA A CA 1
ATOM 5430 C C . ALA A 1 675 ? -4.318 -12.325 -12.858 1.00 93.19 675 ALA A C 1
ATOM 5432 O O . ALA A 1 675 ? -4.443 -13.449 -12.374 1.00 93.19 675 ALA A O 1
ATOM 5433 N N . LEU A 1 676 ? -3.251 -11.981 -13.597 1.00 90.50 676 LEU A N 1
ATOM 5434 C CA . LEU A 1 676 ? -2.117 -12.871 -13.867 1.00 90.50 676 LEU A CA 1
ATOM 5435 C C . LEU A 1 676 ? -1.468 -13.339 -12.560 1.00 90.50 676 LEU A C 1
ATOM 5437 O O . LEU A 1 676 ? -1.152 -14.525 -12.452 1.00 90.50 676 LEU A O 1
ATOM 5441 N N . SER A 1 677 ? -1.296 -12.447 -11.576 1.00 86.06 677 SER A N 1
ATOM 5442 C CA . SER A 1 677 ? -0.840 -12.800 -10.227 1.00 86.06 677 SER A CA 1
ATOM 5443 C C . SER A 1 677 ? -1.747 -13.852 -9.600 1.00 86.06 677 SER A C 1
ATOM 5445 O O . SER A 1 677 ? -1.293 -14.964 -9.348 1.00 86.06 677 SER A O 1
ATOM 5447 N N . LEU A 1 678 ? -3.026 -13.514 -9.401 1.00 85.81 678 LEU A N 1
ATOM 5448 C CA . LEU A 1 678 ? -4.007 -14.287 -8.623 1.00 85.81 678 LEU A CA 1
ATOM 5449 C C . LEU A 1 678 ? -4.443 -15.610 -9.288 1.00 85.81 678 LEU A C 1
ATOM 5451 O O . LEU A 1 678 ? -5.320 -16.303 -8.781 1.00 85.81 678 LEU A O 1
ATOM 5455 N N . GLY A 1 679 ? -3.837 -15.978 -10.418 1.00 86.62 679 GLY A N 1
ATOM 5456 C CA . GLY A 1 679 ? -4.074 -17.239 -11.118 1.00 86.62 679 GLY A CA 1
ATOM 5457 C C . GLY A 1 679 ? -5.231 -17.208 -12.119 1.00 86.62 679 GLY A C 1
ATOM 5458 O O . GLY A 1 679 ? -5.341 -18.143 -12.918 1.00 86.62 679 GLY A O 1
ATOM 5459 N N . ASP A 1 680 ? -6.033 -16.136 -12.154 1.00 90.94 680 ASP A N 1
ATOM 5460 C CA . ASP A 1 680 ? -7.083 -15.936 -13.159 1.00 90.94 680 ASP A CA 1
ATOM 5461 C C . ASP A 1 680 ? -6.473 -15.619 -14.531 1.00 90.94 680 ASP A C 1
ATOM 5463 O O . ASP A 1 680 ? -6.415 -14.490 -15.022 1.00 90.94 680 ASP A O 1
ATOM 5467 N N . SER A 1 681 ? -6.040 -16.694 -15.179 1.00 91.38 681 SER A N 1
ATOM 5468 C CA . SER A 1 681 ? -5.471 -16.699 -16.521 1.00 91.38 681 SER A CA 1
ATOM 5469 C C . SER A 1 681 ? -6.485 -16.296 -17.602 1.00 91.38 681 SER A C 1
ATOM 5471 O O . SER A 1 681 ? -6.080 -16.027 -18.734 1.00 91.38 681 SER A O 1
ATOM 5473 N N . SER A 1 682 ? -7.786 -16.254 -17.281 1.00 94.06 682 SER A N 1
ATOM 5474 C CA . SER A 1 682 ? -8.854 -15.857 -18.200 1.00 94.06 682 SER A CA 1
ATOM 5475 C C . SER A 1 682 ? -8.998 -14.335 -18.229 1.00 94.06 682 SER A C 1
ATOM 5477 O O . SER A 1 682 ? -8.776 -13.715 -19.275 1.00 94.06 682 SER A O 1
ATOM 5479 N N . ALA A 1 683 ? -9.255 -13.707 -17.074 1.00 95.00 683 ALA A N 1
ATOM 5480 C CA . ALA A 1 683 ? -9.311 -12.250 -16.973 1.00 95.00 683 ALA A CA 1
ATOM 5481 C C . ALA A 1 683 ? -7.957 -11.611 -17.302 1.00 95.00 683 ALA A C 1
ATOM 5483 O O . ALA A 1 683 ? -7.926 -10.579 -17.973 1.00 95.00 683 ALA A O 1
ATOM 5484 N N . ALA A 1 684 ? -6.841 -12.248 -16.925 1.00 96.06 684 ALA A N 1
ATOM 5485 C CA . ALA A 1 684 ? -5.506 -11.796 -17.301 1.00 96.06 684 ALA A CA 1
ATOM 5486 C C . ALA A 1 684 ? -5.329 -11.730 -18.822 1.00 96.06 684 ALA A C 1
ATOM 5488 O O . ALA A 1 684 ? -4.984 -10.677 -19.358 1.00 96.06 684 ALA A O 1
ATOM 5489 N N . ARG A 1 685 ? -5.625 -12.825 -19.541 1.00 95.38 685 ARG A N 1
ATOM 5490 C CA . ARG A 1 685 ? -5.484 -12.870 -21.004 1.00 95.38 685 ARG A CA 1
ATOM 5491 C C . ARG A 1 685 ? -6.436 -11.893 -21.687 1.00 95.38 685 ARG A C 1
ATOM 5493 O O . ARG A 1 685 ? -6.024 -11.233 -22.634 1.00 95.38 685 ARG A O 1
ATOM 5500 N N . SER A 1 686 ? -7.668 -11.761 -21.196 1.00 97.12 686 SER A N 1
ATOM 5501 C CA . SER A 1 686 ? -8.656 -10.824 -21.743 1.00 97.12 686 SER A CA 1
ATOM 5502 C C . SER A 1 686 ? -8.210 -9.364 -21.591 1.00 97.12 686 SER A C 1
ATOM 5504 O O . SER A 1 686 ? -8.117 -8.639 -22.582 1.00 97.12 686 SER A O 1
ATOM 5506 N N . ARG A 1 687 ? -7.872 -8.939 -20.366 1.00 98.12 687 ARG A N 1
ATOM 5507 C CA . ARG A 1 687 ? -7.513 -7.546 -20.051 1.00 98.12 687 ARG A CA 1
ATOM 5508 C C . ARG A 1 687 ? -6.173 -7.139 -20.670 1.00 98.12 687 ARG A C 1
ATOM 5510 O O . ARG A 1 687 ? -6.093 -6.077 -21.278 1.00 98.12 687 ARG A O 1
ATOM 5517 N N . LEU A 1 688 ? -5.151 -8.000 -20.599 1.00 97.06 688 LEU A N 1
ATOM 5518 C CA . LEU A 1 688 ? -3.848 -7.718 -21.214 1.00 97.06 688 LEU A CA 1
ATOM 5519 C C . LEU A 1 688 ? -3.926 -7.681 -22.751 1.00 97.06 688 LEU A C 1
ATOM 5521 O O . LEU A 1 688 ? -3.252 -6.859 -23.360 1.00 97.06 688 LEU A O 1
ATOM 5525 N N . THR A 1 689 ? -4.758 -8.513 -23.394 1.00 96.75 689 THR A N 1
ATOM 5526 C CA . THR A 1 689 ? -4.958 -8.434 -24.858 1.00 96.75 689 THR A CA 1
ATOM 5527 C C . THR A 1 689 ? -5.606 -7.107 -25.256 1.00 96.75 689 THR A C 1
ATOM 5529 O O . THR A 1 689 ? -5.129 -6.461 -26.182 1.00 96.75 689 THR A O 1
ATOM 5532 N N . GLN A 1 690 ? -6.631 -6.652 -24.524 1.00 97.94 690 GLN A N 1
ATOM 5533 C CA . GLN A 1 690 ? -7.266 -5.349 -24.770 1.00 97.94 690 GLN A CA 1
ATOM 5534 C C . GLN A 1 690 ? -6.286 -4.182 -24.561 1.00 97.94 690 GLN A C 1
ATOM 5536 O O . GLN A 1 690 ? -6.191 -3.300 -25.413 1.00 97.94 690 GLN A O 1
ATOM 5541 N N . ALA A 1 691 ? -5.510 -4.209 -23.469 1.00 98.06 691 ALA A N 1
ATOM 5542 C CA . ALA A 1 691 ? -4.454 -3.230 -23.213 1.00 98.06 691 ALA A CA 1
ATOM 5543 C C . ALA A 1 691 ? -3.414 -3.201 -24.342 1.00 98.06 691 ALA A C 1
ATOM 5545 O O . ALA A 1 691 ? -3.040 -2.124 -24.801 1.00 98.06 691 ALA A O 1
ATOM 5546 N N . LEU A 1 692 ? -2.983 -4.372 -24.826 1.00 94.56 692 LEU A N 1
ATOM 5547 C CA . LEU A 1 692 ? -2.017 -4.481 -25.914 1.00 94.56 692 LEU A CA 1
ATOM 5548 C C . LEU A 1 692 ? -2.550 -3.868 -27.210 1.00 94.56 692 LEU A C 1
ATOM 5550 O O . LEU A 1 692 ? -1.876 -3.022 -27.789 1.00 94.56 692 LEU A O 1
ATOM 5554 N N . THR A 1 693 ? -3.755 -4.256 -27.641 1.00 95.44 693 THR A N 1
ATOM 5555 C CA . THR A 1 693 ? -4.376 -3.729 -28.867 1.00 95.44 693 THR A CA 1
ATOM 5556 C C . THR A 1 693 ? -4.485 -2.205 -28.824 1.00 95.44 693 THR A C 1
ATOM 5558 O O . THR A 1 693 ? -4.192 -1.533 -29.812 1.00 95.44 693 THR A O 1
ATOM 5561 N N . LEU A 1 694 ? -4.845 -1.648 -27.663 1.00 95.44 694 LEU A N 1
ATOM 5562 C CA . LEU A 1 694 ? -4.953 -0.206 -27.480 1.00 95.44 694 LEU A CA 1
ATOM 5563 C C . LEU A 1 694 ? -3.575 0.481 -27.514 1.00 95.44 694 LEU A C 1
ATOM 5565 O O . LEU A 1 694 ? -3.400 1.421 -28.287 1.00 95.44 694 LEU A O 1
ATOM 5569 N N . ARG A 1 695 ? -2.570 -0.031 -26.788 1.00 90.12 695 ARG A N 1
ATOM 5570 C CA . ARG A 1 695 ? -1.186 0.496 -26.817 1.00 90.12 695 ARG A CA 1
ATOM 5571 C C . ARG A 1 695 ? -0.564 0.438 -28.213 1.00 90.12 695 ARG A C 1
ATOM 5573 O O . ARG A 1 695 ? 0.065 1.401 -28.640 1.00 90.12 695 ARG A O 1
ATOM 5580 N N . GLU A 1 696 ? -0.797 -0.642 -28.958 1.00 85.75 696 GLU A N 1
ATOM 5581 C CA . GLU A 1 696 ? -0.365 -0.769 -30.356 1.00 85.75 696 GLU A CA 1
ATOM 5582 C C . GLU A 1 696 ? -1.049 0.262 -31.265 1.00 85.75 696 GLU A C 1
ATOM 5584 O O . GLU A 1 696 ? -0.369 0.893 -32.071 1.00 85.75 696 GLU A O 1
ATOM 5589 N N . SER A 1 697 ? -2.356 0.502 -31.097 1.00 91.19 697 SER A N 1
ATOM 5590 C CA . SER A 1 697 ? -3.087 1.515 -31.879 1.00 91.19 697 SER A CA 1
ATOM 5591 C C . SER A 1 697 ? -2.675 2.963 -31.572 1.00 91.19 697 SER A C 1
ATOM 5593 O O . SER A 1 697 ? -2.781 3.825 -32.441 1.00 91.19 697 SER A O 1
ATOM 5595 N N . LEU A 1 698 ? -2.175 3.222 -30.358 1.00 85.31 698 LEU A N 1
ATOM 5596 C CA . LEU A 1 698 ? -1.703 4.533 -29.896 1.00 85.31 698 LEU A CA 1
ATOM 5597 C C . LEU A 1 698 ? -0.213 4.785 -30.177 1.00 85.31 698 LEU A C 1
ATOM 5599 O O . LEU A 1 698 ? 0.279 5.880 -29.919 1.00 85.31 698 LEU A O 1
ATOM 5603 N N . GLY A 1 699 ? 0.526 3.786 -30.669 1.00 72.06 699 GLY A N 1
ATOM 5604 C CA . GLY A 1 699 ? 1.976 3.890 -30.851 1.00 72.06 699 GLY A CA 1
ATOM 5605 C C . GLY A 1 699 ? 2.791 3.813 -29.552 1.00 72.06 699 GLY A C 1
ATOM 5606 O O . GLY A 1 699 ? 3.994 4.072 -29.586 1.00 72.06 699 GLY A O 1
ATOM 5607 N N . ASP A 1 700 ? 2.194 3.406 -28.424 1.00 78.69 700 ASP A N 1
ATOM 5608 C CA . ASP A 1 700 ? 2.918 3.100 -27.182 1.00 78.69 700 ASP A CA 1
ATOM 5609 C C . ASP A 1 700 ? 3.703 1.789 -27.349 1.00 78.69 700 ASP A C 1
ATOM 5611 O O . ASP A 1 700 ? 3.304 0.705 -26.917 1.00 78.69 700 ASP A O 1
ATOM 5615 N N . THR A 1 701 ? 4.844 1.878 -28.034 1.00 71.62 701 THR A N 1
ATOM 5616 C CA . THR A 1 701 ? 5.661 0.705 -28.369 1.00 71.62 701 THR A CA 1
ATOM 5617 C C . THR A 1 701 ? 6.264 0.013 -27.144 1.00 71.62 701 THR A C 1
ATOM 5619 O O . THR A 1 701 ? 6.666 -1.154 -27.253 1.00 71.62 701 THR A O 1
ATOM 5622 N N . ASP A 1 702 ? 6.313 0.701 -26.000 1.00 70.12 702 ASP A N 1
ATOM 5623 C CA . ASP A 1 702 ? 7.113 0.356 -24.824 1.00 70.12 702 ASP A CA 1
ATOM 5624 C C . ASP A 1 702 ? 6.239 -0.206 -23.699 1.00 70.12 702 ASP A C 1
ATOM 5626 O O . ASP A 1 702 ? 6.516 -1.297 -23.191 1.00 70.12 702 ASP A O 1
ATOM 5630 N N . GLY A 1 703 ? 5.100 0.427 -23.411 1.00 78.94 703 GLY A N 1
ATOM 5631 C CA . GLY A 1 703 ? 4.029 -0.209 -22.655 1.00 78.94 703 GLY A CA 1
ATOM 5632 C C . GLY A 1 703 ? 3.507 -1.446 -23.382 1.00 78.94 703 GLY A C 1
ATOM 5633 O O . GLY A 1 703 ? 3.325 -2.482 -22.742 1.00 78.94 703 GLY A O 1
ATOM 5634 N N . ALA A 1 704 ? 3.371 -1.422 -24.716 1.00 78.38 704 ALA A N 1
ATOM 5635 C CA . ALA A 1 704 ? 3.041 -2.628 -25.480 1.00 78.38 704 ALA A CA 1
ATOM 5636 C C . ALA A 1 704 ? 4.121 -3.720 -25.351 1.00 78.38 704 ALA A C 1
ATOM 5638 O O . ALA A 1 704 ? 3.801 -4.907 -25.397 1.00 78.38 704 ALA A O 1
ATOM 5639 N N . ALA A 1 705 ? 5.404 -3.374 -25.184 1.00 73.81 705 ALA A N 1
ATOM 5640 C CA . ALA A 1 705 ? 6.452 -4.372 -24.942 1.00 73.81 705 ALA A CA 1
ATOM 5641 C C . ALA A 1 705 ? 6.270 -5.060 -23.576 1.00 73.81 705 ALA A C 1
ATOM 5643 O O . ALA A 1 705 ? 6.331 -6.289 -23.500 1.00 73.81 705 ALA A O 1
ATOM 5644 N N . VAL A 1 706 ? 5.954 -4.296 -22.524 1.00 81.69 706 VAL A N 1
ATOM 5645 C CA . VAL A 1 706 ? 5.652 -4.834 -21.185 1.00 81.69 706 VAL A CA 1
ATOM 5646 C C . VAL A 1 706 ? 4.355 -5.655 -21.179 1.00 81.69 706 VAL A C 1
ATOM 5648 O O . VAL A 1 706 ? 4.318 -6.740 -20.599 1.00 81.69 706 VAL A O 1
ATOM 5651 N N . THR A 1 707 ? 3.310 -5.224 -21.890 1.00 87.31 707 THR A N 1
ATOM 5652 C CA . THR A 1 707 ? 2.059 -5.993 -22.004 1.00 87.31 707 THR A CA 1
ATOM 5653 C C . THR A 1 707 ? 2.255 -7.302 -22.783 1.00 87.31 707 THR A C 1
ATOM 5655 O O . THR A 1 707 ? 1.771 -8.343 -22.336 1.00 87.31 707 THR A O 1
ATOM 5658 N N . ARG A 1 708 ? 3.031 -7.308 -23.884 1.00 83.88 708 ARG A N 1
ATOM 5659 C CA . ARG A 1 708 ? 3.417 -8.551 -24.593 1.00 83.88 708 ARG A CA 1
ATOM 5660 C C . ARG A 1 708 ? 4.232 -9.495 -23.705 1.00 83.88 708 ARG A C 1
ATOM 5662 O O . ARG A 1 708 ? 4.009 -10.701 -23.757 1.00 83.88 708 ARG A O 1
ATOM 5669 N N . HIS A 1 709 ? 5.135 -8.969 -22.874 1.00 80.81 709 HIS A N 1
ATOM 5670 C CA . HIS A 1 709 ? 5.906 -9.769 -21.916 1.00 80.81 709 HIS A CA 1
ATOM 5671 C C . HIS A 1 709 ? 4.988 -10.460 -20.891 1.00 80.81 709 HIS A C 1
ATOM 5673 O O . HIS A 1 709 ? 5.030 -11.684 -20.759 1.00 80.81 709 HIS A O 1
ATOM 5679 N N . ASN A 1 710 ? 4.086 -9.710 -20.244 1.00 90.44 710 ASN A N 1
ATOM 5680 C CA . ASN A 1 710 ? 3.139 -10.271 -19.272 1.00 90.44 710 ASN A CA 1
ATOM 5681 C C . ASN A 1 710 ? 2.164 -11.279 -19.931 1.00 90.44 710 ASN A C 1
ATOM 5683 O O . ASN A 1 710 ? 1.838 -12.300 -19.325 1.00 90.44 710 ASN A O 1
ATOM 5687 N N . LEU A 1 711 ? 1.748 -11.056 -21.189 1.00 88.00 711 LEU A N 1
ATOM 5688 C CA . LEU A 1 711 ? 0.982 -12.031 -21.989 1.00 88.00 711 LEU A CA 1
ATOM 5689 C C . LEU A 1 711 ? 1.773 -13.309 -22.301 1.00 88.00 711 LEU A C 1
ATOM 5691 O O . LEU A 1 711 ? 1.191 -14.393 -22.319 1.00 88.00 711 LEU A O 1
ATOM 5695 N N . GLY A 1 712 ? 3.088 -13.207 -22.512 1.00 80.56 712 GLY A N 1
ATOM 5696 C CA . GLY A 1 712 ? 3.970 -14.356 -22.734 1.00 80.56 712 GLY A CA 1
ATOM 5697 C C . GLY A 1 712 ? 3.937 -15.365 -21.582 1.00 80.56 712 GLY A C 1
ATOM 5698 O O . GLY A 1 712 ? 3.988 -16.569 -21.823 1.00 80.56 712 GLY A O 1
ATOM 5699 N N . LEU A 1 713 ? 3.733 -14.901 -20.343 1.00 83.00 713 LEU A N 1
ATOM 5700 C CA . LEU A 1 713 ? 3.564 -15.759 -19.161 1.00 83.00 713 LEU A CA 1
ATOM 5701 C C . LEU A 1 713 ? 2.223 -16.520 -19.109 1.00 83.00 713 LEU A C 1
ATOM 5703 O O . LEU A 1 713 ? 2.033 -17.350 -18.219 1.00 83.00 713 LEU A O 1
ATOM 5707 N N . LEU A 1 714 ? 1.298 -16.242 -20.035 1.00 83.81 714 LEU A N 1
ATOM 5708 C CA . LEU A 1 714 ? 0.014 -16.936 -20.207 1.00 83.81 714 LEU A CA 1
ATOM 5709 C C . LEU A 1 714 ? -0.003 -17.855 -21.438 1.00 83.81 714 LEU A C 1
ATOM 5711 O O . LEU A 1 714 ? -1.038 -18.470 -21.722 1.00 83.81 714 LEU A O 1
ATOM 5715 N N . ALA A 1 715 ? 1.091 -17.934 -22.197 1.00 61.66 715 ALA A N 1
ATOM 5716 C CA . ALA A 1 715 ? 1.199 -18.836 -23.334 1.00 61.66 715 ALA A CA 1
ATOM 5717 C C . ALA A 1 715 ? 1.605 -20.248 -22.867 1.00 61.66 715 ALA A C 1
ATOM 5719 O O . ALA A 1 715 ? 2.533 -20.380 -22.065 1.00 61.66 715 ALA A O 1
ATOM 5720 N N . PRO A 1 716 ? 0.979 -21.328 -23.376 1.00 45.09 716 PRO A N 1
ATOM 5721 C CA . PRO A 1 716 ? 1.625 -22.635 -23.330 1.00 45.09 716 PRO A CA 1
ATOM 5722 C C . PRO A 1 716 ? 2.934 -22.559 -24.131 1.00 45.09 716 PRO A C 1
ATOM 5724 O O . PRO A 1 716 ? 2.992 -21.880 -25.159 1.00 45.09 716 PRO A O 1
ATOM 5727 N N . LEU A 1 717 ? 3.981 -23.247 -23.664 1.00 29.66 717 LEU A N 1
ATOM 5728 C CA . LEU A 1 717 ? 5.281 -23.261 -24.343 1.00 29.66 717 LEU A CA 1
ATOM 5729 C C . LEU A 1 717 ? 5.109 -23.634 -25.828 1.00 29.66 717 LEU A C 1
ATOM 5731 O O . LEU A 1 717 ? 4.409 -24.610 -26.119 1.00 29.66 717 LEU A O 1
ATOM 5735 N N . PRO A 1 718 ? 5.743 -22.907 -26.769 1.00 29.70 718 PRO A N 1
ATOM 5736 C CA . PRO A 1 718 ? 5.651 -23.242 -28.181 1.00 29.70 718 PRO A CA 1
ATOM 5737 C C . PRO A 1 718 ? 6.216 -24.646 -28.407 1.00 29.70 718 PRO A C 1
ATOM 5739 O O . PRO A 1 718 ? 7.376 -24.925 -28.096 1.00 29.70 718 PRO A O 1
ATOM 5742 N N . ILE A 1 719 ? 5.384 -25.537 -28.951 1.00 32.91 719 ILE A N 1
ATOM 5743 C CA . ILE A 1 719 ? 5.796 -26.893 -29.321 1.00 32.91 719 ILE A CA 1
ATOM 5744 C C . ILE A 1 719 ? 6.930 -26.764 -30.342 1.00 32.91 719 ILE A C 1
ATOM 5746 O O . ILE A 1 719 ? 6.741 -26.177 -31.408 1.00 32.91 719 ILE A O 1
ATOM 5750 N N . VAL A 1 720 ? 8.109 -27.300 -30.015 1.00 31.50 720 VAL A N 1
ATOM 5751 C CA . VAL A 1 720 ? 9.319 -27.173 -30.843 1.00 31.50 720 VAL A CA 1
ATOM 5752 C C . VAL A 1 720 ? 9.200 -28.068 -32.081 1.00 31.50 720 VAL A C 1
ATOM 5754 O O . VAL A 1 720 ? 9.733 -29.174 -32.143 1.00 31.50 720 VAL A O 1
ATOM 5757 N N . SER A 1 721 ? 8.492 -27.571 -33.093 1.00 31.48 721 SER A N 1
ATOM 5758 C CA . SER A 1 721 ? 8.226 -28.242 -34.373 1.00 31.48 721 SER A CA 1
ATOM 5759 C C . SER A 1 721 ? 9.471 -28.436 -35.253 1.00 31.48 721 SER A C 1
ATOM 5761 O O . SER A 1 721 ? 9.413 -29.142 -36.256 1.00 31.48 721 SER A O 1
ATOM 5763 N N . HIS A 1 722 ? 10.617 -27.870 -34.865 1.00 37.50 722 HIS A N 1
ATOM 5764 C CA . HIS A 1 722 ? 11.883 -27.930 -35.605 1.00 37.50 722 HIS A CA 1
ATOM 5765 C C . HIS A 1 722 ? 12.762 -29.162 -35.297 1.00 37.50 722 HIS A C 1
ATOM 5767 O O . HIS A 1 722 ? 13.934 -29.179 -35.666 1.00 37.50 722 HIS A O 1
ATOM 5773 N N . LEU A 1 723 ? 12.220 -30.197 -34.642 1.00 37.56 723 LEU A N 1
ATOM 5774 C CA . LEU A 1 723 ? 12.937 -31.442 -34.312 1.00 37.56 723 LEU A CA 1
ATOM 5775 C C . LEU A 1 723 ? 12.433 -32.697 -35.055 1.00 37.56 723 LEU A C 1
ATOM 5777 O O . LEU A 1 723 ? 12.668 -33.820 -34.613 1.00 37.56 723 LEU A O 1
ATOM 5781 N N . MET A 1 724 ? 11.809 -32.526 -36.227 1.00 32.50 724 MET A N 1
ATOM 5782 C CA . MET A 1 724 ? 11.649 -33.608 -37.210 1.00 32.50 724 MET A CA 1
ATOM 5783 C C . MET A 1 724 ? 12.214 -33.209 -38.584 1.00 32.50 724 MET A C 1
ATOM 5785 O O . MET A 1 724 ? 11.872 -32.139 -39.087 1.00 32.50 724 MET A O 1
ATOM 5789 N N . PRO A 1 725 ? 13.055 -34.050 -39.222 1.00 35.91 725 PRO A N 1
ATOM 5790 C CA . PRO A 1 725 ? 13.520 -33.814 -40.587 1.00 35.91 725 PRO A CA 1
ATOM 5791 C C . PRO A 1 725 ? 12.387 -34.056 -41.610 1.00 35.91 725 PRO A C 1
ATOM 5793 O O . PRO A 1 725 ? 11.502 -34.880 -41.357 1.00 35.91 725 PRO A O 1
ATOM 5796 N N . PRO A 1 726 ? 12.415 -33.405 -42.791 1.00 41.47 726 PRO A N 1
ATOM 5797 C CA . PRO A 1 726 ? 11.294 -33.352 -43.743 1.00 41.47 726 PRO A CA 1
ATOM 5798 C C . PRO A 1 726 ? 11.098 -34.634 -44.587 1.00 41.47 726 PRO A C 1
ATOM 5800 O O . PRO A 1 726 ? 10.911 -34.573 -45.798 1.00 41.47 726 PRO A O 1
ATOM 5803 N N . ILE A 1 727 ? 11.144 -35.814 -43.959 1.00 46.28 727 ILE A N 1
ATOM 5804 C CA . ILE A 1 727 ? 11.040 -37.137 -44.613 1.00 46.28 727 ILE A CA 1
ATOM 5805 C C . ILE A 1 727 ? 9.808 -37.930 -44.117 1.00 46.28 727 ILE A C 1
ATOM 5807 O O . ILE A 1 727 ? 9.308 -38.823 -44.806 1.00 46.28 727 ILE A O 1
ATOM 5811 N N . THR A 1 728 ? 9.255 -37.585 -42.950 1.00 47.09 728 THR A N 1
ATOM 5812 C CA . THR A 1 728 ? 8.141 -38.321 -42.318 1.00 47.09 728 THR A CA 1
ATOM 5813 C C . THR A 1 728 ? 6.757 -38.033 -42.913 1.00 47.09 728 THR A C 1
ATOM 5815 O O . THR A 1 728 ? 5.890 -38.901 -42.868 1.00 47.09 728 THR A O 1
ATOM 5818 N N . VAL A 1 729 ? 6.524 -36.863 -43.522 1.00 47.31 729 VAL A N 1
ATOM 5819 C CA . VAL A 1 729 ? 5.191 -36.500 -44.057 1.00 47.31 729 VAL A CA 1
ATOM 5820 C C . VAL A 1 729 ? 4.793 -37.385 -45.246 1.00 47.31 729 VAL A C 1
ATOM 5822 O O . VAL A 1 729 ? 3.707 -37.963 -45.255 1.00 47.31 729 VAL A O 1
ATOM 5825 N N . GLY A 1 730 ? 5.687 -37.552 -46.227 1.00 45.09 730 GLY A N 1
ATOM 5826 C CA . GLY A 1 730 ? 5.418 -38.381 -47.410 1.00 45.09 730 GLY A CA 1
ATOM 5827 C C . GLY A 1 730 ? 5.304 -39.876 -47.093 1.00 45.09 730 GLY A C 1
ATOM 5828 O O . GLY A 1 730 ? 4.501 -40.579 -47.703 1.00 45.09 730 GLY A O 1
ATOM 5829 N N . THR A 1 731 ? 6.055 -40.365 -46.102 1.00 51.19 731 THR A N 1
ATOM 5830 C CA . THR A 1 731 ? 6.020 -41.778 -45.688 1.00 51.19 731 THR A CA 1
ATOM 5831 C C . THR A 1 731 ? 4.762 -42.124 -44.891 1.00 51.19 731 THR A C 1
ATOM 5833 O O . THR A 1 731 ? 4.173 -43.176 -45.133 1.00 51.19 731 THR A O 1
ATOM 5836 N N . VAL A 1 732 ? 4.279 -41.232 -44.017 1.00 48.81 732 VAL A N 1
ATOM 5837 C CA . VAL A 1 732 ? 2.985 -41.414 -43.332 1.00 48.81 732 VAL A CA 1
ATOM 5838 C C . VAL A 1 732 ? 1.819 -41.363 -44.327 1.00 48.81 732 VAL A C 1
ATOM 5840 O O . VAL A 1 732 ? 0.936 -42.217 -44.264 1.00 48.81 732 VAL A O 1
ATOM 5843 N N . ALA A 1 733 ? 1.838 -40.439 -45.295 1.00 48.91 733 ALA A N 1
ATOM 5844 C CA . ALA A 1 733 ? 0.818 -40.380 -46.346 1.00 48.91 733 ALA A CA 1
ATOM 5845 C C . ALA A 1 733 ? 0.788 -41.659 -47.210 1.00 48.91 733 ALA A C 1
ATOM 5847 O O . ALA A 1 733 ? -0.285 -42.204 -47.469 1.00 48.91 733 ALA A O 1
ATOM 5848 N N . ALA A 1 734 ? 1.955 -42.184 -47.601 1.00 47.97 734 ALA A N 1
ATOM 5849 C CA . ALA A 1 734 ? 2.054 -43.431 -48.360 1.00 47.97 734 ALA A CA 1
ATOM 5850 C C . ALA A 1 734 ? 1.531 -44.651 -47.576 1.00 47.97 734 ALA A C 1
ATOM 5852 O O . ALA A 1 734 ? 0.827 -45.485 -48.143 1.00 47.97 734 ALA A O 1
ATOM 5853 N N . LEU A 1 735 ? 1.822 -44.743 -46.273 1.00 52.19 735 LEU A N 1
ATOM 5854 C CA . LEU A 1 735 ? 1.329 -45.829 -45.415 1.00 52.19 735 LEU A CA 1
ATOM 5855 C C . LEU A 1 735 ? -0.192 -45.771 -45.205 1.00 52.19 735 LEU A C 1
ATOM 5857 O O . LEU A 1 735 ? -0.842 -46.816 -45.211 1.00 52.19 735 LEU A O 1
ATOM 5861 N N . LEU A 1 736 ? -0.774 -44.574 -45.079 1.00 53.59 736 LEU A N 1
ATOM 5862 C CA . LEU A 1 736 ? -2.229 -44.400 -44.976 1.00 53.59 736 LEU A CA 1
ATOM 5863 C C . LEU A 1 736 ? -2.958 -44.768 -46.280 1.00 53.59 736 LEU A C 1
ATOM 5865 O O . LEU A 1 736 ? -4.043 -45.343 -46.223 1.00 53.59 736 LEU A O 1
ATOM 5869 N N . LEU A 1 737 ? -2.355 -44.500 -47.443 1.00 51.16 737 LEU A N 1
ATOM 5870 C CA . LEU A 1 737 ? -2.908 -44.898 -48.744 1.00 51.16 737 LEU A CA 1
ATOM 5871 C C . LEU A 1 737 ? -2.765 -46.408 -49.008 1.00 51.16 737 LEU A C 1
ATOM 5873 O O . LEU A 1 737 ? -3.704 -47.032 -49.497 1.00 51.16 737 LEU A O 1
ATOM 5877 N N . LEU A 1 738 ? -1.634 -47.021 -48.637 1.00 45.56 738 LEU A N 1
ATOM 5878 C CA . LEU A 1 738 ? -1.428 -48.473 -48.761 1.00 45.56 738 LEU A CA 1
ATOM 5879 C C . LEU A 1 738 ? -2.293 -49.291 -47.789 1.00 45.56 738 LEU A C 1
ATOM 5881 O O . LEU A 1 738 ? -2.686 -50.410 -48.115 1.00 45.56 738 LEU A O 1
ATOM 5885 N N . GLY A 1 739 ? -2.642 -48.735 -46.625 1.00 43.34 739 GLY A N 1
ATOM 5886 C CA . GLY A 1 739 ? -3.547 -49.375 -45.664 1.00 43.34 739 GLY A CA 1
ATOM 5887 C C . GLY A 1 739 ? -4.996 -49.530 -46.150 1.00 43.34 739 GLY A C 1
ATOM 5888 O O . GLY A 1 739 ? -5.751 -50.294 -45.556 1.00 43.34 739 GLY A O 1
ATOM 5889 N N . PHE A 1 740 ? -5.392 -48.845 -47.229 1.00 44.59 740 PHE A N 1
ATOM 5890 C CA . PHE A 1 740 ? -6.786 -48.770 -47.686 1.00 44.59 740 PHE A CA 1
ATOM 5891 C C . PHE A 1 740 ? -7.191 -49.844 -48.719 1.00 44.59 740 PHE A C 1
ATOM 5893 O O . PHE A 1 740 ? -8.291 -49.777 -49.264 1.00 44.59 740 PHE A O 1
ATOM 5900 N N . TRP A 1 741 ? -6.324 -50.823 -49.017 1.00 38.81 741 TRP A N 1
ATOM 5901 C CA . TRP A 1 741 ? -6.536 -51.792 -50.113 1.00 38.81 741 TRP A CA 1
ATOM 5902 C C . TRP A 1 741 ? -6.476 -53.281 -49.719 1.00 38.81 741 TRP A C 1
ATOM 5904 O O . TRP A 1 741 ? -6.461 -54.145 -50.592 1.00 38.81 741 TRP A O 1
ATOM 5914 N N . LEU A 1 742 ? -6.451 -53.606 -48.419 1.00 35.97 742 LEU A N 1
ATOM 5915 C CA . LEU A 1 742 ? -6.379 -54.990 -47.918 1.00 35.97 742 LEU A CA 1
ATOM 5916 C C . LEU A 1 742 ? -7.349 -55.255 -46.749 1.00 35.97 742 LEU A C 1
ATOM 5918 O O . LEU A 1 742 ? -6.927 -55.569 -45.638 1.00 35.97 742 LEU A O 1
ATOM 5922 N N . ILE A 1 743 ? -8.658 -55.166 -47.012 1.00 40.16 743 ILE A N 1
ATOM 5923 C CA . ILE A 1 743 ? -9.713 -55.657 -46.105 1.00 40.16 743 ILE A CA 1
ATOM 5924 C C . ILE A 1 743 ? -10.798 -56.402 -46.910 1.00 40.16 743 ILE A C 1
ATOM 5926 O O . ILE A 1 743 ? -11.605 -55.752 -47.573 1.00 40.16 743 ILE A O 1
ATOM 5930 N N . PRO A 1 744 ? -10.850 -57.746 -46.851 1.00 37.59 744 PRO A N 1
ATOM 5931 C CA . PRO A 1 744 ? -12.062 -58.530 -47.093 1.00 37.59 744 PRO A CA 1
ATOM 5932 C C . PRO A 1 744 ? -12.883 -58.717 -45.795 1.00 37.59 744 PRO A C 1
ATOM 5934 O O . PRO A 1 744 ? -12.403 -58.435 -44.696 1.00 37.59 744 PRO A O 1
ATOM 5937 N N . ASP A 1 745 ? -14.129 -59.180 -45.923 1.00 34.12 745 ASP A N 1
ATOM 5938 C CA . ASP A 1 745 ? -15.184 -59.020 -44.909 1.00 34.12 745 ASP A CA 1
ATOM 5939 C C . ASP A 1 745 ? -14.976 -59.689 -43.524 1.00 34.12 745 ASP A C 1
ATOM 5941 O O . ASP A 1 745 ? -14.424 -60.790 -43.410 1.00 34.12 745 ASP A O 1
ATOM 5945 N N . PRO A 1 746 ? -15.499 -59.077 -42.438 1.00 42.91 746 PRO A N 1
ATOM 5946 C CA . PRO A 1 746 ? -15.285 -59.536 -41.067 1.00 42.91 746 PRO A CA 1
ATOM 5947 C C . PRO A 1 746 ? -16.284 -60.622 -40.622 1.00 42.91 746 PRO A C 1
ATOM 5949 O O . PRO A 1 746 ? -17.279 -60.332 -39.955 1.00 42.91 746 PRO A O 1
ATOM 5952 N N . CYS A 1 747 ? -16.002 -61.899 -40.907 1.00 34.56 747 CYS A N 1
ATOM 5953 C CA . CYS A 1 747 ? -16.761 -63.012 -40.313 1.00 34.56 747 CYS A CA 1
ATOM 5954 C C . CYS A 1 747 ? -15.964 -64.317 -40.107 1.00 34.56 747 CYS A C 1
ATOM 5956 O O . CYS A 1 747 ? -16.064 -65.251 -40.897 1.00 34.56 747 CYS A O 1
ATOM 5958 N N . SER A 1 748 ? -15.252 -64.444 -38.977 1.00 31.19 748 SER A N 1
ATOM 5959 C CA . SER A 1 748 ? -15.447 -65.580 -38.045 1.00 31.19 748 SER A CA 1
ATOM 5960 C C . SER A 1 748 ? -14.512 -65.575 -36.819 1.00 31.19 748 SER A C 1
ATOM 5962 O O . SER A 1 748 ? -13.428 -65.005 -36.795 1.00 31.19 748 SER A O 1
ATOM 5964 N N . ARG A 1 749 ? -15.018 -66.231 -35.771 1.00 34.91 749 ARG A N 1
ATOM 5965 C CA . ARG A 1 749 ? -14.425 -66.638 -34.484 1.00 34.91 749 ARG A CA 1
ATOM 5966 C C . ARG A 1 749 ? -12.882 -66.627 -34.352 1.00 34.91 749 ARG A C 1
ATOM 5968 O O . ARG A 1 749 ? -12.226 -67.626 -34.608 1.00 34.91 749 ARG A O 1
ATOM 5975 N N . GLY A 1 750 ? -12.380 -65.590 -33.680 1.00 35.59 750 GLY A N 1
ATOM 5976 C CA . GLY A 1 750 ? -11.643 -65.766 -32.420 1.00 35.59 750 GLY A CA 1
ATOM 5977 C C . GLY A 1 750 ? -10.185 -66.243 -32.459 1.00 35.59 750 GLY A C 1
ATOM 5978 O O . GLY A 1 750 ? -9.902 -67.379 -32.089 1.00 35.59 750 GLY A O 1
ATOM 5979 N N . SER A 1 751 ? -9.250 -65.312 -32.673 1.00 29.52 751 SER A N 1
ATOM 5980 C CA . SER A 1 751 ? -7.906 -65.396 -32.079 1.00 29.52 751 SER A CA 1
ATOM 5981 C C . SER A 1 751 ? -7.270 -64.017 -31.866 1.00 29.52 751 SER A C 1
ATOM 5983 O O . SER A 1 751 ? -7.299 -63.169 -32.751 1.00 29.52 751 SER A O 1
ATOM 5985 N N . THR A 1 752 ? -6.680 -63.843 -30.685 1.00 37.78 752 THR A N 1
ATOM 5986 C CA . THR A 1 752 ? -5.660 -62.871 -30.247 1.00 37.78 752 THR A CA 1
ATOM 5987 C C . THR A 1 752 ? -5.087 -61.905 -31.304 1.00 37.78 752 THR A C 1
ATOM 5989 O O . THR A 1 752 ? -4.325 -62.318 -32.174 1.00 37.78 752 THR A O 1
ATOM 5992 N N . ILE A 1 753 ? -5.334 -60.594 -31.151 1.00 31.09 753 ILE A N 1
ATOM 5993 C CA . ILE A 1 753 ? -4.670 -59.521 -31.921 1.00 31.09 753 ILE A CA 1
ATOM 5994 C C . ILE A 1 753 ? -3.926 -58.574 -30.967 1.00 31.09 753 ILE A C 1
ATOM 5996 O O . ILE A 1 753 ? -4.436 -58.202 -29.910 1.00 31.09 753 ILE A O 1
ATOM 6000 N N . TRP A 1 754 ? -2.708 -58.183 -31.350 1.00 29.16 754 TRP A N 1
ATOM 6001 C CA . TRP A 1 754 ? -1.834 -57.291 -30.586 1.00 29.16 754 TRP A CA 1
ATOM 6002 C C . TRP A 1 754 ? -2.370 -55.850 -30.573 1.00 29.16 754 TRP A C 1
ATOM 6004 O O . TRP A 1 754 ? -2.592 -55.258 -31.628 1.00 29.16 754 TRP A O 1
ATOM 6014 N N . ARG A 1 755 ? -2.520 -55.241 -29.387 1.00 27.77 755 ARG A N 1
ATOM 6015 C CA . ARG A 1 755 ? -2.809 -53.800 -29.264 1.00 27.77 755 ARG A CA 1
ATOM 6016 C C . ARG A 1 755 ? -1.519 -52.983 -29.362 1.00 27.77 755 ARG A C 1
ATOM 6018 O O . ARG A 1 755 ? -0.688 -53.035 -28.460 1.00 27.77 755 ARG A O 1
ATOM 6025 N N . LEU A 1 756 ? -1.380 -52.195 -30.429 1.00 33.00 756 LEU A N 1
ATOM 6026 C CA . LEU A 1 756 ? -0.316 -51.193 -30.561 1.00 33.00 756 LEU A CA 1
ATOM 6027 C C . LEU A 1 756 ? -0.629 -49.948 -29.695 1.00 33.00 756 LEU A C 1
ATOM 6029 O O . LEU A 1 756 ? -1.789 -49.532 -29.662 1.00 33.00 756 LEU A O 1
ATOM 6033 N N . PRO A 1 757 ? 0.352 -49.302 -29.026 1.00 36.00 757 PRO A N 1
ATOM 6034 C CA . PRO A 1 757 ? 0.061 -48.308 -27.976 1.00 36.00 757 PRO A CA 1
ATOM 6035 C C . PRO A 1 757 ? -0.446 -46.928 -28.440 1.00 36.00 757 PRO A C 1
ATOM 6037 O O . PRO A 1 757 ? -0.652 -46.049 -27.610 1.00 36.00 757 PRO A O 1
ATOM 6040 N N . ILE A 1 758 ? -0.614 -46.702 -29.746 1.00 35.69 758 ILE A N 1
ATOM 6041 C CA . ILE A 1 758 ? -0.740 -45.350 -30.327 1.00 35.69 758 ILE A CA 1
ATOM 6042 C C . ILE A 1 758 ? -2.162 -44.765 -30.201 1.00 35.69 758 ILE A C 1
ATOM 6044 O O . ILE A 1 758 ? -2.319 -43.554 -30.062 1.00 35.69 758 ILE A O 1
ATOM 6048 N N . LEU A 1 759 ? -3.208 -45.599 -30.186 1.00 33.31 759 LEU A N 1
ATOM 6049 C CA . LEU A 1 759 ? -4.603 -45.122 -30.195 1.00 33.31 759 LEU A CA 1
ATOM 6050 C C . LEU A 1 759 ? -5.129 -44.632 -28.831 1.00 33.31 759 LEU A C 1
ATOM 6052 O O . LEU A 1 759 ? -6.105 -43.890 -28.800 1.00 33.31 759 LEU A O 1
ATOM 6056 N N . ASN A 1 760 ? -4.465 -44.962 -27.718 1.00 32.81 760 ASN A N 1
ATOM 6057 C CA . ASN A 1 760 ? -4.839 -44.470 -26.381 1.00 32.81 760 ASN A CA 1
ATOM 6058 C C . ASN A 1 760 ? -4.373 -43.025 -26.096 1.00 32.81 760 ASN A C 1
ATOM 6060 O O . ASN A 1 760 ? -4.681 -42.488 -25.035 1.00 32.81 760 ASN A O 1
ATOM 6064 N N . TRP A 1 761 ? -3.604 -42.398 -26.994 1.00 37.31 761 TRP A N 1
ATOM 6065 C CA . TRP A 1 761 ? -3.073 -41.045 -26.779 1.00 37.31 761 TRP A CA 1
ATOM 6066 C C . TRP A 1 761 ? -4.045 -39.937 -27.221 1.00 37.31 761 TRP A C 1
ATOM 6068 O O . TRP A 1 761 ? -4.085 -38.869 -26.616 1.00 37.31 761 TRP A O 1
ATOM 6078 N N . LEU A 1 762 ? -4.869 -40.198 -28.243 1.00 28.52 762 LEU A N 1
ATOM 6079 C CA . LEU A 1 762 ? -5.761 -39.197 -28.849 1.00 28.52 762 LEU A CA 1
ATOM 6080 C C . LEU A 1 762 ? -7.099 -39.012 -28.110 1.00 28.52 762 LEU A C 1
ATOM 6082 O O . LEU A 1 762 ? -7.750 -37.987 -28.284 1.00 28.52 762 LEU A O 1
ATOM 6086 N N . SER A 1 763 ? -7.506 -39.963 -27.264 1.00 29.55 763 SER A N 1
ATOM 6087 C CA . SER A 1 763 ? -8.756 -39.888 -26.488 1.00 29.55 763 SER A CA 1
ATOM 6088 C C . SER A 1 763 ? -8.690 -38.963 -25.266 1.00 29.55 763 SER A C 1
ATOM 6090 O O . SER A 1 763 ? -9.716 -38.710 -24.647 1.00 29.55 763 SER A O 1
ATOM 6092 N N . SER A 1 764 ? -7.502 -38.480 -24.898 1.00 32.91 764 SER A N 1
ATOM 6093 C CA . SER A 1 764 ? -7.248 -37.803 -23.614 1.00 32.91 764 SER A CA 1
ATOM 6094 C C . SER A 1 764 ? -7.234 -36.270 -23.698 1.00 32.91 764 SER A C 1
ATOM 6096 O O . SER A 1 764 ? -6.890 -35.613 -22.721 1.00 32.91 764 SER A O 1
ATOM 6098 N N . TYR A 1 765 ? -7.548 -35.701 -24.868 1.00 32.53 765 TYR A N 1
ATOM 6099 C CA . TYR A 1 765 ? -7.391 -34.267 -25.163 1.00 32.53 765 TYR A CA 1
ATOM 6100 C C . TYR A 1 765 ? -8.707 -33.493 -25.352 1.00 32.53 765 TYR A C 1
ATOM 6102 O O . TYR A 1 765 ? -8.672 -32.285 -25.576 1.00 32.53 765 TYR A O 1
ATOM 6110 N N . PHE A 1 766 ? -9.858 -34.163 -25.250 1.00 27.75 766 PHE A N 1
ATOM 6111 C CA . PHE A 1 766 ? -11.186 -33.553 -25.345 1.00 27.75 766 PHE A CA 1
ATOM 6112 C C . PHE A 1 766 ? -12.098 -34.078 -24.226 1.00 27.75 766 PHE A C 1
ATOM 6114 O O . PHE A 1 766 ? -12.042 -35.259 -23.899 1.00 27.75 766 PHE A O 1
ATOM 6121 N N . PHE A 1 767 ? -12.958 -33.187 -23.715 1.00 27.70 767 PHE A N 1
ATOM 6122 C CA . PHE A 1 767 ? -13.895 -33.343 -22.586 1.00 27.70 767 PHE A CA 1
ATOM 6123 C C . PHE A 1 767 ? -13.286 -33.374 -21.164 1.00 27.70 767 PHE A C 1
ATOM 6125 O O . PHE A 1 767 ? -12.586 -34.317 -20.803 1.00 27.70 767 PHE A O 1
ATOM 6132 N N . PRO A 1 768 ? -13.611 -32.373 -20.320 1.00 33.62 768 PRO A N 1
ATOM 6133 C CA . PRO A 1 768 ? -13.498 -32.451 -18.865 1.00 33.62 768 PRO A CA 1
ATOM 6134 C C . PRO A 1 768 ? -14.846 -32.816 -18.214 1.00 33.62 768 PRO A C 1
ATOM 6136 O O . PRO A 1 768 ? -15.867 -32.284 -18.633 1.00 33.62 768 PRO A O 1
ATOM 6139 N N . GLU A 1 769 ? -14.846 -33.633 -17.152 1.00 29.94 769 GLU A N 1
ATOM 6140 C CA . GLU A 1 769 ? -15.746 -33.481 -15.986 1.00 29.94 769 GLU A CA 1
ATOM 6141 C C . GLU A 1 769 ? -15.350 -34.411 -14.813 1.00 29.94 769 GLU A C 1
ATOM 6143 O O . GLU A 1 769 ? -14.297 -35.049 -14.848 1.00 29.94 769 GLU A O 1
ATOM 6148 N N . ASN A 1 770 ? -16.125 -34.391 -13.721 1.00 26.34 770 ASN A N 1
ATOM 6149 C CA . ASN A 1 770 ? -15.712 -34.800 -12.370 1.00 26.34 770 ASN A CA 1
ATOM 6150 C C . ASN A 1 770 ? -16.175 -36.207 -11.908 1.00 26.34 770 ASN A C 1
ATOM 6152 O O . ASN A 1 770 ? -17.028 -36.844 -12.514 1.00 26.34 770 ASN A O 1
ATOM 6156 N N . CYS A 1 771 ? -15.676 -36.581 -10.717 1.00 22.55 771 CYS A N 1
ATOM 6157 C CA . CYS A 1 771 ? -16.246 -37.516 -9.725 1.00 22.55 771 CYS A CA 1
ATOM 6158 C C . CYS A 1 771 ? -15.978 -39.042 -9.813 1.00 22.55 771 CYS A C 1
ATOM 6160 O O . CYS A 1 771 ? -16.665 -39.791 -10.494 1.00 22.55 771 CYS A O 1
ATOM 6162 N N . LEU A 1 772 ? -15.086 -39.481 -8.907 1.00 27.45 772 LEU A N 1
ATOM 6163 C CA . LEU A 1 772 ? -15.296 -40.530 -7.881 1.00 27.45 772 LEU A CA 1
ATOM 6164 C C . LEU A 1 772 ? -15.802 -41.935 -8.291 1.00 27.45 772 LEU A C 1
ATOM 6166 O O . LEU A 1 772 ? -16.998 -42.123 -8.493 1.00 27.45 772 LEU A O 1
ATOM 6170 N N . LEU A 1 773 ? -14.950 -42.962 -8.117 1.00 24.84 773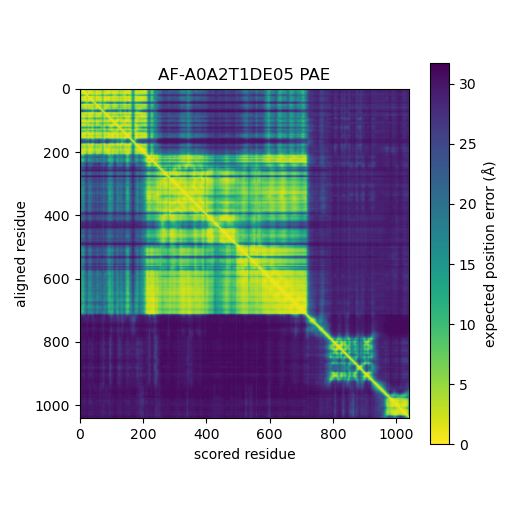 LEU A N 1
ATOM 6171 C CA . LEU A 1 773 ? -15.101 -43.956 -7.025 1.00 24.84 773 LEU A CA 1
ATOM 6172 C C . LEU A 1 773 ? -13.874 -44.895 -6.879 1.00 24.84 773 LEU A C 1
ATOM 6174 O O . LEU A 1 773 ? -12.859 -44.708 -7.547 1.00 24.84 773 LEU A O 1
ATOM 6178 N N . ASN A 1 774 ? -13.937 -45.826 -5.917 1.00 24.73 774 ASN A N 1
ATOM 6179 C CA . ASN A 1 774 ? -12.782 -46.424 -5.229 1.00 24.73 774 ASN A CA 1
ATOM 6180 C C . ASN A 1 774 ? -12.151 -47.692 -5.852 1.00 24.73 774 ASN A C 1
ATOM 6182 O O . ASN A 1 774 ? -12.811 -48.496 -6.499 1.00 24.73 774 ASN A O 1
ATOM 6186 N N . GLU A 1 775 ? -10.870 -47.872 -5.505 1.00 32.56 775 GLU A N 1
ATOM 6187 C CA . GLU A 1 775 ? -10.129 -49.121 -5.231 1.00 32.56 775 GLU A CA 1
ATOM 6188 C C . GLU A 1 775 ? -10.367 -50.398 -6.071 1.00 32.56 775 GLU A C 1
ATOM 6190 O O . GLU A 1 775 ? -11.314 -51.154 -5.869 1.00 32.56 775 GLU A O 1
ATOM 6195 N N . ALA A 1 776 ? -9.327 -50.782 -6.821 1.00 25.41 776 ALA A N 1
ATOM 6196 C CA . ALA A 1 776 ? -8.924 -52.182 -6.984 1.00 25.41 776 ALA A CA 1
ATOM 6197 C C . ALA A 1 776 ? -7.387 -52.278 -7.065 1.00 25.41 776 ALA A C 1
ATOM 6199 O O . ALA A 1 776 ? -6.731 -51.403 -7.631 1.00 25.41 776 ALA A O 1
ATOM 6200 N N . THR A 1 777 ? -6.789 -53.323 -6.484 1.00 31.75 777 THR A N 1
ATOM 6201 C CA . THR A 1 777 ? -5.323 -53.472 -6.382 1.00 31.75 777 THR A CA 1
ATOM 6202 C C . THR A 1 777 ? -4.712 -54.219 -7.569 1.00 31.75 777 THR A C 1
ATOM 6204 O O . THR A 1 777 ? -5.259 -55.219 -8.023 1.00 31.75 777 THR A O 1
ATOM 6207 N N . LEU A 1 778 ? -3.518 -53.804 -8.017 1.00 25.84 778 LEU A N 1
ATOM 6208 C CA . LEU A 1 778 ? -2.598 -54.638 -8.807 1.00 25.84 778 LEU A CA 1
ATOM 6209 C C . LEU A 1 778 ? -1.141 -54.150 -8.669 1.00 25.84 778 LEU A C 1
ATOM 6211 O O . LEU A 1 778 ? -0.884 -53.009 -8.293 1.00 25.84 778 LEU A O 1
ATOM 6215 N N . LYS A 1 779 ? -0.177 -55.058 -8.873 1.00 27.11 779 LYS A N 1
ATOM 6216 C CA . LYS A 1 779 ? 1.213 -54.928 -8.386 1.00 27.11 779 LYS A CA 1
ATOM 6217 C C . LYS A 1 779 ? 2.175 -54.374 -9.444 1.00 27.11 779 LYS A C 1
ATOM 6219 O O . LYS A 1 779 ? 2.110 -54.768 -10.604 1.00 27.11 779 LYS A O 1
ATOM 6224 N N . ILE A 1 780 ? 3.128 -53.545 -9.010 1.00 30.08 780 ILE A N 1
ATOM 6225 C CA . ILE A 1 780 ? 4.226 -53.002 -9.831 1.00 30.08 780 ILE A CA 1
ATOM 6226 C C . ILE A 1 780 ? 5.498 -53.861 -9.626 1.00 30.08 780 ILE A C 1
ATOM 6228 O O . ILE A 1 780 ? 5.805 -54.194 -8.478 1.00 30.08 780 ILE A O 1
ATOM 6232 N N . PRO A 1 781 ? 6.251 -54.235 -10.683 1.00 30.11 781 PRO A N 1
ATOM 6233 C CA . PRO A 1 781 ? 7.522 -54.958 -10.558 1.00 30.11 781 PRO A CA 1
ATOM 6234 C C . PRO A 1 781 ? 8.690 -54.057 -10.100 1.00 30.11 781 PRO A C 1
ATOM 6236 O O . PRO A 1 781 ? 8.654 -52.836 -10.236 1.00 30.11 781 PRO A O 1
ATOM 6239 N N . ALA A 1 782 ? 9.739 -54.666 -9.540 1.00 27.91 782 ALA A N 1
ATOM 6240 C CA . ALA A 1 782 ? 10.799 -53.958 -8.813 1.00 27.91 782 ALA A CA 1
ATOM 6241 C C . ALA A 1 782 ? 11.843 -53.236 -9.696 1.00 27.91 782 ALA A C 1
ATOM 6243 O O . ALA A 1 782 ? 12.201 -53.699 -10.779 1.00 27.91 782 ALA A O 1
ATOM 6244 N N . LYS A 1 783 ? 12.399 -52.134 -9.167 1.00 30.41 783 LYS A N 1
ATOM 6245 C CA . LYS A 1 783 ? 13.616 -51.470 -9.676 1.00 30.41 783 LYS A CA 1
ATOM 6246 C C . LYS A 1 783 ? 14.894 -52.255 -9.307 1.00 30.41 783 LYS A C 1
ATOM 6248 O O . LYS A 1 783 ? 14.892 -52.962 -8.297 1.00 30.41 783 LYS A O 1
ATOM 6253 N N . PRO A 1 784 ? 16.003 -52.093 -10.058 1.00 32.28 784 PRO A N 1
ATOM 6254 C CA . PRO A 1 784 ? 17.320 -52.589 -9.649 1.00 32.28 784 PRO A CA 1
ATOM 6255 C C . PRO A 1 784 ? 17.843 -51.855 -8.399 1.00 32.28 784 PRO A C 1
ATOM 6257 O O . PRO A 1 784 ? 17.496 -50.699 -8.159 1.00 32.28 784 PRO A O 1
ATOM 6260 N N . LYS A 1 785 ? 18.700 -52.524 -7.615 1.00 30.08 785 LYS A N 1
ATOM 6261 C CA . LYS A 1 785 ? 19.346 -51.946 -6.424 1.00 30.08 785 LYS A CA 1
ATOM 6262 C C . LYS A 1 785 ? 20.556 -51.085 -6.795 1.00 30.08 785 LYS A C 1
ATOM 6264 O O . LYS A 1 785 ? 21.436 -51.546 -7.518 1.00 30.08 785 LYS A O 1
ATOM 6269 N N . THR A 1 786 ? 20.643 -49.896 -6.210 1.00 30.77 786 THR A N 1
ATOM 6270 C CA . THR A 1 786 ? 21.895 -49.145 -6.033 1.00 30.77 786 THR A CA 1
ATOM 6271 C C . THR A 1 786 ? 22.644 -49.642 -4.791 1.00 30.77 786 THR A C 1
ATOM 6273 O O . THR A 1 786 ? 22.024 -50.145 -3.854 1.00 30.77 786 THR A O 1
ATOM 6276 N N . LEU A 1 787 ? 23.973 -49.512 -4.785 1.00 35.78 787 LEU A N 1
ATOM 6277 C CA . LEU A 1 787 ? 24.813 -49.714 -3.597 1.00 35.78 787 LEU A CA 1
ATOM 6278 C C . LEU A 1 787 ? 24.898 -48.413 -2.786 1.00 35.78 787 LEU A C 1
ATOM 6280 O O . LEU A 1 787 ? 24.871 -47.328 -3.364 1.00 35.78 787 LEU A O 1
ATOM 6284 N N . GLU A 1 788 ? 24.997 -48.528 -1.463 1.00 30.91 788 GLU A N 1
ATOM 6285 C CA . GLU A 1 788 ? 25.117 -47.387 -0.547 1.00 30.91 788 GLU A CA 1
ATOM 6286 C C . GLU A 1 788 ? 26.586 -46.928 -0.406 1.00 30.91 788 GLU A C 1
ATOM 6288 O O . GLU A 1 788 ? 27.491 -47.771 -0.418 1.00 30.91 788 GLU A O 1
ATOM 6293 N N . PRO A 1 789 ? 26.853 -45.615 -0.263 1.00 37.50 789 PRO A N 1
ATOM 6294 C CA . PRO A 1 789 ? 28.202 -45.095 -0.051 1.00 37.50 789 PRO A CA 1
ATOM 6295 C C . PRO A 1 789 ? 28.701 -45.358 1.381 1.00 37.50 789 PRO A C 1
ATOM 6297 O O . PRO A 1 789 ? 27.937 -45.313 2.345 1.00 37.50 789 PRO A O 1
ATOM 6300 N N . THR A 1 790 ? 30.005 -45.608 1.540 1.00 38.34 790 THR A N 1
ATOM 6301 C CA . THR A 1 790 ? 30.635 -45.894 2.844 1.00 38.34 790 THR A CA 1
ATOM 6302 C C . THR A 1 790 ? 31.356 -44.671 3.437 1.00 38.34 790 THR A C 1
ATOM 6304 O O . THR A 1 790 ? 32.013 -43.939 2.697 1.00 38.34 790 THR A O 1
ATOM 6307 N N . PRO A 1 791 ? 31.264 -44.435 4.764 1.00 40.69 791 PRO A N 1
ATOM 6308 C CA . PRO A 1 791 ? 31.830 -43.254 5.425 1.00 40.69 791 PRO A CA 1
ATOM 6309 C C . PRO A 1 791 ? 33.364 -43.221 5.462 1.00 40.69 791 PRO A C 1
ATOM 6311 O O . PRO A 1 791 ? 34.037 -44.254 5.495 1.00 40.69 791 PRO A O 1
ATOM 6314 N N . CYS A 1 792 ? 33.904 -42.005 5.544 1.00 40.44 792 CYS A N 1
ATOM 6315 C CA . CYS A 1 792 ? 35.324 -41.734 5.770 1.00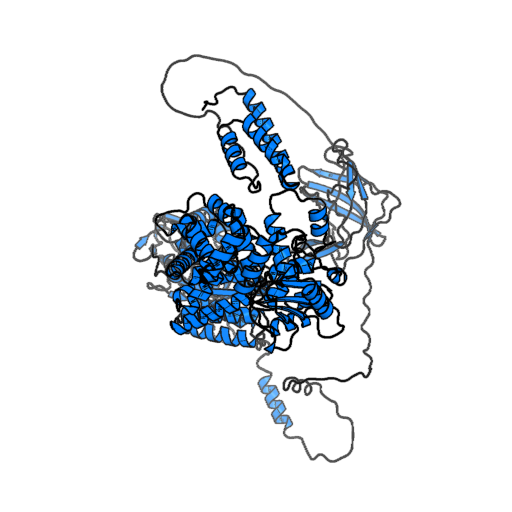 40.44 792 CYS A CA 1
ATOM 6316 C C . CYS A 1 792 ? 35.625 -41.721 7.280 1.00 40.44 792 CYS A C 1
ATOM 6318 O O . CYS A 1 792 ? 34.806 -41.253 8.073 1.00 40.44 792 CYS A O 1
ATOM 6320 N N . VAL A 1 793 ? 36.777 -42.260 7.701 1.00 42.34 793 VAL A N 1
ATOM 6321 C CA . VAL A 1 793 ? 37.140 -42.386 9.125 1.00 42.34 793 VAL A CA 1
ATOM 6322 C C . VAL A 1 793 ? 38.584 -41.959 9.349 1.00 42.34 793 VAL A C 1
ATOM 6324 O O . VAL A 1 793 ? 39.498 -42.564 8.794 1.00 42.34 793 VAL A O 1
ATOM 6327 N N . ILE A 1 794 ? 38.781 -40.951 10.199 1.00 46.19 794 ILE A N 1
ATOM 6328 C CA . ILE A 1 794 ? 40.107 -40.489 10.623 1.00 46.19 794 ILE A CA 1
ATOM 6329 C C . ILE A 1 794 ? 40.375 -41.005 12.045 1.00 46.19 794 ILE A C 1
ATOM 6331 O O . ILE A 1 794 ? 39.545 -40.839 12.943 1.00 46.19 794 ILE A O 1
ATOM 6335 N N . GLN A 1 795 ? 41.540 -41.628 12.229 1.00 42.84 795 GLN A N 1
ATOM 6336 C CA . GLN A 1 795 ? 42.111 -42.073 13.506 1.00 42.84 795 GLN A CA 1
ATOM 6337 C C . GLN A 1 795 ? 43.477 -41.381 13.672 1.00 42.84 795 GLN A C 1
ATOM 6339 O O . GLN A 1 795 ? 44.214 -41.262 12.692 1.00 42.84 795 GLN A O 1
ATOM 6344 N N . GLY A 1 796 ? 43.804 -40.890 14.873 1.00 43.62 796 GLY A N 1
ATOM 6345 C CA . GLY A 1 796 ? 44.984 -40.045 15.109 1.00 43.62 796 GLY A CA 1
ATOM 6346 C C . GLY A 1 796 ? 45.991 -40.627 16.104 1.00 43.62 796 GLY A C 1
ATOM 6347 O O . GLY A 1 796 ? 45.612 -40.955 17.226 1.00 43.62 796 GLY A O 1
ATOM 6348 N N . THR A 1 797 ? 47.263 -40.691 15.687 1.00 41.44 797 THR A N 1
ATOM 6349 C CA . THR A 1 797 ? 48.457 -40.978 16.519 1.00 41.44 797 THR A CA 1
ATOM 6350 C C . THR A 1 797 ? 49.727 -40.237 16.038 1.00 41.44 797 THR A C 1
ATOM 6352 O O . THR A 1 797 ? 50.823 -40.535 16.504 1.00 41.44 797 THR A O 1
ATOM 6355 N N . GLU A 1 798 ? 49.631 -39.300 15.082 1.00 52.22 798 GLU A N 1
ATOM 6356 C CA . GLU A 1 798 ? 50.777 -38.546 14.530 1.00 52.22 798 GLU A CA 1
ATOM 6357 C C . GLU A 1 798 ? 50.574 -37.023 14.666 1.00 52.22 798 GLU A C 1
ATOM 6359 O O . GLU A 1 798 ? 49.449 -36.526 14.592 1.00 52.22 798 GLU A O 1
ATOM 6364 N N . VAL A 1 799 ? 51.678 -36.285 14.845 1.00 50.09 799 VAL A N 1
ATOM 6365 C CA . VAL A 1 799 ? 51.729 -34.811 14.927 1.00 50.09 799 VAL A CA 1
ATOM 6366 C C . VAL A 1 799 ? 52.321 -34.263 13.624 1.00 50.09 799 VAL A C 1
ATOM 6368 O O . VAL A 1 799 ? 53.420 -34.652 13.228 1.00 50.09 799 VAL A O 1
ATOM 6371 N N . PHE A 1 800 ? 51.610 -33.366 12.938 1.00 59.91 800 PHE A N 1
ATOM 6372 C CA . PHE A 1 800 ? 51.920 -32.994 11.543 1.00 59.91 800 PHE A CA 1
ATOM 6373 C C . PHE A 1 800 ? 52.760 -31.713 11.397 1.00 59.91 800 PHE A C 1
ATOM 6375 O O . PHE A 1 800 ? 52.690 -30.830 12.250 1.00 59.91 800 PHE A O 1
ATOM 6382 N N . THR A 1 801 ? 53.535 -31.594 10.301 1.00 47.59 801 THR A N 1
ATOM 6383 C CA . THR A 1 801 ? 54.510 -30.500 10.047 1.00 47.59 801 THR A CA 1
ATOM 6384 C C . THR A 1 801 ? 54.235 -29.717 8.746 1.00 47.59 801 THR A C 1
ATOM 6386 O O . THR A 1 801 ? 54.191 -30.311 7.672 1.00 47.59 801 THR A O 1
ATOM 6389 N N . ILE A 1 802 ? 54.032 -28.389 8.831 1.00 58.97 802 ILE A N 1
ATOM 6390 C CA . ILE A 1 802 ? 53.520 -27.499 7.767 1.00 58.97 802 ILE A CA 1
ATOM 6391 C C . ILE A 1 802 ? 53.939 -26.013 7.995 1.00 58.97 802 ILE A C 1
ATOM 6393 O O . ILE A 1 802 ? 53.627 -25.412 9.016 1.00 58.97 802 ILE A O 1
ATOM 6397 N N . THR A 1 803 ? 54.556 -25.340 7.021 1.00 47.06 803 THR A N 1
ATOM 6398 C CA . THR A 1 803 ? 55.192 -24.014 7.217 1.00 47.06 803 THR A CA 1
ATOM 6399 C C . THR A 1 803 ? 54.318 -22.817 6.799 1.00 47.06 803 THR A C 1
ATOM 6401 O O . THR A 1 803 ? 53.724 -22.836 5.723 1.00 47.06 803 THR A O 1
ATOM 6404 N N . GLN A 1 804 ? 54.294 -21.725 7.580 1.00 45.59 804 GLN A N 1
ATOM 6405 C CA . GLN A 1 804 ? 53.742 -20.420 7.167 1.00 45.59 804 GLN A CA 1
ATOM 6406 C C . GLN A 1 804 ? 54.778 -19.569 6.421 1.00 45.59 804 GLN A C 1
ATOM 6408 O O . GLN A 1 804 ? 55.951 -19.503 6.789 1.00 45.59 804 GLN A O 1
ATOM 6413 N N . THR A 1 805 ? 54.302 -18.818 5.436 1.00 54.66 805 THR A N 1
ATOM 6414 C CA . THR A 1 805 ? 54.966 -17.660 4.835 1.00 54.66 805 THR A CA 1
ATOM 6415 C C . THR A 1 805 ? 54.064 -16.424 4.971 1.00 54.66 805 THR A C 1
ATOM 6417 O O . THR A 1 805 ? 52.972 -16.505 5.531 1.00 54.66 805 THR A O 1
ATOM 6420 N N . LYS A 1 806 ? 54.514 -15.258 4.492 1.00 48.00 806 LYS A N 1
ATOM 6421 C CA . LYS A 1 806 ? 53.913 -13.940 4.784 1.00 48.00 806 LYS A CA 1
ATOM 6422 C C . LYS A 1 806 ? 52.373 -13.912 4.691 1.00 48.00 806 LYS A C 1
ATOM 6424 O O . LYS A 1 806 ? 51.719 -13.442 5.625 1.00 48.00 806 LYS A O 1
ATOM 6429 N N . ASP A 1 807 ? 51.830 -14.507 3.626 1.00 50.41 807 ASP A N 1
ATOM 6430 C CA . ASP A 1 807 ? 50.399 -14.509 3.298 1.00 50.41 807 ASP A CA 1
ATOM 6431 C C . ASP A 1 807 ? 49.835 -15.910 2.963 1.00 50.41 807 ASP A C 1
ATOM 6433 O O . ASP A 1 807 ? 48.710 -16.018 2.475 1.00 50.41 807 ASP A O 1
ATOM 6437 N N . SER A 1 808 ? 50.575 -16.999 3.223 1.00 51.47 808 SER A N 1
ATOM 6438 C CA . SER A 1 808 ? 50.144 -18.380 2.918 1.00 51.47 808 SER A CA 1
ATOM 6439 C C . SER A 1 808 ? 50.790 -19.448 3.815 1.00 51.47 808 SER A C 1
ATOM 6441 O O . SER A 1 808 ? 51.731 -19.160 4.547 1.00 51.47 808 SER A O 1
ATOM 6443 N N . PHE A 1 809 ? 50.302 -20.688 3.760 1.00 53.56 809 PHE A N 1
ATOM 6444 C CA . PHE A 1 809 ? 50.790 -21.842 4.527 1.00 53.56 809 PHE A CA 1
ATOM 6445 C C . PHE A 1 809 ? 50.926 -23.084 3.624 1.00 53.56 809 PHE A C 1
ATOM 6447 O O . PHE A 1 809 ? 50.119 -23.237 2.703 1.00 53.56 809 PHE A O 1
ATOM 6454 N N . LYS A 1 810 ? 51.924 -23.958 3.860 1.00 51.62 810 LYS A N 1
ATOM 6455 C CA . LYS A 1 810 ? 52.217 -25.139 3.016 1.00 51.62 810 LYS A CA 1
ATOM 6456 C C . LYS A 1 810 ? 52.922 -26.312 3.725 1.00 51.62 810 LYS A C 1
ATOM 6458 O O . LYS A 1 810 ? 53.985 -26.116 4.313 1.00 51.62 810 LYS A O 1
ATOM 6463 N N . GLY A 1 811 ? 52.384 -27.534 3.621 1.00 53.66 811 GLY A N 1
ATOM 6464 C CA . GLY A 1 811 ? 52.973 -28.758 4.199 1.00 53.66 811 GLY A CA 1
ATOM 6465 C C . GLY A 1 811 ? 52.266 -30.062 3.803 1.00 53.66 811 GLY A C 1
ATOM 6466 O O . GLY A 1 811 ? 51.533 -30.071 2.818 1.00 53.66 811 GLY A O 1
ATOM 6467 N N . GLU A 1 812 ? 52.494 -31.161 4.533 1.00 53.28 812 GLU A N 1
ATOM 6468 C CA . GLU A 1 812 ? 52.017 -32.516 4.181 1.00 53.28 812 GLU A CA 1
ATOM 6469 C C . GLU A 1 812 ? 51.388 -33.244 5.388 1.00 53.28 812 GLU A C 1
ATOM 6471 O O . GLU A 1 812 ? 51.828 -33.069 6.526 1.00 53.28 812 GLU A O 1
ATOM 6476 N N . ILE A 1 813 ? 50.349 -34.054 5.143 1.00 56.00 813 ILE A N 1
ATOM 6477 C CA . ILE A 1 813 ? 49.590 -34.798 6.169 1.00 56.00 813 ILE A CA 1
ATOM 6478 C C . ILE A 1 813 ? 49.405 -36.261 5.741 1.00 56.00 813 ILE A C 1
ATOM 6480 O O . ILE A 1 813 ? 49.089 -36.521 4.577 1.00 56.00 813 ILE A O 1
ATOM 6484 N N . SER A 1 814 ? 49.536 -37.198 6.688 1.00 53.78 814 SER A N 1
ATOM 6485 C CA . SER A 1 814 ? 49.155 -38.613 6.535 1.00 53.78 814 SER A CA 1
ATOM 6486 C C . SER A 1 814 ? 47.754 -38.868 7.111 1.00 53.78 814 SER A C 1
ATOM 6488 O O . SER A 1 814 ? 47.454 -38.410 8.209 1.00 53.78 814 SER A O 1
ATOM 6490 N N . TYR A 1 815 ? 46.907 -39.639 6.425 1.00 55.66 815 TYR A N 1
ATOM 6491 C CA . TYR A 1 815 ? 45.587 -40.062 6.928 1.00 55.66 815 TYR A CA 1
ATOM 6492 C C . TYR A 1 815 ? 45.186 -41.445 6.391 1.00 55.66 815 TYR A C 1
ATOM 6494 O O . TYR A 1 815 ? 45.836 -41.982 5.496 1.00 55.66 815 TYR A O 1
ATOM 6502 N N . LEU A 1 816 ? 44.126 -42.045 6.939 1.00 47.88 816 LEU A N 1
ATOM 6503 C CA . LEU A 1 816 ? 43.576 -43.328 6.485 1.00 47.88 816 LEU A CA 1
ATOM 6504 C C . LEU A 1 816 ? 42.313 -43.097 5.643 1.00 47.88 816 LEU A C 1
ATOM 6506 O O . LEU A 1 816 ? 41.397 -42.404 6.074 1.00 47.88 816 LEU A O 1
ATOM 6510 N N . LEU A 1 817 ? 42.239 -43.710 4.458 1.00 49.38 817 LEU A N 1
ATOM 6511 C CA . LEU A 1 817 ? 41.055 -43.692 3.594 1.00 49.38 817 LEU A CA 1
ATOM 6512 C C . LEU A 1 817 ? 40.696 -45.119 3.176 1.00 49.38 817 LEU A C 1
ATOM 6514 O O . LEU A 1 817 ? 41.518 -45.831 2.597 1.00 49.38 817 LEU A O 1
ATOM 6518 N N . ARG A 1 818 ? 39.469 -45.557 3.496 1.00 50.00 818 ARG A N 1
ATOM 6519 C CA . ARG A 1 818 ? 39.000 -46.948 3.296 1.00 50.00 818 ARG A CA 1
ATOM 6520 C C . ARG A 1 818 ? 40.013 -47.989 3.831 1.00 50.00 818 ARG A C 1
ATOM 6522 O O . ARG A 1 818 ? 40.285 -48.992 3.179 1.00 50.00 818 ARG A O 1
ATOM 6529 N N . GLY A 1 819 ? 40.615 -47.704 4.992 1.00 49.75 819 GLY A N 1
ATOM 6530 C CA . GLY A 1 819 ? 41.620 -48.546 5.660 1.00 49.75 819 GLY A CA 1
ATOM 6531 C C . GLY A 1 819 ? 43.057 -48.454 5.123 1.00 49.75 819 GLY A C 1
ATOM 6532 O O . GLY A 1 819 ? 43.944 -49.071 5.701 1.00 49.75 819 GLY A O 1
ATOM 6533 N N . ASN A 1 820 ? 43.317 -47.687 4.059 1.00 48.88 820 ASN A N 1
ATOM 6534 C CA . ASN A 1 820 ? 44.649 -47.549 3.459 1.00 48.88 820 ASN A CA 1
ATOM 6535 C C . ASN A 1 820 ? 45.279 -46.196 3.805 1.00 48.88 820 ASN A C 1
ATOM 6537 O O . ASN A 1 820 ? 44.612 -45.165 3.709 1.00 48.88 820 ASN A O 1
ATOM 6541 N N . GLN A 1 821 ? 46.564 -46.180 4.173 1.00 57.34 821 GLN A N 1
ATOM 6542 C CA . GLN A 1 821 ? 47.269 -44.936 4.490 1.00 57.34 821 GLN A CA 1
ATOM 6543 C C . GLN A 1 821 ? 47.542 -44.135 3.206 1.00 57.34 821 GLN A C 1
ATOM 6545 O O . GLN A 1 821 ? 48.015 -44.664 2.198 1.00 57.34 821 GLN A O 1
ATOM 6550 N N . LYS A 1 822 ? 47.229 -42.843 3.248 1.00 56.53 822 LYS A N 1
ATOM 6551 C CA . LYS A 1 822 ? 47.397 -41.856 2.181 1.00 56.53 822 LYS A CA 1
ATOM 6552 C C . LYS A 1 822 ? 48.184 -40.665 2.716 1.00 56.53 822 LYS A C 1
ATOM 6554 O O . LYS A 1 822 ? 48.181 -40.402 3.916 1.00 56.53 822 LYS A O 1
ATOM 6559 N N . ARG A 1 823 ? 48.838 -39.936 1.811 1.00 54.88 823 ARG A N 1
ATOM 6560 C CA . ARG A 1 823 ? 49.456 -38.634 2.090 1.00 54.88 823 ARG A CA 1
ATOM 6561 C C . ARG A 1 823 ? 48.932 -37.589 1.122 1.00 54.88 823 ARG A C 1
ATOM 6563 O O . ARG A 1 823 ? 48.506 -37.924 0.017 1.00 54.88 823 ARG A O 1
ATOM 6570 N N . THR A 1 824 ? 48.904 -36.333 1.542 1.00 54.12 824 THR A N 1
ATOM 6571 C CA . THR A 1 824 ? 48.388 -35.225 0.729 1.00 54.12 824 THR A CA 1
ATOM 6572 C C . THR A 1 824 ? 49.081 -33.922 1.097 1.00 54.12 824 THR A C 1
ATOM 6574 O O . THR A 1 824 ? 49.351 -33.660 2.271 1.00 54.12 824 THR A O 1
ATOM 6577 N N . LEU A 1 825 ? 49.358 -33.111 0.074 1.00 51.56 825 LEU A N 1
ATOM 6578 C CA . LEU A 1 825 ? 49.936 -31.783 0.223 1.00 51.56 825 LEU A CA 1
ATOM 6579 C C . LEU A 1 825 ? 48.832 -30.761 0.512 1.00 51.56 825 LEU A C 1
ATOM 6581 O O . LEU A 1 825 ? 47.720 -30.838 -0.011 1.00 51.56 825 LEU A O 1
ATOM 6585 N N . VAL A 1 826 ? 49.147 -29.795 1.358 1.00 56.59 826 VAL A N 1
ATOM 6586 C CA . VAL A 1 826 ? 48.181 -28.911 1.999 1.00 56.59 826 VAL A CA 1
ATOM 6587 C C . VAL A 1 826 ? 48.673 -27.477 1.856 1.00 56.59 826 VAL A C 1
ATOM 6589 O O . VAL A 1 826 ? 49.800 -27.180 2.241 1.00 56.59 826 VAL A O 1
ATOM 6592 N N . GLU A 1 827 ? 47.861 -26.608 1.247 1.00 51.44 827 GLU A N 1
ATOM 6593 C CA . GLU A 1 827 ? 48.241 -25.259 0.804 1.00 51.44 827 GLU A CA 1
ATOM 6594 C C . GLU A 1 827 ? 47.077 -24.264 0.986 1.00 51.44 827 GLU A C 1
ATOM 6596 O O . GLU A 1 827 ? 45.939 -24.551 0.607 1.00 51.44 827 GLU A O 1
ATOM 6601 N N . GLY A 1 828 ? 47.327 -23.057 1.502 1.00 55.97 828 GLY A N 1
ATOM 6602 C CA . GLY A 1 828 ? 46.272 -22.038 1.616 1.00 55.97 828 GLY A CA 1
ATOM 6603 C C . GLY A 1 828 ? 46.762 -20.620 1.881 1.00 55.97 828 GLY A C 1
ATOM 6604 O O . GLY A 1 828 ? 47.826 -20.428 2.461 1.00 55.97 828 GLY A O 1
ATOM 6605 N N . ASN A 1 829 ? 45.969 -19.627 1.469 1.00 49.34 829 ASN A N 1
ATOM 6606 C CA . ASN A 1 829 ? 46.259 -18.203 1.660 1.00 49.34 829 ASN A CA 1
ATOM 6607 C C . ASN A 1 829 ? 45.576 -17.648 2.920 1.00 49.34 829 ASN A C 1
ATOM 6609 O O . ASN A 1 829 ? 44.470 -18.047 3.277 1.00 49.34 829 ASN A O 1
ATOM 6613 N N . ARG A 1 830 ? 46.215 -16.673 3.567 1.00 46.38 830 ARG A N 1
ATOM 6614 C CA . ARG A 1 830 ? 45.802 -16.081 4.844 1.00 46.38 830 ARG A CA 1
ATOM 6615 C C . ARG A 1 830 ? 44.556 -15.192 4.705 1.00 46.38 830 ARG A C 1
ATOM 6617 O O . ARG A 1 830 ? 44.643 -13.969 4.621 1.00 46.38 830 ARG A O 1
ATOM 6624 N N . THR A 1 831 ? 43.382 -15.809 4.729 1.00 43.78 831 THR A N 1
ATOM 6625 C CA . THR A 1 831 ? 42.083 -15.119 4.809 1.00 43.78 831 THR A CA 1
ATOM 6626 C C . THR A 1 831 ? 41.737 -14.727 6.254 1.00 43.78 831 THR A C 1
ATOM 6628 O O . THR A 1 831 ? 42.203 -15.356 7.205 1.00 43.78 831 THR A O 1
ATOM 6631 N N . LYS A 1 832 ? 40.896 -13.694 6.448 1.00 41.53 832 LYS A N 1
ATOM 6632 C CA . LYS A 1 832 ? 40.441 -13.255 7.791 1.00 41.53 832 LYS A CA 1
ATOM 6633 C C . LYS A 1 832 ? 39.690 -14.342 8.574 1.00 41.53 832 LYS A C 1
ATOM 6635 O O . LYS A 1 832 ? 39.636 -14.258 9.794 1.00 41.53 832 LYS A O 1
ATOM 6640 N N . SER A 1 833 ? 39.120 -15.317 7.874 1.00 43.69 833 SER A N 1
ATOM 6641 C CA . SER A 1 833 ? 38.286 -16.389 8.417 1.00 43.69 833 SER A CA 1
ATOM 6642 C C . SER A 1 833 ? 39.012 -17.737 8.549 1.00 43.69 833 SER A C 1
ATOM 6644 O O . SER A 1 833 ? 38.377 -18.711 8.922 1.00 43.69 833 SER A O 1
ATOM 6646 N N . GLY A 1 834 ? 40.313 -17.831 8.231 1.00 42.84 834 GLY A N 1
ATOM 6647 C CA . GLY A 1 834 ? 41.111 -19.047 8.476 1.00 42.84 834 GLY A CA 1
ATOM 6648 C C . GLY A 1 834 ? 40.976 -20.185 7.451 1.00 42.84 834 GLY A C 1
ATOM 6649 O O . GLY A 1 834 ? 41.241 -21.331 7.791 1.00 42.84 834 GLY A O 1
ATOM 6650 N N . TRP A 1 835 ? 40.587 -19.900 6.203 1.00 42.62 835 TRP A N 1
ATOM 6651 C CA . TRP A 1 835 ? 40.298 -20.920 5.181 1.00 42.62 835 TRP A CA 1
ATOM 6652 C C . TRP A 1 835 ? 41.562 -21.276 4.388 1.00 42.62 835 TRP A C 1
ATOM 6654 O O . TRP A 1 835 ? 42.376 -20.408 4.074 1.00 42.62 835 TRP A O 1
ATOM 6664 N N . PHE A 1 836 ? 41.692 -22.549 4.016 1.00 42.94 836 PHE A N 1
ATOM 6665 C CA . PHE A 1 836 ? 42.816 -23.103 3.255 1.00 42.94 836 PHE A CA 1
ATOM 6666 C C . PHE A 1 836 ? 42.319 -24.230 2.310 1.00 42.94 836 PHE A C 1
ATOM 6668 O O . PHE A 1 836 ? 41.111 -24.459 2.219 1.00 42.94 836 PHE A O 1
ATOM 6675 N N . SER A 1 837 ? 43.216 -24.991 1.664 1.00 44.78 837 SER A N 1
ATOM 6676 C CA . SER A 1 837 ? 42.859 -26.146 0.819 1.00 44.78 837 SER A CA 1
ATOM 6677 C C . SER A 1 837 ? 43.821 -27.341 0.937 1.00 44.78 837 SER A C 1
ATOM 6679 O O . SER A 1 837 ? 45.016 -27.181 1.185 1.00 44.78 837 SER A O 1
ATOM 6681 N N . MET A 1 838 ? 43.310 -28.551 0.702 1.00 42.66 838 MET A N 1
ATOM 6682 C CA . MET A 1 838 ? 44.124 -29.747 0.450 1.00 42.66 838 MET A CA 1
ATOM 6683 C C . MET A 1 838 ? 44.218 -29.980 -1.064 1.00 42.66 838 MET A C 1
ATOM 6685 O O . MET A 1 838 ? 43.228 -29.812 -1.775 1.00 42.66 838 MET A O 1
ATOM 6689 N N . LYS A 1 839 ? 45.391 -30.379 -1.566 1.00 44.12 839 LYS A N 1
ATOM 6690 C CA . LYS A 1 839 ? 45.591 -30.820 -2.954 1.00 44.12 839 LYS A CA 1
ATOM 6691 C C . LYS A 1 839 ? 45.939 -32.304 -2.980 1.00 44.12 839 LYS A C 1
ATOM 6693 O O . LYS A 1 839 ? 47.113 -32.677 -2.916 1.00 44.12 839 LYS A O 1
ATOM 6698 N N . SER A 1 840 ? 44.909 -33.141 -3.108 1.00 43.12 840 SER A N 1
ATOM 6699 C CA . SER A 1 840 ? 45.080 -34.498 -3.636 1.00 43.12 840 SER A CA 1
ATOM 6700 C C . SER A 1 840 ? 45.667 -34.413 -5.050 1.00 43.12 840 SER A C 1
ATOM 6702 O O . SER A 1 840 ? 45.381 -33.472 -5.795 1.00 43.12 840 SER A O 1
ATOM 6704 N N . VAL A 1 841 ? 46.517 -35.374 -5.414 1.00 38.78 841 VAL A N 1
ATOM 6705 C CA . VAL A 1 841 ? 47.124 -35.442 -6.757 1.00 38.78 841 VAL A CA 1
ATOM 6706 C C . VAL A 1 841 ? 46.148 -36.062 -7.771 1.00 38.78 841 VAL A C 1
ATOM 6708 O O . VAL A 1 841 ? 46.245 -35.773 -8.960 1.00 38.78 841 VAL A O 1
ATOM 6711 N N . GLU A 1 842 ? 45.171 -36.850 -7.306 1.00 41.72 842 GLU A N 1
ATOM 6712 C CA . GLU A 1 842 ? 44.161 -37.537 -8.127 1.00 41.72 842 GLU A CA 1
ATOM 6713 C C . GLU A 1 842 ? 42.797 -37.571 -7.395 1.00 41.72 842 GLU A C 1
ATOM 6715 O O . GLU A 1 842 ? 42.467 -38.579 -6.770 1.00 41.72 842 GLU A O 1
ATOM 6720 N N . PRO A 1 843 ? 41.997 -36.486 -7.426 1.00 34.81 843 PRO A N 1
ATOM 6721 C CA . PRO A 1 843 ? 40.783 -36.385 -6.614 1.00 34.81 843 PRO A CA 1
ATOM 6722 C C . PRO A 1 843 ? 39.619 -37.242 -7.139 1.00 34.81 843 PRO A C 1
ATOM 6724 O O . PRO A 1 843 ? 39.258 -37.165 -8.317 1.00 34.81 843 PRO A O 1
ATOM 6727 N N . GLN A 1 844 ? 38.965 -37.993 -6.246 1.00 42.66 844 GLN A N 1
ATOM 6728 C CA . GLN A 1 844 ? 37.676 -38.658 -6.506 1.00 42.66 844 GLN A CA 1
ATOM 6729 C C . GLN A 1 844 ? 36.492 -37.949 -5.822 1.00 42.66 844 GLN A C 1
ATOM 6731 O O . GLN A 1 844 ? 36.660 -37.190 -4.871 1.00 42.66 844 GLN A O 1
ATOM 6736 N N . LEU A 1 845 ? 35.271 -38.237 -6.291 1.00 37.38 845 LEU A N 1
ATOM 6737 C CA . LEU A 1 845 ? 33.999 -37.633 -5.848 1.00 37.38 845 LEU A CA 1
ATOM 6738 C C . LEU A 1 845 ? 33.577 -37.952 -4.389 1.00 37.38 845 LEU A C 1
ATOM 6740 O O . LEU A 1 845 ? 32.471 -37.600 -4.007 1.00 37.38 845 LEU A O 1
ATOM 6744 N N . ASP A 1 846 ? 34.431 -38.578 -3.572 1.00 43.69 846 ASP A N 1
ATOM 6745 C CA . ASP A 1 846 ? 34.168 -38.940 -2.162 1.00 43.69 846 ASP A CA 1
ATOM 6746 C C . ASP A 1 846 ? 35.314 -38.518 -1.206 1.00 43.69 846 ASP A C 1
ATOM 6748 O O . ASP A 1 846 ? 35.447 -39.070 -0.111 1.00 43.69 846 ASP A O 1
ATOM 6752 N N . GLU A 1 847 ? 36.214 -37.613 -1.612 1.00 43.44 847 GLU A N 1
ATOM 6753 C CA . GLU A 1 847 ? 37.336 -37.206 -0.748 1.00 43.44 847 GLU A CA 1
ATOM 6754 C C . GLU A 1 847 ? 36.895 -36.330 0.440 1.00 43.44 847 GLU A C 1
ATOM 6756 O O . GLU A 1 847 ? 35.946 -35.551 0.360 1.00 43.44 847 GLU A O 1
ATOM 6761 N N . CYS A 1 848 ? 37.588 -36.492 1.570 1.00 38.72 848 CYS A N 1
ATOM 6762 C CA . CYS A 1 848 ? 37.242 -35.902 2.864 1.00 38.72 848 CYS A CA 1
ATOM 6763 C C . CYS A 1 848 ? 38.119 -34.668 3.143 1.00 38.72 848 CYS A C 1
ATOM 6765 O O . CYS A 1 848 ? 39.324 -34.699 2.899 1.00 38.72 848 CYS A O 1
ATOM 6767 N N . PHE A 1 849 ? 37.534 -33.607 3.702 1.00 41.03 849 PHE A N 1
ATOM 6768 C CA . PHE A 1 849 ? 38.220 -32.344 3.997 1.00 41.03 849 PHE A CA 1
ATOM 6769 C C . PHE A 1 849 ? 38.057 -31.976 5.490 1.00 41.03 849 PHE A C 1
ATOM 6771 O O . PHE A 1 849 ? 37.256 -32.589 6.196 1.00 41.03 849 PHE A O 1
ATOM 6778 N N . ILE A 1 850 ? 38.818 -30.995 5.993 1.00 40.84 850 ILE A N 1
ATOM 6779 C CA . ILE A 1 850 ? 38.868 -30.630 7.422 1.00 40.84 850 ILE A CA 1
ATOM 6780 C C . ILE A 1 850 ? 38.753 -29.108 7.593 1.00 40.84 850 ILE A C 1
ATOM 6782 O O . ILE A 1 850 ? 39.746 -28.385 7.484 1.00 40.84 850 ILE A O 1
ATOM 6786 N N . THR A 1 851 ? 37.542 -28.616 7.872 1.00 39.06 851 THR A N 1
ATOM 6787 C CA . THR A 1 851 ? 37.233 -27.183 8.046 1.00 39.06 851 THR A CA 1
ATOM 6788 C C . THR A 1 851 ? 37.771 -26.623 9.373 1.00 39.06 851 THR A C 1
ATOM 6790 O O . THR A 1 851 ? 37.436 -27.140 10.438 1.00 39.06 851 THR A O 1
ATOM 6793 N N . PHE A 1 852 ? 38.546 -25.535 9.321 1.00 39.56 852 PHE A N 1
ATOM 6794 C CA . PHE A 1 852 ? 39.001 -24.753 10.480 1.00 39.56 852 PHE A CA 1
ATOM 6795 C C . PHE A 1 852 ? 38.285 -23.398 10.468 1.00 39.56 852 PHE A C 1
ATOM 6797 O O . PHE A 1 852 ? 38.644 -22.527 9.680 1.00 39.56 852 PHE A O 1
ATOM 6804 N N . ASP A 1 853 ? 37.286 -23.222 11.335 1.00 38.22 853 ASP A N 1
ATOM 6805 C CA . ASP A 1 853 ? 36.591 -21.941 11.529 1.00 38.22 853 ASP A CA 1
ATOM 6806 C C . ASP A 1 853 ? 36.906 -21.368 12.923 1.00 38.22 853 ASP A C 1
ATOM 6808 O O . ASP A 1 853 ? 37.165 -22.104 13.878 1.00 38.22 853 ASP A O 1
ATOM 6812 N N . GLY A 1 854 ? 36.957 -20.041 13.027 1.00 41.06 854 GLY A N 1
ATOM 6813 C CA . GLY A 1 854 ? 37.576 -19.320 14.149 1.00 41.06 854 GLY A CA 1
ATOM 6814 C C . GLY A 1 854 ? 36.625 -18.882 15.266 1.00 41.06 854 GLY A C 1
ATOM 6815 O O . GLY A 1 854 ? 36.896 -17.868 15.912 1.00 41.06 854 GLY A O 1
ATOM 6816 N N . GLU A 1 855 ? 35.496 -19.566 15.457 1.00 36.59 855 GLU A N 1
ATOM 6817 C CA . GLU A 1 855 ? 34.420 -19.099 16.342 1.00 36.59 855 GLU A CA 1
ATOM 6818 C C . GLU A 1 855 ? 34.643 -19.425 17.828 1.00 36.59 855 GLU A C 1
ATOM 6820 O O . GLU A 1 855 ? 35.231 -20.438 18.212 1.00 36.59 855 GLU A O 1
ATOM 6825 N N . GLN A 1 856 ? 34.172 -18.525 18.695 1.00 37.28 856 GLN A N 1
ATOM 6826 C CA . GLN A 1 856 ? 34.381 -18.608 20.136 1.00 37.28 856 GLN A CA 1
ATOM 6827 C C . GLN A 1 856 ? 33.352 -19.533 20.799 1.00 37.28 856 GLN A C 1
ATOM 6829 O O . GLN A 1 856 ? 32.181 -19.178 20.930 1.00 37.28 856 GLN A O 1
ATOM 6834 N N . ILE A 1 857 ? 33.806 -20.678 21.316 1.00 32.44 857 ILE A N 1
ATOM 6835 C CA . ILE A 1 857 ? 32.990 -21.526 22.198 1.00 32.44 857 ILE A CA 1
ATOM 6836 C C . ILE A 1 857 ? 32.618 -20.719 23.453 1.00 32.44 857 ILE A C 1
ATOM 6838 O O . ILE A 1 857 ? 33.493 -20.266 24.198 1.00 32.44 857 ILE A O 1
ATOM 6842 N N . GLN A 1 858 ? 31.316 -20.544 23.702 1.00 34.34 858 GLN A N 1
ATOM 6843 C CA . GLN A 1 858 ? 30.825 -19.867 24.903 1.00 34.34 858 GLN A CA 1
ATOM 6844 C C . GLN A 1 858 ? 31.298 -20.611 26.161 1.00 34.34 858 GLN A C 1
ATOM 6846 O O . GLN A 1 858 ? 30.942 -21.766 26.383 1.00 34.34 858 GLN A O 1
ATOM 6851 N N . GLY A 1 859 ? 32.109 -19.940 26.983 1.00 39.41 859 GLY A N 1
ATOM 6852 C CA . GLY A 1 859 ? 32.632 -20.480 28.243 1.00 39.41 859 GLY A CA 1
ATOM 6853 C C . GLY A 1 859 ? 34.119 -20.213 28.484 1.00 39.41 859 GLY A C 1
ATOM 6854 O O . GLY A 1 859 ? 34.531 -20.154 29.639 1.00 39.41 859 GLY A O 1
ATOM 6855 N N . LEU A 1 860 ? 34.923 -19.987 27.434 1.00 30.11 860 LEU A N 1
ATOM 6856 C CA . LEU A 1 860 ? 36.347 -19.650 27.569 1.00 30.11 860 LEU A CA 1
ATOM 6857 C C . LEU A 1 860 ? 36.715 -18.375 26.778 1.00 30.11 860 LEU A C 1
ATOM 6859 O O . LEU A 1 860 ? 36.339 -18.234 25.610 1.00 30.11 860 LEU A O 1
ATOM 6863 N N . PRO A 1 861 ? 37.437 -17.411 27.385 1.00 31.17 861 PRO A N 1
ATOM 6864 C CA . PRO A 1 861 ? 37.894 -16.211 26.691 1.00 31.17 861 PRO A CA 1
ATOM 6865 C C . PRO A 1 861 ? 39.127 -16.500 25.822 1.00 31.17 861 PRO A C 1
ATOM 6867 O O . PRO A 1 861 ? 40.009 -17.267 26.209 1.00 31.17 861 PRO A O 1
ATOM 6870 N N . PHE A 1 862 ? 39.235 -15.819 24.677 1.00 34.66 862 PHE A N 1
ATOM 6871 C CA . PHE A 1 862 ? 40.392 -15.894 23.774 1.00 34.66 862 PHE A CA 1
ATOM 6872 C C . PHE A 1 862 ? 41.682 -15.358 24.437 1.00 34.66 862 PHE A C 1
ATOM 6874 O O . PHE A 1 862 ? 42.063 -14.194 24.284 1.00 34.66 862 PHE A O 1
ATOM 6881 N N . SER A 1 863 ? 42.401 -16.221 25.162 1.00 35.03 863 SER A N 1
ATOM 6882 C CA . SER A 1 863 ? 43.709 -15.901 25.744 1.00 35.03 863 SER A CA 1
ATOM 6883 C C . SER A 1 863 ? 44.795 -15.881 24.666 1.00 35.03 863 SER A C 1
ATOM 6885 O O . SER A 1 863 ? 45.577 -16.815 24.497 1.00 35.03 863 SER A O 1
ATOM 6887 N N . ARG A 1 864 ? 44.903 -14.759 23.947 1.00 39.03 864 ARG A N 1
ATOM 6888 C CA . ARG A 1 864 ? 45.908 -14.530 22.888 1.00 39.03 864 ARG A CA 1
ATOM 6889 C C . ARG A 1 864 ? 47.371 -14.482 23.385 1.00 39.03 864 ARG A C 1
ATOM 6891 O O . ARG A 1 864 ? 48.243 -14.018 22.658 1.00 39.03 864 ARG A O 1
ATOM 6898 N N . LYS A 1 865 ? 47.642 -14.912 24.626 1.00 38.09 865 LYS A N 1
ATOM 6899 C CA . LYS A 1 865 ? 48.941 -14.836 25.317 1.00 38.09 865 LYS A CA 1
ATOM 6900 C C . LYS A 1 865 ? 49.807 -16.101 25.226 1.00 38.09 865 LYS A C 1
ATOM 6902 O O . LYS A 1 865 ? 50.965 -16.017 25.620 1.00 38.09 865 LYS A O 1
ATOM 6907 N N . GLN A 1 866 ? 49.292 -17.241 24.750 1.00 41.88 866 GLN A N 1
ATOM 6908 C CA . GLN A 1 866 ? 50.037 -18.520 24.770 1.00 41.88 866 GLN A CA 1
ATOM 6909 C C . GLN A 1 866 ? 50.076 -19.310 23.446 1.00 41.88 866 GLN A C 1
ATOM 6911 O O . GLN A 1 866 ? 50.599 -20.416 23.426 1.00 41.88 866 GLN A O 1
ATOM 6916 N N . GLY A 1 867 ? 49.607 -18.744 22.327 1.00 42.38 867 GLY A N 1
ATOM 6917 C CA . GLY A 1 867 ? 49.796 -19.358 20.998 1.00 42.38 867 GLY A CA 1
ATOM 6918 C C . GLY A 1 867 ? 49.028 -20.668 20.767 1.00 42.38 867 GLY A C 1
ATOM 6919 O O . GLY A 1 867 ? 49.343 -21.408 19.842 1.00 42.38 867 GLY A O 1
ATOM 6920 N N . GLU A 1 868 ? 48.033 -20.964 21.600 1.00 37.84 868 GLU A N 1
ATOM 6921 C CA . GLU A 1 868 ? 47.161 -22.131 21.480 1.00 37.84 868 GLU A CA 1
ATOM 6922 C C . GLU A 1 868 ? 45.849 -21.741 20.782 1.00 37.84 868 GLU A C 1
ATOM 6924 O O . GLU A 1 868 ? 45.245 -20.714 21.102 1.00 37.84 868 GLU A O 1
ATOM 6929 N N . ILE A 1 869 ? 45.411 -22.559 19.824 1.00 45.44 869 ILE A N 1
ATOM 6930 C CA . ILE A 1 869 ? 44.114 -22.453 19.150 1.00 45.44 869 ILE A CA 1
ATOM 6931 C C . ILE A 1 869 ? 43.414 -23.806 19.287 1.00 45.44 869 ILE A C 1
ATOM 6933 O O . ILE A 1 869 ? 43.949 -24.835 18.876 1.00 45.44 869 ILE A O 1
ATOM 6937 N N . VAL A 1 870 ? 42.206 -23.800 19.848 1.00 39.28 870 VAL A N 1
ATOM 6938 C CA . VAL A 1 870 ? 41.321 -24.969 19.917 1.00 39.28 870 VAL A CA 1
ATOM 6939 C C . VAL A 1 870 ? 40.139 -24.691 18.997 1.00 39.28 870 VAL A C 1
ATOM 6941 O O . VAL A 1 870 ? 39.431 -23.708 19.201 1.00 39.28 870 VAL A O 1
ATOM 6944 N N . GLY A 1 871 ? 39.969 -25.518 17.966 1.00 42.09 871 GLY A N 1
ATOM 6945 C CA . GLY A 1 871 ? 38.925 -25.359 16.950 1.00 42.09 871 GLY A CA 1
ATOM 6946 C C . GLY A 1 871 ? 37.886 -26.477 17.006 1.00 42.09 871 GLY A C 1
ATOM 6947 O O . GLY A 1 871 ? 38.176 -27.574 17.488 1.00 42.09 871 GLY A O 1
ATOM 6948 N N . GLY A 1 872 ? 36.684 -26.185 16.504 1.00 39.19 872 GLY A N 1
ATOM 6949 C CA . GLY A 1 872 ? 35.585 -27.138 16.339 1.00 39.19 872 GLY A CA 1
ATOM 6950 C C . GLY A 1 872 ? 35.130 -27.235 14.879 1.00 39.19 872 GLY A C 1
ATOM 6951 O O . GLY A 1 872 ? 35.200 -26.252 14.145 1.00 39.19 872 GLY A O 1
ATOM 6952 N N . VAL A 1 873 ? 34.670 -28.415 14.457 1.00 39.09 873 VAL A N 1
ATOM 6953 C CA . VAL A 1 873 ? 34.220 -28.686 13.074 1.00 39.09 873 VAL A CA 1
ATOM 6954 C C . VAL A 1 873 ? 32.709 -28.467 12.899 1.00 39.09 873 VAL A C 1
ATOM 6956 O O . VAL A 1 873 ? 31.926 -28.863 13.760 1.00 39.09 873 VAL A O 1
ATOM 6959 N N . SER A 1 874 ? 32.304 -27.900 11.753 1.00 34.12 874 SER A N 1
ATOM 6960 C CA . SER A 1 874 ? 30.956 -28.027 11.161 1.00 34.12 874 SER A CA 1
ATOM 6961 C C . SER A 1 874 ? 30.991 -27.708 9.653 1.00 34.12 874 SER A C 1
ATOM 6963 O O . SER A 1 874 ? 31.428 -26.622 9.263 1.00 34.12 874 SER A O 1
ATOM 6965 N N . ALA A 1 875 ? 30.573 -28.670 8.821 1.00 33.84 875 ALA A N 1
ATOM 6966 C CA . ALA A 1 875 ? 30.329 -28.579 7.373 1.00 33.84 875 ALA A CA 1
ATOM 6967 C C . ALA A 1 875 ? 29.786 -29.947 6.914 1.00 33.84 875 ALA A C 1
ATOM 6969 O O . ALA A 1 875 ? 30.462 -30.950 7.149 1.00 33.84 875 ALA A O 1
ATOM 6970 N N . ASP A 1 876 ? 28.591 -30.007 6.309 1.00 38.31 876 ASP A N 1
ATOM 6971 C CA . ASP A 1 876 ? 27.779 -31.239 6.406 1.00 38.31 876 ASP A CA 1
ATOM 6972 C C . ASP A 1 876 ? 27.208 -31.769 5.071 1.00 38.31 876 ASP A C 1
ATOM 6974 O O . ASP A 1 876 ? 27.511 -32.903 4.701 1.00 38.31 876 ASP A O 1
ATOM 6978 N N . GLU A 1 877 ? 26.435 -30.974 4.318 1.00 31.09 877 GLU A N 1
ATOM 6979 C CA . GLU A 1 877 ? 25.999 -31.311 2.946 1.00 31.09 877 GLU A CA 1
ATOM 6980 C C . GLU A 1 877 ? 26.574 -30.276 1.957 1.00 31.09 877 GLU A C 1
ATOM 6982 O O . GLU A 1 877 ? 26.913 -29.146 2.324 1.00 31.09 877 GLU A O 1
ATOM 6987 N N . VAL A 1 878 ? 26.925 -30.724 0.748 1.00 34.84 878 VAL A N 1
ATOM 6988 C CA . VAL A 1 878 ? 28.269 -30.369 0.268 1.00 34.84 878 VAL A CA 1
ATOM 6989 C C . VAL A 1 878 ? 28.403 -30.600 -1.255 1.00 34.84 878 VAL A C 1
ATOM 6991 O O . VAL A 1 878 ? 28.163 -31.708 -1.722 1.00 34.84 878 VAL A O 1
ATOM 6994 N N . LEU A 1 879 ? 28.747 -29.563 -2.049 1.00 34.50 879 LEU A N 1
ATOM 6995 C CA . LEU A 1 879 ? 28.616 -29.571 -3.528 1.00 34.50 879 LEU A CA 1
ATOM 6996 C C . LEU A 1 879 ? 29.805 -28.971 -4.331 1.00 34.50 879 LEU A C 1
ATOM 6998 O O . LEU A 1 879 ? 30.396 -27.956 -3.944 1.00 34.50 879 LEU A O 1
ATOM 7002 N N . ILE A 1 880 ? 30.059 -29.521 -5.531 1.00 36.25 880 ILE A N 1
ATOM 7003 C CA . ILE A 1 880 ? 30.880 -28.933 -6.615 1.00 36.25 880 ILE A CA 1
ATOM 7004 C C . ILE A 1 880 ? 29.964 -28.337 -7.692 1.00 36.25 880 ILE A C 1
ATOM 7006 O O . ILE A 1 880 ? 29.059 -29.002 -8.190 1.00 36.25 880 ILE A O 1
ATOM 7010 N N . ASP A 1 881 ? 30.245 -27.106 -8.122 1.00 36.34 881 ASP A N 1
ATOM 7011 C CA . ASP A 1 881 ? 29.600 -26.502 -9.292 1.00 36.34 881 ASP A CA 1
ATOM 7012 C C . ASP A 1 881 ? 30.357 -26.874 -10.580 1.00 36.34 881 ASP A C 1
ATOM 7014 O O . ASP A 1 881 ? 31.414 -26.313 -10.891 1.00 36.34 881 ASP A O 1
ATOM 7018 N N . GLU A 1 882 ? 29.799 -27.801 -11.364 1.00 34.41 882 GLU A N 1
ATOM 7019 C CA . GLU A 1 882 ? 30.385 -28.239 -12.638 1.00 34.41 882 GLU A CA 1
ATOM 7020 C C . GLU A 1 882 ? 30.542 -27.115 -13.678 1.00 34.41 882 GLU A C 1
ATOM 7022 O O . GLU A 1 882 ? 31.428 -27.210 -14.531 1.00 34.41 882 GLU A O 1
ATOM 7027 N N . LYS A 1 883 ? 29.746 -26.034 -13.608 1.00 33.44 883 LYS A N 1
ATOM 7028 C CA . LYS A 1 883 ? 29.856 -24.893 -14.534 1.00 33.44 883 LYS A CA 1
ATOM 7029 C C . LYS A 1 883 ? 30.981 -23.928 -14.174 1.00 33.44 883 LYS A C 1
ATOM 7031 O O . LYS A 1 883 ? 31.464 -23.235 -15.066 1.00 33.44 883 LYS A O 1
ATOM 7036 N N . THR A 1 884 ? 31.407 -23.862 -12.910 1.00 38.91 884 THR A N 1
ATOM 7037 C CA . THR A 1 884 ? 32.476 -22.937 -12.476 1.00 38.91 884 THR A CA 1
ATOM 7038 C C . THR A 1 884 ? 33.736 -23.619 -11.945 1.00 38.91 884 THR A C 1
ATOM 7040 O O . THR A 1 884 ? 34.722 -22.926 -11.694 1.00 38.91 884 THR A O 1
ATOM 7043 N N . LYS A 1 885 ? 33.733 -24.953 -11.786 1.00 35.81 885 LYS A N 1
ATOM 7044 C CA . LYS A 1 885 ? 34.804 -25.747 -11.145 1.00 35.81 885 LYS A CA 1
ATOM 7045 C C . LYS A 1 885 ? 35.132 -25.289 -9.713 1.00 35.81 885 LYS A C 1
ATOM 7047 O O . LYS A 1 885 ? 36.229 -25.543 -9.219 1.00 35.81 885 LYS A O 1
ATOM 7052 N N . LYS A 1 886 ? 34.192 -24.616 -9.037 1.00 34.22 886 LYS A N 1
ATOM 7053 C CA . LYS A 1 886 ? 34.346 -24.142 -7.654 1.00 34.22 886 LYS A CA 1
ATOM 7054 C C . LYS A 1 886 ? 33.609 -25.046 -6.669 1.00 34.22 886 LYS A C 1
ATOM 7056 O O . LYS A 1 886 ? 32.578 -25.637 -6.979 1.00 34.22 886 LYS A O 1
ATOM 7061 N N . ILE A 1 887 ? 34.184 -25.128 -5.477 1.00 31.44 887 ILE A N 1
ATOM 7062 C CA . ILE A 1 887 ? 33.743 -25.938 -4.340 1.00 31.44 887 ILE A CA 1
ATOM 7063 C C . ILE A 1 887 ? 32.924 -25.032 -3.411 1.00 31.44 887 ILE A C 1
ATOM 7065 O O . ILE A 1 887 ? 33.340 -23.898 -3.155 1.00 31.44 887 ILE A O 1
ATOM 7069 N N . LYS A 1 888 ? 31.765 -25.495 -2.923 1.00 36.09 888 LYS A N 1
ATOM 7070 C CA . LYS A 1 888 ? 30.902 -24.728 -2.009 1.00 36.09 888 LYS A CA 1
ATOM 7071 C C . LYS A 1 888 ? 30.338 -25.630 -0.903 1.00 36.09 888 LYS A C 1
ATOM 7073 O O . LYS A 1 888 ? 29.929 -26.760 -1.161 1.00 36.09 888 LYS A O 1
ATOM 7078 N N . THR A 1 889 ? 30.345 -25.140 0.332 1.00 35.41 889 THR A N 1
ATOM 7079 C CA . THR A 1 889 ? 29.881 -25.855 1.536 1.00 35.41 889 THR A CA 1
ATOM 7080 C C . THR A 1 889 ? 28.556 -25.306 2.046 1.00 35.41 889 THR A C 1
ATOM 7082 O O . THR A 1 889 ? 28.357 -24.090 2.002 1.00 35.41 889 THR A O 1
ATOM 7085 N N . ASP A 1 890 ? 27.719 -26.175 2.611 1.00 37.38 890 ASP A N 1
ATOM 7086 C CA . ASP A 1 890 ? 26.570 -25.814 3.446 1.00 37.38 890 ASP A CA 1
ATOM 7087 C C . ASP A 1 890 ? 26.764 -26.316 4.903 1.00 37.38 890 ASP A C 1
ATOM 7089 O O . ASP A 1 890 ? 27.524 -27.257 5.156 1.00 37.38 890 ASP A O 1
ATOM 7093 N N . LYS A 1 891 ? 26.133 -25.642 5.877 1.00 40.12 891 LYS A N 1
ATOM 7094 C CA . LYS A 1 891 ? 26.292 -25.856 7.337 1.00 40.12 891 LYS A CA 1
ATOM 7095 C C . LYS A 1 891 ? 25.001 -26.435 7.963 1.00 40.12 891 LYS A C 1
ATOM 7097 O O . LYS A 1 891 ? 24.433 -25.828 8.870 1.00 40.12 891 LYS A O 1
ATOM 7102 N N . SER A 1 892 ? 24.476 -27.545 7.433 1.00 39.12 892 SER A N 1
ATOM 7103 C CA . SER A 1 892 ? 23.074 -27.955 7.656 1.00 39.12 892 SER A CA 1
ATOM 7104 C C . SER A 1 892 ? 22.793 -29.199 8.527 1.00 39.12 892 SER A C 1
ATOM 7106 O O . SER A 1 892 ? 21.639 -29.355 8.926 1.00 39.12 892 SER A O 1
ATOM 7108 N N . GLN A 1 893 ? 23.764 -30.056 8.893 1.00 36.81 893 GLN A N 1
ATOM 7109 C CA . GLN A 1 893 ? 23.564 -31.222 9.798 1.00 36.81 893 GLN A CA 1
ATOM 7110 C C . GLN A 1 893 ? 24.847 -31.646 10.559 1.00 36.81 893 GLN A C 1
ATOM 7112 O O . GLN A 1 893 ? 25.444 -32.685 10.275 1.00 36.81 893 GLN A O 1
ATOM 7117 N N . GLY A 1 894 ? 25.236 -30.847 11.557 1.00 34.91 894 GLY A N 1
ATOM 7118 C CA . GLY A 1 894 ? 26.556 -30.865 12.208 1.00 34.91 894 GLY A CA 1
ATOM 7119 C C . GLY A 1 894 ? 27.148 -32.209 12.675 1.00 34.91 894 GLY A C 1
ATOM 7120 O O . GLY A 1 894 ? 26.510 -32.977 13.400 1.00 34.91 894 GLY A O 1
ATOM 7121 N N . ALA A 1 895 ? 28.445 -32.401 12.401 1.00 33.06 895 ALA A N 1
ATOM 7122 C CA . ALA A 1 895 ? 29.316 -33.379 13.066 1.00 33.06 895 ALA A CA 1
ATOM 7123 C C . ALA A 1 895 ? 30.403 -32.694 13.928 1.00 33.06 895 ALA A C 1
ATOM 7125 O O . ALA A 1 895 ? 31.300 -32.034 13.409 1.00 33.06 895 ALA A O 1
ATOM 7126 N N . SER A 1 896 ? 30.356 -32.875 15.255 1.00 35.34 896 SER A N 1
ATOM 7127 C CA . SER A 1 896 ? 31.244 -32.179 16.200 1.00 35.34 896 SER A CA 1
ATOM 7128 C C . SER A 1 896 ? 32.533 -32.949 16.527 1.00 35.34 896 SER A C 1
ATOM 7130 O O . SER A 1 896 ? 32.489 -34.027 17.127 1.00 35.34 896 SER A O 1
ATOM 7132 N N . GLY A 1 897 ? 33.687 -32.343 16.251 1.00 42.34 897 GLY A N 1
ATOM 7133 C CA . GLY A 1 897 ? 35.003 -32.781 16.728 1.00 42.34 897 GLY A CA 1
ATOM 7134 C C . GLY A 1 897 ? 35.871 -31.581 17.104 1.00 42.34 897 GLY A C 1
ATOM 7135 O O . GLY A 1 897 ? 35.660 -30.496 16.566 1.00 42.34 897 GLY A O 1
ATOM 7136 N N . ALA A 1 898 ? 36.817 -31.769 18.030 1.00 41.25 898 ALA A N 1
ATOM 7137 C CA . ALA A 1 898 ? 37.715 -30.715 18.505 1.00 41.25 898 ALA A CA 1
ATOM 7138 C C . ALA A 1 898 ? 39.183 -31.161 18.452 1.00 41.25 898 ALA A C 1
ATOM 7140 O O . ALA A 1 898 ? 39.513 -32.280 18.854 1.00 41.25 898 ALA A O 1
ATOM 7141 N N . PHE A 1 899 ? 40.045 -30.265 17.977 1.00 49.41 899 PHE A N 1
ATOM 7142 C CA . PHE A 1 899 ? 41.487 -30.460 17.793 1.00 49.41 899 PHE A CA 1
ATOM 7143 C C . PHE A 1 899 ? 42.272 -29.269 18.357 1.00 49.41 899 PHE A C 1
ATOM 7145 O O . PHE A 1 899 ? 41.704 -28.208 18.638 1.00 49.41 899 PHE A O 1
ATOM 7152 N N . ARG A 1 900 ? 43.588 -29.435 18.506 1.00 47.72 900 ARG A N 1
ATOM 7153 C CA . ARG A 1 900 ? 44.489 -28.433 19.086 1.00 47.72 900 ARG A CA 1
ATOM 7154 C C . ARG A 1 900 ? 45.580 -28.043 18.087 1.00 47.72 900 ARG A C 1
ATOM 7156 O O . ARG A 1 900 ? 46.208 -28.908 17.486 1.00 47.72 900 ARG A O 1
ATOM 7163 N N . MET A 1 901 ? 45.827 -26.741 17.954 1.00 49.72 901 MET A N 1
ATOM 7164 C CA . MET A 1 901 ? 46.998 -26.165 17.290 1.00 49.72 901 MET A CA 1
ATOM 7165 C C . MET A 1 901 ? 47.844 -25.384 18.305 1.00 49.72 901 MET A C 1
ATOM 7167 O O . MET A 1 901 ? 47.322 -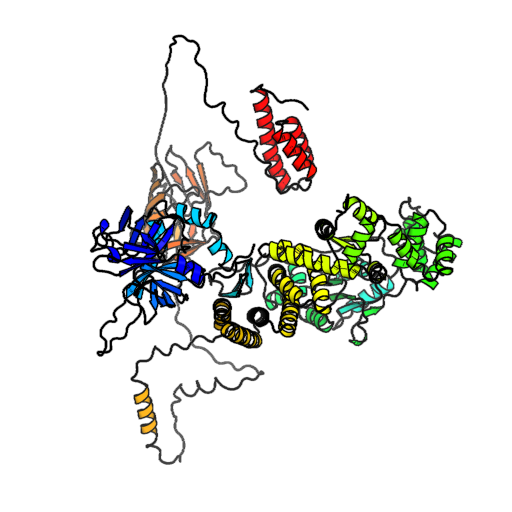24.521 19.009 1.00 49.72 901 MET A O 1
ATOM 7171 N N . LEU A 1 902 ? 49.146 -25.670 18.382 1.00 48.72 902 LEU A N 1
ATOM 7172 C CA . LEU A 1 902 ? 50.088 -25.077 19.342 1.00 48.72 902 LEU A CA 1
ATOM 7173 C C . LEU A 1 902 ? 51.227 -24.353 18.629 1.00 48.72 902 LEU A C 1
ATOM 7175 O O . LEU A 1 902 ? 52.001 -25.004 17.931 1.00 48.72 902 LEU A O 1
ATOM 7179 N N . GLU A 1 903 ? 51.431 -23.048 18.844 1.00 49.31 903 GLU A N 1
ATOM 7180 C CA . GLU A 1 903 ? 52.627 -22.343 18.352 1.00 49.31 903 GLU A CA 1
ATOM 7181 C C . GLU A 1 903 ? 53.918 -22.852 19.014 1.00 49.31 903 GLU A C 1
ATOM 7183 O O . GLU A 1 903 ? 54.522 -22.217 19.878 1.00 49.31 903 GLU A O 1
ATOM 7188 N N . THR A 1 904 ? 54.396 -24.007 18.536 1.00 47.00 904 THR A N 1
ATOM 7189 C CA . THR A 1 904 ? 55.698 -24.578 18.888 1.00 47.00 904 THR A CA 1
ATOM 7190 C C . THR A 1 904 ? 56.818 -23.586 18.585 1.00 47.00 904 THR A C 1
ATOM 7192 O O . THR A 1 904 ? 57.891 -23.715 19.180 1.00 47.00 904 THR A O 1
ATOM 7195 N N . SER A 1 905 ? 56.585 -22.591 17.710 1.00 42.12 905 SER A N 1
ATOM 7196 C CA . SER A 1 905 ? 57.360 -21.344 17.596 1.00 42.12 905 SER A CA 1
ATOM 7197 C C . SER A 1 905 ? 56.821 -20.385 16.515 1.00 42.12 905 SER A C 1
ATOM 7199 O O . SER A 1 905 ? 56.395 -20.882 15.477 1.00 42.12 905 SER A O 1
ATOM 7201 N N . PRO A 1 906 ? 56.993 -19.054 16.669 1.00 46.53 906 PRO A N 1
ATOM 7202 C CA . PRO A 1 906 ? 56.667 -18.013 15.687 1.00 46.53 906 PRO A CA 1
ATOM 7203 C C . PRO A 1 906 ? 56.831 -18.362 14.201 1.00 46.53 906 PRO A C 1
ATOM 7205 O O . PRO A 1 906 ? 57.867 -18.900 13.808 1.00 46.53 906 PRO A O 1
ATOM 7208 N N . ASN A 1 907 ? 55.819 -17.959 13.416 1.00 45.69 907 ASN A N 1
ATOM 7209 C CA . ASN A 1 907 ? 55.388 -18.415 12.081 1.00 45.69 907 ASN A CA 1
ATOM 7210 C C . ASN A 1 907 ? 54.587 -19.744 12.082 1.00 45.69 907 ASN A C 1
ATOM 7212 O O . ASN A 1 907 ? 54.229 -20.177 11.002 1.00 45.69 907 ASN A O 1
ATOM 7216 N N . ILE A 1 908 ? 54.359 -20.477 13.194 1.00 47.06 908 ILE A N 1
ATOM 7217 C CA . ILE A 1 908 ? 54.098 -21.929 13.033 1.00 47.06 908 ILE A CA 1
ATOM 7218 C C . ILE A 1 908 ? 53.523 -22.705 14.279 1.00 47.06 908 ILE A C 1
ATOM 7220 O O . ILE A 1 908 ? 54.139 -22.751 15.343 1.00 47.06 908 ILE A O 1
ATOM 7224 N N . TRP A 1 909 ? 52.369 -23.390 14.112 1.00 55.38 909 TRP A N 1
ATOM 7225 C CA . TRP A 1 909 ? 51.279 -23.733 15.082 1.00 55.38 909 TRP A CA 1
ATOM 7226 C C . TRP A 1 909 ? 50.790 -25.235 15.138 1.00 55.38 909 TRP A C 1
ATOM 7228 O O . TRP A 1 909 ? 49.662 -25.540 14.750 1.00 55.38 909 TRP A O 1
ATOM 7238 N N . ALA A 1 910 ? 51.634 -26.188 15.565 1.00 50.41 910 ALA A N 1
ATOM 7239 C CA . ALA A 1 910 ? 51.526 -27.658 15.411 1.00 50.41 910 ALA A CA 1
ATOM 7240 C C . ALA A 1 910 ? 50.166 -28.297 15.739 1.00 50.41 910 ALA A C 1
ATOM 7242 O O . ALA A 1 910 ? 49.613 -28.022 16.799 1.00 50.41 910 ALA A O 1
ATOM 7243 N N . LEU A 1 911 ? 49.680 -29.197 14.869 1.00 55.41 911 LEU A N 1
ATOM 7244 C CA . LEU A 1 911 ? 48.394 -29.889 15.034 1.00 55.41 911 LEU A CA 1
ATOM 7245 C C . LEU A 1 911 ? 48.518 -31.189 15.839 1.00 55.41 911 LEU A C 1
ATOM 7247 O O . LEU A 1 911 ? 49.228 -32.107 15.428 1.00 55.41 911 LEU A O 1
ATOM 7251 N N . GLU A 1 912 ? 47.708 -31.295 16.889 1.00 53.31 912 GLU A N 1
ATOM 7252 C CA . GLU A 1 912 ? 47.441 -32.519 17.644 1.00 53.31 912 GLU A CA 1
ATOM 7253 C C . GLU A 1 912 ? 45.963 -32.929 17.497 1.00 53.31 912 GLU A C 1
ATOM 7255 O O . GLU A 1 912 ? 45.045 -32.140 17.752 1.00 53.31 912 GLU A O 1
ATOM 7260 N N . ILE A 1 913 ? 45.734 -34.191 17.121 1.00 57.09 913 ILE A N 1
ATOM 7261 C CA . ILE A 1 913 ? 44.428 -34.861 17.200 1.00 57.09 913 ILE A CA 1
ATOM 7262 C C . ILE A 1 913 ? 44.492 -35.804 18.413 1.00 57.09 913 ILE A C 1
ATOM 7264 O O . ILE A 1 913 ? 45.411 -36.620 18.470 1.00 57.09 913 ILE A O 1
ATOM 7268 N N . PRO A 1 914 ? 43.572 -35.711 19.393 1.00 48.22 914 PRO A N 1
ATOM 7269 C CA . PRO A 1 914 ? 43.656 -36.512 20.614 1.00 48.22 914 PRO A CA 1
ATOM 7270 C C . PRO A 1 914 ? 43.474 -38.010 20.330 1.00 48.22 914 PRO A C 1
ATOM 7272 O O . PRO A 1 914 ? 42.507 -38.407 19.673 1.00 48.22 914 PRO A O 1
ATOM 7275 N N . GLU A 1 915 ? 44.383 -38.830 20.864 1.00 45.62 915 GLU A N 1
ATOM 7276 C CA . GLU A 1 915 ? 44.388 -40.287 20.683 1.00 45.62 915 GLU A CA 1
ATOM 7277 C C . GLU A 1 915 ? 43.071 -40.954 21.119 1.00 45.62 915 GLU A C 1
ATOM 7279 O O . GLU A 1 915 ? 42.363 -40.495 22.020 1.00 45.62 915 GLU A O 1
ATOM 7284 N N . GLY A 1 916 ? 42.753 -42.086 20.485 1.00 43.09 916 GLY A N 1
ATOM 7285 C CA . GLY A 1 916 ? 41.635 -42.950 20.881 1.00 43.09 916 GLY A CA 1
ATOM 7286 C C . GLY A 1 916 ? 40.235 -42.482 20.459 1.00 43.09 916 GLY A C 1
ATOM 7287 O O . GLY A 1 916 ? 39.256 -43.115 20.851 1.00 43.09 916 GLY A O 1
ATOM 7288 N N . LYS A 1 917 ? 40.104 -41.416 19.656 1.00 41.41 917 LYS A N 1
ATOM 7289 C CA . LYS A 1 917 ? 38.817 -40.980 19.079 1.00 41.41 917 LYS A CA 1
ATOM 7290 C C . LYS A 1 917 ? 38.724 -41.289 17.583 1.00 41.41 917 LYS A C 1
ATOM 7292 O O . LYS A 1 917 ? 39.537 -40.809 16.798 1.00 41.41 917 LYS A O 1
ATOM 7297 N N . GLU A 1 918 ? 37.699 -42.049 17.189 1.00 43.66 918 GLU A N 1
ATOM 7298 C CA . GLU A 1 918 ? 37.297 -42.190 15.782 1.00 43.66 918 GLU A CA 1
ATOM 7299 C C . GLU A 1 918 ? 36.386 -41.030 15.370 1.00 43.66 918 GLU A C 1
ATOM 7301 O O . GLU A 1 918 ? 35.353 -40.799 16.001 1.00 43.66 918 GLU A O 1
ATOM 7306 N N . PHE A 1 919 ? 36.700 -40.368 14.257 1.00 47.22 919 PHE A N 1
ATOM 7307 C CA . PHE A 1 919 ? 35.800 -39.395 13.635 1.00 47.22 919 PHE A CA 1
ATOM 7308 C C . PHE A 1 919 ? 35.217 -39.989 12.352 1.00 47.22 919 PHE A C 1
ATOM 7310 O O . PHE A 1 919 ? 35.929 -40.145 11.360 1.00 47.22 919 PHE A O 1
ATOM 7317 N N . ARG A 1 920 ? 33.925 -40.350 12.381 1.00 38.72 920 ARG A N 1
ATOM 7318 C CA . ARG A 1 920 ? 33.186 -40.876 11.220 1.00 38.72 920 ARG A CA 1
ATOM 7319 C C . ARG A 1 920 ? 32.495 -39.741 10.477 1.00 38.72 920 ARG A C 1
ATOM 7321 O O . ARG A 1 920 ? 31.487 -39.217 10.944 1.00 38.72 920 ARG A O 1
ATOM 7328 N N . LEU A 1 921 ? 33.018 -39.405 9.307 1.00 42.12 921 LEU A N 1
ATOM 7329 C CA . LEU A 1 921 ? 32.413 -38.458 8.380 1.00 42.12 921 LEU A CA 1
ATOM 7330 C C . LEU A 1 921 ? 31.396 -39.218 7.520 1.00 42.12 921 LEU A C 1
ATOM 7332 O O . LEU A 1 921 ? 31.751 -40.200 6.858 1.00 42.12 921 LEU A O 1
ATOM 7336 N N . ARG A 1 922 ? 30.124 -38.799 7.552 1.00 35.38 922 ARG A N 1
ATOM 7337 C CA . ARG A 1 922 ? 29.098 -39.356 6.655 1.00 35.38 922 ARG A CA 1
ATOM 7338 C C . ARG A 1 922 ? 29.494 -39.057 5.202 1.00 35.38 922 ARG A C 1
ATOM 7340 O O . ARG A 1 922 ? 29.977 -37.958 4.942 1.00 35.38 922 ARG A O 1
ATOM 7347 N N . PRO A 1 923 ? 29.287 -39.989 4.259 1.00 35.28 923 PRO A N 1
ATOM 7348 C CA . PRO A 1 923 ? 29.391 -39.652 2.851 1.00 35.28 923 PRO A CA 1
ATOM 7349 C C . PRO A 1 923 ? 28.194 -38.769 2.487 1.00 35.28 923 PRO A C 1
ATOM 7351 O O . PRO A 1 923 ? 27.049 -39.137 2.756 1.00 35.28 923 PRO A O 1
ATOM 7354 N N . SER A 1 924 ? 28.456 -37.607 1.900 1.00 36.97 924 SER A N 1
ATOM 7355 C CA . SER A 1 924 ? 27.409 -36.748 1.347 1.00 36.97 924 SER A CA 1
ATOM 7356 C C . SER A 1 924 ? 26.717 -37.436 0.172 1.00 36.97 924 SER A C 1
ATOM 7358 O O . SER A 1 924 ? 27.279 -38.326 -0.470 1.00 36.97 924 SER A O 1
ATOM 7360 N N . THR A 1 925 ? 25.585 -36.888 -0.254 1.00 30.92 925 THR A N 1
ATOM 7361 C CA . THR A 1 925 ? 25.082 -37.059 -1.627 1.00 30.92 925 THR A CA 1
ATOM 7362 C C . THR A 1 925 ? 25.834 -36.167 -2.651 1.00 30.92 925 THR A C 1
ATOM 7364 O O . THR A 1 925 ? 25.255 -35.708 -3.630 1.00 30.92 925 THR A O 1
ATOM 7367 N N . GLN A 1 926 ? 27.160 -36.050 -2.429 1.00 27.50 926 GLN A N 1
ATOM 7368 C CA . GLN A 1 926 ? 28.299 -35.593 -3.260 1.00 27.50 926 GLN A CA 1
ATOM 7369 C C . GLN A 1 926 ? 28.403 -34.124 -3.776 1.00 27.50 926 GLN A C 1
ATOM 7371 O O . GLN A 1 926 ? 27.440 -33.601 -4.334 1.00 27.50 926 GLN A O 1
ATOM 7376 N N . PRO A 1 927 ? 29.639 -33.550 -3.890 1.00 29.19 927 PRO A N 1
ATOM 7377 C CA . PRO A 1 927 ? 30.775 -33.577 -2.928 1.00 29.19 927 PRO A CA 1
ATOM 7378 C C . PRO A 1 927 ? 31.627 -32.267 -2.865 1.00 29.19 927 PRO A C 1
ATOM 7380 O O . PRO A 1 927 ? 31.610 -31.474 -3.800 1.00 29.19 927 PRO A O 1
ATOM 7383 N N . SER A 1 928 ? 32.397 -32.012 -1.784 1.00 33.56 928 SER A N 1
ATOM 7384 C CA . SER A 1 928 ? 33.055 -30.708 -1.457 1.00 33.56 928 SER A CA 1
ATOM 7385 C C . SER A 1 928 ? 33.556 -30.631 0.005 1.00 33.56 928 SER A C 1
ATOM 7387 O O . SER A 1 928 ? 32.992 -31.310 0.857 1.00 33.56 928 SER A O 1
ATOM 7389 N N . SER A 1 929 ? 34.570 -29.795 0.308 1.00 29.41 929 SER A N 1
ATOM 7390 C CA . SER A 1 929 ? 34.752 -28.964 1.534 1.00 29.41 929 SER A CA 1
ATOM 7391 C C . SER A 1 929 ? 36.174 -28.324 1.623 1.00 29.41 929 SER A C 1
ATOM 7393 O O . SER A 1 929 ? 36.635 -27.807 0.605 1.00 29.41 929 SER A O 1
ATOM 7395 N N . VAL A 1 930 ? 36.829 -28.194 2.802 1.00 28.39 930 VAL A N 1
ATOM 7396 C CA . VAL A 1 930 ? 37.779 -27.081 3.137 1.00 28.39 930 VAL A CA 1
ATOM 7397 C C . VAL A 1 930 ? 39.026 -27.479 4.005 1.00 28.39 930 VAL A C 1
ATOM 7399 O O . VAL A 1 930 ? 38.947 -28.438 4.753 1.00 28.39 930 VAL A O 1
ATOM 7402 N N . SER A 1 931 ? 40.145 -26.714 3.931 1.00 31.72 931 SER A N 1
ATOM 7403 C CA . SER A 1 931 ? 41.284 -26.441 4.894 1.00 31.72 931 SER A CA 1
ATOM 7404 C C . SER A 1 931 ? 42.424 -27.425 5.348 1.00 31.72 931 SER A C 1
ATOM 7406 O O . SER A 1 931 ? 42.650 -28.439 4.702 1.00 31.72 931 SER A O 1
ATOM 7408 N N . SER A 1 932 ? 43.303 -26.990 6.300 1.00 33.03 932 SER A N 1
ATOM 7409 C CA . SER A 1 932 ? 44.759 -27.339 6.496 1.00 33.03 932 SER A CA 1
ATOM 7410 C C . SER A 1 932 ? 45.187 -27.742 7.940 1.00 33.03 932 SER A C 1
ATOM 7412 O O . SER A 1 932 ? 44.323 -28.220 8.655 1.00 33.03 932 SER A O 1
ATOM 7414 N N . PRO A 1 933 ? 46.496 -27.765 8.347 1.00 30.94 933 PRO A N 1
ATOM 7415 C CA . PRO A 1 933 ? 47.069 -26.891 9.428 1.00 30.94 933 PRO A CA 1
ATOM 7416 C C . PRO A 1 933 ? 48.608 -26.571 9.291 1.00 30.94 933 PRO A C 1
ATOM 7418 O O . PRO A 1 933 ? 49.004 -26.375 8.154 1.00 30.94 933 PRO A O 1
ATOM 7421 N N . VAL A 1 934 ? 49.447 -26.380 10.367 1.00 30.70 934 VAL A N 1
ATOM 7422 C CA . VAL A 1 934 ? 50.733 -25.559 10.383 1.00 30.70 934 VAL A CA 1
ATOM 7423 C C . VAL A 1 934 ? 51.829 -25.844 11.518 1.00 30.70 934 VAL A C 1
ATOM 7425 O O . VAL A 1 934 ? 51.528 -25.414 12.601 1.00 30.70 934 VAL A O 1
ATOM 7428 N N . PRO A 1 935 ? 53.055 -26.479 11.468 1.00 35.25 935 PRO A N 1
ATOM 7429 C CA . PRO A 1 935 ? 54.321 -25.995 12.211 1.00 35.25 935 PRO A CA 1
ATOM 7430 C C . PRO A 1 935 ? 55.730 -26.128 11.483 1.00 35.25 935 PRO A C 1
ATOM 7432 O O . PRO A 1 935 ? 55.746 -26.819 10.475 1.00 35.25 935 PRO A O 1
ATOM 7435 N N . SER A 1 936 ? 56.981 -25.646 11.818 1.00 28.75 936 SER A N 1
ATOM 7436 C CA . SER A 1 936 ? 57.820 -24.931 12.881 1.00 28.75 936 SER A CA 1
ATOM 7437 C C . SER A 1 936 ? 59.029 -24.153 12.165 1.00 28.75 936 SER A C 1
ATOM 7439 O O . SER A 1 936 ? 59.332 -24.620 11.073 1.00 28.75 936 SER A O 1
ATOM 7441 N N . ARG A 1 937 ? 59.829 -23.068 12.485 1.00 28.38 937 ARG A N 1
ATOM 7442 C CA . ARG A 1 937 ? 60.277 -22.105 13.588 1.00 28.38 937 ARG A CA 1
ATOM 7443 C C . ARG A 1 937 ? 61.160 -20.907 12.999 1.00 28.38 937 ARG A C 1
ATOM 7445 O O . ARG A 1 937 ? 61.719 -21.196 11.949 1.00 28.38 937 ARG A O 1
ATOM 7452 N N . ARG A 1 938 ? 61.512 -19.641 13.442 1.00 27.70 938 ARG A N 1
ATOM 7453 C CA . ARG A 1 938 ? 61.227 -18.484 14.417 1.00 27.70 938 ARG A CA 1
ATOM 7454 C C . ARG A 1 938 ? 61.669 -17.095 13.742 1.00 27.70 938 ARG A C 1
ATOM 7456 O O . ARG A 1 938 ? 61.644 -17.122 12.520 1.00 27.70 938 ARG A O 1
ATOM 7463 N N . SER A 1 939 ? 62.082 -15.867 14.222 1.00 25.80 939 SER A N 1
ATOM 7464 C CA . SER A 1 939 ? 62.447 -15.061 15.468 1.00 25.80 939 SER A CA 1
ATOM 7465 C C . SER A 1 939 ? 62.568 -13.476 15.216 1.00 25.80 939 SER A C 1
ATOM 7467 O O . SER A 1 939 ? 61.922 -13.011 14.286 1.00 25.80 939 SER A O 1
ATOM 7469 N N . SER A 1 940 ? 63.299 -12.625 16.012 1.00 26.06 940 SER A N 1
ATOM 7470 C CA . SER A 1 940 ? 63.384 -11.090 16.030 1.00 26.06 940 SER A CA 1
ATOM 7471 C C . SER A 1 940 ? 64.815 -10.513 16.428 1.00 26.06 940 SER A C 1
ATOM 7473 O O . SER A 1 940 ? 65.659 -11.411 16.496 1.00 26.06 940 SER A O 1
ATOM 7475 N N . PRO A 1 941 ? 65.218 -9.193 16.699 1.00 41.78 941 PRO A N 1
ATOM 7476 C CA . PRO A 1 941 ? 64.555 -7.892 17.104 1.00 41.78 941 PRO A CA 1
ATOM 7477 C C . PRO A 1 941 ? 65.088 -6.490 16.509 1.00 41.78 941 PRO A C 1
ATOM 7479 O O . PRO A 1 941 ? 64.948 -6.293 15.308 1.00 41.78 941 PRO A O 1
ATOM 7482 N N . THR A 1 942 ? 65.594 -5.489 17.307 1.00 24.16 942 THR A N 1
ATOM 7483 C CA . THR A 1 942 ? 65.850 -3.997 17.051 1.00 24.16 942 THR A CA 1
ATOM 7484 C C . THR A 1 942 ? 67.205 -3.447 17.641 1.00 24.16 942 THR A C 1
ATOM 7486 O O . THR A 1 942 ? 67.874 -4.285 18.249 1.00 24.16 942 THR A O 1
ATOM 7489 N N . PRO A 1 943 ? 67.630 -2.124 17.655 1.00 52.97 943 PRO A N 1
ATOM 7490 C CA . PRO A 1 943 ? 67.286 -0.839 16.939 1.00 52.97 943 PRO A CA 1
ATOM 7491 C C . PRO A 1 943 ? 68.520 0.044 16.478 1.00 52.97 943 PRO A C 1
ATOM 7493 O O . PRO A 1 943 ? 69.648 -0.373 16.711 1.00 52.97 943 PRO A O 1
ATOM 7496 N N . GLN A 1 944 ? 68.341 1.288 15.942 1.00 24.97 944 GLN A N 1
ATOM 7497 C CA . GLN A 1 944 ? 69.071 2.551 16.338 1.00 24.97 944 GLN A CA 1
ATOM 7498 C C . GLN A 1 944 ? 68.737 3.853 15.531 1.00 24.97 944 GLN A C 1
ATOM 7500 O O . GLN A 1 944 ? 68.148 3.796 14.456 1.00 24.97 944 GLN A O 1
ATOM 7505 N N . SER A 1 945 ? 69.112 5.020 16.095 1.00 27.78 945 SER A N 1
ATOM 7506 C CA . SER A 1 945 ? 69.063 6.435 15.606 1.00 27.78 945 SER A CA 1
ATOM 7507 C C . SER A 1 945 ? 70.256 7.224 16.258 1.00 27.78 945 SER A C 1
ATOM 7509 O O . SER A 1 945 ? 71.043 6.515 16.899 1.00 27.78 945 SER A O 1
ATOM 7511 N N . PRO A 1 946 ? 70.490 8.577 16.192 1.00 54.53 946 PRO A N 1
ATOM 7512 C CA . PRO A 1 946 ? 69.677 9.754 15.794 1.00 54.53 946 PRO A CA 1
ATOM 7513 C C . PRO A 1 946 ? 70.272 10.508 14.553 1.00 54.53 946 PRO A C 1
ATOM 7515 O O . PRO A 1 946 ? 70.375 9.827 13.542 1.00 54.53 946 PRO A O 1
ATOM 7518 N N . SER A 1 947 ? 70.633 11.810 14.409 1.00 25.16 947 SER A N 1
ATOM 7519 C CA . SER A 1 947 ? 70.801 13.044 15.241 1.00 25.16 947 SER A CA 1
ATOM 7520 C C . SER A 1 947 ? 70.847 14.338 14.377 1.00 25.16 947 SER A C 1
ATOM 7522 O O . SER A 1 947 ? 71.276 14.250 13.230 1.00 25.16 947 SER A O 1
ATOM 7524 N N . VAL A 1 948 ? 70.482 15.527 14.909 1.00 27.47 948 VAL A N 1
ATOM 7525 C CA . VAL A 1 948 ? 70.387 16.829 14.173 1.00 27.47 948 VAL A CA 1
ATOM 7526 C C . VAL A 1 948 ? 70.726 18.062 15.050 1.00 27.47 948 VAL A C 1
ATOM 7528 O O . VAL A 1 948 ? 70.214 18.144 16.167 1.00 27.47 948 VAL A O 1
ATOM 7531 N N . PRO A 1 949 ? 71.540 19.017 14.543 1.00 48.09 949 PRO A N 1
ATOM 7532 C CA . PRO A 1 949 ? 71.301 20.483 14.616 1.00 48.09 949 PRO A CA 1
ATOM 7533 C C . PRO A 1 949 ? 71.504 21.143 13.205 1.00 48.09 949 PRO A C 1
ATOM 7535 O O . PRO A 1 949 ? 71.515 20.399 12.228 1.00 48.09 949 PRO A O 1
ATOM 7538 N N . GLU A 1 950 ? 71.632 22.456 12.921 1.00 28.94 950 GLU A N 1
ATOM 7539 C CA . GLU A 1 950 ? 71.831 23.715 13.689 1.00 28.94 950 GLU A CA 1
ATOM 7540 C C . GLU A 1 950 ? 71.267 24.956 12.909 1.00 28.94 950 GLU A C 1
ATOM 7542 O O . GLU A 1 950 ? 70.744 24.796 11.805 1.00 28.94 950 GLU A O 1
ATOM 7547 N N . ALA A 1 951 ? 71.344 26.179 13.464 1.00 27.92 951 ALA A N 1
ATOM 7548 C CA . ALA A 1 951 ? 70.591 27.394 13.068 1.00 27.92 951 ALA A CA 1
ATOM 7549 C C . ALA A 1 951 ? 71.308 28.512 12.242 1.00 27.92 951 ALA A C 1
ATOM 7551 O O . ALA A 1 951 ? 72.531 28.518 12.101 1.00 27.92 951 ALA A O 1
ATOM 7552 N N . GLY A 1 952 ? 70.542 29.531 11.776 1.00 25.03 952 GLY A N 1
ATOM 7553 C CA . GLY A 1 952 ? 71.090 30.798 11.229 1.00 25.03 952 GLY A CA 1
ATOM 7554 C C . GLY A 1 952 ? 70.133 31.867 10.623 1.00 25.03 952 GLY A C 1
ATOM 7555 O O . GLY A 1 952 ? 70.105 32.010 9.409 1.00 25.03 952 GLY A O 1
ATOM 7556 N N . GLN A 1 953 ? 69.503 32.706 11.469 1.00 27.80 953 GLN A N 1
ATOM 7557 C CA . GLN A 1 953 ? 69.023 34.100 11.211 1.00 27.80 953 GLN A CA 1
ATOM 7558 C C . GLN A 1 953 ? 67.782 34.414 10.310 1.00 27.80 953 GLN A C 1
ATOM 7560 O O . GLN A 1 953 ? 67.338 33.629 9.484 1.00 27.80 953 GLN A O 1
ATOM 7565 N N . GLU A 1 954 ? 67.227 35.617 10.550 1.00 27.08 954 GLU A N 1
ATOM 7566 C CA . GLU A 1 954 ? 65.994 36.293 10.055 1.00 27.08 954 GLU A CA 1
ATOM 7567 C C . GLU A 1 954 ? 66.317 37.825 9.895 1.00 27.08 954 GLU A C 1
ATOM 7569 O O . GLU A 1 954 ? 67.446 38.172 10.272 1.00 27.08 954 GLU A O 1
ATOM 7574 N N . PRO A 1 955 ? 65.450 38.773 9.415 1.00 44.94 955 PRO A N 1
ATOM 7575 C CA . PRO A 1 955 ? 63.972 38.755 9.340 1.00 44.94 955 PRO A CA 1
ATOM 7576 C C . PRO A 1 955 ? 63.305 39.384 8.069 1.00 44.94 955 PRO A C 1
ATOM 7578 O O . PRO A 1 955 ? 63.970 39.799 7.127 1.00 44.94 955 PRO A O 1
ATOM 7581 N N . GLU A 1 956 ? 61.967 39.512 8.135 1.00 28.09 956 GLU A N 1
ATOM 7582 C CA . GLU A 1 956 ? 61.016 40.328 7.332 1.00 28.09 956 GLU A CA 1
ATOM 7583 C C . GLU A 1 956 ? 60.817 40.047 5.818 1.00 28.09 956 GLU A C 1
ATOM 7585 O O . GLU A 1 956 ? 61.685 40.260 4.977 1.00 28.09 956 GLU A O 1
ATOM 7590 N N . GLY A 1 957 ? 59.577 39.679 5.448 1.00 25.58 957 GLY A N 1
ATOM 7591 C CA . GLY A 1 957 ? 59.119 39.536 4.056 1.00 25.58 957 GLY A CA 1
ATOM 7592 C C . GLY A 1 957 ? 57.652 39.079 3.958 1.00 25.58 957 GLY A C 1
ATOM 7593 O O . GLY A 1 957 ? 57.330 37.936 4.259 1.00 25.58 957 GLY A O 1
ATOM 7594 N N . ASN A 1 958 ? 56.742 39.983 3.581 1.00 28.84 958 ASN A N 1
ATOM 7595 C CA . ASN A 1 958 ? 55.282 39.826 3.708 1.00 28.84 958 ASN A CA 1
ATOM 7596 C C . ASN A 1 958 ? 54.635 38.720 2.823 1.00 28.84 958 ASN A C 1
ATOM 7598 O O . ASN A 1 958 ? 55.047 38.488 1.691 1.00 28.84 958 ASN A O 1
ATOM 7602 N N . SER A 1 959 ? 53.493 38.199 3.295 1.00 29.12 959 SER A N 1
ATOM 7603 C CA . SER A 1 959 ? 52.410 37.489 2.577 1.00 29.12 959 SER A CA 1
ATOM 7604 C C . SER A 1 959 ? 52.559 36.005 2.161 1.00 29.12 959 SER A C 1
ATOM 7606 O O . SER A 1 959 ? 53.320 35.643 1.275 1.00 29.12 959 SER A O 1
ATOM 7608 N N . GLY A 1 960 ? 51.645 35.170 2.688 1.00 30.80 960 GLY A N 1
ATOM 7609 C CA . GLY A 1 960 ? 50.921 34.180 1.872 1.00 30.80 960 GLY A CA 1
ATOM 7610 C C . GLY A 1 960 ? 51.453 32.741 1.749 1.00 30.80 960 GLY A C 1
ATOM 7611 O O . GLY A 1 960 ? 51.854 32.344 0.661 1.00 30.80 960 GLY A O 1
ATOM 7612 N N . SER A 1 961 ? 51.260 31.882 2.765 1.00 31.17 961 SER A N 1
ATOM 7613 C CA . SER A 1 961 ? 50.327 30.725 2.657 1.00 31.17 961 SER A CA 1
ATOM 7614 C C . SER A 1 961 ? 50.391 29.710 3.823 1.00 31.17 961 SER A C 1
ATOM 7616 O O . SER A 1 961 ? 51.390 29.586 4.516 1.00 31.17 961 SER A O 1
ATOM 7618 N N . ASN A 1 962 ? 49.314 28.915 3.929 1.00 35.94 962 ASN A N 1
ATOM 7619 C CA . ASN A 1 962 ? 49.224 27.542 4.464 1.00 35.94 962 ASN A CA 1
ATOM 7620 C C . ASN A 1 962 ? 49.344 27.219 5.980 1.00 35.94 962 ASN A C 1
ATOM 7622 O O . ASN A 1 962 ? 50.403 27.271 6.588 1.00 35.94 962 ASN A O 1
ATOM 7626 N N . ARG A 1 963 ? 48.256 26.586 6.462 1.00 39.53 963 ARG A N 1
ATOM 7627 C CA . ARG A 1 963 ? 48.190 25.445 7.411 1.00 39.53 963 ARG A CA 1
ATOM 7628 C C . ARG A 1 963 ? 48.568 25.653 8.888 1.00 39.53 963 ARG A C 1
ATOM 7630 O O . ARG A 1 963 ? 49.650 25.294 9.337 1.00 39.53 963 ARG A O 1
ATOM 7637 N N . VAL A 1 964 ? 47.536 25.935 9.684 1.00 30.27 964 VAL A N 1
ATOM 7638 C CA . VAL A 1 964 ? 47.316 25.220 10.960 1.00 30.27 964 VAL A CA 1
ATOM 7639 C C . VAL A 1 964 ? 46.685 23.852 10.626 1.00 30.27 964 VAL A C 1
ATOM 7641 O O . VAL A 1 964 ? 45.879 23.798 9.691 1.00 30.27 964 VAL A O 1
ATOM 7644 N N . PRO A 1 965 ? 47.008 22.742 11.321 1.00 37.28 965 PRO A N 1
ATOM 7645 C CA . PRO A 1 965 ? 46.323 21.469 11.105 1.00 37.28 965 PRO A CA 1
ATOM 7646 C C . PRO A 1 965 ? 44.826 21.598 11.404 1.00 37.28 965 PRO A C 1
ATOM 7648 O O . PRO A 1 965 ? 44.426 21.958 12.512 1.00 37.28 965 PRO A O 1
ATOM 7651 N N . THR A 1 966 ? 43.986 21.264 10.425 1.00 37.12 966 THR A N 1
ATOM 7652 C CA . THR A 1 966 ? 42.546 21.116 10.640 1.00 37.12 966 THR A CA 1
ATOM 7653 C C . THR A 1 966 ? 42.314 19.997 11.646 1.00 37.12 966 THR A C 1
ATOM 7655 O O . THR A 1 966 ? 42.557 18.828 11.339 1.00 37.12 966 THR A O 1
ATOM 7658 N N . VAL A 1 967 ? 41.828 20.353 12.838 1.00 45.50 967 VAL A N 1
ATOM 7659 C CA . VAL A 1 967 ? 41.241 19.386 13.773 1.00 45.50 967 VAL A CA 1
ATOM 7660 C C . VAL A 1 967 ? 40.208 18.578 12.979 1.00 45.50 967 VAL A C 1
ATOM 7662 O O . VAL A 1 967 ? 39.347 19.203 12.354 1.00 45.50 967 VAL A O 1
ATOM 7665 N N . PRO A 1 968 ? 40.288 17.232 12.939 1.00 51.53 968 PRO A N 1
ATOM 7666 C CA . PRO A 1 968 ? 39.299 16.442 12.217 1.00 51.53 968 PRO A CA 1
ATOM 7667 C C . PRO A 1 968 ? 37.914 16.760 12.792 1.00 51.53 968 PRO A C 1
ATOM 7669 O O . PRO A 1 968 ? 37.826 16.935 14.019 1.00 51.53 968 PRO A O 1
ATOM 7672 N N . PRO A 1 969 ? 36.873 16.865 11.941 1.00 51.47 969 PRO A N 1
ATOM 7673 C CA . PRO A 1 969 ? 35.550 17.319 12.354 1.00 51.47 969 PRO A CA 1
ATOM 7674 C C . PRO A 1 969 ? 35.041 16.551 13.577 1.00 51.47 969 PRO A C 1
ATOM 7676 O O . PRO A 1 969 ? 35.485 15.436 13.883 1.00 51.47 969 PRO A O 1
ATOM 7679 N N . ALA A 1 970 ? 34.132 17.180 14.322 1.00 54.09 970 ALA A N 1
ATOM 7680 C CA . ALA A 1 970 ? 33.446 16.472 15.389 1.00 54.09 970 ALA A CA 1
ATOM 7681 C C . ALA A 1 970 ? 32.775 15.223 14.785 1.00 54.09 970 ALA A C 1
ATOM 7683 O O . ALA A 1 970 ? 32.185 15.338 13.714 1.00 54.09 970 ALA A O 1
ATOM 7684 N N . PRO A 1 971 ? 32.912 14.038 15.405 1.00 58.72 971 PRO A N 1
ATOM 7685 C CA . PRO A 1 971 ? 32.225 12.858 14.912 1.00 58.72 971 PRO A CA 1
ATOM 7686 C C . PRO A 1 971 ? 30.724 13.077 15.083 1.00 58.72 971 PRO A C 1
ATOM 7688 O O . PRO A 1 971 ? 30.269 13.372 16.198 1.00 58.72 971 PRO A O 1
ATOM 7691 N N . ASP A 1 972 ? 29.987 12.932 13.984 1.00 56.84 972 ASP A N 1
ATOM 7692 C CA . ASP A 1 972 ? 28.532 13.005 13.989 1.00 56.84 972 ASP A CA 1
ATOM 7693 C C . ASP A 1 972 ? 27.972 12.058 15.065 1.00 56.84 972 ASP A C 1
ATOM 7695 O O . ASP A 1 972 ? 28.514 10.960 15.267 1.00 56.84 972 ASP A O 1
ATOM 7699 N N . PRO A 1 973 ? 26.928 12.462 15.811 1.00 55.19 973 PRO A N 1
ATOM 7700 C CA . PRO A 1 973 ? 26.277 11.556 16.743 1.00 55.19 973 PRO A CA 1
ATOM 7701 C C . PRO A 1 973 ? 25.761 10.329 15.969 1.00 55.19 973 PRO A C 1
ATOM 7703 O O . PRO A 1 973 ? 25.082 10.509 14.959 1.00 55.19 973 PRO A O 1
ATOM 7706 N N . PRO A 1 974 ? 26.044 9.085 16.414 1.00 62.50 974 PRO A N 1
ATOM 7707 C CA . PRO A 1 974 ? 25.645 7.850 15.731 1.00 62.50 974 PRO A CA 1
ATOM 7708 C C . PRO A 1 974 ? 24.149 7.554 15.930 1.00 62.50 974 PRO A C 1
ATOM 7710 O O . PRO A 1 974 ? 23.766 6.475 16.378 1.00 62.50 974 PRO A O 1
ATOM 7713 N N . ILE A 1 975 ? 23.298 8.548 15.674 1.00 53.12 975 ILE A N 1
ATOM 7714 C CA . ILE A 1 975 ? 21.891 8.547 16.035 1.00 53.12 975 ILE A CA 1
ATOM 7715 C C . ILE A 1 975 ? 21.025 9.191 14.943 1.00 53.12 975 ILE A C 1
ATOM 7717 O O . ILE A 1 975 ? 20.821 10.405 14.911 1.00 53.12 975 ILE A O 1
ATOM 7721 N N . GLU A 1 976 ? 20.321 8.335 14.211 1.00 51.22 976 GLU A N 1
ATOM 7722 C CA . GLU A 1 976 ? 18.993 8.650 13.660 1.00 51.22 976 GLU A CA 1
ATOM 7723 C C . GLU A 1 976 ? 17.861 8.211 14.630 1.00 51.22 976 GLU A C 1
ATOM 7725 O O . GLU A 1 976 ? 16.701 8.568 14.442 1.00 51.22 976 GLU A O 1
ATOM 7730 N N . SER A 1 977 ? 18.201 7.505 15.722 1.00 48.12 977 SER A N 1
ATOM 7731 C CA . SER A 1 977 ? 17.302 6.702 16.576 1.00 48.12 977 SER A CA 1
ATOM 7732 C C . SER A 1 977 ? 16.947 7.238 17.982 1.00 48.12 977 SER A C 1
ATOM 7734 O O . SER A 1 977 ? 16.225 6.561 18.708 1.00 48.12 977 SER A O 1
ATOM 7736 N N . ILE A 1 978 ? 17.401 8.425 18.405 1.00 52.84 978 ILE A N 1
ATOM 7737 C CA . ILE A 1 978 ? 16.899 9.075 19.634 1.00 52.84 978 ILE A CA 1
ATOM 7738 C C . ILE A 1 978 ? 15.491 9.608 19.325 1.00 52.84 978 ILE A C 1
ATOM 7740 O O . ILE A 1 978 ? 15.352 10.327 18.336 1.00 52.84 978 ILE A O 1
ATOM 7744 N N . PRO A 1 979 ? 14.469 9.357 20.165 1.00 50.16 979 PRO A N 1
ATOM 7745 C CA . PRO A 1 979 ? 13.136 9.933 19.956 1.00 50.16 979 PRO A CA 1
ATOM 7746 C C . PRO A 1 979 ? 13.087 11.462 20.124 1.00 50.16 979 PRO A C 1
ATOM 7748 O O . PRO A 1 979 ? 12.321 12.148 19.456 1.00 50.16 979 PRO A O 1
ATOM 7751 N N . ASP A 1 980 ? 13.900 11.998 21.035 1.00 61.81 980 ASP A N 1
ATOM 7752 C CA . ASP A 1 980 ? 13.906 13.404 21.440 1.00 61.81 980 ASP A CA 1
ATOM 7753 C C . ASP A 1 980 ? 14.749 14.288 20.495 1.00 61.81 980 ASP A C 1
ATOM 7755 O O . ASP A 1 980 ? 15.985 14.297 20.529 1.00 61.81 980 ASP A O 1
ATOM 7759 N N . GLN A 1 981 ? 14.059 15.045 19.638 1.00 59.84 981 GLN A N 1
ATOM 7760 C CA . GLN A 1 981 ? 14.686 15.965 18.692 1.00 59.84 981 GLN A CA 1
ATOM 7761 C C . GLN A 1 981 ? 15.332 17.182 19.377 1.00 59.84 981 GLN A C 1
ATOM 7763 O O . GLN A 1 981 ? 16.415 17.589 18.963 1.00 59.84 981 GLN A O 1
ATOM 7768 N N . GLU A 1 982 ? 14.746 17.724 20.452 1.00 64.06 982 GLU A N 1
ATOM 7769 C CA . GLU A 1 982 ? 15.337 18.861 21.174 1.00 64.06 982 GLU A CA 1
ATOM 7770 C C . GLU A 1 982 ? 16.650 18.465 21.862 1.00 64.06 982 GLU A C 1
ATOM 7772 O O . GLU A 1 982 ? 17.615 19.230 21.833 1.00 64.06 982 GLU A O 1
ATOM 7777 N N . LEU A 1 983 ? 16.737 17.258 22.433 1.00 67.50 983 LEU A N 1
ATOM 7778 C CA . LEU A 1 983 ? 17.989 16.734 22.982 1.00 67.50 983 LEU A CA 1
ATOM 7779 C C . LEU A 1 983 ? 19.021 16.433 21.889 1.00 67.50 983 LEU A C 1
ATOM 7781 O O . LEU A 1 983 ? 20.205 16.679 22.131 1.00 67.50 983 LEU A O 1
ATOM 7785 N N . ARG A 1 984 ? 18.614 15.958 20.700 1.00 68.62 984 ARG A N 1
ATOM 7786 C CA . ARG A 1 984 ? 19.527 15.820 19.546 1.00 68.62 984 ARG A CA 1
ATOM 7787 C C . ARG A 1 984 ? 20.076 17.168 19.097 1.00 68.62 984 ARG A C 1
ATOM 7789 O O . ARG A 1 984 ? 21.290 17.308 18.969 1.00 68.62 984 ARG A O 1
ATOM 7796 N N . ASP A 1 985 ? 19.228 18.174 18.928 1.00 71.19 985 ASP A N 1
ATOM 7797 C CA . ASP A 1 985 ? 19.661 19.480 18.431 1.00 71.19 985 ASP A CA 1
ATOM 7798 C C . ASP A 1 985 ? 20.433 20.277 19.492 1.00 71.19 985 ASP A C 1
ATOM 7800 O O . ASP A 1 985 ? 21.447 20.904 19.179 1.00 71.19 985 ASP A O 1
ATOM 7804 N N . ALA A 1 986 ? 20.082 20.152 20.775 1.00 74.81 986 ALA A N 1
ATOM 7805 C CA . ALA A 1 986 ? 20.895 20.668 21.875 1.00 74.81 986 ALA A CA 1
ATOM 7806 C C . ALA A 1 986 ? 22.265 19.969 21.980 1.00 74.81 986 ALA A C 1
ATOM 7808 O O . ALA A 1 986 ? 23.253 20.618 22.342 1.00 74.81 986 ALA A O 1
ATOM 7809 N N . LEU A 1 987 ? 22.346 18.670 21.660 1.00 76.88 987 LEU A N 1
ATOM 7810 C CA . LEU A 1 987 ? 23.598 17.910 21.607 1.00 76.88 987 LEU A CA 1
ATOM 7811 C C . LEU A 1 987 ? 24.447 18.342 20.404 1.00 76.88 987 LEU A C 1
ATOM 7813 O O . LEU A 1 987 ? 25.623 18.648 20.590 1.00 76.88 987 LEU A O 1
ATOM 7817 N N . ASN A 1 988 ? 23.848 18.482 19.219 1.00 76.06 988 ASN A N 1
ATOM 7818 C CA . ASN A 1 988 ? 24.488 19.023 18.016 1.00 76.06 988 ASN A CA 1
ATOM 7819 C C . ASN A 1 988 ? 25.053 20.431 18.265 1.00 76.06 988 ASN A C 1
ATOM 7821 O O . ASN A 1 988 ? 26.222 20.689 17.983 1.00 76.06 988 ASN A O 1
ATOM 7825 N N . VAL A 1 989 ? 24.273 21.334 18.869 1.00 78.81 989 VAL A N 1
ATOM 7826 C CA . VAL A 1 989 ? 24.731 22.685 19.242 1.00 78.81 989 VAL A CA 1
ATOM 7827 C C . VAL A 1 989 ? 25.863 22.633 20.277 1.00 78.81 989 VAL A C 1
ATOM 7829 O O . VAL A 1 989 ? 26.840 23.373 20.149 1.00 78.81 989 VAL A O 1
ATOM 7832 N N . ALA A 1 990 ? 25.793 21.751 21.280 1.00 77.12 990 ALA A N 1
ATOM 7833 C CA . ALA A 1 990 ? 26.867 21.596 22.265 1.00 77.12 990 ALA A CA 1
ATOM 7834 C C . ALA A 1 990 ? 28.167 21.050 21.643 1.00 77.12 990 ALA A C 1
ATOM 7836 O O . ALA A 1 990 ? 29.248 21.539 21.974 1.00 77.12 990 ALA A O 1
ATOM 7837 N N . VAL A 1 991 ? 28.069 20.083 20.727 1.00 78.25 991 VAL A N 1
ATOM 7838 C CA . VAL A 1 991 ? 29.197 19.481 19.998 1.00 78.25 991 VAL A CA 1
ATOM 7839 C C . VAL A 1 991 ? 29.830 20.484 19.027 1.00 78.25 991 VAL A C 1
ATOM 7841 O O . VAL A 1 991 ? 31.046 20.683 19.066 1.00 78.25 991 VAL A O 1
ATOM 7844 N N . ASN A 1 992 ? 29.025 21.189 18.228 1.00 77.62 992 ASN A N 1
ATOM 7845 C CA . ASN A 1 992 ? 29.500 22.200 17.276 1.00 77.62 992 ASN A CA 1
ATOM 7846 C C . ASN A 1 992 ? 30.185 23.384 17.979 1.00 77.62 992 ASN A C 1
ATOM 7848 O O . ASN A 1 992 ? 31.247 23.834 17.546 1.00 77.62 992 ASN A O 1
ATOM 7852 N N . ASN A 1 993 ? 29.658 23.816 19.129 1.00 75.62 993 ASN A N 1
ATOM 7853 C CA . ASN A 1 993 ? 30.278 24.846 19.971 1.00 75.62 993 ASN A CA 1
ATOM 7854 C C . ASN A 1 993 ? 31.424 24.311 20.864 1.00 75.62 993 ASN A C 1
ATOM 7856 O O . ASN A 1 993 ? 31.903 25.031 21.741 1.00 75.62 993 ASN A O 1
ATOM 7860 N N . LYS A 1 994 ? 31.877 23.060 20.661 1.00 83.88 994 LYS A N 1
ATOM 7861 C CA . LYS A 1 994 ? 32.966 22.386 21.407 1.00 83.88 994 LYS A CA 1
ATOM 7862 C C . LYS A 1 994 ? 32.764 22.353 22.932 1.00 83.88 994 LYS A C 1
ATOM 7864 O O . LYS A 1 994 ? 33.722 22.278 23.701 1.00 83.88 994 LYS A O 1
ATOM 7869 N N . ASN A 1 995 ? 31.516 22.402 23.390 1.00 81.62 995 ASN A N 1
ATOM 7870 C CA . ASN A 1 995 ? 31.139 22.425 24.799 1.00 81.62 995 ASN A CA 1
ATOM 7871 C C . ASN A 1 995 ? 30.953 20.988 25.321 1.00 81.62 995 ASN A C 1
ATOM 7873 O O . ASN A 1 995 ? 29.841 20.532 25.600 1.00 81.62 995 ASN A O 1
ATOM 7877 N N . TRP A 1 996 ? 32.065 20.251 25.408 1.00 88.06 996 TRP A N 1
ATOM 7878 C CA . TRP A 1 996 ? 32.076 18.803 25.657 1.00 88.06 996 TRP A CA 1
ATOM 7879 C C . TRP A 1 996 ? 31.411 18.396 26.980 1.00 88.06 996 TRP A C 1
ATOM 7881 O O . TRP A 1 996 ? 30.739 17.368 27.036 1.00 88.06 996 TRP A O 1
ATOM 7891 N N . SER A 1 997 ? 31.524 19.215 28.030 1.00 83.56 997 SER A N 1
ATOM 7892 C CA . SER A 1 997 ? 30.857 18.965 29.315 1.00 83.56 997 SER A CA 1
ATOM 7893 C C . SER A 1 997 ? 29.330 19.078 29.217 1.00 83.56 997 SER A C 1
ATOM 7895 O O . SER A 1 997 ? 28.621 18.267 29.813 1.00 83.56 997 SER A O 1
ATOM 7897 N N . ARG A 1 998 ? 28.806 20.021 28.419 1.00 82.44 998 ARG A N 1
ATOM 7898 C CA . ARG A 1 998 ? 27.367 20.113 28.123 1.00 82.44 998 ARG A CA 1
ATOM 7899 C C . ARG A 1 998 ? 26.895 18.959 27.233 1.00 82.44 998 ARG A C 1
ATOM 7901 O O . ARG A 1 998 ? 25.802 18.458 27.461 1.00 82.44 998 ARG A O 1
ATOM 7908 N N . ALA A 1 999 ? 27.714 18.508 26.280 1.00 85.69 999 ALA A N 1
ATOM 7909 C CA . ALA A 1 999 ? 27.396 17.362 25.424 1.00 85.69 999 ALA A CA 1
ATOM 7910 C C . ALA A 1 999 ? 27.261 16.049 26.226 1.00 85.69 999 ALA A C 1
ATOM 7912 O O . ALA A 1 999 ? 26.251 15.357 26.105 1.00 85.69 999 ALA A O 1
ATOM 7913 N N . ILE A 1 1000 ? 28.217 15.741 27.113 1.00 89.19 1000 ILE A N 1
ATOM 7914 C CA . ILE A 1 1000 ? 28.164 14.544 27.979 1.00 89.19 1000 ILE A CA 1
ATOM 7915 C C . ILE A 1 1000 ? 26.914 14.572 28.875 1.00 89.19 1000 ILE A C 1
ATOM 7917 O O . ILE A 1 1000 ? 26.190 13.583 28.954 1.00 89.19 1000 ILE A O 1
ATOM 7921 N N . ALA A 1 1001 ? 26.589 15.728 29.468 1.00 85.12 1001 ALA A N 1
ATOM 7922 C CA . ALA A 1 1001 ? 25.408 15.895 30.320 1.00 85.12 1001 ALA A CA 1
ATOM 7923 C C . ALA A 1 1001 ? 24.054 15.744 29.586 1.00 85.12 1001 ALA A C 1
ATOM 7925 O O . ALA A 1 1001 ? 23.020 15.603 30.245 1.00 85.12 1001 ALA A O 1
ATOM 7926 N N . LEU A 1 1002 ? 24.040 15.783 28.248 1.00 83.88 1002 LEU A N 1
ATOM 7927 C CA . LEU A 1 1002 ? 22.868 15.472 27.423 1.00 83.88 1002 LEU A CA 1
ATOM 7928 C C . LEU A 1 1002 ? 22.809 13.968 27.112 1.00 83.88 1002 LEU A C 1
ATOM 7930 O O . LEU A 1 1002 ? 21.759 13.355 27.303 1.00 83.88 1002 LEU A O 1
ATOM 7934 N N . VAL A 1 1003 ? 23.937 13.342 26.753 1.00 84.69 1003 VAL A N 1
ATOM 7935 C CA . VAL A 1 1003 ? 24.029 11.878 26.555 1.00 84.69 1003 VAL A CA 1
ATOM 7936 C C . VAL A 1 1003 ? 23.674 11.105 27.837 1.00 84.69 1003 VAL A C 1
ATOM 7938 O O . VAL A 1 1003 ? 22.936 10.125 27.772 1.00 84.69 1003 VAL A O 1
ATOM 7941 N N . ASP A 1 1004 ? 24.070 11.598 29.014 1.00 84.62 1004 ASP A N 1
ATOM 7942 C CA . ASP A 1 1004 ? 23.698 11.016 30.318 1.00 84.62 1004 ASP A CA 1
ATOM 7943 C C . ASP A 1 1004 ? 22.199 11.151 30.673 1.00 84.62 1004 ASP A C 1
ATOM 7945 O O . ASP A 1 1004 ? 21.707 10.460 31.569 1.00 84.62 1004 ASP A O 1
ATOM 7949 N N . ARG A 1 1005 ? 21.441 12.014 29.978 1.00 77.69 1005 ARG A N 1
ATOM 7950 C CA . ARG A 1 1005 ? 19.967 12.046 30.066 1.00 77.69 1005 ARG A CA 1
ATOM 7951 C C . ARG A 1 1005 ? 19.340 11.045 29.105 1.00 77.69 1005 ARG A C 1
ATOM 7953 O O . ARG A 1 1005 ? 18.437 10.315 29.500 1.00 77.69 1005 ARG A O 1
ATOM 7960 N N . LEU A 1 1006 ? 19.856 10.986 27.881 1.00 75.25 1006 LEU A N 1
ATOM 7961 C CA . LEU A 1 1006 ? 19.399 10.081 26.826 1.00 75.25 1006 LEU A CA 1
ATOM 7962 C C . LEU A 1 1006 ? 19.551 8.609 27.244 1.00 75.25 1006 LEU A C 1
ATOM 7964 O O . LEU A 1 1006 ? 18.611 7.831 27.111 1.00 75.25 1006 LEU A O 1
ATOM 7968 N N . LEU A 1 1007 ? 20.673 8.260 27.881 1.00 77.94 1007 LEU A N 1
ATOM 7969 C CA . LEU A 1 1007 ? 20.946 6.921 28.419 1.00 77.94 1007 LEU A CA 1
ATOM 7970 C C . LEU A 1 1007 ? 19.939 6.412 29.468 1.00 77.94 1007 LEU A C 1
ATOM 7972 O O . LEU A 1 1007 ? 19.917 5.212 29.727 1.00 77.94 1007 LEU A O 1
ATOM 7976 N N . LYS A 1 1008 ? 19.108 7.273 30.073 1.00 69.88 1008 LYS A N 1
ATOM 7977 C CA . LYS A 1 1008 ? 18.077 6.838 31.037 1.00 69.88 1008 LYS A CA 1
ATOM 7978 C C . LYS A 1 1008 ? 16.817 6.278 30.382 1.00 69.88 1008 LYS A C 1
ATOM 7980 O O . LYS A 1 1008 ? 16.132 5.478 31.011 1.00 69.88 1008 LYS A O 1
ATOM 7985 N N . ASN A 1 1009 ? 16.526 6.706 29.155 1.00 58.44 1009 ASN A N 1
ATOM 7986 C CA . ASN A 1 1009 ? 15.299 6.369 28.427 1.00 58.44 1009 ASN A CA 1
ATOM 7987 C C . ASN A 1 1009 ? 15.582 5.552 27.150 1.00 58.44 1009 ASN A C 1
ATOM 7989 O O . ASN A 1 1009 ? 14.655 5.219 26.419 1.00 58.44 1009 ASN A O 1
ATOM 7993 N N . ALA A 1 1010 ? 16.854 5.259 26.876 1.00 58.53 1010 ALA A N 1
ATOM 7994 C CA . ALA A 1 1010 ? 17.317 4.507 25.718 1.00 58.53 1010 ALA A CA 1
ATOM 7995 C C . ALA A 1 1010 ? 16.910 3.025 25.785 1.00 58.53 1010 ALA A C 1
ATOM 7997 O O . ALA A 1 1010 ? 17.036 2.383 26.833 1.00 58.53 1010 ALA A O 1
ATOM 7998 N N . SER A 1 1011 ? 16.499 2.450 24.651 1.00 61.09 1011 SER A N 1
ATOM 7999 C CA . SER A 1 1011 ? 16.346 0.997 24.516 1.00 61.09 1011 SER A CA 1
ATOM 8000 C C . SER A 1 1011 ? 17.695 0.284 24.724 1.00 61.09 1011 SER A C 1
ATOM 8002 O O . SER A 1 1011 ? 18.743 0.907 24.560 1.00 61.09 1011 SER A O 1
ATOM 8004 N N . PRO A 1 1012 ? 17.743 -1.033 25.012 1.00 59.34 1012 PRO A N 1
ATOM 8005 C CA . PRO A 1 1012 ? 19.013 -1.755 25.176 1.00 59.34 1012 PRO A CA 1
ATOM 8006 C C . PRO A 1 1012 ? 19.964 -1.678 23.967 1.00 59.34 1012 PRO A C 1
ATOM 8008 O O . PRO A 1 1012 ? 21.160 -1.925 24.115 1.00 59.34 1012 PRO A O 1
ATOM 8011 N N . LYS A 1 1013 ? 19.443 -1.331 22.780 1.00 57.00 1013 LYS A N 1
ATOM 8012 C CA . LYS A 1 1013 ? 20.219 -1.096 21.559 1.00 57.00 1013 LYS A CA 1
ATOM 8013 C C . LYS A 1 1013 ? 20.804 0.320 21.552 1.00 57.00 1013 LYS A C 1
ATOM 8015 O O . LYS A 1 1013 ? 22.023 0.463 21.555 1.00 57.00 1013 LYS A O 1
ATOM 8020 N N . GLU A 1 1014 ? 19.959 1.349 21.670 1.00 58.41 1014 GLU A N 1
ATOM 8021 C CA . GLU A 1 1014 ? 20.419 2.743 21.790 1.00 58.41 1014 GLU A CA 1
ATOM 8022 C C . GLU A 1 1014 ? 21.359 2.935 22.987 1.00 58.41 1014 GLU A C 1
ATOM 8024 O O . GLU A 1 1014 ? 22.321 3.684 22.895 1.00 58.41 1014 GLU A O 1
ATOM 8029 N N . ALA A 1 1015 ? 21.128 2.243 24.106 1.00 72.12 1015 ALA A N 1
ATOM 8030 C CA . ALA A 1 1015 ? 21.951 2.339 25.306 1.00 72.12 1015 ALA A CA 1
ATOM 8031 C C . ALA A 1 1015 ? 23.388 1.853 25.069 1.00 72.12 1015 ALA A C 1
ATOM 8033 O O . ALA A 1 1015 ? 24.318 2.400 25.661 1.00 72.12 1015 ALA A O 1
ATOM 8034 N N . LYS A 1 1016 ? 23.587 0.870 24.183 1.00 72.81 1016 LYS A N 1
ATOM 8035 C CA . LYS A 1 1016 ? 24.916 0.419 23.760 1.00 72.81 1016 LYS A CA 1
ATOM 8036 C C . LYS A 1 1016 ? 25.585 1.472 22.872 1.00 72.81 1016 LYS A C 1
ATOM 8038 O O . LYS A 1 1016 ? 26.713 1.875 23.146 1.00 72.81 1016 LYS A O 1
ATOM 8043 N N . ASP A 1 1017 ? 24.875 1.961 21.861 1.00 70.25 1017 ASP A N 1
ATOM 8044 C CA . ASP A 1 1017 ? 25.426 2.905 20.881 1.00 70.25 1017 ASP A CA 1
ATOM 8045 C C . ASP A 1 1017 ? 25.702 4.291 21.518 1.00 70.25 1017 ASP A C 1
ATOM 8047 O O . ASP A 1 1017 ? 26.719 4.933 21.242 1.00 70.25 1017 ASP A O 1
ATOM 8051 N N . LEU A 1 1018 ? 24.873 4.710 22.483 1.00 77.62 1018 LEU A N 1
ATOM 8052 C CA . LEU A 1 1018 ? 25.084 5.893 23.323 1.00 77.62 1018 LEU A CA 1
ATOM 8053 C C . LEU A 1 1018 ? 26.217 5.711 24.341 1.00 77.62 1018 LEU A C 1
ATOM 8055 O O . LEU A 1 1018 ? 26.930 6.678 24.605 1.00 77.62 1018 LEU A O 1
ATOM 8059 N N . GLN A 1 1019 ? 26.429 4.512 24.900 1.00 80.31 1019 GLN A N 1
ATOM 8060 C CA . GLN A 1 1019 ? 27.607 4.235 25.737 1.00 80.31 1019 GLN A CA 1
ATOM 8061 C C . GLN A 1 1019 ? 28.900 4.316 24.916 1.00 80.31 1019 GLN A C 1
ATOM 8063 O O . GLN A 1 1019 ? 29.873 4.918 25.372 1.00 80.31 1019 GLN A O 1
ATOM 8068 N N . GLU A 1 1020 ? 28.906 3.791 23.689 1.00 78.12 1020 GLU A N 1
ATOM 8069 C CA . GLU A 1 1020 ? 30.050 3.909 22.780 1.00 78.12 1020 GLU A CA 1
ATOM 8070 C C . GLU A 1 1020 ? 30.310 5.376 22.382 1.00 78.12 1020 GLU A C 1
ATOM 8072 O O . GLU A 1 1020 ? 31.456 5.830 22.446 1.00 78.12 1020 GLU A O 1
ATOM 8077 N N . TYR A 1 1021 ? 29.270 6.171 22.096 1.00 81.62 1021 TYR A N 1
ATOM 8078 C CA . TYR A 1 1021 ? 29.426 7.607 21.815 1.00 81.62 1021 TYR A CA 1
ATOM 8079 C C . TYR A 1 1021 ? 29.888 8.426 23.033 1.00 81.62 1021 TYR A C 1
ATOM 8081 O O . TYR A 1 1021 ? 30.730 9.319 22.908 1.00 81.62 1021 TYR A O 1
ATOM 8089 N N . ARG A 1 1022 ? 29.399 8.100 24.236 1.00 85.31 1022 ARG A N 1
ATOM 8090 C CA . ARG A 1 1022 ? 29.787 8.754 25.498 1.00 85.31 1022 ARG A CA 1
ATOM 8091 C C . ARG A 1 1022 ? 31.301 8.699 25.729 1.00 85.31 1022 ARG A C 1
ATOM 8093 O O . ARG A 1 1022 ? 31.907 9.722 26.047 1.00 85.31 1022 ARG A O 1
ATOM 8100 N N . VAL A 1 1023 ? 31.916 7.538 25.488 1.00 84.75 1023 VAL A N 1
ATOM 8101 C CA . VAL A 1 1023 ? 33.373 7.333 25.614 1.00 84.75 1023 VAL A CA 1
ATOM 8102 C C . VAL A 1 1023 ? 34.159 8.196 24.614 1.00 84.75 1023 VAL A C 1
ATOM 8104 O O . VAL A 1 1023 ? 35.236 8.704 24.940 1.00 84.75 1023 VAL A O 1
ATOM 8107 N N . VAL A 1 1024 ? 33.619 8.431 23.411 1.00 83.06 1024 VAL A N 1
ATOM 8108 C CA . VAL A 1 1024 ? 34.225 9.342 22.422 1.00 83.06 1024 VAL A CA 1
ATOM 8109 C C . VAL A 1 1024 ? 34.207 10.793 22.922 1.00 83.06 1024 VAL A C 1
ATOM 8111 O O . VAL A 1 1024 ? 35.224 11.484 22.813 1.00 83.06 1024 VAL A O 1
ATOM 8114 N N . LEU A 1 1025 ? 33.101 11.252 23.519 1.00 83.62 1025 LEU A N 1
ATOM 8115 C CA . LEU A 1 1025 ? 32.992 12.612 24.067 1.00 83.62 1025 LEU A CA 1
ATOM 8116 C C . LEU A 1 1025 ? 33.910 12.838 25.281 1.00 83.62 1025 LEU A C 1
ATOM 8118 O O . LEU A 1 1025 ? 34.565 13.879 25.360 1.00 83.62 1025 LEU A O 1
ATOM 8122 N N . GLU A 1 1026 ? 34.024 11.868 26.193 1.00 85.81 1026 GLU A N 1
ATOM 8123 C CA . GLU A 1 1026 ? 34.948 11.950 27.337 1.00 85.81 1026 GLU A CA 1
ATOM 8124 C C . GLU A 1 1026 ? 36.411 12.059 26.885 1.00 85.81 1026 GLU A C 1
ATOM 8126 O O . GLU A 1 1026 ? 37.173 12.870 27.419 1.00 85.81 1026 GLU A O 1
ATOM 8131 N N . LYS A 1 1027 ? 36.797 11.328 25.830 1.00 81.88 1027 LYS A N 1
ATOM 8132 C CA . LYS A 1 1027 ? 38.130 11.460 25.228 1.00 81.88 1027 LYS A CA 1
ATOM 8133 C C . LYS A 1 1027 ? 38.363 12.863 24.651 1.00 81.88 1027 LYS A C 1
ATOM 8135 O O . LYS A 1 1027 ? 39.417 13.447 24.899 1.00 81.88 1027 LYS A O 1
ATOM 8140 N N . ARG A 1 1028 ? 37.386 13.433 23.929 1.00 79.44 1028 ARG A N 1
ATOM 8141 C CA . ARG A 1 1028 ? 37.476 14.806 23.385 1.00 79.44 1028 ARG A CA 1
ATOM 8142 C C . ARG A 1 1028 ? 37.569 15.869 24.486 1.00 79.44 1028 ARG A C 1
ATOM 8144 O O . ARG A 1 1028 ? 38.321 16.830 24.332 1.00 79.44 1028 ARG A O 1
ATOM 8151 N N . LEU A 1 1029 ? 36.878 15.681 25.614 1.00 85.56 1029 LEU A N 1
ATOM 8152 C CA . LEU A 1 1029 ? 36.998 16.554 26.785 1.00 85.56 1029 LEU A CA 1
ATOM 8153 C C . LEU A 1 1029 ? 38.441 16.558 27.332 1.00 85.56 1029 LEU A C 1
ATOM 8155 O O . LEU A 1 1029 ? 39.014 17.630 27.521 1.00 85.56 1029 LEU A O 1
ATOM 8159 N N . VAL A 1 1030 ? 39.068 15.388 27.500 1.00 76.38 1030 VAL A N 1
ATOM 8160 C CA . VAL A 1 1030 ? 40.477 15.281 27.939 1.00 76.38 1030 VAL A CA 1
ATOM 8161 C C . VAL A 1 1030 ? 41.451 15.860 26.902 1.00 76.38 1030 VAL A C 1
ATOM 8163 O O . VAL A 1 1030 ? 42.392 16.564 27.270 1.00 76.38 1030 VAL A O 1
ATOM 8166 N N . GLU A 1 1031 ? 41.221 15.636 25.605 1.00 73.94 1031 GLU A N 1
ATOM 8167 C CA . GLU A 1 1031 ? 41.998 16.274 24.528 1.00 73.94 1031 GLU A CA 1
ATOM 8168 C C . GLU A 1 1031 ? 41.903 17.814 24.586 1.00 73.94 1031 GLU A C 1
ATOM 8170 O O . GLU A 1 1031 ? 42.900 18.496 24.349 1.00 73.94 1031 GLU A O 1
ATOM 8175 N N . SER A 1 1032 ? 40.744 18.371 24.965 1.00 73.00 1032 SER A N 1
ATOM 8176 C CA . SER A 1 1032 ? 40.533 19.825 25.049 1.00 73.00 1032 SER A CA 1
ATOM 8177 C C . SER A 1 1032 ? 41.269 20.506 26.210 1.00 73.00 1032 SER A C 1
ATOM 8179 O O . SER A 1 1032 ? 41.719 21.640 26.058 1.00 73.00 1032 SER A O 1
ATOM 8181 N N . PHE A 1 1033 ? 41.489 19.814 27.335 1.00 63.56 1033 PHE A N 1
ATOM 8182 C CA . PHE A 1 1033 ? 42.306 20.347 28.435 1.00 63.56 1033 PHE A CA 1
ATOM 8183 C C . PHE A 1 1033 ? 43.808 20.392 28.106 1.00 63.56 1033 PHE A C 1
ATOM 8185 O O . PHE A 1 1033 ? 44.537 21.188 28.692 1.00 63.56 1033 PHE A O 1
ATOM 8192 N N . ASN A 1 1034 ? 44.265 19.582 27.145 1.00 50.16 1034 ASN A N 1
ATOM 8193 C CA . ASN A 1 1034 ? 45.659 19.548 26.694 1.00 50.16 1034 ASN A CA 1
ATOM 8194 C C . ASN A 1 1034 ? 45.961 20.528 25.538 1.00 50.16 1034 ASN A C 1
ATOM 8196 O O . ASN A 1 1034 ? 47.108 20.620 25.109 1.00 50.16 1034 ASN A O 1
ATOM 8200 N N . ASN A 1 1035 ? 44.961 21.259 25.027 1.00 49.16 1035 ASN A N 1
ATOM 8201 C CA . ASN A 1 1035 ? 45.109 22.225 23.930 1.00 49.16 1035 ASN A CA 1
ATOM 8202 C C . ASN A 1 1035 ? 44.333 23.527 24.241 1.00 49.16 1035 ASN A C 1
ATOM 8204 O O . ASN A 1 1035 ? 43.205 23.711 23.774 1.00 49.16 1035 ASN A O 1
ATOM 8208 N N . PRO A 1 1036 ? 44.901 24.444 25.050 1.00 42.66 1036 PRO A N 1
ATOM 8209 C CA . PRO A 1 1036 ? 44.173 25.570 25.640 1.00 42.66 1036 PRO A CA 1
ATOM 8210 C C . PRO A 1 1036 ? 43.996 26.763 24.678 1.00 42.66 1036 PRO A C 1
ATOM 8212 O O . PRO A 1 1036 ? 44.474 27.865 24.946 1.00 42.66 1036 PRO A O 1
ATOM 8215 N N . VAL A 1 1037 ? 43.283 26.574 23.558 1.00 39.03 1037 VAL A N 1
ATOM 8216 C CA . VAL A 1 1037 ? 42.974 27.652 22.596 1.00 39.03 1037 VAL A CA 1
ATOM 8217 C C . VAL A 1 1037 ? 41.468 27.770 22.315 1.00 39.03 1037 VAL A C 1
ATOM 8219 O O . VAL A 1 1037 ? 40.925 27.171 21.392 1.00 39.03 1037 VAL A O 1
ATOM 8222 N N . GLN A 1 1038 ? 40.843 28.639 23.113 1.00 39.09 1038 GLN A N 1
ATOM 8223 C CA . GLN A 1 1038 ? 39.679 29.481 22.793 1.00 39.09 1038 GLN A CA 1
ATOM 8224 C C . GLN A 1 1038 ? 38.357 28.812 22.355 1.00 39.09 1038 GLN A C 1
ATOM 8226 O O . GLN A 1 1038 ? 38.082 28.592 21.176 1.00 39.09 1038 GLN A O 1
ATOM 8231 N N . THR A 1 1039 ? 37.437 28.701 23.317 1.00 33.41 1039 THR A N 1
ATOM 8232 C CA . THR A 1 1039 ? 35.993 28.896 23.088 1.00 33.41 1039 THR A CA 1
ATOM 8233 C C . THR A 1 1039 ? 35.629 30.376 23.288 1.00 33.41 1039 THR A C 1
ATOM 8235 O O . THR A 1 1039 ? 35.897 30.903 24.376 1.00 33.41 1039 THR A O 1
ATOM 8238 N N . PRO A 1 1040 ? 34.965 31.054 22.337 1.00 32.84 1040 PRO A N 1
ATOM 8239 C CA . PRO A 1 1040 ? 34.211 32.270 22.631 1.00 32.84 1040 PRO A CA 1
ATOM 8240 C C . PRO A 1 1040 ? 33.003 31.940 23.521 1.00 32.84 1040 PRO A C 1
ATOM 8242 O O . PRO A 1 1040 ? 32.412 30.869 23.392 1.00 32.84 1040 PRO A O 1
ATOM 8245 N N . LYS A 1 1041 ? 32.621 32.856 24.416 1.00 32.44 1041 LYS A N 1
ATOM 8246 C CA . LYS A 1 1041 ? 31.355 32.777 25.161 1.00 32.44 1041 LYS A CA 1
ATOM 8247 C C . LYS A 1 1041 ? 30.311 33.663 24.488 1.00 32.44 1041 LYS A C 1
ATOM 8249 O O . LYS A 1 1041 ? 30.592 34.845 24.300 1.00 32.44 1041 LYS A O 1
ATOM 8254 N N . ASN A 1 1042 ? 29.139 33.098 24.208 1.00 28.77 1042 ASN A N 1
ATOM 8255 C CA . ASN A 1 1042 ? 27.806 33.624 24.538 1.00 28.77 1042 ASN A CA 1
ATOM 8256 C C . ASN A 1 1042 ? 26.764 32.554 24.184 1.00 28.77 1042 ASN A C 1
ATOM 8258 O O . ASN A 1 1042 ? 26.820 32.061 23.039 1.00 28.77 1042 ASN A O 1
#

Solvent-accessible surface area (backbone atoms only — not comparable to full-atom values): 60080 Å² total; per-residue (Å²): 132,90,85,74,80,84,46,67,68,54,56,50,52,65,12,40,31,38,36,36,37,89,84,44,54,14,9,23,28,25,48,30,76,23,31,31,37,29,31,27,73,61,49,73,88,46,60,72,94,45,40,41,37,32,46,86,97,47,78,49,57,58,78,46,77,56,70,43,60,62,83,90,37,93,74,49,67,32,25,42,35,31,37,93,66,55,92,67,60,50,48,54,75,35,58,66,77,56,64,66,39,52,29,39,35,50,26,21,60,49,96,87,49,51,75,50,72,32,33,29,74,22,60,39,102,82,64,69,31,39,30,36,48,44,76,85,74,57,74,14,34,33,12,12,49,30,34,28,71,86,77,71,20,29,21,26,30,31,61,46,73,37,80,57,79,87,57,94,87,52,89,61,65,68,19,28,37,21,42,45,35,46,62,50,57,80,66,41,88,62,53,55,59,48,27,52,61,42,58,71,72,47,52,69,65,76,73,59,48,70,44,75,45,48,62,35,34,48,76,70,25,35,37,38,34,28,81,76,51,49,65,37,62,44,77,44,58,92,86,60,82,77,87,76,68,53,73,50,96,59,51,79,36,71,66,80,85,67,89,75,80,76,64,65,63,62,63,53,48,51,51,50,53,48,52,66,45,89,76,95,42,38,55,37,33,40,23,30,63,74,53,49,45,61,72,55,56,55,41,51,52,65,73,34,78,70,46,74,77,18,86,65,35,49,43,60,42,80,29,58,84,38,73,33,53,69,32,48,53,51,53,61,42,47,37,40,23,53,80,58,80,40,54,52,79,52,65,70,61,50,32,67,64,40,42,80,40,32,32,40,38,36,33,37,52,48,66,53,61,66,70,45,58,52,49,53,38,72,42,24,65,63,30,35,40,38,39,24,35,63,64,86,61,64,92,74,76,57,60,62,45,76,53,61,42,45,54,74,65,43,47,34,30,49,49,40,52,61,73,44,64,94,55,89,74,51,74,68,55,45,43,23,62,72,67,77,43,81,47,16,95,78,69,53,54,71,64,47,50,57,18,47,52,55,41,33,74,75,50,60,20,30,48,52,65,50,51,50,51,48,48,47,16,61,78,68,74,46,61,47,40,63,51,31,51,50,41,66,76,35,80,65,45,67,48,48,61,48,48,49,51,71,70,41,59,66,63,51,42,49,52,54,52,49,26,56,60,28,57,37,44,37,69,69,56,56,50,59,57,36,56,77,47,104,55,70,63,77,65,53,66,62,41,52,52,52,33,42,78,67,64,55,32,47,77,57,97,79,28,36,28,55,36,65,58,53,47,68,64,54,71,75,48,85,59,57,63,59,53,45,53,50,46,47,56,47,48,42,56,48,29,71,72,37,52,68,39,35,68,67,57,40,76,48,39,68,23,53,48,44,44,44,53,50,30,52,78,69,66,38,32,76,56,30,40,56,41,37,67,41,40,44,57,21,29,54,64,73,54,34,54,41,49,39,49,55,41,39,53,49,28,31,52,29,17,56,76,69,63,37,61,69,49,33,23,46,26,27,36,44,57,8,50,53,25,51,68,76,64,40,62,62,59,11,52,52,28,25,49,53,15,28,57,43,22,58,77,70,65,38,68,61,36,26,48,38,35,51,49,48,50,55,77,72,53,78,80,80,77,75,76,85,81,64,73,102,62,58,67,67,51,53,54,51,52,60,60,62,64,73,77,79,80,81,84,97,81,81,90,83,78,94,79,87,84,71,82,70,72,74,63,72,70,75,80,65,88,89,87,86,83,89,87,84,89,84,89,83,89,82,84,84,81,85,85,80,83,82,84,74,61,47,52,47,73,41,90,70,73,46,55,10,39,52,54,100,57,32,39,44,33,51,47,78,47,46,54,95,87,40,84,44,74,37,41,28,45,31,50,71,49,99,63,56,54,33,30,66,50,65,94,77,82,60,78,79,66,86,65,47,55,51,48,85,73,81,62,91,90,63,79,88,65,86,84,73,52,64,48,77,42,53,40,67,68,46,46,34,33,57,43,86,90,73,79,45,72,45,74,39,84,79,64,76,58,85,50,72,41,41,27,35,44,82,23,59,69,19,31,31,39,46,52,64,68,93,48,79,47,76,44,76,62,55,98,46,39,50,72,36,20,67,82,29,18,69,73,69,91,90,94,90,90,92,84,92,90,86,89,88,91,86,92,85,84,89,83,86,85,90,82,86,82,78,85,76,75,77,75,82,79,74,77,96,61,92,76,68,88,55,61,68,60,49,52,53,33,50,52,21,54,75,67,66,35,42,72,62,26,50,62,46,52,65,53,50,58,75,76,41,53,84,64,53,36,50,56,50,52,57,50,48,56,54,46,55,52,51,44,58,54,46,73,77,51,90,74,82,78,87,88,132

Foldseek 3Di:
DDPPDDALVNLLQQQKKWKDFPPATAIWGAQFFQKIKFFLVRPVPHDQQRIWIGRPNDIWGFPDKAADDCVVDVFGRMMMTGTPGRPTRGFAADQADAAQFWKKWWWPPDPVIDIDTWGWRAAPPVRRWTWTFDQPPHGRQGNIFIQGLVFRGTFWGFHFFDWDDDDPNDGDRGGGITGTPNVVCVPDPCSVVSNVVNCVVDCVSVVNGFDFLDWADFPQWIWTQTLAQGIFIDGRPPPDDDDDWDFDPAFPDQQDADLFDFDDPVVLVVLLVQCPDPDDRQEEEEEAAAQLCRVVSLSNSLVDPSQVVFVNGEEEDAAQPAAALQLVLVVVQCSGTPDDFRYDYFSVVSLVVQQVGAYEYEYEAHPYDVVRVSVNCVSRVNYGYYYYYHDDPVVVPHHYDYRFADDLLSLQLLLQVLVCPPHDDDPVSVCVSNVNDRRRPPRDDPLLSVLSVLQCVLVVNRNVSSNLLSNVCVVVVHRSNVSSVVCVVDVVCVCVCVVVLVPDDPLLVLLLLLLLQLQKAAPVLSQQLQVVDPDGSPPVVVSVVVCVVSQQWDDDPRMIHGRGCSSVVSVPDPCSVVSLVSSLVSLLVVLVVCLSPLCVVLVSLSSLLSSLVVCLVVLVLVSLLSSLSSNLVNCVSVRNLVVNLVSLVSQCVSCVVVVPLSSVLNSLLNQLLSCLSNVVLPSNLVSLVSSLVSCVVVVVPSSNVSSVSSNVSSDDPPDPPVPDDPPVPVVVVVVVVVVPPDDDDDDDDDDDDDDDPPVVPVVPPDDDDDDDDDDDDDDDDDDDDDDDDFWFKWADDDKFAKFFDPFKIKGKDWTAGPRDIDMWIWIQTHDPFAWTDIDDVDDDFFDDDFDFGQDDDPPDDPPPPFQKGKGWDFFAAWDADPVPRDTDTDRPDGDIDIWMWGCPEPRWTMTDDDHPDMRIHDGHVTDHDTHDHTDDDDDDDYDDDDDDDDDDDDDDDDDDDDDDDDDPAQPQQPDPPQPDPVLNVQLVVCSVLLVLVSNLVSLVVSCVVDDPVRVVSSVVVSVVSVVSVVVCVVPPDDRDDD

Organism: NCBI:txid1920490

pLDDT: mean 70.54, std 21.83, range [22.55, 98.44]

Sequence (1042 aa):
MYVADQSIYELFQDCTVRIKTSREKGTGFFVAPGKILTCNHVLEVAKDNEIEIYWKDKKFTAEDIEKIDRVESKERDLALLTISHMEHPCAYLDREADPHDQLYSYGFPDEGGFSISPTCEGKSKHGQFLTIKHESIRHGLSGAPLLNRRTWKVCGIIKSRRKADLILNVLEVVGGQAIPTKVIFDQWIGLESEHDGFHYRDTRWRSLIPRAIGEIIFGRRLFTFLSRVGVRVDPLPFNKDIPQPIALQSPLSLPPLRPDLLGRRVELEDLAFALKREGKEKVAGFWGKPGVGKSMLLKDFAHHKIASEFPDGVVYVPAKRFYMEADLLEEIFYHFNEKIRGIKFDLKKIESTLQLKKILILLDDVRLPLDQILNLREAIPKSAFVFTREDDPSKQGERAFELKGFSEEEVFDLVAQEQAIGRPLTEEEREAFLGKKPWGEFLIGEEDRQAAKSLLDKYEGHPWKIRQAVKLARDQNKPLKDIAETIKKDPSAISITQRRIQSLPEPARRILKQLSVLGVAGAALLISISRSDAADIPNIEQHLSSLIQQDLIQVSDSQYRLTSNISEILSQESDLNELKEKALDYFKGFVEQNQVEPDLVFQDVDAISNILEWAFESGRYTDVIKLGQGLEAALVFNGLWGMWERVLQWELQASQALNDGQSISWALHQLGTRALSLGDSSAARSRLTQALTLRESLGDTDGAAVTRHNLGLLAPLPIVSHLMPPITVGTVAALLLLGFWLIPDPCSRGSTIWRLPILNWLSSYFFPENCLLNEATLKIPAKPKTLEPTPCVIQGTEVFTITQTKDSFKGEISYLLRGNQKRTLVEGNRTKSGWFSMKSVEPQLDECFITFDGEQIQGLPFSRKQGEIVGGVSADEVLIDEKTKKIKTDKSQGASGAFRMLETSPNIWALEIPEGKEFRLRPSTQPSSVSSPVPSRRSSPTPQSPSVPEAGQEPEGNSGSNRVPTVPPAPDPPIESIPDQELRDALNVAVNNKNWSRAIALVDRLLKNASPKEAKDLQEYRVVLEKRLVESFNNPVQTPKN

InterPro domains:
  IPR002182 NB-ARC [PF00931] (268-415)
  IPR009003 Peptidase S1, PA clan [SSF50494] (9-162)
  IPR011990 Tetratricopeptide-like helical domain superfamily [G3DSA:1.25.40.10] (535-715)
  IPR027417 P-loop containing nucleoside triphosphate hydrolase [G3DSA:3.40.50.300] (247-395)
  IPR027417 P-loop containing nucleoside triphosphate hydrolase [SSF52540] (251-491)

Radius of gyration: 40.08 Å; Cα contacts (8 Å, |Δi|>4): 1678; chains: 1; bounding box: 108×107×103 Å

Mean predicted aligned error: 21.28 Å